Protein AF-A0AAJ0CS42-F1 (afdb_monomer_lite)

Organism: NCBI:txid1105319

Structure (mmCIF, N/CA/C/O backbone):
data_AF-A0AAJ0CS42-F1
#
_entry.id   AF-A0AAJ0CS42-F1
#
loop_
_atom_site.group_PDB
_atom_site.id
_atom_site.type_symbol
_atom_site.label_atom_id
_atom_site.label_alt_id
_atom_site.label_comp_id
_atom_site.label_asym_id
_atom_site.label_entity_id
_atom_site.label_seq_id
_atom_site.pdbx_PDB_ins_code
_atom_site.Cartn_x
_atom_site.Cartn_y
_atom_site.Cartn_z
_atom_site.occupancy
_atom_site.B_iso_or_equiv
_atom_site.auth_seq_id
_atom_site.auth_comp_id
_atom_site.auth_asym_id
_atom_site.auth_atom_id
_atom_site.pdbx_PDB_model_num
ATOM 1 N N . MET A 1 1 ? 46.069 -22.084 -33.048 1.00 49.28 1 MET A N 1
ATOM 2 C CA . MET A 1 1 ? 44.911 -21.333 -33.580 1.00 49.28 1 MET A CA 1
ATOM 3 C C . MET A 1 1 ? 45.043 -21.252 -35.090 1.00 49.28 1 MET A C 1
ATOM 5 O O . MET A 1 1 ? 46.167 -21.153 -35.567 1.00 49.28 1 MET A O 1
ATOM 9 N N . ILE A 1 2 ? 43.941 -21.375 -35.833 1.00 45.25 2 ILE A N 1
ATOM 10 C CA . ILE A 1 2 ? 43.944 -21.274 -37.301 1.00 45.25 2 ILE A CA 1
ATOM 11 C C . ILE A 1 2 ? 44.227 -19.797 -37.659 1.00 45.25 2 ILE A C 1
ATOM 13 O O . ILE A 1 2 ? 43.445 -18.951 -37.235 1.00 45.25 2 ILE A O 1
ATOM 17 N N . PRO A 1 3 ? 45.317 -19.454 -38.375 1.00 54.22 3 PRO A N 1
ATOM 18 C CA . PRO A 1 3 ? 45.839 -18.076 -38.440 1.00 54.22 3 PRO A CA 1
ATOM 19 C C . PRO A 1 3 ? 44.978 -17.063 -39.222 1.00 54.22 3 PRO A C 1
ATOM 21 O O . PRO A 1 3 ? 45.245 -15.869 -39.183 1.00 54.22 3 PRO A O 1
ATOM 24 N N . THR A 1 4 ? 43.954 -17.519 -39.946 1.00 55.00 4 THR A N 1
ATOM 25 C CA . THR A 1 4 ? 43.224 -16.718 -40.949 1.00 55.00 4 THR A CA 1
ATOM 26 C C . THR A 1 4 ? 41.768 -16.417 -40.595 1.00 55.00 4 THR A C 1
ATOM 28 O O . THR A 1 4 ? 41.054 -15.862 -41.423 1.00 55.00 4 THR A O 1
ATOM 31 N N . VAL A 1 5 ? 41.300 -16.816 -39.411 1.00 61.91 5 VAL A N 1
ATOM 32 C CA . VAL A 1 5 ? 39.915 -16.582 -38.972 1.00 61.91 5 VAL A CA 1
ATOM 33 C C . VAL A 1 5 ? 39.832 -15.255 -38.217 1.00 61.91 5 VAL A C 1
ATOM 35 O O . VAL A 1 5 ? 40.733 -14.916 -37.444 1.00 61.91 5 VAL A O 1
ATOM 38 N N . VAL A 1 6 ? 38.766 -14.505 -38.483 1.00 74.50 6 VAL A N 1
ATOM 39 C CA . VAL A 1 6 ? 38.503 -13.174 -37.933 1.00 74.50 6 VAL A CA 1
ATOM 40 C C . VAL A 1 6 ? 38.124 -13.288 -36.448 1.00 74.50 6 VAL A C 1
ATOM 42 O O . VAL A 1 6 ? 37.418 -14.209 -36.048 1.00 74.50 6 VAL A O 1
ATOM 45 N N . LEU A 1 7 ? 38.618 -12.380 -35.605 1.00 68.00 7 LEU A N 1
ATOM 46 C CA . LEU A 1 7 ? 38.482 -12.429 -34.144 1.00 68.00 7 LEU A CA 1
ATOM 47 C C . LEU A 1 7 ? 37.016 -12.371 -33.687 1.00 68.00 7 LEU A C 1
ATOM 49 O O . LEU A 1 7 ? 36.660 -13.021 -32.703 1.00 68.00 7 LEU A O 1
ATOM 53 N N . GLY A 1 8 ? 36.150 -11.680 -34.431 1.00 59.09 8 GLY A N 1
ATOM 54 C CA . GLY A 1 8 ? 34.704 -11.687 -34.208 1.00 59.09 8 GLY A CA 1
ATOM 55 C C . GLY A 1 8 ? 34.087 -13.091 -34.266 1.00 59.09 8 GLY A C 1
ATOM 56 O O . GLY A 1 8 ? 33.221 -13.407 -33.452 1.00 59.09 8 GLY A O 1
ATOM 57 N N . ASP A 1 9 ? 34.601 -13.982 -35.123 1.00 61.03 9 ASP A N 1
ATOM 58 C CA . ASP A 1 9 ? 34.127 -15.373 -35.231 1.00 61.03 9 ASP A CA 1
ATOM 59 C C . ASP A 1 9 ? 34.548 -16.238 -34.024 1.00 61.03 9 ASP A C 1
ATOM 61 O O . ASP A 1 9 ? 33.994 -17.315 -33.800 1.00 61.03 9 ASP A O 1
ATOM 65 N N . PHE A 1 10 ? 35.502 -15.762 -33.214 1.00 57.44 10 PHE A N 1
ATOM 66 C CA . PHE A 1 10 ? 35.887 -16.353 -31.926 1.00 57.44 10 PHE A CA 1
ATOM 67 C C . PHE A 1 10 ? 35.122 -15.763 -30.730 1.00 57.44 10 PHE A C 1
ATOM 69 O O . PHE A 1 10 ? 35.433 -16.089 -29.584 1.00 57.44 10 PHE A O 1
ATOM 76 N N . GLY A 1 11 ? 34.114 -14.922 -30.975 1.00 43.62 11 GLY A N 1
ATOM 77 C CA . GLY A 1 11 ? 33.304 -14.306 -29.925 1.00 43.62 11 GLY A CA 1
ATOM 78 C C . GLY A 1 11 ? 33.903 -13.028 -29.336 1.00 43.62 11 GLY A C 1
ATOM 79 O O . GLY A 1 11 ? 33.416 -12.562 -28.308 1.00 43.62 11 GLY A O 1
ATOM 80 N N . VAL A 1 12 ? 34.923 -12.438 -29.977 1.00 57.03 12 VAL A N 1
ATOM 81 C CA . VAL A 1 12 ? 35.430 -11.108 -29.609 1.00 57.03 12 VAL A CA 1
ATOM 82 C C . VAL A 1 12 ? 34.389 -10.063 -30.012 1.00 57.03 12 VAL A C 1
ATOM 84 O O . VAL A 1 12 ? 34.287 -9.678 -31.174 1.00 57.03 12 VAL A O 1
ATOM 87 N N . ASN A 1 13 ? 33.592 -9.630 -29.039 1.00 57.72 13 ASN A N 1
ATOM 88 C CA . ASN A 1 13 ? 32.634 -8.536 -29.188 1.00 57.72 13 ASN A CA 1
ATOM 89 C C . ASN A 1 13 ? 33.299 -7.173 -28.919 1.00 57.72 13 ASN A C 1
ATOM 91 O O . ASN A 1 13 ? 34.465 -7.103 -28.533 1.00 57.72 13 ASN A O 1
ATOM 95 N N . SER A 1 14 ? 32.561 -6.074 -29.080 1.00 61.31 14 SER A N 1
ATOM 96 C CA . SER A 1 14 ? 33.128 -4.724 -28.957 1.00 61.31 14 SER A CA 1
ATOM 97 C C . SER A 1 14 ? 33.672 -4.375 -27.571 1.00 61.31 14 SER A C 1
ATOM 99 O O . SER A 1 14 ? 34.585 -3.558 -27.466 1.00 61.31 14 SER A O 1
ATOM 101 N N . LEU A 1 15 ? 33.196 -5.038 -26.511 1.00 52.62 15 LEU A N 1
ATOM 102 C CA . LEU A 1 15 ? 33.794 -4.912 -25.181 1.00 52.62 15 LEU A CA 1
ATOM 103 C C . LEU A 1 15 ? 35.163 -5.598 -25.130 1.00 52.62 15 LEU A C 1
ATOM 105 O O . LEU A 1 15 ? 36.148 -4.964 -24.761 1.00 52.62 15 LEU A O 1
ATOM 109 N N . MET A 1 16 ? 35.243 -6.854 -25.578 1.00 62.56 16 MET A N 1
ATOM 110 C CA . MET A 1 16 ? 36.511 -7.585 -25.673 1.00 62.56 16 MET A CA 1
ATOM 111 C C . MET A 1 16 ? 37.494 -6.898 -26.628 1.00 62.56 16 MET A C 1
ATOM 113 O O . MET A 1 16 ? 38.691 -6.875 -26.372 1.00 62.56 16 MET A O 1
ATOM 117 N N . ALA A 1 17 ? 37.013 -6.276 -27.704 1.00 69.94 17 ALA A N 1
ATOM 118 C CA . ALA A 1 17 ? 37.833 -5.479 -28.612 1.00 69.94 17 ALA A CA 1
ATOM 119 C C . ALA A 1 17 ? 38.435 -4.248 -27.917 1.00 69.94 17 ALA A C 1
ATOM 121 O O . ALA A 1 17 ? 39.620 -3.959 -28.093 1.00 69.94 17 ALA A O 1
ATOM 122 N N . MET A 1 18 ? 37.653 -3.540 -27.092 1.00 66.81 18 MET A N 1
ATOM 123 C CA . MET A 1 18 ? 38.172 -2.452 -26.256 1.00 66.81 18 MET A CA 1
ATOM 124 C C . MET A 1 18 ? 39.194 -2.957 -25.228 1.00 66.81 18 MET A C 1
ATOM 126 O O . MET A 1 18 ? 40.195 -2.282 -24.994 1.00 66.81 18 MET A O 1
ATOM 130 N N . GLU A 1 19 ? 38.979 -4.138 -24.645 1.00 68.06 19 GLU A N 1
ATOM 131 C CA . GLU A 1 19 ? 39.927 -4.769 -23.716 1.00 68.06 19 GLU A CA 1
ATOM 132 C C . GLU A 1 19 ? 41.238 -5.157 -24.403 1.00 68.06 19 GLU A C 1
ATOM 134 O O . GLU A 1 19 ? 42.310 -4.845 -23.887 1.00 68.06 19 GLU A O 1
ATOM 139 N N . ILE A 1 20 ? 41.168 -5.760 -25.592 1.00 73.44 20 ILE A N 1
ATOM 140 C CA . ILE A 1 20 ? 42.340 -6.098 -26.406 1.00 73.44 20 ILE A CA 1
ATOM 141 C C . ILE A 1 20 ? 43.115 -4.828 -26.760 1.00 73.44 20 ILE A C 1
ATOM 143 O O . ILE A 1 20 ? 44.332 -4.804 -26.615 1.00 73.44 20 ILE A O 1
ATOM 147 N N . ARG A 1 21 ? 42.433 -3.744 -27.150 1.00 74.75 21 ARG A N 1
ATOM 148 C CA . ARG A 1 21 ? 43.077 -2.451 -27.431 1.00 74.75 21 ARG A CA 1
ATOM 149 C C . ARG A 1 21 ? 43.801 -1.890 -26.207 1.00 74.75 21 ARG A C 1
ATOM 151 O O . ARG A 1 21 ? 44.971 -1.536 -26.301 1.00 74.75 21 ARG A O 1
ATOM 158 N N . ALA A 1 22 ? 43.123 -1.849 -25.062 1.00 63.75 22 ALA A N 1
ATOM 159 C CA . ALA A 1 22 ? 43.705 -1.350 -23.820 1.00 63.75 22 ALA A CA 1
ATOM 160 C C . ALA A 1 22 ? 44.890 -2.213 -23.349 1.00 63.75 22 ALA A C 1
ATOM 162 O O . ALA A 1 22 ? 45.871 -1.670 -22.845 1.00 63.75 22 ALA A O 1
ATOM 163 N N . GLY A 1 23 ? 44.821 -3.535 -23.539 1.00 66.31 23 GLY A N 1
ATOM 164 C CA . GLY A 1 23 ? 45.925 -4.459 -23.273 1.00 66.31 23 GLY A CA 1
ATOM 165 C C . GLY A 1 23 ? 47.111 -4.248 -24.218 1.00 66.31 23 GLY A C 1
ATOM 166 O O . GLY A 1 23 ? 48.248 -4.196 -23.765 1.00 66.31 23 GLY A O 1
ATOM 167 N N . LEU A 1 24 ? 46.865 -4.042 -25.516 1.00 74.81 24 LEU A N 1
ATOM 168 C CA . LEU A 1 24 ? 47.912 -3.750 -26.506 1.00 74.81 24 LEU A CA 1
ATOM 169 C C . LEU A 1 24 ? 48.656 -2.441 -26.207 1.00 74.81 24 LEU A C 1
ATOM 171 O O . LEU A 1 24 ? 49.883 -2.394 -26.292 1.00 74.81 24 LEU A O 1
ATOM 175 N N . GLU A 1 25 ? 47.934 -1.402 -25.791 1.00 70.25 25 GLU A N 1
ATOM 176 C CA . GLU A 1 25 ? 48.531 -0.128 -25.379 1.00 70.25 25 GLU A CA 1
ATOM 177 C C . GLU A 1 25 ? 49.282 -0.252 -24.041 1.00 70.25 25 GLU A C 1
ATOM 179 O O . GLU A 1 25 ? 50.413 0.215 -23.924 1.00 70.25 25 GLU A O 1
ATOM 184 N N . SER A 1 26 ? 48.677 -0.898 -23.038 1.00 58.84 26 SER A N 1
ATOM 185 C CA . SER A 1 26 ? 49.244 -1.042 -21.688 1.00 58.84 26 SER A CA 1
ATOM 186 C C . SER A 1 26 ? 50.483 -1.937 -21.650 1.00 58.84 26 SER A C 1
ATOM 188 O O . SER A 1 26 ? 51.485 -1.576 -21.033 1.00 58.84 26 SER A O 1
ATOM 190 N N . ASP A 1 27 ? 50.408 -3.104 -22.289 1.00 68.00 27 ASP A N 1
ATOM 191 C CA . ASP A 1 27 ? 51.373 -4.185 -22.085 1.00 68.00 27 ASP A CA 1
ATOM 192 C C . ASP A 1 27 ? 52.442 -4.219 -23.187 1.00 68.00 27 ASP A C 1
ATOM 194 O O . ASP A 1 27 ? 53.548 -4.707 -22.956 1.00 68.00 27 ASP A O 1
ATOM 198 N N . PHE A 1 28 ? 52.139 -3.663 -24.369 1.00 70.06 28 PHE A N 1
ATOM 199 C CA . PHE A 1 28 ? 53.018 -3.703 -25.546 1.00 70.06 28 PHE A CA 1
ATOM 200 C C . PHE A 1 28 ? 53.328 -2.323 -26.148 1.00 70.06 28 PHE A C 1
ATOM 202 O O . PHE A 1 28 ? 54.125 -2.241 -27.081 1.00 70.06 28 PHE A O 1
ATOM 209 N N . GLY A 1 29 ? 52.734 -1.236 -25.635 1.00 68.19 29 GLY A N 1
ATOM 210 C CA . GLY A 1 29 ? 52.952 0.124 -26.145 1.00 68.19 29 GLY A CA 1
ATOM 211 C C . GLY A 1 29 ? 52.474 0.339 -27.587 1.00 68.19 29 GLY A C 1
ATOM 212 O O . GLY A 1 29 ? 52.938 1.264 -28.252 1.00 68.19 29 GLY A O 1
ATOM 213 N N . ALA A 1 30 ? 51.589 -0.526 -28.092 1.00 75.00 30 ALA A N 1
ATOM 214 C CA . ALA A 1 30 ? 51.102 -0.480 -29.465 1.00 75.00 30 ALA A CA 1
ATOM 215 C C . ALA A 1 30 ? 49.875 0.442 -29.573 1.00 75.00 30 ALA A C 1
ATOM 217 O O . ALA A 1 30 ? 48.770 0.052 -29.198 1.00 75.00 30 ALA A O 1
ATOM 218 N N . GLU A 1 31 ? 50.053 1.656 -30.103 1.00 69.00 31 GLU A N 1
ATOM 219 C CA . GLU A 1 31 ? 48.934 2.557 -30.410 1.00 69.00 31 GLU A CA 1
ATOM 220 C C . GLU A 1 31 ? 48.235 2.132 -31.709 1.00 69.00 31 GLU A C 1
ATOM 222 O O . GLU A 1 31 ? 48.825 2.128 -32.792 1.00 69.00 31 GLU A O 1
ATOM 227 N N . LEU A 1 32 ? 46.953 1.782 -31.606 1.00 70.88 32 LEU A N 1
ATOM 228 C CA . LEU A 1 32 ? 46.111 1.424 -32.746 1.00 70.88 32 LEU A CA 1
ATOM 229 C C . LEU A 1 32 ? 45.246 2.609 -33.181 1.00 70.88 32 LEU A C 1
ATOM 231 O O . LEU A 1 32 ? 44.657 3.293 -32.345 1.00 70.88 32 LEU A O 1
ATOM 235 N N . ASP A 1 33 ? 45.053 2.784 -34.492 1.00 66.44 33 ASP A N 1
ATOM 236 C CA . ASP A 1 33 ? 44.076 3.745 -35.022 1.00 66.44 33 ASP A CA 1
ATOM 237 C C . ASP A 1 33 ? 42.685 3.458 -34.424 1.00 66.44 33 ASP A C 1
ATOM 239 O O . ASP A 1 33 ? 42.219 2.312 -34.400 1.00 66.44 33 ASP A O 1
ATOM 243 N N . GLN A 1 34 ? 42.024 4.487 -33.890 1.00 57.22 34 GLN A N 1
ATOM 244 C CA . GLN A 1 34 ? 40.698 4.394 -33.270 1.00 57.22 34 GLN A CA 1
ATOM 245 C C . GLN A 1 34 ? 39.606 3.968 -34.263 1.00 57.22 34 GLN A C 1
ATOM 247 O O . GLN A 1 34 ? 38.554 3.481 -33.848 1.00 57.22 34 GLN A O 1
ATOM 252 N N . HIS A 1 35 ? 39.851 4.108 -35.568 1.00 53.84 35 HIS A N 1
ATOM 253 C CA . HIS A 1 35 ? 38.930 3.686 -36.623 1.00 53.84 35 HIS A CA 1
ATOM 254 C C . HIS A 1 35 ? 39.064 2.207 -37.016 1.00 53.84 35 HIS A C 1
ATOM 256 O O . HIS A 1 35 ? 38.218 1.695 -37.751 1.00 53.84 35 HIS A O 1
ATOM 262 N N . LEU A 1 36 ? 40.086 1.505 -36.516 1.00 64.75 36 LEU A N 1
ATOM 263 C CA . LEU A 1 36 ? 40.334 0.097 -36.825 1.00 64.75 36 LEU A CA 1
ATOM 264 C C . LEU A 1 36 ? 39.456 -0.831 -35.960 1.00 64.75 36 LEU A C 1
ATOM 266 O O . LEU A 1 36 ? 39.509 -0.776 -34.728 1.00 64.75 36 LEU A O 1
ATOM 270 N N . SER A 1 37 ? 38.655 -1.696 -36.594 1.00 72.94 37 SER A N 1
ATOM 271 C CA . SER A 1 37 ? 37.815 -2.689 -35.899 1.00 72.94 37 SER A CA 1
ATOM 272 C C . SER A 1 37 ? 38.621 -3.948 -35.588 1.00 72.94 37 SER A C 1
ATOM 274 O O . SER A 1 37 ? 38.962 -4.711 -36.491 1.00 72.94 37 SER A O 1
ATOM 276 N N . ILE A 1 38 ? 38.900 -4.176 -34.303 1.00 76.25 38 ILE A N 1
ATOM 277 C CA . ILE A 1 38 ? 39.643 -5.355 -33.827 1.00 76.25 38 ILE A CA 1
ATOM 278 C C . ILE A 1 38 ? 38.833 -6.634 -34.047 1.00 76.25 38 ILE A C 1
ATOM 280 O O . ILE A 1 38 ? 39.402 -7.680 -34.343 1.00 76.25 38 ILE A O 1
ATOM 284 N N . GLU A 1 39 ? 37.504 -6.547 -33.995 1.00 71.69 39 GLU A N 1
ATOM 285 C CA . GLU A 1 39 ? 36.606 -7.666 -34.280 1.00 71.69 39 GLU A CA 1
ATOM 286 C C . GLU A 1 39 ? 36.753 -8.165 -35.721 1.00 71.69 39 GLU A C 1
ATOM 288 O O . GLU A 1 39 ? 36.513 -9.337 -35.977 1.00 71.69 39 GLU A O 1
ATOM 293 N N . SER A 1 40 ? 37.171 -7.296 -36.651 1.00 72.56 40 SER A N 1
ATOM 294 C CA . SER A 1 40 ? 37.387 -7.628 -38.066 1.00 72.56 40 SER A CA 1
ATOM 295 C C . SER A 1 40 ? 38.802 -8.124 -38.396 1.00 72.56 40 SER A C 1
ATOM 297 O O . SER A 1 40 ? 39.060 -8.520 -39.531 1.00 72.56 40 SER A O 1
ATOM 299 N N . MET A 1 41 ? 39.711 -8.126 -37.417 1.00 80.88 41 MET A N 1
ATOM 300 C CA . MET A 1 41 ? 41.101 -8.547 -37.599 1.00 80.88 41 MET A CA 1
ATOM 301 C C . MET A 1 41 ? 41.272 -10.049 -37.388 1.00 80.88 41 MET A C 1
ATOM 303 O O . MET A 1 41 ? 40.502 -10.687 -36.681 1.00 80.88 41 MET A O 1
ATOM 307 N N . THR A 1 42 ? 42.328 -10.618 -37.952 1.00 80.88 42 THR A N 1
ATOM 308 C CA . THR A 1 42 ? 42.781 -11.987 -37.686 1.00 80.88 42 THR A CA 1
ATOM 309 C C . THR A 1 42 ? 43.829 -12.018 -36.572 1.00 80.88 42 THR A C 1
ATOM 311 O O . THR A 1 42 ? 44.539 -11.041 -36.322 1.00 80.88 42 THR A O 1
ATOM 314 N N . ALA A 1 43 ? 43.997 -13.176 -35.927 1.00 73.62 43 ALA A N 1
ATOM 315 C CA . ALA A 1 43 ? 45.040 -13.363 -34.913 1.00 73.62 43 ALA A CA 1
ATOM 316 C C . ALA A 1 43 ? 46.459 -13.059 -35.446 1.00 73.62 43 ALA A C 1
ATOM 318 O O . ALA A 1 43 ? 47.300 -12.570 -34.700 1.00 73.62 43 ALA A O 1
ATOM 319 N N . THR A 1 44 ? 46.727 -13.298 -36.737 1.00 75.88 44 THR A N 1
ATOM 320 C CA . THR A 1 44 ? 48.022 -12.990 -37.372 1.00 75.88 44 THR A CA 1
ATOM 321 C C . THR A 1 44 ? 48.249 -11.495 -37.595 1.00 75.88 44 THR A C 1
ATOM 323 O O . THR A 1 44 ? 49.387 -11.035 -37.534 1.00 75.88 44 THR A O 1
ATOM 326 N N . GLU A 1 45 ? 47.195 -10.720 -37.846 1.00 77.62 45 GLU A N 1
ATOM 327 C CA . GLU A 1 45 ? 47.304 -9.259 -37.949 1.00 77.62 45 GLU A CA 1
ATOM 328 C C . GLU A 1 45 ? 47.581 -8.633 -36.583 1.00 77.62 45 GLU A C 1
ATOM 330 O O . GLU A 1 45 ? 48.448 -7.768 -36.477 1.00 77.62 45 GLU A O 1
ATOM 335 N N . LEU A 1 46 ? 46.919 -9.130 -35.532 1.00 76.94 46 LEU A N 1
ATOM 336 C CA . LEU A 1 46 ? 47.176 -8.714 -34.153 1.00 76.94 46 LEU A CA 1
ATOM 337 C C . LEU A 1 46 ? 48.617 -9.049 -33.721 1.00 76.94 46 LEU A C 1
ATOM 339 O O . LEU A 1 46 ? 49.301 -8.212 -33.139 1.00 76.94 46 LEU A O 1
ATOM 343 N N . ASP A 1 47 ? 49.100 -10.246 -34.070 1.00 76.19 47 ASP A N 1
ATOM 344 C CA . ASP A 1 47 ? 50.472 -10.692 -33.796 1.00 76.19 47 ASP A CA 1
ATOM 345 C C . ASP A 1 47 ? 51.517 -9.829 -34.529 1.00 76.19 47 ASP A C 1
ATOM 347 O O . ASP A 1 47 ? 52.540 -9.469 -33.953 1.00 76.19 47 ASP A O 1
ATOM 351 N N . ARG A 1 48 ? 51.258 -9.397 -35.774 1.00 78.44 48 ARG A N 1
ATOM 352 C CA . ARG A 1 48 ? 52.142 -8.434 -36.463 1.00 78.44 48 ARG A CA 1
ATOM 353 C C . ARG A 1 48 ? 52.236 -7.099 -35.734 1.00 78.44 48 ARG A C 1
ATOM 355 O O . ARG A 1 48 ? 53.337 -6.593 -35.589 1.00 78.44 48 ARG A O 1
ATOM 362 N N . ILE A 1 49 ? 51.120 -6.559 -35.249 1.00 78.94 49 ILE A N 1
ATOM 363 C CA . ILE A 1 49 ? 51.106 -5.282 -34.517 1.00 78.94 49 ILE A CA 1
ATOM 364 C C . ILE A 1 49 ? 51.918 -5.376 -33.223 1.00 78.94 49 ILE A C 1
ATOM 366 O O . ILE A 1 49 ? 52.697 -4.474 -32.917 1.00 78.94 49 ILE A O 1
ATOM 370 N N . VAL A 1 50 ? 51.784 -6.485 -32.491 1.00 77.62 50 VAL A N 1
ATOM 371 C CA . VAL A 1 50 ? 52.579 -6.741 -31.282 1.00 77.62 50 VAL A CA 1
ATOM 372 C C . VAL A 1 50 ? 54.065 -6.867 -31.619 1.00 77.62 50 VAL A C 1
ATOM 374 O O . VAL A 1 50 ? 54.900 -6.264 -30.943 1.00 77.62 50 VAL A O 1
ATOM 377 N N . ASN A 1 51 ? 54.414 -7.605 -32.675 1.00 76.12 51 ASN A N 1
ATOM 378 C CA . ASN A 1 51 ? 55.804 -7.786 -33.102 1.00 76.12 51 ASN A CA 1
ATOM 379 C C . ASN A 1 51 ? 56.435 -6.478 -33.624 1.00 76.12 51 ASN A C 1
ATOM 381 O O . ASN A 1 51 ? 57.586 -6.178 -33.306 1.00 76.12 51 ASN A O 1
ATOM 385 N N . ASP A 1 52 ? 55.681 -5.656 -34.354 1.00 71.56 52 ASP A N 1
ATOM 386 C CA . ASP A 1 52 ? 56.146 -4.356 -34.846 1.00 71.56 52 ASP A CA 1
ATOM 387 C C . ASP A 1 52 ? 56.372 -3.374 -33.682 1.00 71.56 52 ASP A C 1
ATOM 389 O O . ASP A 1 52 ? 57.408 -2.705 -33.632 1.00 71.56 52 ASP A O 1
ATOM 393 N N . ALA A 1 53 ? 55.471 -3.342 -32.691 1.00 69.50 53 ALA A N 1
ATOM 394 C CA . ALA A 1 53 ? 55.606 -2.500 -31.499 1.00 69.50 53 ALA A CA 1
ATOM 395 C C . ALA A 1 53 ? 56.758 -2.943 -30.574 1.00 69.50 53 ALA A C 1
ATOM 397 O O . ALA A 1 53 ? 57.507 -2.109 -30.060 1.00 69.50 53 ALA A O 1
ATOM 398 N N . THR A 1 54 ? 56.967 -4.253 -30.411 1.00 60.12 54 THR A N 1
ATOM 399 C CA . THR A 1 54 ? 58.059 -4.801 -29.583 1.00 60.12 54 THR A CA 1
ATOM 400 C C . THR A 1 54 ? 59.433 -4.673 -30.246 1.00 60.12 54 THR A C 1
ATOM 402 O O . THR A 1 54 ? 60.414 -4.412 -29.547 1.00 60.12 54 THR A O 1
ATOM 405 N N . SER A 1 55 ? 59.521 -4.704 -31.583 1.00 52.53 55 SER A N 1
ATOM 406 C CA . SER A 1 55 ? 60.772 -4.432 -32.318 1.00 52.53 55 SER A CA 1
ATOM 407 C C . SER A 1 55 ? 61.311 -3.000 -32.117 1.00 52.53 55 SER A C 1
ATOM 409 O O . SER A 1 55 ? 62.516 -2.755 -32.239 1.00 52.53 55 SER A O 1
ATOM 411 N N . CYS A 1 56 ? 60.440 -2.056 -31.737 1.00 47.22 56 CYS A N 1
ATOM 412 C CA . CYS A 1 56 ? 60.807 -0.690 -31.350 1.00 47.22 56 CYS A CA 1
ATOM 413 C C . CYS A 1 56 ? 61.287 -0.576 -29.889 1.00 47.22 56 CYS A C 1
ATOM 415 O O . CYS A 1 56 ? 62.037 0.349 -29.569 1.00 47.22 56 CYS A O 1
ATOM 417 N N . LEU A 1 57 ? 60.907 -1.512 -29.011 1.00 46.31 57 LEU A N 1
ATOM 418 C CA . LEU A 1 57 ? 61.224 -1.502 -27.574 1.00 46.31 57 LEU A CA 1
ATOM 419 C C . LEU A 1 57 ? 62.559 -2.200 -27.233 1.00 46.31 57 LEU A C 1
ATOM 421 O O . LEU A 1 57 ? 63.170 -1.889 -26.209 1.00 46.31 57 LEU A O 1
ATOM 425 N N . GLU A 1 58 ? 63.090 -3.066 -28.105 1.00 39.31 58 GLU A N 1
ATOM 426 C CA . GLU A 1 58 ? 64.341 -3.817 -27.864 1.00 39.31 58 GLU A CA 1
ATOM 427 C C . GLU A 1 58 ? 65.643 -2.980 -27.873 1.00 39.31 58 GLU A C 1
ATOM 429 O O . GLU A 1 58 ? 66.727 -3.520 -27.645 1.00 39.31 58 GLU A O 1
ATOM 434 N N . ARG A 1 59 ? 65.599 -1.651 -28.068 1.00 38.09 59 ARG A N 1
ATOM 435 C CA . ARG A 1 59 ? 66.814 -0.805 -27.982 1.00 38.09 59 ARG A CA 1
ATOM 436 C C . ARG A 1 59 ? 67.177 -0.315 -26.584 1.00 38.09 59 ARG A C 1
ATOM 438 O O . ARG A 1 59 ? 68.244 0.279 -26.431 1.00 38.09 59 ARG A O 1
ATOM 445 N N . THR A 1 60 ? 66.377 -0.585 -25.557 1.00 38.31 60 THR A N 1
ATOM 446 C CA . THR A 1 60 ? 66.685 -0.118 -24.197 1.00 38.31 60 THR A CA 1
ATOM 447 C C . THR A 1 60 ? 66.125 -1.040 -23.118 1.00 38.31 60 THR A C 1
ATOM 449 O O . THR A 1 60 ? 65.012 -0.818 -22.662 1.00 38.31 60 THR A O 1
ATOM 452 N N . ALA A 1 61 ? 66.915 -2.017 -22.655 1.00 3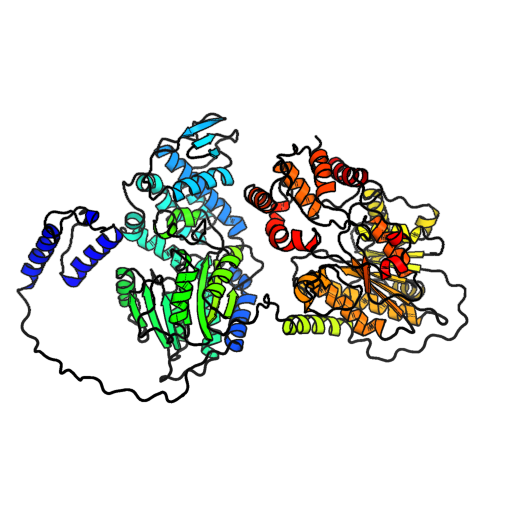0.06 61 ALA A N 1
ATOM 453 C CA . ALA A 1 61 ? 67.001 -2.396 -21.235 1.00 30.06 61 ALA A CA 1
ATOM 454 C C . ALA A 1 61 ? 68.048 -3.502 -21.005 1.00 30.06 61 ALA A C 1
ATOM 456 O O . ALA A 1 61 ? 68.022 -4.556 -21.633 1.00 30.06 61 ALA A O 1
ATOM 457 N N . VAL A 1 62 ? 68.951 -3.258 -20.052 1.00 30.52 62 VAL A N 1
ATOM 458 C CA . VAL A 1 62 ? 69.921 -4.217 -19.508 1.00 30.52 62 VAL A CA 1
ATOM 459 C C . VAL A 1 62 ? 69.438 -4.691 -18.130 1.00 30.52 62 VAL A C 1
ATOM 461 O O . VAL A 1 62 ? 69.108 -3.870 -17.284 1.00 30.52 62 VAL A O 1
ATOM 464 N N . SER A 1 63 ? 69.439 -6.019 -17.977 1.00 28.81 63 SER A N 1
ATOM 465 C CA . SER A 1 63 ? 69.513 -6.901 -16.792 1.00 28.81 63 SER A CA 1
ATOM 466 C C . SER A 1 63 ? 68.683 -6.648 -15.513 1.00 28.81 63 SER A C 1
ATOM 468 O O . SER A 1 63 ? 68.824 -5.662 -14.800 1.00 28.81 63 SER A O 1
ATOM 470 N N . ALA A 1 64 ? 67.959 -7.701 -15.108 1.00 25.38 64 ALA A N 1
ATOM 471 C CA . ALA A 1 64 ? 67.606 -7.998 -13.716 1.00 25.38 64 ALA A CA 1
ATOM 472 C C . ALA A 1 64 ? 67.876 -9.494 -13.424 1.00 25.38 64 ALA A C 1
ATOM 474 O O . ALA A 1 64 ? 67.592 -10.329 -14.290 1.00 25.38 64 ALA A O 1
ATOM 475 N N . PRO A 1 65 ? 68.418 -9.879 -12.248 1.00 28.77 65 PRO A N 1
ATOM 476 C CA . PRO A 1 65 ? 68.657 -11.279 -11.915 1.00 28.77 65 PRO A CA 1
ATOM 477 C C . PRO A 1 65 ? 67.522 -11.915 -11.088 1.00 28.77 65 PRO A C 1
ATOM 479 O O . PRO A 1 65 ? 67.174 -11.476 -9.999 1.00 28.77 65 PRO A O 1
ATOM 482 N N . SER A 1 66 ? 66.985 -12.993 -11.656 1.00 24.98 66 SER A N 1
ATOM 483 C CA . SER A 1 66 ? 66.626 -14.311 -11.098 1.00 24.98 66 SER A CA 1
ATOM 484 C C . SER A 1 66 ? 66.366 -14.567 -9.591 1.00 24.98 66 SER A C 1
ATOM 486 O O . SER A 1 66 ? 67.270 -14.461 -8.766 1.00 24.98 66 SER A O 1
ATOM 488 N N . ARG A 1 67 ? 65.236 -15.276 -9.392 1.00 28.78 67 ARG A N 1
ATOM 489 C CA . ARG A 1 67 ? 64.987 -16.514 -8.599 1.00 28.78 67 ARG A CA 1
ATOM 490 C C . ARG A 1 67 ? 64.454 -16.432 -7.154 1.00 28.78 67 ARG A C 1
ATOM 492 O O . ARG A 1 67 ? 65.124 -16.028 -6.215 1.00 28.78 67 ARG A O 1
ATOM 499 N N . ILE A 1 68 ? 63.258 -17.014 -7.035 1.00 30.83 68 ILE A N 1
ATOM 500 C CA . ILE A 1 68 ? 62.538 -17.535 -5.862 1.00 30.83 68 ILE A CA 1
ATOM 501 C C . ILE A 1 68 ? 63.157 -18.877 -5.409 1.00 30.83 68 ILE A C 1
ATOM 503 O O . ILE A 1 68 ? 63.581 -19.647 -6.277 1.00 30.83 68 ILE A O 1
ATOM 507 N N . PRO A 1 69 ? 63.088 -19.254 -4.116 1.00 25.84 69 PRO A N 1
ATOM 508 C CA . PRO A 1 69 ? 63.016 -20.654 -3.711 1.00 25.84 69 PRO A CA 1
ATOM 509 C C . PRO A 1 69 ? 61.620 -21.037 -3.194 1.00 25.84 69 PRO A C 1
ATOM 511 O O . PRO A 1 69 ? 60.984 -20.316 -2.428 1.00 25.84 69 PRO A O 1
ATOM 514 N N . ALA A 1 70 ? 61.167 -22.205 -3.641 1.00 27.00 70 ALA A N 1
ATOM 515 C CA . ALA A 1 70 ? 59.928 -22.861 -3.251 1.00 27.00 70 ALA A CA 1
ATOM 516 C C . ALA A 1 70 ? 60.018 -23.480 -1.844 1.00 27.00 70 ALA A C 1
ATOM 518 O O . ALA A 1 70 ? 61.038 -24.079 -1.501 1.00 27.00 70 ALA A O 1
ATOM 519 N N . HIS A 1 71 ? 58.917 -23.438 -1.088 1.00 26.80 71 HIS A N 1
ATOM 520 C CA . HIS A 1 71 ? 58.686 -24.331 0.047 1.00 26.80 71 HIS A CA 1
ATOM 521 C C . HIS A 1 71 ? 57.324 -25.028 -0.075 1.00 26.80 71 HIS A C 1
ATOM 523 O O . HIS A 1 71 ? 56.293 -24.403 -0.306 1.00 26.80 71 HIS A O 1
ATOM 529 N N . SER A 1 72 ? 57.382 -26.353 0.040 1.00 25.38 72 SER A N 1
ATOM 530 C CA . SER A 1 72 ? 56.304 -27.345 0.018 1.00 25.38 72 SER A CA 1
ATOM 531 C C . SER A 1 72 ? 55.567 -27.457 1.371 1.00 25.38 72 SER A C 1
ATOM 533 O O . SER A 1 72 ? 56.073 -26.973 2.383 1.00 25.38 72 SER A O 1
ATOM 535 N N . PRO A 1 73 ? 54.373 -28.088 1.407 1.00 30.00 73 PRO A N 1
ATOM 536 C CA . PRO A 1 73 ? 53.375 -27.894 2.457 1.00 30.00 73 PRO A CA 1
ATOM 537 C C . PRO A 1 73 ? 53.573 -28.830 3.657 1.00 30.00 73 PRO A C 1
ATOM 539 O O . PRO A 1 73 ? 53.859 -30.016 3.491 1.00 30.00 73 PRO A O 1
ATOM 542 N N . THR A 1 74 ? 53.336 -28.322 4.868 1.00 25.92 74 THR A N 1
ATOM 543 C CA . THR A 1 74 ? 53.159 -29.138 6.080 1.00 25.92 74 THR A CA 1
ATOM 544 C C . THR A 1 74 ? 51.710 -29.122 6.548 1.00 25.92 74 THR A C 1
ATOM 546 O O . THR A 1 74 ? 51.020 -28.109 6.477 1.00 25.92 74 THR A O 1
ATOM 549 N N . ALA A 1 75 ? 51.276 -30.305 6.974 1.00 27.28 75 ALA A N 1
ATOM 550 C CA . ALA A 1 75 ? 49.906 -30.733 7.182 1.00 27.28 75 ALA A CA 1
ATOM 551 C C . ALA A 1 75 ? 49.180 -30.087 8.375 1.00 27.28 75 ALA A C 1
ATOM 553 O O . ALA A 1 75 ? 49.781 -29.572 9.314 1.00 27.28 75 ALA A O 1
ATOM 554 N N . ALA A 1 76 ? 47.855 -30.198 8.283 1.00 30.16 76 ALA A N 1
ATOM 555 C CA . ALA A 1 76 ? 46.813 -29.702 9.164 1.00 30.16 76 ALA A CA 1
ATOM 556 C C . ALA A 1 76 ? 47.004 -29.967 10.667 1.00 30.16 76 ALA A C 1
ATOM 558 O O . ALA A 1 76 ? 47.247 -31.094 11.100 1.00 30.16 76 ALA A O 1
ATOM 559 N N . THR A 1 77 ? 46.688 -28.939 11.451 1.00 25.73 77 THR A N 1
ATOM 560 C CA . THR A 1 77 ? 46.111 -29.053 12.793 1.00 25.73 77 THR A CA 1
ATOM 561 C C . THR A 1 77 ? 44.775 -28.303 12.820 1.00 25.73 77 THR A C 1
ATOM 563 O O . THR A 1 77 ? 44.652 -27.190 12.314 1.00 25.73 77 THR A O 1
ATOM 566 N N . SER A 1 78 ? 43.747 -28.965 13.349 1.00 28.61 78 SER A N 1
ATOM 567 C CA . SER A 1 78 ? 42.363 -28.492 13.483 1.00 28.61 78 SER A CA 1
ATOM 568 C C . SER A 1 78 ? 42.231 -27.300 14.456 1.00 28.61 78 SER A C 1
ATOM 570 O O . SER A 1 78 ? 43.145 -27.033 15.237 1.00 28.61 78 SER A O 1
ATOM 572 N N . PRO A 1 79 ? 41.104 -26.565 14.408 1.00 34.62 79 PRO A N 1
ATOM 573 C CA . PRO A 1 79 ? 41.070 -25.118 14.590 1.00 34.62 79 PRO A CA 1
ATOM 574 C C . PRO A 1 79 ? 41.060 -24.692 16.060 1.00 34.62 79 PRO A C 1
ATOM 576 O O . PRO A 1 79 ? 40.235 -25.144 16.853 1.00 34.62 79 PRO A O 1
ATOM 579 N N . GLN A 1 80 ? 41.921 -23.734 16.404 1.00 27.91 80 GLN A N 1
ATOM 580 C CA . GLN A 1 80 ? 41.687 -22.894 17.573 1.00 27.91 80 GLN A CA 1
ATOM 581 C C . GLN A 1 80 ? 40.548 -21.920 17.255 1.00 27.91 80 GLN A C 1
ATOM 583 O O . GLN A 1 80 ? 40.679 -21.025 16.425 1.00 27.91 80 GLN A O 1
ATOM 588 N N . VAL A 1 81 ? 39.426 -22.112 17.942 1.00 40.78 81 VAL A N 1
ATOM 589 C CA . VAL A 1 81 ? 38.347 -21.133 18.087 1.00 40.78 81 VAL A CA 1
ATOM 590 C C . VAL A 1 81 ? 38.944 -19.869 18.709 1.00 40.78 81 VAL A C 1
ATOM 592 O O . VAL A 1 81 ? 39.335 -19.901 19.872 1.00 40.78 81 VAL A O 1
ATOM 595 N N . ASN A 1 82 ? 39.059 -18.773 17.951 1.00 36.12 82 ASN A N 1
ATOM 596 C CA . ASN A 1 82 ? 39.372 -17.467 18.531 1.00 36.12 82 ASN A CA 1
ATOM 597 C C . ASN A 1 82 ? 38.944 -16.287 17.630 1.00 36.12 82 ASN A C 1
ATOM 599 O O . ASN A 1 82 ? 39.602 -15.944 16.654 1.00 36.12 82 ASN A O 1
ATOM 603 N N . ASN A 1 83 ? 37.883 -15.603 18.070 1.00 48.06 83 ASN A N 1
ATOM 604 C CA . ASN A 1 83 ? 37.779 -14.140 18.060 1.00 48.06 83 ASN A CA 1
ATOM 605 C C . ASN A 1 83 ? 37.592 -13.409 16.701 1.00 48.06 83 ASN A C 1
ATOM 607 O O . ASN A 1 83 ? 38.214 -12.365 16.482 1.00 48.06 83 ASN A O 1
ATOM 611 N N . GLN A 1 84 ? 36.717 -13.915 15.817 1.00 62.53 84 GLN A N 1
ATOM 612 C CA . GLN A 1 84 ? 36.233 -13.192 14.622 1.00 62.53 84 GLN A CA 1
ATOM 613 C C . GLN A 1 84 ? 35.282 -12.040 15.006 1.00 62.53 84 GLN A C 1
ATOM 615 O O . GLN A 1 84 ? 34.463 -12.194 15.913 1.00 62.53 84 GLN A O 1
ATOM 620 N N . LEU A 1 85 ? 35.391 -10.889 14.327 1.00 74.12 85 LEU A N 1
ATOM 621 C CA . LEU A 1 85 ? 34.477 -9.753 14.497 1.00 74.12 85 LEU A CA 1
ATOM 622 C C . LEU A 1 85 ? 33.084 -10.158 14.001 1.00 74.12 85 LEU A C 1
ATOM 624 O O . LEU A 1 85 ? 32.834 -10.235 12.799 1.00 74.12 85 LEU A O 1
ATOM 628 N N . LEU A 1 86 ? 32.178 -10.421 14.936 1.00 76.38 86 LEU A N 1
ATOM 629 C CA . LEU A 1 86 ? 30.836 -10.897 14.637 1.00 76.38 86 LEU A CA 1
ATOM 630 C C . LEU A 1 86 ? 29.852 -9.728 14.713 1.00 76.38 86 LEU A C 1
ATOM 632 O O . LEU A 1 86 ? 29.699 -9.099 15.760 1.00 76.38 86 LEU A O 1
ATOM 636 N N . LEU A 1 87 ? 29.194 -9.423 13.596 1.00 84.12 87 LEU A N 1
ATOM 637 C CA . LEU A 1 87 ? 28.179 -8.373 13.548 1.00 84.12 87 LEU A CA 1
ATOM 638 C C . LEU A 1 87 ? 26.905 -8.905 14.217 1.00 84.12 87 LEU A C 1
ATOM 640 O O . LEU A 1 87 ? 26.364 -9.935 13.812 1.00 84.12 87 LEU A O 1
ATOM 644 N N . SER A 1 88 ? 26.436 -8.250 15.279 1.00 86.12 88 SER A N 1
ATOM 645 C CA . SER A 1 88 ? 25.188 -8.664 15.924 1.00 86.12 88 SER A CA 1
ATOM 646 C C . SER A 1 88 ? 23.996 -8.234 15.065 1.00 86.12 88 SER A C 1
ATOM 648 O O . SER A 1 88 ? 23.973 -7.108 14.564 1.00 86.12 88 SER A O 1
ATOM 650 N N . LEU A 1 89 ? 22.991 -9.105 14.904 1.00 83.94 89 LEU A N 1
ATOM 651 C CA . LEU A 1 89 ? 21.791 -8.761 14.133 1.00 83.94 89 LEU A CA 1
ATOM 652 C C . LEU A 1 89 ? 21.105 -7.513 14.705 1.00 83.94 89 LEU A C 1
ATOM 654 O O . LEU A 1 89 ? 20.714 -6.648 13.932 1.00 83.94 89 LEU A O 1
ATOM 658 N N . ALA A 1 90 ? 21.055 -7.377 16.035 1.00 76.19 90 ALA A N 1
ATOM 659 C CA . ALA A 1 90 ? 20.497 -6.209 16.714 1.00 76.19 90 ALA A CA 1
ATOM 660 C C . ALA A 1 90 ? 21.189 -4.908 16.277 1.00 76.19 90 ALA A C 1
ATOM 662 O O . ALA A 1 90 ? 20.518 -3.979 15.832 1.00 76.19 90 ALA A O 1
ATOM 663 N N . THR A 1 91 ? 22.525 -4.877 16.303 1.00 83.75 91 THR A N 1
ATOM 664 C CA . THR A 1 91 ? 23.324 -3.719 15.867 1.00 83.75 91 THR A CA 1
ATOM 665 C C . THR A 1 91 ? 23.070 -3.375 14.398 1.00 83.75 91 THR A C 1
ATOM 667 O O . THR A 1 91 ? 22.915 -2.204 14.059 1.00 83.75 91 THR A O 1
ATOM 670 N N . ILE A 1 92 ? 22.985 -4.388 13.526 1.00 87.62 92 ILE A N 1
ATOM 671 C CA . ILE A 1 92 ? 22.682 -4.196 12.100 1.00 87.62 92 ILE A CA 1
ATOM 672 C C . ILE A 1 92 ? 21.290 -3.582 11.936 1.00 87.62 92 ILE A C 1
ATOM 674 O O . ILE A 1 92 ? 21.138 -2.574 11.248 1.00 87.62 92 ILE A O 1
ATOM 678 N N . THR A 1 93 ? 20.278 -4.169 12.579 1.00 82.69 93 THR A N 1
ATOM 679 C CA . THR A 1 93 ? 18.886 -3.724 12.462 1.00 82.69 93 THR A CA 1
ATOM 680 C C . THR A 1 93 ? 18.664 -2.343 13.062 1.00 82.69 93 THR A C 1
ATOM 682 O O . THR A 1 93 ? 17.931 -1.552 12.482 1.00 82.69 93 THR A O 1
ATOM 685 N N . GLU A 1 94 ? 19.314 -2.008 14.178 1.00 79.56 94 GLU A N 1
ATOM 686 C CA . GLU A 1 94 ? 19.219 -0.687 14.802 1.00 79.56 94 GLU A CA 1
ATOM 687 C C . GLU A 1 94 ? 19.827 0.391 13.895 1.00 79.56 94 GLU A C 1
ATOM 689 O O . GLU A 1 94 ? 19.169 1.390 13.594 1.00 79.56 94 GLU A O 1
ATOM 694 N N . ALA A 1 95 ? 21.038 0.150 13.376 1.00 87.44 95 ALA A N 1
ATOM 695 C CA . ALA A 1 95 ? 21.691 1.055 12.435 1.00 87.44 95 ALA A CA 1
ATOM 696 C C . ALA A 1 95 ? 20.868 1.231 11.149 1.00 87.44 95 ALA A C 1
ATOM 698 O O . ALA A 1 95 ? 20.714 2.350 10.655 1.00 87.44 95 ALA A O 1
ATOM 699 N N . PHE A 1 96 ? 20.306 0.142 10.618 1.00 89.88 96 PHE A N 1
ATOM 700 C CA . PHE A 1 96 ? 19.505 0.184 9.398 1.00 89.88 96 PHE A CA 1
ATOM 701 C C . PHE A 1 96 ? 18.161 0.893 9.607 1.00 89.88 96 PHE A C 1
ATOM 703 O O . PHE A 1 96 ? 17.789 1.760 8.816 1.00 89.88 96 PHE A O 1
ATOM 710 N N . ASN A 1 97 ? 17.464 0.606 10.711 1.00 79.38 97 ASN A N 1
ATOM 711 C CA . ASN A 1 97 ? 16.199 1.253 11.061 1.00 79.38 97 ASN A CA 1
ATOM 712 C C . ASN A 1 97 ? 16.360 2.767 11.244 1.00 79.38 97 ASN A C 1
ATOM 714 O O . ASN A 1 97 ? 15.501 3.528 10.798 1.00 79.38 97 ASN A O 1
ATOM 718 N N . ALA A 1 98 ? 17.472 3.221 11.832 1.00 81.44 98 ALA A N 1
ATOM 719 C CA . ALA A 1 98 ? 17.759 4.647 12.001 1.00 81.44 98 ALA A CA 1
ATOM 720 C C . ALA A 1 98 ? 17.862 5.405 10.663 1.00 81.44 98 ALA A C 1
ATOM 722 O O . ALA A 1 98 ? 17.478 6.576 10.582 1.00 81.44 98 ALA A O 1
ATOM 723 N N . VAL A 1 99 ? 18.353 4.741 9.612 1.00 86.75 99 VAL A N 1
ATOM 724 C CA . VAL A 1 99 ? 18.396 5.285 8.246 1.00 86.75 99 VAL A CA 1
ATOM 725 C C . VAL A 1 99 ? 17.032 5.172 7.574 1.00 86.75 99 VAL A C 1
ATOM 727 O O . VAL A 1 99 ? 16.549 6.149 7.003 1.00 86.75 99 VAL A O 1
ATOM 730 N N . LYS A 1 100 ? 16.375 4.016 7.709 1.00 86.00 100 LYS A N 1
ATOM 731 C CA . LYS A 1 100 ? 15.064 3.720 7.120 1.00 86.00 100 LYS A CA 1
ATOM 732 C C . LYS A 1 100 ? 13.989 4.732 7.514 1.00 86.00 100 LYS A C 1
ATOM 734 O O . LYS A 1 100 ? 13.245 5.187 6.655 1.00 86.00 100 LYS A O 1
ATOM 739 N N . ILE A 1 101 ? 13.918 5.152 8.777 1.00 79.75 101 ILE A N 1
ATOM 740 C CA . ILE A 1 101 ? 12.924 6.156 9.205 1.00 79.75 101 ILE A CA 1
ATOM 741 C C . ILE A 1 101 ? 13.202 7.567 8.656 1.00 79.75 101 ILE A C 1
ATOM 743 O O . ILE A 1 101 ? 12.333 8.433 8.719 1.00 79.75 101 ILE A O 1
ATOM 747 N N . GLN A 1 102 ? 14.406 7.816 8.132 1.00 87.19 102 GLN A N 1
ATOM 748 C CA . GLN A 1 102 ? 14.828 9.112 7.594 1.00 87.19 102 GLN A CA 1
ATOM 749 C C . GLN A 1 102 ? 14.820 9.160 6.060 1.00 87.19 102 GLN A C 1
ATOM 751 O O . GLN A 1 102 ? 15.215 10.178 5.495 1.00 87.19 102 GLN A O 1
ATOM 756 N N . THR A 1 103 ? 14.359 8.113 5.368 1.00 88.44 103 THR A N 1
ATOM 757 C CA . THR A 1 103 ? 14.425 8.013 3.897 1.00 88.44 103 THR A CA 1
ATOM 758 C C . THR A 1 103 ? 13.814 9.235 3.193 1.00 88.44 103 THR A C 1
ATOM 760 O O . THR A 1 103 ? 14.479 9.870 2.373 1.00 88.44 103 THR A O 1
ATOM 763 N N . ASP A 1 104 ? 12.610 9.664 3.594 1.00 87.56 104 ASP A N 1
ATOM 764 C CA . ASP A 1 104 ? 11.941 10.850 3.025 1.00 87.56 104 ASP A CA 1
ATOM 765 C C . ASP A 1 104 ? 12.709 12.156 3.277 1.00 87.56 104 ASP A C 1
ATOM 767 O O . ASP A 1 104 ? 12.717 13.069 2.444 1.00 87.56 104 ASP A O 1
ATOM 771 N N . LYS A 1 105 ? 13.385 12.252 4.427 1.00 90.69 105 LYS A N 1
ATOM 772 C CA . LYS A 1 105 ? 14.225 13.403 4.764 1.00 90.69 105 LYS A CA 1
ATOM 773 C C . LYS A 1 105 ? 15.428 13.469 3.826 1.00 90.69 105 LYS A C 1
ATOM 775 O O . LYS A 1 105 ? 15.687 14.537 3.279 1.00 90.69 105 LYS A O 1
ATOM 780 N N . PHE A 1 106 ? 16.101 12.345 3.572 1.00 93.75 106 PHE A N 1
ATOM 781 C CA . PHE A 1 106 ? 17.208 12.291 2.612 1.00 93.75 106 PHE A CA 1
ATOM 782 C C . PHE A 1 106 ? 16.771 12.731 1.207 1.00 93.75 106 PHE A C 1
ATOM 784 O O . PHE A 1 106 ? 17.473 13.526 0.583 1.00 93.75 106 PHE A O 1
ATOM 791 N N . ILE A 1 107 ? 15.609 12.264 0.732 1.00 92.31 107 ILE A N 1
ATOM 792 C CA . ILE A 1 107 ? 15.040 12.643 -0.579 1.00 92.31 107 ILE A CA 1
ATOM 793 C C . ILE A 1 107 ? 14.746 14.146 -0.644 1.00 92.31 107 ILE A C 1
ATOM 795 O O . ILE A 1 107 ? 15.013 14.809 -1.648 1.00 92.31 107 ILE A O 1
ATOM 799 N N . THR A 1 108 ? 14.211 14.705 0.439 1.00 91.25 108 THR A N 1
ATOM 800 C CA . THR A 1 108 ? 13.903 16.136 0.516 1.00 91.25 108 THR A CA 1
ATOM 801 C C . THR A 1 108 ? 15.181 16.978 0.524 1.00 91.25 108 THR A C 1
ATOM 803 O O . THR A 1 108 ? 15.300 17.934 -0.240 1.00 91.25 108 THR A O 1
ATOM 806 N N . GLU A 1 109 ? 16.170 16.609 1.340 1.00 89.94 109 GLU A N 1
ATOM 807 C CA . GLU A 1 109 ? 17.438 17.339 1.488 1.00 89.94 109 GLU A CA 1
ATOM 808 C C . GLU A 1 109 ? 18.349 17.249 0.255 1.00 89.94 109 GLU A C 1
ATOM 810 O O . GLU A 1 109 ? 19.208 18.110 0.051 1.00 89.94 109 GLU A O 1
ATOM 815 N N . SER A 1 110 ? 18.184 16.224 -0.582 1.00 85.00 110 SER A N 1
ATOM 816 C CA . SER A 1 110 ? 18.879 16.125 -1.868 1.00 85.00 110 SER A CA 1
ATOM 817 C C . SER A 1 110 ? 18.217 16.941 -2.982 1.00 85.00 110 SER A C 1
ATOM 819 O O . SER A 1 110 ? 18.788 17.047 -4.067 1.00 85.00 110 SER A O 1
ATOM 821 N N . GLY A 1 111 ? 17.044 17.533 -2.722 1.00 86.81 111 GLY A N 1
ATOM 822 C CA . GLY A 1 111 ? 16.262 18.259 -3.720 1.00 86.81 111 GLY A CA 1
ATOM 823 C C . GLY A 1 111 ? 15.569 17.346 -4.733 1.00 86.81 111 GLY A C 1
ATOM 824 O O . GLY A 1 111 ? 15.252 17.810 -5.825 1.00 86.81 111 GLY A O 1
ATOM 825 N N . SER A 1 112 ? 15.356 16.071 -4.385 1.00 89.19 112 SER A N 1
ATOM 826 C CA . SER A 1 112 ? 14.711 15.078 -5.260 1.00 89.19 112 SER A CA 1
ATOM 827 C C . SER A 1 112 ? 13.208 14.930 -4.995 1.00 89.19 112 SER A C 1
ATOM 829 O O . SER A 1 112 ? 12.523 14.224 -5.728 1.00 89.19 112 SER A O 1
ATOM 831 N N . ALA A 1 113 ? 12.673 15.580 -3.957 1.00 88.56 113 ALA A N 1
ATOM 832 C CA . ALA A 1 113 ? 11.240 15.559 -3.674 1.00 88.56 113 ALA A CA 1
ATOM 833 C C . ALA A 1 113 ? 10.422 16.117 -4.855 1.00 88.56 113 ALA A C 1
ATOM 835 O O . ALA A 1 113 ? 10.774 17.148 -5.428 1.00 88.56 113 ALA A O 1
ATOM 836 N N . ASN A 1 114 ? 9.306 15.453 -5.167 1.00 86.81 114 ASN A N 1
ATOM 837 C CA . ASN A 1 114 ? 8.418 15.722 -6.306 1.00 86.81 114 ASN A CA 1
ATOM 838 C C . ASN A 1 114 ? 9.002 15.397 -7.691 1.00 86.81 114 ASN A C 1
ATOM 840 O O . ASN A 1 114 ? 8.332 15.654 -8.692 1.00 86.81 114 ASN A O 1
ATOM 844 N N . TYR A 1 115 ? 10.187 14.785 -7.789 1.00 92.12 115 TYR A N 1
ATOM 845 C CA . TYR A 1 115 ? 10.743 14.318 -9.063 1.00 92.12 115 TYR A CA 1
ATOM 846 C C . TYR A 1 115 ? 9.735 13.466 -9.857 1.00 92.12 115 TYR A C 1
ATOM 848 O O . TYR A 1 115 ? 9.556 13.681 -11.060 1.00 92.12 115 TYR A O 1
ATOM 856 N N . ILE A 1 116 ? 9.018 12.557 -9.180 1.00 89.50 116 ILE A N 1
ATOM 857 C CA . ILE A 1 116 ? 8.024 11.678 -9.819 1.00 89.50 116 ILE A CA 1
ATOM 858 C C . ILE A 1 116 ? 6.842 12.455 -10.399 1.00 89.50 116 ILE A C 1
ATOM 860 O O . ILE A 1 116 ? 6.299 12.067 -11.432 1.00 89.50 116 ILE A O 1
ATOM 864 N N . LEU A 1 117 ? 6.418 13.526 -9.731 1.00 85.88 117 LEU A N 1
ATOM 865 C CA . LEU A 1 117 ? 5.229 14.282 -10.118 1.00 85.88 117 LEU A CA 1
ATOM 866 C C . LEU A 1 117 ? 5.550 15.354 -11.162 1.00 85.88 117 LEU A C 1
ATOM 868 O O . LEU A 1 117 ? 4.774 15.544 -12.097 1.00 85.88 117 LEU A O 1
ATOM 872 N N . ASP A 1 118 ? 6.699 16.014 -11.029 1.00 87.31 118 ASP A N 1
ATOM 873 C CA . ASP A 1 118 ? 6.997 17.237 -11.773 1.00 87.31 118 ASP A CA 1
ATOM 874 C C . ASP A 1 118 ? 7.946 17.007 -12.958 1.00 87.31 118 ASP A C 1
ATOM 876 O O . ASP A 1 118 ? 7.832 17.686 -13.984 1.00 87.31 118 ASP A O 1
ATOM 880 N N . VAL A 1 119 ? 8.885 16.059 -12.844 1.00 94.31 119 VAL A N 1
ATOM 881 C CA . VAL A 1 119 ? 9.975 15.898 -13.822 1.00 94.31 119 VAL A CA 1
ATOM 882 C C . VAL A 1 119 ? 9.843 14.626 -14.649 1.00 94.31 119 VAL A C 1
ATOM 884 O O . VAL A 1 119 ? 9.957 14.687 -15.877 1.00 94.31 119 VAL A O 1
ATOM 887 N N . LEU A 1 120 ? 9.550 13.490 -14.011 1.00 94.81 120 LEU A N 1
ATOM 888 C CA . LEU A 1 120 ? 9.425 12.205 -14.700 1.00 94.81 120 LEU A CA 1
ATOM 889 C C . LEU A 1 120 ? 8.419 12.235 -15.871 1.00 94.81 120 LEU A C 1
ATOM 891 O O . LEU A 1 120 ? 8.772 11.743 -16.943 1.00 94.81 120 LEU A O 1
ATOM 895 N N . PRO A 1 121 ? 7.231 12.874 -15.779 1.00 93.06 121 PRO A N 1
ATOM 896 C CA . PRO A 1 121 ? 6.306 12.938 -16.914 1.00 93.06 121 PRO A CA 1
ATOM 897 C C . PRO A 1 121 ? 6.902 13.630 -18.149 1.00 93.06 121 PRO A C 1
ATOM 899 O O . PRO A 1 121 ? 6.642 13.225 -19.282 1.00 93.06 121 PRO A O 1
ATOM 902 N N . LYS A 1 122 ? 7.749 14.649 -17.952 1.00 95.12 122 LYS A N 1
ATOM 903 C CA . LYS A 1 122 ? 8.448 15.333 -19.050 1.00 95.12 122 LYS A CA 1
ATOM 904 C C . LYS A 1 122 ? 9.579 14.481 -19.631 1.00 95.12 122 LYS A C 1
ATOM 906 O O . LYS A 1 122 ? 9.810 14.512 -20.837 1.00 95.12 122 LYS A O 1
ATOM 911 N N . GLN A 1 123 ? 10.274 13.703 -18.800 1.00 97.25 123 GLN A N 1
ATOM 912 C CA . GLN A 1 123 ? 11.252 12.718 -19.274 1.00 97.25 123 GLN A CA 1
ATOM 913 C C . GLN A 1 123 ? 10.578 11.585 -20.065 1.00 97.25 123 GLN A C 1
ATOM 915 O O . GLN A 1 123 ? 11.117 11.156 -21.086 1.00 97.25 123 GLN A O 1
ATOM 920 N N . ASN A 1 124 ? 9.375 11.157 -19.669 1.00 97.06 124 ASN A N 1
ATOM 921 C CA . ASN A 1 124 ? 8.564 10.222 -20.453 1.00 97.06 124 ASN A CA 1
ATOM 922 C C . ASN A 1 124 ? 8.188 10.832 -21.813 1.00 97.06 124 ASN A C 1
ATOM 924 O O . ASN A 1 124 ? 8.352 10.176 -22.842 1.00 97.06 124 ASN A O 1
ATOM 928 N N . GLU A 1 125 ? 7.765 12.105 -21.844 1.00 97.00 125 GLU A N 1
ATOM 929 C CA . GLU A 1 125 ? 7.500 12.833 -23.097 1.00 97.00 125 GLU A CA 1
ATOM 930 C C . GLU A 1 125 ? 8.742 12.861 -24.006 1.00 97.00 125 GLU A C 1
ATOM 932 O O . GLU A 1 125 ? 8.636 12.599 -25.207 1.00 97.00 125 GLU A O 1
ATOM 937 N N . LEU A 1 126 ? 9.929 13.111 -23.437 1.00 98.44 126 LEU A N 1
ATOM 938 C CA . LEU A 1 126 ? 11.199 13.076 -24.166 1.00 98.44 126 LEU A CA 1
ATOM 939 C C . LEU A 1 126 ? 11.458 11.691 -24.779 1.00 98.44 126 LEU A C 1
ATOM 941 O O . LEU A 1 126 ? 11.798 11.602 -25.960 1.00 98.44 126 LEU A O 1
ATOM 945 N N . CYS A 1 127 ? 11.262 10.614 -24.014 1.00 98.56 127 CYS A N 1
ATOM 946 C CA . CYS A 1 127 ? 11.468 9.244 -24.492 1.00 98.56 127 CYS A CA 1
ATOM 947 C C . CYS A 1 127 ? 10.499 8.874 -25.622 1.00 98.56 127 CYS A C 1
ATOM 949 O O . CYS A 1 127 ? 10.907 8.278 -26.624 1.00 98.56 127 CYS A O 1
ATOM 951 N N . VAL A 1 128 ? 9.230 9.275 -25.499 1.00 98.19 128 VAL A N 1
ATOM 952 C CA . VAL A 1 128 ? 8.221 9.123 -26.555 1.00 98.19 128 VAL A CA 1
ATOM 953 C C . VAL A 1 128 ? 8.661 9.854 -27.821 1.00 98.19 128 VAL A C 1
ATOM 955 O O . VAL A 1 128 ? 8.692 9.246 -28.890 1.00 98.19 128 VAL A O 1
ATOM 958 N N . ALA A 1 129 ? 9.049 11.128 -27.720 1.00 98.44 129 ALA A N 1
ATOM 959 C CA . ALA A 1 129 ? 9.467 11.922 -28.874 1.00 98.44 129 ALA A CA 1
ATOM 960 C C . ALA A 1 129 ? 10.690 11.318 -29.584 1.00 98.44 129 ALA A C 1
ATOM 962 O O . ALA A 1 129 ? 10.672 11.153 -30.803 1.00 98.44 129 ALA A O 1
ATOM 963 N N . ILE A 1 130 ? 11.710 10.915 -28.822 1.00 98.56 130 ILE A N 1
ATOM 964 C CA . ILE A 1 130 ? 12.903 10.226 -29.333 1.00 98.56 130 ILE A CA 1
ATOM 965 C C . ILE A 1 130 ? 12.521 8.949 -30.088 1.00 98.56 130 ILE A C 1
ATOM 967 O O . ILE A 1 130 ? 12.997 8.715 -31.199 1.00 98.56 130 ILE A O 1
ATOM 971 N N . THR A 1 131 ? 11.650 8.126 -29.502 1.00 98.19 131 THR A N 1
ATOM 972 C CA . THR A 1 131 ? 11.241 6.850 -30.104 1.00 98.19 131 THR A CA 1
ATOM 973 C C . THR A 1 131 ? 10.496 7.077 -31.412 1.00 98.19 131 THR A C 1
ATOM 975 O O . THR A 1 131 ? 10.799 6.432 -32.412 1.00 98.19 131 THR A O 1
ATOM 978 N N . LEU A 1 132 ? 9.558 8.030 -31.435 1.00 97.44 132 LEU A N 1
ATOM 979 C CA . LEU A 1 132 ? 8.819 8.394 -32.645 1.00 97.44 132 LEU A CA 1
ATOM 980 C C . LEU A 1 132 ? 9.755 8.902 -33.749 1.00 97.44 132 LEU A C 1
ATOM 982 O O . LEU A 1 132 ? 9.603 8.515 -34.905 1.00 97.44 132 LEU A O 1
ATOM 986 N N . GLU A 1 133 ? 10.741 9.733 -33.405 1.00 98.00 133 GLU A N 1
ATOM 987 C CA . GLU A 1 133 ? 11.746 10.230 -34.352 1.00 98.00 133 GLU A CA 1
ATOM 988 C C . GLU A 1 133 ? 12.651 9.111 -34.887 1.00 98.00 133 GLU A C 1
ATOM 990 O O . GLU A 1 133 ? 12.972 9.095 -36.077 1.00 98.00 133 GLU A O 1
ATOM 995 N N . ALA A 1 134 ? 13.041 8.152 -34.044 1.00 97.75 134 ALA A N 1
ATOM 996 C CA . ALA A 1 134 ? 13.803 6.984 -34.474 1.00 97.75 134 ALA A CA 1
ATOM 997 C C . ALA A 1 134 ? 12.975 6.083 -35.404 1.00 97.75 134 ALA A C 1
ATOM 999 O O . ALA A 1 134 ? 13.455 5.696 -36.468 1.00 97.75 134 ALA A O 1
ATOM 1000 N N . PHE A 1 135 ? 11.718 5.801 -35.052 1.00 96.50 135 PHE A N 1
ATOM 1001 C CA . PHE A 1 135 ? 10.807 4.976 -35.854 1.00 96.50 135 PHE A CA 1
ATOM 1002 C C . PHE A 1 135 ? 10.541 5.618 -37.219 1.00 96.50 135 PHE A C 1
ATOM 1004 O O . PHE A 1 135 ? 10.569 4.936 -38.242 1.00 96.50 135 PHE A O 1
ATOM 1011 N N . GLU A 1 136 ? 10.382 6.942 -37.249 1.00 95.44 136 GLU A N 1
ATOM 1012 C CA . GLU A 1 136 ? 10.255 7.732 -38.471 1.00 95.44 136 GLU A CA 1
ATOM 1013 C C . GLU A 1 136 ? 11.470 7.551 -39.398 1.00 95.44 136 GLU A C 1
ATOM 1015 O O . GLU A 1 136 ? 11.295 7.266 -40.584 1.00 95.44 136 GLU A O 1
ATOM 1020 N N . ARG A 1 137 ? 12.700 7.648 -38.866 1.00 96.31 137 ARG A N 1
ATOM 1021 C CA . ARG A 1 137 ? 13.945 7.428 -39.637 1.00 96.31 137 ARG A CA 1
ATOM 1022 C C . ARG A 1 137 ? 14.071 6.000 -40.167 1.00 96.31 137 ARG A C 1
ATOM 1024 O O . ARG A 1 137 ? 14.711 5.790 -41.194 1.00 96.31 137 ARG A O 1
ATOM 1031 N N . LEU A 1 138 ? 13.459 5.039 -39.483 1.00 95.94 138 LEU A N 1
ATOM 1032 C CA . LEU A 1 138 ? 13.443 3.623 -39.852 1.00 95.94 138 LEU A CA 1
ATOM 1033 C C . LEU A 1 138 ? 12.268 3.260 -40.780 1.00 95.94 138 LEU A C 1
ATOM 1035 O O . LEU A 1 138 ? 12.057 2.090 -41.082 1.00 95.94 138 LEU A O 1
ATOM 1039 N N . GLY A 1 139 ? 11.507 4.250 -41.259 1.00 92.44 139 GLY A N 1
ATOM 1040 C CA . GLY A 1 139 ? 10.417 4.053 -42.220 1.00 92.44 139 GLY A CA 1
ATOM 1041 C C . GLY A 1 139 ? 9.054 3.739 -41.594 1.00 92.44 139 GLY A C 1
ATOM 1042 O O . GLY A 1 139 ? 8.093 3.494 -42.320 1.00 92.44 139 GLY A O 1
ATOM 1043 N N . CYS A 1 140 ? 8.931 3.792 -40.267 1.00 93.25 140 CYS A N 1
ATOM 1044 C CA . CYS A 1 140 ? 7.689 3.574 -39.530 1.00 93.25 140 CYS A CA 1
ATOM 1045 C C . CYS A 1 140 ? 7.078 4.921 -39.094 1.00 93.25 140 CYS A C 1
ATOM 1047 O O . CYS A 1 140 ? 7.285 5.402 -37.980 1.00 93.25 140 CYS A O 1
ATOM 1049 N N . SER A 1 141 ? 6.347 5.576 -40.004 1.00 93.12 141 SER A N 1
ATOM 1050 C CA . SER A 1 141 ? 5.852 6.947 -39.793 1.00 93.12 141 SER A CA 1
ATOM 1051 C C . SER A 1 141 ? 4.471 7.007 -39.135 1.00 93.12 141 SER A C 1
ATOM 1053 O O . SER A 1 141 ? 3.443 7.093 -39.806 1.00 93.12 141 SER A O 1
ATOM 1055 N N . ILE A 1 142 ? 4.439 7.063 -37.803 1.00 94.31 142 ILE A N 1
ATOM 1056 C CA . ILE A 1 142 ? 3.192 7.227 -37.025 1.00 94.31 142 ILE A CA 1
ATOM 1057 C C . ILE A 1 142 ? 2.541 8.596 -37.282 1.00 94.31 142 ILE A C 1
ATOM 1059 O O . ILE A 1 142 ? 1.317 8.729 -37.271 1.00 94.31 142 ILE A O 1
ATOM 1063 N N . LYS A 1 143 ? 3.353 9.625 -37.557 1.00 93.19 143 LYS A N 1
ATOM 1064 C CA . LYS A 1 143 ? 2.879 10.988 -37.839 1.00 93.19 143 LYS A CA 1
ATOM 1065 C C . LYS A 1 143 ? 2.047 11.073 -39.123 1.00 93.19 143 LYS A C 1
ATOM 1067 O O . LYS A 1 143 ? 1.124 11.882 -39.184 1.00 93.19 143 LYS A O 1
ATOM 1072 N N . ARG A 1 144 ? 2.390 10.283 -40.148 1.00 92.94 144 ARG A N 1
ATOM 1073 C CA . ARG A 1 144 ? 1.697 10.270 -41.452 1.00 92.94 144 ARG A CA 1
ATOM 1074 C C . ARG A 1 144 ? 0.639 9.172 -41.576 1.00 92.94 144 ARG A C 1
ATOM 1076 O O . ARG A 1 144 ? -0.154 9.229 -42.512 1.00 92.94 144 ARG A O 1
ATOM 1083 N N . ALA A 1 145 ? 0.631 8.211 -40.657 1.00 94.19 145 ALA A N 1
ATOM 1084 C CA . ALA A 1 145 ? -0.332 7.120 -40.621 1.00 94.19 145 ALA A CA 1
ATOM 1085 C C . ALA A 1 145 ? -1.770 7.629 -40.438 1.00 94.19 145 ALA A C 1
ATOM 1087 O O . ALA A 1 145 ? -2.026 8.541 -39.644 1.00 94.19 145 ALA A O 1
ATOM 1088 N N . LYS A 1 146 ? -2.722 7.011 -41.138 1.00 94.81 146 LYS A N 1
ATOM 1089 C CA . LYS A 1 146 ? -4.160 7.254 -40.959 1.00 94.81 146 LYS A CA 1
ATOM 1090 C C . LYS A 1 146 ? -4.684 6.479 -39.755 1.00 94.81 146 LYS A C 1
ATOM 1092 O O . LYS A 1 146 ? -4.171 5.417 -39.431 1.00 94.81 146 LYS A O 1
ATOM 1097 N N . THR A 1 147 ? -5.744 6.966 -39.114 1.00 95.25 147 THR A N 1
ATOM 1098 C CA . THR A 1 147 ? -6.445 6.217 -38.058 1.00 95.25 147 THR A CA 1
ATOM 1099 C C . THR A 1 147 ? -6.819 4.811 -38.539 1.00 95.25 147 THR A C 1
ATOM 1101 O O . THR A 1 147 ? -7.374 4.657 -39.627 1.00 95.25 147 THR A O 1
ATOM 1104 N N . GLY A 1 148 ? -6.509 3.794 -37.736 1.00 93.44 148 GLY A N 1
ATOM 1105 C CA . GLY A 1 148 ? -6.718 2.378 -38.044 1.00 93.44 148 GLY A CA 1
ATOM 1106 C C . GLY A 1 148 ? -5.672 1.761 -38.979 1.00 93.44 148 GLY A C 1
ATOM 1107 O O . GLY A 1 148 ? -5.715 0.558 -39.221 1.00 93.44 148 GLY A O 1
ATOM 1108 N N . GLU A 1 149 ? -4.727 2.543 -39.507 1.00 95.62 149 GLU A N 1
ATOM 1109 C CA . GLU A 1 149 ? -3.655 2.021 -40.353 1.00 95.62 149 GLU A CA 1
ATOM 1110 C C . GLU A 1 149 ? -2.707 1.148 -39.528 1.00 95.62 149 GLU A C 1
ATOM 1112 O O . GLU A 1 149 ? -2.136 1.598 -38.529 1.00 95.62 149 GLU A O 1
ATOM 1117 N N . LYS A 1 150 ? -2.550 -0.106 -39.960 1.00 94.25 150 LYS A N 1
ATOM 1118 C CA . LYS A 1 150 ? -1.647 -1.090 -39.362 1.00 94.25 150 LYS A CA 1
ATOM 1119 C C . LYS A 1 150 ? -0.312 -1.068 -40.101 1.00 94.25 150 LYS A C 1
ATOM 1121 O O . LYS A 1 150 ? -0.254 -1.350 -41.296 1.00 94.25 150 LYS A O 1
ATOM 1126 N N . ILE A 1 151 ? 0.757 -0.742 -39.384 1.00 93.19 151 ILE A N 1
ATOM 1127 C CA . ILE A 1 151 ? 2.117 -0.590 -39.905 1.00 93.19 151 ILE A CA 1
ATOM 1128 C C . ILE A 1 151 ? 2.990 -1.688 -39.301 1.00 93.19 151 ILE A C 1
ATOM 1130 O O . ILE A 1 151 ? 2.989 -1.904 -38.089 1.00 93.19 151 ILE A O 1
ATOM 1134 N N . ARG A 1 152 ? 3.743 -2.395 -40.146 1.00 91.94 152 ARG A N 1
ATOM 1135 C CA . ARG A 1 152 ? 4.741 -3.370 -39.691 1.00 91.94 152 ARG A CA 1
ATOM 1136 C C . ARG A 1 152 ? 5.943 -2.630 -39.104 1.00 91.94 152 ARG A C 1
ATOM 1138 O O . ARG A 1 152 ? 6.397 -1.649 -39.694 1.00 91.94 152 ARG A O 1
ATOM 1145 N N . LEU A 1 153 ? 6.470 -3.104 -37.976 1.00 91.75 153 LEU A N 1
ATOM 1146 C CA . LEU A 1 153 ? 7.732 -2.588 -37.451 1.00 91.75 153 LEU A CA 1
ATOM 1147 C C . LEU A 1 153 ? 8.870 -2.841 -38.453 1.00 91.75 153 LEU A C 1
ATOM 1149 O O . LEU A 1 153 ? 8.873 -3.832 -39.186 1.00 91.75 153 LEU A O 1
ATOM 1153 N N . PHE A 1 154 ? 9.814 -1.906 -38.491 1.00 94.00 154 PHE A N 1
ATOM 1154 C CA . PHE A 1 154 ? 11.011 -1.957 -39.329 1.00 94.00 154 PHE A CA 1
ATOM 1155 C C . PHE A 1 154 ? 11.899 -3.165 -38.989 1.00 94.00 154 PHE A C 1
ATOM 1157 O O . PHE A 1 154 ? 11.741 -3.798 -37.945 1.00 94.00 154 PHE A O 1
ATOM 1164 N N . GLU A 1 155 ? 12.852 -3.477 -39.865 1.00 93.50 155 GLU A N 1
ATOM 1165 C CA . GLU A 1 155 ? 13.871 -4.491 -39.582 1.00 93.50 155 GLU A CA 1
ATOM 1166 C C . GLU A 1 155 ? 14.922 -3.947 -38.608 1.00 93.50 155 GLU A C 1
ATOM 1168 O O . GLU A 1 155 ? 15.384 -2.812 -38.736 1.00 93.50 155 GLU A O 1
ATOM 1173 N N . TYR A 1 156 ? 15.294 -4.765 -37.627 1.00 94.25 156 TYR A N 1
ATOM 1174 C CA . TYR A 1 156 ? 16.280 -4.444 -36.599 1.00 94.25 156 TYR A CA 1
ATOM 1175 C C . TYR A 1 156 ? 17.107 -5.684 -36.244 1.00 94.25 156 TYR A C 1
ATOM 1177 O O . TYR A 1 156 ? 16.685 -6.819 -36.485 1.00 94.25 156 TYR A O 1
ATOM 1185 N N . VAL A 1 157 ? 18.285 -5.478 -35.653 1.00 93.50 157 VAL A N 1
ATOM 1186 C CA . VAL A 1 157 ? 19.160 -6.565 -35.192 1.00 93.50 157 VAL A CA 1
ATOM 1187 C C . VAL A 1 157 ? 18.451 -7.380 -34.107 1.00 93.50 157 VAL A C 1
ATOM 1189 O O . VAL A 1 157 ? 17.901 -6.822 -33.158 1.00 93.50 157 VAL A O 1
ATOM 1192 N N . ALA A 1 158 ? 18.471 -8.712 -34.227 1.00 90.06 158 ALA A N 1
ATOM 1193 C CA . ALA A 1 158 ? 17.678 -9.619 -33.390 1.00 90.06 158 ALA A CA 1
ATOM 1194 C C . ALA A 1 158 ? 17.915 -9.456 -31.874 1.00 90.06 158 ALA A C 1
ATOM 1196 O O . ALA A 1 158 ? 16.980 -9.623 -31.089 1.00 90.06 158 ALA A O 1
ATOM 1197 N N . THR A 1 159 ? 19.130 -9.079 -31.467 1.00 89.19 159 THR A N 1
ATOM 1198 C CA . THR A 1 159 ? 19.497 -8.807 -30.066 1.00 89.19 159 THR A CA 1
ATOM 1199 C C . THR A 1 159 ? 18.701 -7.649 -29.453 1.00 89.19 159 THR A C 1
ATOM 1201 O O . THR A 1 159 ? 18.478 -7.634 -28.247 1.00 89.19 159 THR A O 1
ATOM 1204 N N . HIS A 1 160 ? 18.181 -6.719 -30.261 1.00 93.12 160 HIS A N 1
ATOM 1205 C CA . HIS A 1 160 ? 17.389 -5.573 -29.798 1.00 93.12 160 HIS A CA 1
ATOM 1206 C C . HIS A 1 160 ? 15.875 -5.821 -29.774 1.00 93.12 160 HIS A C 1
ATOM 1208 O O . HIS A 1 160 ? 15.105 -4.894 -29.519 1.00 93.12 160 HIS A O 1
ATOM 1214 N N . LYS A 1 161 ? 15.416 -7.061 -30.000 1.00 92.50 161 LYS A N 1
ATOM 1215 C CA . LYS A 1 161 ? 13.983 -7.403 -30.002 1.00 92.50 161 LYS A CA 1
ATOM 1216 C C . LYS A 1 161 ? 13.257 -6.929 -28.742 1.00 92.50 161 LYS A C 1
ATOM 1218 O O . LYS A 1 161 ? 12.179 -6.350 -28.853 1.00 92.50 161 LYS A O 1
ATOM 1223 N N . GLN A 1 162 ? 13.836 -7.161 -27.563 1.00 92.81 162 GLN A N 1
ATOM 1224 C CA . GLN A 1 162 ? 13.205 -6.771 -26.298 1.00 92.81 162 GLN A CA 1
ATOM 1225 C C . GLN A 1 162 ? 13.097 -5.252 -26.160 1.0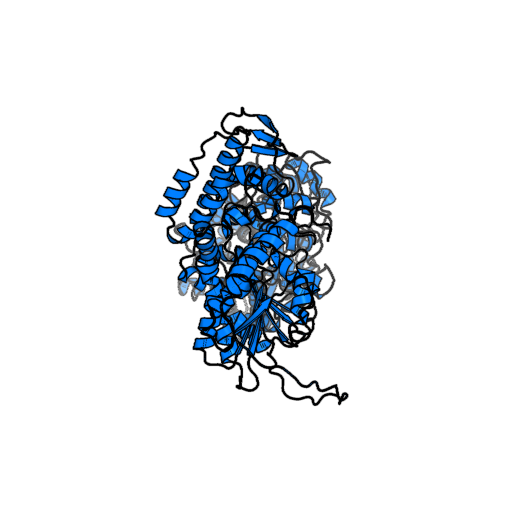0 92.81 162 GLN A C 1
ATOM 1227 O O . GLN A 1 162 ? 12.025 -4.750 -25.834 1.00 92.81 162 GLN A O 1
ATOM 1232 N N . LEU A 1 163 ? 14.154 -4.516 -26.521 1.00 95.19 163 LEU A N 1
ATOM 1233 C CA . LEU A 1 163 ? 14.130 -3.056 -26.530 1.00 95.19 163 LEU A CA 1
ATOM 1234 C C . LEU A 1 163 ? 13.047 -2.514 -27.474 1.00 95.19 163 LEU A C 1
ATOM 1236 O O . LEU A 1 163 ? 12.272 -1.649 -27.083 1.00 95.19 163 LEU A O 1
ATOM 1240 N N . VAL A 1 164 ? 12.942 -3.031 -28.702 1.00 95.38 164 VAL A N 1
ATOM 1241 C CA . VAL A 1 164 ? 11.930 -2.558 -29.665 1.00 95.38 164 VAL A CA 1
ATOM 1242 C C . VAL A 1 164 ? 10.508 -2.829 -29.169 1.00 95.38 164 VAL A C 1
ATOM 1244 O O . VAL A 1 164 ? 9.639 -1.962 -29.300 1.00 95.38 164 VAL A O 1
ATOM 1247 N N . LEU A 1 165 ? 10.262 -4.001 -28.575 1.00 92.31 165 LEU A N 1
ATOM 1248 C CA . LEU A 1 165 ? 8.973 -4.321 -27.959 1.00 92.31 165 LEU A CA 1
ATOM 1249 C C . LEU A 1 165 ? 8.664 -3.371 -26.798 1.00 92.31 165 LEU A C 1
ATOM 1251 O O . LEU A 1 165 ? 7.569 -2.813 -26.749 1.00 92.31 165 LEU A O 1
ATOM 1255 N N . TYR A 1 166 ? 9.638 -3.137 -25.920 1.00 93.94 166 TYR A N 1
ATOM 1256 C CA . TYR A 1 166 ? 9.508 -2.237 -24.779 1.00 93.94 166 TYR A CA 1
ATOM 1257 C C . TYR A 1 166 ? 9.185 -0.798 -25.209 1.00 93.94 166 TYR A C 1
ATOM 1259 O O . TYR A 1 166 ? 8.218 -0.201 -24.737 1.00 93.94 166 TYR A O 1
ATOM 1267 N N . LEU A 1 167 ? 9.927 -0.261 -26.181 1.00 95.94 167 LEU A N 1
ATOM 1268 C CA . LEU A 1 167 ? 9.696 1.077 -26.728 1.00 95.94 167 LEU A CA 1
ATOM 1269 C C . LEU A 1 167 ? 8.332 1.197 -27.417 1.00 95.94 167 LEU A C 1
ATOM 1271 O O . LEU A 1 167 ? 7.656 2.214 -27.279 1.00 95.94 167 LEU A O 1
ATOM 1275 N N . SER A 1 168 ? 7.891 0.152 -28.121 1.00 94.62 168 SER A N 1
ATOM 1276 C CA . SER A 1 168 ? 6.562 0.129 -28.743 1.00 94.62 168 SER A CA 1
ATOM 1277 C C . SER A 1 168 ? 5.456 0.167 -27.683 1.00 94.62 168 SER A C 1
ATOM 1279 O O . SER A 1 168 ? 4.521 0.956 -27.799 1.00 94.62 168 SER A O 1
ATOM 1281 N N . GLN A 1 169 ? 5.587 -0.623 -26.615 1.00 92.25 169 GLN A N 1
ATOM 1282 C CA . GLN A 1 169 ? 4.649 -0.617 -25.486 1.00 92.25 169 GLN A CA 1
ATOM 1283 C C . GLN A 1 169 ? 4.637 0.728 -24.750 1.00 92.25 169 GLN A C 1
ATOM 1285 O O . GLN A 1 169 ? 3.574 1.193 -24.343 1.00 92.25 169 GLN A O 1
ATOM 1290 N N . MET A 1 170 ? 5.788 1.394 -24.618 1.00 94.81 170 MET A N 1
ATOM 1291 C CA . MET A 1 170 ? 5.849 2.761 -24.095 1.00 94.81 170 MET A CA 1
ATOM 1292 C C . MET A 1 170 ? 5.060 3.730 -24.988 1.00 94.81 170 MET A C 1
ATOM 1294 O O . MET A 1 170 ? 4.298 4.547 -24.474 1.00 94.81 170 MET A O 1
ATOM 1298 N N . LEU A 1 171 ? 5.191 3.638 -26.318 1.00 95.06 171 LEU A N 1
ATOM 1299 C CA . LEU A 1 171 ? 4.390 4.463 -27.229 1.00 95.06 171 LEU A CA 1
ATOM 1300 C C . LEU A 1 171 ? 2.889 4.213 -27.046 1.00 95.06 171 LEU A C 1
ATOM 1302 O O . LEU A 1 171 ? 2.123 5.175 -27.015 1.00 95.06 171 LEU A O 1
ATOM 1306 N N . GLU A 1 172 ? 2.464 2.961 -26.898 1.00 90.94 172 GLU A N 1
ATOM 1307 C CA . GLU A 1 172 ? 1.065 2.622 -26.620 1.00 90.94 172 GLU A CA 1
ATOM 1308 C C . GLU A 1 172 ? 0.579 3.249 -25.309 1.00 90.94 172 GLU A C 1
ATOM 1310 O O . GLU A 1 172 ? -0.414 3.972 -25.317 1.00 90.94 172 GLU A O 1
ATOM 1315 N N . ARG A 1 173 ? 1.311 3.058 -24.206 1.00 85.62 173 ARG A N 1
ATOM 1316 C CA . ARG A 1 173 ? 0.895 3.489 -22.860 1.00 85.62 173 ARG A CA 1
ATOM 1317 C C . ARG A 1 173 ? 0.965 4.998 -22.644 1.00 85.62 173 ARG A C 1
ATOM 1319 O O . ARG A 1 173 ? 0.003 5.592 -22.163 1.00 85.62 173 ARG A O 1
ATOM 1326 N N . GLU A 1 174 ? 2.087 5.620 -22.999 1.00 88.81 174 GLU A N 1
ATOM 1327 C CA . GLU A 1 174 ? 2.356 7.027 -22.672 1.00 88.81 174 GLU A CA 1
ATOM 1328 C C . GLU A 1 174 ? 1.773 7.975 -23.721 1.00 88.81 174 GLU A C 1
ATOM 1330 O O . GLU A 1 174 ? 1.230 9.036 -23.403 1.00 88.81 174 GLU A O 1
ATOM 1335 N N . SER A 1 175 ? 1.868 7.607 -25.003 1.00 88.88 175 SER A N 1
ATOM 1336 C CA . SER A 1 175 ? 1.414 8.487 -26.080 1.00 88.88 175 SER A CA 1
ATOM 1337 C C . SER A 1 175 ? -0.039 8.239 -26.466 1.00 88.88 175 SER A C 1
ATOM 1339 O O . SER A 1 175 ? -0.686 9.179 -26.926 1.00 88.88 175 SER A O 1
ATOM 1341 N N . LEU A 1 176 ? -0.572 7.023 -26.276 1.00 88.75 176 LEU A N 1
ATOM 1342 C CA . LEU A 1 176 ? -1.880 6.572 -26.780 1.00 88.75 176 LEU A CA 1
ATOM 1343 C C . LEU A 1 176 ? -2.058 6.779 -28.301 1.00 88.75 176 LEU A C 1
ATOM 1345 O O . LEU A 1 176 ? -3.185 6.833 -28.795 1.00 88.75 176 LEU A O 1
ATOM 1349 N N . LEU A 1 177 ? -0.970 6.972 -29.058 1.00 90.19 177 LEU A N 1
ATOM 1350 C CA . LEU A 1 177 ? -1.010 7.197 -30.509 1.00 90.19 177 LEU A CA 1
ATOM 1351 C C . LEU A 1 177 ? -1.139 5.898 -31.302 1.00 90.19 177 LEU A C 1
ATOM 1353 O O . LEU A 1 177 ? -1.533 5.942 -32.472 1.00 90.19 177 LEU A O 1
ATOM 1357 N N . VAL A 1 178 ? -0.776 4.771 -30.691 1.00 93.56 178 VAL A N 1
ATOM 1358 C CA . VAL A 1 178 ? -0.708 3.458 -31.331 1.00 93.56 178 VAL A CA 1
ATOM 1359 C C . VAL A 1 178 ? -1.231 2.370 -30.399 1.00 93.56 178 VAL A C 1
ATOM 1361 O O . VAL A 1 178 ? -1.087 2.499 -29.190 1.00 93.56 178 VAL A O 1
ATOM 1364 N N . ASN A 1 179 ? -1.781 1.305 -30.977 1.00 90.44 179 ASN A N 1
ATOM 1365 C CA . ASN A 1 179 ? -1.967 0.011 -30.319 1.00 90.44 179 ASN A CA 1
ATOM 1366 C C . ASN A 1 179 ? -0.906 -0.961 -30.849 1.00 90.44 179 ASN A C 1
ATOM 1368 O O . ASN A 1 179 ? -0.617 -0.937 -32.050 1.00 90.44 179 ASN A O 1
ATOM 1372 N N . VAL A 1 180 ? -0.331 -1.805 -29.996 1.00 89.00 180 VAL A N 1
ATOM 1373 C CA . VAL A 1 180 ? 0.778 -2.705 -30.351 1.00 89.00 180 VAL A CA 1
ATOM 1374 C C . VAL A 1 180 ? 0.302 -4.153 -30.361 1.00 89.00 180 VAL A C 1
ATOM 1376 O O . VAL A 1 180 ? -0.190 -4.670 -29.366 1.00 89.00 180 VAL A O 1
ATOM 1379 N N . GLU A 1 181 ? 0.500 -4.838 -31.486 1.00 85.06 181 GLU A N 1
ATOM 1380 C CA . GLU A 1 181 ? 0.128 -6.246 -31.666 1.00 85.06 181 GLU A CA 1
ATOM 1381 C C . GLU A 1 181 ? 1.206 -6.965 -32.480 1.00 85.06 181 GLU A C 1
ATOM 1383 O O . GLU A 1 181 ? 1.426 -6.614 -33.636 1.00 85.06 181 GLU A O 1
ATOM 1388 N N . ASP A 1 182 ? 1.861 -7.977 -31.906 1.00 73.62 182 ASP A N 1
ATOM 1389 C CA . ASP A 1 182 ? 2.730 -8.946 -32.602 1.00 73.62 182 ASP A CA 1
ATOM 1390 C C . ASP A 1 182 ? 3.564 -8.387 -33.773 1.00 73.62 182 ASP A C 1
ATOM 1392 O O . ASP A 1 182 ? 3.448 -8.811 -34.924 1.00 73.62 182 ASP A O 1
ATOM 1396 N N . GLY A 1 183 ? 4.443 -7.422 -33.484 1.00 82.31 183 GLY A N 1
ATOM 1397 C CA . GLY A 1 183 ? 5.351 -6.839 -34.482 1.00 82.31 183 GLY A CA 1
ATOM 1398 C C . GLY A 1 183 ? 4.720 -5.774 -35.389 1.00 82.31 183 GLY A C 1
ATOM 1399 O O . GLY A 1 183 ? 5.368 -5.300 -36.327 1.00 82.31 183 GLY A O 1
ATOM 1400 N N . PHE A 1 184 ? 3.482 -5.376 -35.108 1.00 90.38 184 PHE A N 1
ATOM 1401 C CA . PHE A 1 184 ? 2.768 -4.293 -35.768 1.00 90.38 184 PHE A CA 1
ATOM 1402 C C . PHE A 1 184 ? 2.364 -3.210 -34.773 1.00 90.38 184 PHE A C 1
ATOM 1404 O O . PHE A 1 184 ? 2.130 -3.465 -33.591 1.00 90.38 184 PHE A O 1
ATOM 1411 N N . ILE A 1 185 ? 2.218 -2.000 -35.302 1.00 94.00 185 ILE A N 1
ATOM 1412 C CA . ILE A 1 185 ? 1.594 -0.878 -34.612 1.00 94.00 185 ILE A CA 1
ATOM 1413 C C . ILE A 1 185 ? 0.386 -0.405 -35.418 1.00 94.00 185 ILE A C 1
ATOM 1415 O O . ILE A 1 185 ? 0.457 -0.276 -36.640 1.00 94.00 185 ILE A O 1
ATOM 1419 N N . THR A 1 186 ? -0.727 -0.142 -34.746 1.00 94.75 186 THR A N 1
ATOM 1420 C CA . THR A 1 186 ? -1.957 0.355 -35.369 1.00 94.75 186 THR A CA 1
ATOM 1421 C C . THR A 1 186 ? -2.223 1.768 -34.890 1.00 94.75 186 THR A C 1
ATOM 1423 O O . THR A 1 186 ? -2.323 2.007 -33.691 1.00 94.75 186 THR A O 1
ATOM 1426 N N . ARG A 1 187 ? -2.341 2.723 -35.812 1.00 96.88 187 ARG A N 1
ATOM 1427 C CA . ARG A 1 187 ? -2.552 4.136 -35.483 1.00 96.88 187 ARG A CA 1
ATOM 1428 C C . ARG A 1 187 ? -3.931 4.368 -34.850 1.00 96.88 187 ARG A C 1
ATOM 1430 O O . ARG A 1 187 ? -4.949 4.022 -35.443 1.00 96.88 187 ARG A O 1
ATOM 1437 N N . THR A 1 188 ? -3.979 5.004 -33.682 1.00 94.75 188 THR A N 1
ATOM 1438 C CA . THR A 1 188 ? -5.237 5.371 -33.002 1.00 94.75 188 THR A CA 1
ATOM 1439 C C . THR A 1 188 ? -5.838 6.665 -33.560 1.00 94.75 188 THR A C 1
ATOM 1441 O O . THR A 1 188 ? -5.251 7.341 -34.404 1.00 94.75 188 THR A O 1
ATOM 1444 N N . GLU A 1 189 ? -7.015 7.047 -33.067 1.00 91.44 189 GLU A N 1
ATOM 1445 C CA . GLU A 1 189 ? -7.670 8.317 -33.408 1.00 91.44 189 GLU A CA 1
ATOM 1446 C C . GLU A 1 189 ? -7.051 9.550 -32.727 1.00 91.44 189 GLU A C 1
ATOM 1448 O O . GLU A 1 189 ? -7.340 10.682 -33.119 1.00 91.44 189 GLU A O 1
ATOM 1453 N N . LYS A 1 190 ? -6.175 9.361 -31.727 1.00 91.25 190 LYS A N 1
ATOM 1454 C CA . LYS A 1 190 ? -5.581 10.470 -30.970 1.00 91.25 190 LYS A CA 1
ATOM 1455 C C . LYS A 1 190 ? -4.755 11.371 -31.895 1.00 91.25 190 LYS A C 1
ATOM 1457 O O . LYS A 1 190 ? -3.871 10.850 -32.574 1.00 91.25 190 LYS A O 1
ATOM 1462 N N . PRO A 1 191 ? -4.963 12.699 -31.933 1.00 89.81 191 PRO A N 1
ATOM 1463 C CA . PRO A 1 191 ? -4.179 13.595 -32.783 1.00 89.81 191 PRO A CA 1
ATOM 1464 C C . PRO A 1 191 ? -2.675 13.547 -32.478 1.00 89.81 191 PRO A C 1
ATOM 1466 O O . PRO A 1 191 ? -2.269 13.445 -31.322 1.00 89.81 191 PRO A O 1
ATOM 1469 N N . TYR A 1 192 ? -1.838 13.659 -33.514 1.00 92.88 192 TYR A N 1
ATOM 1470 C CA . TYR A 1 192 ? -0.388 13.749 -33.332 1.00 92.88 192 TYR A CA 1
ATOM 1471 C C . TYR A 1 192 ? -0.014 15.165 -32.870 1.00 92.88 192 TYR A C 1
ATOM 1473 O O . TYR A 1 192 ? 0.005 16.094 -33.676 1.00 92.88 192 TYR A O 1
ATOM 1481 N N . SER A 1 193 ? 0.292 15.330 -31.583 1.00 91.62 193 SER A N 1
ATOM 1482 C CA . SER A 1 193 ? 0.651 16.621 -30.970 1.00 91.62 193 SER A CA 1
ATOM 1483 C C . SER A 1 193 ? 2.007 16.603 -30.253 1.00 91.62 193 SER A C 1
ATOM 1485 O O . SER A 1 193 ? 2.251 17.426 -29.374 1.00 91.62 193 SER A O 1
ATOM 1487 N N . ILE A 1 194 ? 2.879 15.648 -30.590 1.00 93.44 194 ILE A N 1
ATOM 1488 C CA . ILE A 1 194 ? 4.172 15.465 -29.920 1.00 93.44 194 ILE A CA 1
ATOM 1489 C C . ILE A 1 194 ? 5.183 16.507 -30.416 1.00 93.44 194 ILE A C 1
ATOM 1491 O O . ILE A 1 194 ? 5.361 16.685 -31.626 1.00 93.44 194 ILE A O 1
ATOM 1495 N N . ARG A 1 195 ? 5.833 17.202 -29.472 1.00 95.50 195 ARG A N 1
ATOM 1496 C CA . ARG A 1 195 ? 6.931 18.151 -29.727 1.00 95.50 195 ARG A CA 1
ATOM 1497 C C . ARG A 1 195 ? 8.204 17.398 -30.133 1.00 95.50 195 ARG A C 1
ATOM 1499 O O . ARG A 1 195 ? 8.313 16.201 -29.895 1.00 95.50 195 ARG A O 1
ATOM 1506 N N . SER A 1 196 ? 9.173 18.083 -30.744 1.00 97.31 196 SER A N 1
ATOM 1507 C CA . SER A 1 196 ? 10.465 17.449 -31.035 1.00 97.31 196 SER A CA 1
ATOM 1508 C C . SER A 1 196 ? 11.215 17.136 -29.742 1.00 97.31 196 SER A C 1
ATOM 1510 O O . SER A 1 196 ? 11.131 17.886 -28.764 1.00 97.31 196 SER A O 1
ATOM 1512 N N . SER A 1 197 ? 11.994 16.058 -29.763 1.00 98.12 197 SER A N 1
ATOM 1513 C CA . SER A 1 197 ? 12.847 15.637 -28.646 1.00 98.12 197 SER A CA 1
ATOM 1514 C C . SER A 1 197 ? 13.792 16.759 -28.193 1.00 98.12 197 SER A C 1
ATOM 1516 O O . SER A 1 197 ? 13.927 17.023 -27.001 1.00 98.12 197 SER A O 1
ATOM 1518 N N . GLN A 1 198 ? 14.361 17.499 -29.150 1.00 97.88 198 GLN A N 1
ATOM 1519 C CA . GLN A 1 198 ? 15.215 18.663 -28.903 1.00 97.88 198 GLN A CA 1
ATOM 1520 C C . GLN A 1 198 ? 14.484 19.776 -28.128 1.00 97.88 198 GLN A C 1
ATOM 1522 O O . GLN A 1 198 ? 15.028 20.305 -27.162 1.00 97.88 198 GLN A O 1
ATOM 1527 N N . ALA A 1 199 ? 13.245 20.117 -28.504 1.00 97.81 199 ALA A N 1
ATOM 1528 C CA . ALA A 1 199 ? 12.492 21.177 -27.826 1.00 97.81 199 ALA A CA 1
ATOM 1529 C C . ALA A 1 199 ? 12.089 20.778 -26.396 1.00 97.81 199 ALA A C 1
ATOM 1531 O O . ALA A 1 199 ? 12.066 21.619 -25.498 1.00 97.81 199 ALA A O 1
ATOM 1532 N N . ILE A 1 200 ? 11.782 19.495 -26.180 1.00 98.06 200 ILE A N 1
ATOM 1533 C CA . ILE A 1 200 ? 11.489 18.950 -24.848 1.00 98.06 200 ILE A CA 1
ATOM 1534 C C . ILE A 1 200 ? 12.758 18.949 -23.987 1.00 98.06 200 ILE A C 1
ATOM 1536 O O . ILE A 1 200 ? 12.700 19.360 -22.830 1.00 98.06 200 ILE A O 1
ATOM 1540 N N . LEU A 1 201 ? 13.910 18.558 -24.546 1.00 98.00 201 LEU A N 1
ATOM 1541 C CA . LEU A 1 201 ? 15.195 18.614 -23.848 1.00 98.00 201 LEU A CA 1
ATOM 1542 C C . LEU A 1 201 ? 15.529 20.043 -23.395 1.00 98.00 201 LEU A C 1
ATOM 1544 O O . LEU A 1 201 ? 15.922 20.243 -22.249 1.00 98.00 201 LEU A O 1
ATOM 1548 N N . GLU A 1 202 ? 15.341 21.040 -24.260 1.00 97.31 202 GLU A N 1
ATOM 1549 C CA . GLU A 1 202 ? 15.576 22.450 -23.921 1.00 97.31 202 GLU A CA 1
ATOM 1550 C C . GLU A 1 202 ? 14.641 22.963 -22.811 1.00 97.31 202 GLU A C 1
ATOM 1552 O O . GLU A 1 202 ? 15.061 23.772 -21.980 1.00 97.31 202 GLU A O 1
ATOM 1557 N N . ASP A 1 203 ? 13.385 22.502 -22.764 1.00 96.75 203 ASP A N 1
ATOM 1558 C CA . ASP A 1 203 ? 12.460 22.803 -21.660 1.00 96.75 203 ASP A CA 1
ATOM 1559 C C . ASP A 1 203 ? 12.888 22.118 -20.355 1.00 96.75 203 ASP A C 1
ATOM 1561 O O . ASP A 1 203 ? 12.900 22.742 -19.292 1.00 96.75 203 ASP A O 1
ATOM 1565 N N . LEU A 1 204 ? 13.296 20.851 -20.426 1.00 96.44 204 LEU A N 1
ATOM 1566 C CA . LEU A 1 204 ? 13.806 20.091 -19.284 1.00 96.44 204 LEU A CA 1
ATOM 1567 C C . LEU A 1 204 ? 15.071 20.724 -18.697 1.00 96.44 204 LEU A C 1
ATOM 1569 O O . LEU A 1 204 ? 15.173 20.864 -17.484 1.00 96.44 204 LEU A O 1
ATOM 1573 N N . GLN A 1 205 ? 16.000 21.187 -19.534 1.00 94.69 205 GLN A N 1
ATOM 1574 C CA . GLN A 1 205 ? 17.209 21.884 -19.082 1.00 94.69 205 GLN A CA 1
ATOM 1575 C C . GLN A 1 205 ? 16.894 23.196 -18.344 1.00 94.69 205 GLN A C 1
ATOM 1577 O O . GLN A 1 205 ? 17.625 23.581 -17.433 1.00 94.69 205 GLN A O 1
ATOM 1582 N N . LYS A 1 206 ? 15.800 23.877 -18.707 1.00 94.44 206 LYS A N 1
ATOM 1583 C CA . LYS A 1 206 ? 15.352 25.110 -18.038 1.00 94.44 206 LYS A CA 1
ATOM 1584 C C . LYS A 1 206 ? 14.565 24.835 -16.760 1.00 94.44 206 LYS A C 1
ATOM 1586 O O . LYS A 1 206 ? 14.714 25.568 -15.788 1.00 94.44 206 LYS A O 1
ATOM 1591 N N . THR A 1 207 ? 13.699 23.824 -16.777 1.00 93.75 207 THR A N 1
ATOM 1592 C CA . THR A 1 207 ? 12.723 23.568 -15.704 1.00 93.75 207 THR A CA 1
ATOM 1593 C C . THR A 1 207 ? 13.204 22.565 -14.659 1.00 93.75 207 THR A C 1
ATOM 1595 O O . THR A 1 207 ? 12.740 22.618 -13.526 1.00 93.75 207 THR A O 1
ATOM 1598 N N . ALA A 1 208 ? 14.159 21.700 -15.003 1.00 92.56 208 ALA A N 1
ATOM 1599 C CA . ALA A 1 208 ? 14.726 20.679 -14.127 1.00 92.56 208 ALA A CA 1
ATOM 1600 C C . ALA A 1 208 ? 16.265 20.610 -14.267 1.00 92.56 208 ALA A C 1
ATOM 1602 O O . ALA A 1 208 ? 16.810 19.590 -14.701 1.00 92.56 208 ALA A O 1
ATOM 1603 N N . PRO A 1 209 ? 17.005 21.675 -13.894 1.00 90.69 209 PRO A N 1
ATOM 1604 C CA . PRO A 1 209 ? 18.457 21.736 -14.085 1.00 90.69 209 PRO A CA 1
ATOM 1605 C C . PRO A 1 209 ? 19.221 20.641 -13.322 1.00 90.69 209 PRO A C 1
ATOM 1607 O O . PRO A 1 209 ? 20.271 20.198 -13.790 1.00 90.69 209 PRO A O 1
ATOM 1610 N N . ASN A 1 210 ? 18.677 20.150 -12.204 1.00 88.81 210 ASN A N 1
ATOM 1611 C CA . ASN A 1 210 ? 19.261 19.052 -11.424 1.00 88.81 210 ASN A CA 1
ATOM 1612 C C . ASN A 1 210 ? 19.272 17.712 -12.187 1.00 88.81 210 ASN A C 1
ATOM 1614 O O . ASN A 1 210 ? 20.119 16.866 -11.917 1.00 88.81 210 ASN A O 1
ATOM 1618 N N . GLU A 1 211 ? 18.398 17.549 -13.186 1.00 92.38 211 GLU A N 1
ATOM 1619 C CA . GLU A 1 211 ? 18.272 16.329 -13.996 1.00 92.38 211 GLU A CA 1
ATOM 1620 C C . GLU A 1 211 ? 19.050 16.400 -15.320 1.00 92.38 211 GLU A C 1
ATOM 1622 O O . GLU A 1 211 ? 18.964 15.500 -16.158 1.00 92.38 211 GLU A O 1
ATOM 1627 N N . THR A 1 212 ? 19.829 17.467 -15.539 1.00 92.31 212 THR A N 1
ATOM 1628 C CA . THR A 1 212 ? 20.531 17.735 -16.810 1.00 92.31 212 THR A CA 1
ATOM 1629 C C . THR A 1 212 ? 21.368 16.550 -17.285 1.00 92.31 212 THR A C 1
ATOM 1631 O O . THR A 1 212 ? 21.356 16.225 -18.471 1.00 92.31 212 THR A O 1
ATOM 1634 N N . THR A 1 213 ? 22.074 15.879 -16.376 1.00 90.62 213 THR A N 1
ATOM 1635 C CA . THR A 1 213 ? 22.929 14.738 -16.719 1.00 90.62 213 THR A CA 1
ATOM 1636 C C . THR A 1 213 ? 22.121 13.559 -17.259 1.00 90.62 213 THR A C 1
ATOM 1638 O O . THR A 1 213 ? 22.440 13.047 -18.334 1.00 90.62 213 THR A O 1
ATOM 1641 N N . ALA A 1 214 ? 21.037 13.178 -16.574 1.00 93.44 214 ALA A N 1
ATOM 1642 C CA . ALA A 1 214 ? 20.138 12.111 -17.011 1.00 93.44 214 ALA A CA 1
ATOM 1643 C C . ALA A 1 214 ? 19.451 12.468 -18.339 1.00 93.44 214 ALA A C 1
ATOM 1645 O O . ALA A 1 214 ? 19.438 11.663 -19.271 1.00 93.44 214 ALA A O 1
ATOM 1646 N N . ASN A 1 215 ? 18.971 13.707 -18.477 1.00 96.62 215 ASN A N 1
ATOM 1647 C CA . ASN A 1 215 ? 18.319 14.198 -19.694 1.00 96.62 215 ASN A CA 1
ATOM 1648 C C . ASN A 1 215 ? 19.262 14.175 -20.906 1.00 96.62 215 ASN A C 1
ATOM 1650 O O . ASN A 1 215 ? 18.897 13.691 -21.979 1.00 96.62 215 ASN A O 1
ATOM 1654 N N . ASN A 1 216 ? 20.496 14.656 -20.734 1.00 96.56 216 ASN A N 1
ATOM 1655 C CA . ASN A 1 216 ? 21.494 14.680 -21.799 1.00 96.56 216 ASN A CA 1
ATOM 1656 C C . ASN A 1 216 ? 21.937 13.270 -22.194 1.00 96.56 216 ASN A C 1
ATOM 1658 O O . ASN A 1 216 ? 22.127 13.017 -23.382 1.00 96.56 216 ASN A O 1
ATOM 1662 N N . MET A 1 217 ? 22.084 12.356 -21.231 1.00 96.44 217 MET A N 1
ATOM 1663 C CA . MET A 1 217 ? 22.416 10.962 -21.523 1.00 96.44 217 MET A CA 1
ATOM 1664 C C . MET A 1 217 ? 21.273 10.257 -22.263 1.00 96.44 217 MET A C 1
ATOM 1666 O O . MET A 1 217 ? 21.515 9.604 -23.277 1.00 96.44 217 MET A O 1
ATOM 1670 N N . THR A 1 218 ? 20.029 10.470 -21.824 1.00 97.69 218 THR A N 1
ATOM 1671 C CA . THR A 1 218 ? 18.817 9.948 -22.479 1.00 97.69 218 THR A CA 1
ATOM 1672 C C . THR A 1 218 ? 18.737 10.416 -23.926 1.00 97.69 218 THR A C 1
ATOM 1674 O O . THR A 1 218 ? 18.570 9.611 -24.839 1.00 97.69 218 THR A O 1
ATOM 1677 N N . TYR A 1 219 ? 18.919 11.718 -24.158 1.00 98.12 219 TYR A N 1
ATOM 1678 C CA . TYR A 1 219 ? 18.919 12.277 -25.504 1.00 98.12 219 TYR A CA 1
ATOM 1679 C C . TYR A 1 219 ? 20.099 11.778 -26.342 1.00 98.12 219 TYR A C 1
ATOM 1681 O O . TYR A 1 219 ? 19.936 11.476 -27.522 1.00 98.12 219 TYR A O 1
ATOM 1689 N N . TYR A 1 220 ? 21.291 11.661 -25.754 1.00 97.56 220 TYR A N 1
ATOM 1690 C CA . TYR A 1 220 ? 22.476 11.175 -26.456 1.00 97.56 220 TYR A CA 1
ATOM 1691 C C . TYR A 1 220 ? 22.311 9.723 -26.920 1.00 97.56 220 TYR A C 1
ATOM 1693 O O . TYR A 1 220 ? 22.513 9.458 -28.102 1.00 97.56 220 TYR A O 1
ATOM 1701 N N . ALA A 1 221 ? 21.877 8.813 -26.044 1.00 96.12 221 ALA A N 1
ATOM 1702 C CA . ALA A 1 221 ? 21.585 7.427 -26.410 1.00 96.12 221 ALA A CA 1
ATOM 1703 C C . ALA A 1 221 ? 20.429 7.347 -27.422 1.00 96.12 221 ALA A C 1
ATOM 1705 O O . ALA A 1 221 ? 20.564 6.782 -28.508 1.00 96.12 221 ALA A O 1
ATOM 1706 N N . GLY A 1 222 ? 19.317 8.009 -27.106 1.00 96.50 222 GLY A N 1
ATOM 1707 C CA . GLY A 1 222 ? 18.098 7.982 -27.902 1.00 96.50 222 GLY A CA 1
ATOM 1708 C C . GLY A 1 222 ? 18.245 8.559 -29.313 1.00 96.50 222 GLY A C 1
ATOM 1709 O O . GLY A 1 222 ? 17.715 8.007 -30.275 1.00 96.50 222 GLY A O 1
ATOM 1710 N N . SER A 1 223 ? 19.008 9.641 -29.481 1.00 96.25 223 SER A N 1
ATOM 1711 C CA . SER A 1 223 ? 19.224 10.268 -30.797 1.00 96.25 223 SER A CA 1
ATOM 1712 C C . SER A 1 223 ? 19.989 9.380 -31.789 1.00 96.25 223 SER A C 1
ATOM 1714 O O . SER A 1 223 ? 19.874 9.608 -32.998 1.00 96.25 223 SER A O 1
ATOM 1716 N N . HIS A 1 224 ? 20.693 8.353 -31.294 1.00 97.06 224 HIS A N 1
ATOM 1717 C CA . HIS A 1 224 ? 21.416 7.342 -32.076 1.00 97.06 224 HIS A CA 1
ATOM 1718 C C . HIS A 1 224 ? 20.667 6.004 -32.168 1.00 97.06 224 HIS A C 1
ATOM 1720 O O . HIS A 1 224 ? 21.164 5.060 -32.784 1.00 97.06 224 HIS A O 1
ATOM 1726 N N . LEU A 1 225 ? 19.458 5.910 -31.603 1.00 96.75 225 LEU A N 1
ATOM 1727 C CA . LEU A 1 225 ? 18.697 4.666 -31.518 1.00 96.75 225 LEU A CA 1
ATOM 1728 C C . LEU A 1 225 ? 18.484 4.009 -32.891 1.00 96.75 225 LEU A C 1
ATOM 1730 O O . LEU A 1 225 ? 18.604 2.797 -33.008 1.00 96.75 225 LEU A O 1
ATOM 1734 N N . SER A 1 226 ? 18.246 4.782 -33.956 1.00 96.75 226 SER A N 1
ATOM 1735 C CA . SER A 1 226 ? 18.091 4.218 -35.306 1.00 96.75 226 SER A CA 1
ATOM 1736 C C . SER A 1 226 ? 19.346 3.507 -35.818 1.00 96.75 226 SER A C 1
ATOM 1738 O O . SER A 1 226 ? 19.248 2.471 -36.474 1.00 96.75 226 SER A O 1
ATOM 1740 N N . ASP A 1 227 ? 20.527 4.045 -35.517 1.00 96.62 227 ASP A N 1
ATOM 1741 C CA . ASP A 1 227 ? 21.796 3.452 -35.940 1.00 96.62 227 ASP A CA 1
ATOM 1742 C C . ASP A 1 227 ? 22.150 2.230 -35.082 1.00 96.62 227 ASP A C 1
ATOM 1744 O O . ASP A 1 227 ? 22.697 1.264 -35.610 1.00 96.62 227 ASP A O 1
ATOM 1748 N N . ILE A 1 228 ? 21.757 2.228 -33.803 1.00 96.19 228 ILE A N 1
ATOM 1749 C CA . ILE A 1 228 ? 21.877 1.067 -32.909 1.00 96.19 228 ILE A CA 1
ATOM 1750 C C . ILE A 1 228 ? 20.970 -0.073 -33.376 1.00 96.19 228 ILE A C 1
ATOM 1752 O O . ILE A 1 228 ? 21.434 -1.181 -33.628 1.00 96.19 228 ILE A O 1
ATOM 1756 N N . LEU A 1 229 ? 19.676 0.200 -33.565 1.00 96.25 229 LEU A N 1
ATOM 1757 C CA . LEU A 1 229 ? 18.696 -0.821 -33.943 1.00 96.25 229 LEU A CA 1
ATOM 1758 C C . LEU A 1 229 ? 19.011 -1.470 -35.299 1.00 96.25 229 LEU A C 1
ATOM 1760 O O . LEU A 1 229 ? 18.648 -2.623 -35.515 1.00 96.25 229 LEU A O 1
ATOM 1764 N N . THR A 1 230 ? 19.707 -0.759 -36.191 1.00 95.50 230 THR A N 1
ATOM 1765 C CA . THR A 1 230 ? 20.151 -1.275 -37.498 1.00 95.50 230 THR A CA 1
ATOM 1766 C C . THR A 1 230 ? 21.562 -1.870 -37.488 1.00 95.50 230 THR A C 1
ATOM 1768 O O . THR A 1 230 ? 22.002 -2.381 -38.514 1.00 95.50 230 THR A O 1
ATOM 1771 N N . GLY A 1 231 ? 22.273 -1.828 -36.355 1.00 93.12 231 GLY A N 1
ATOM 1772 C CA . GLY A 1 231 ? 23.616 -2.393 -36.205 1.00 93.12 231 GLY A CA 1
ATOM 1773 C C . GLY A 1 231 ? 24.745 -1.567 -36.831 1.00 93.12 231 GLY A C 1
ATOM 1774 O O . GLY A 1 231 ? 25.854 -2.070 -36.980 1.00 93.12 231 GLY A O 1
ATOM 1775 N N . LYS A 1 232 ? 24.506 -0.302 -37.204 1.00 93.75 232 LYS A N 1
ATOM 1776 C CA . LYS A 1 232 ? 25.570 0.599 -37.696 1.00 93.75 232 LYS A CA 1
ATOM 1777 C C . LYS A 1 232 ? 26.543 1.015 -36.590 1.00 93.75 232 LYS A C 1
ATOM 1779 O O . LYS A 1 232 ? 27.690 1.361 -36.865 1.00 93.75 232 LYS A O 1
ATOM 1784 N N . THR A 1 233 ? 26.068 1.021 -35.350 1.00 93.19 233 THR A N 1
ATOM 1785 C CA . THR A 1 233 ? 26.856 1.148 -34.122 1.00 93.19 233 THR A CA 1
ATOM 1786 C C . THR A 1 233 ? 26.202 0.282 -33.052 1.00 93.19 233 THR A C 1
ATOM 1788 O O . THR A 1 233 ? 25.056 -0.126 -33.208 1.00 93.19 233 THR A O 1
ATOM 1791 N N . ASP A 1 234 ? 26.892 0.037 -31.949 1.00 91.19 234 ASP A N 1
ATOM 1792 C CA . ASP A 1 234 ? 26.331 -0.601 -30.762 1.00 91.19 234 ASP A CA 1
ATOM 1793 C C . ASP A 1 234 ? 26.364 0.350 -29.552 1.00 91.19 234 ASP A C 1
ATOM 1795 O O . ASP A 1 234 ? 27.012 1.407 -29.570 1.00 91.19 234 ASP A O 1
ATOM 1799 N N . GLY A 1 235 ? 25.642 -0.028 -28.495 1.00 89.75 235 GLY A N 1
ATOM 1800 C CA . GLY A 1 235 ? 25.548 0.759 -27.268 1.00 89.75 235 GLY A CA 1
ATOM 1801 C C . GLY A 1 235 ? 26.879 0.914 -26.532 1.00 89.75 235 GLY A C 1
ATOM 1802 O O . GLY A 1 235 ? 27.161 1.992 -26.008 1.00 89.75 235 GLY A O 1
ATOM 1803 N N . ILE A 1 236 ? 27.727 -0.121 -26.520 1.00 88.25 236 ILE A N 1
ATOM 1804 C CA . ILE A 1 236 ? 29.019 -0.095 -25.819 1.00 88.25 236 ILE A CA 1
ATOM 1805 C C . ILE A 1 236 ? 29.944 0.908 -26.501 1.00 88.25 236 ILE A C 1
ATOM 1807 O O . ILE A 1 236 ? 30.477 1.800 -25.841 1.00 88.25 236 ILE A O 1
ATOM 1811 N N . LYS A 1 237 ? 30.074 0.835 -27.826 1.00 88.25 237 LYS A N 1
ATOM 1812 C CA . LYS A 1 237 ? 30.870 1.784 -28.606 1.00 88.25 237 LYS A CA 1
ATOM 1813 C C . LYS A 1 237 ? 30.360 3.218 -28.470 1.00 88.25 237 LYS A C 1
ATOM 1815 O O . LYS A 1 237 ? 31.172 4.131 -28.324 1.00 88.25 237 LYS A O 1
ATOM 1820 N N . LEU A 1 238 ? 29.042 3.434 -28.470 1.00 92.19 238 LEU A N 1
ATOM 1821 C CA . LEU A 1 238 ? 28.468 4.774 -28.306 1.00 92.19 238 LEU A CA 1
ATOM 1822 C C . LEU A 1 238 ? 28.800 5.369 -26.928 1.00 92.19 238 LEU A C 1
ATOM 1824 O O . LEU A 1 238 ? 29.288 6.499 -26.829 1.00 92.19 238 LEU A O 1
ATOM 1828 N N . VAL A 1 239 ? 28.531 4.607 -25.866 1.00 89.88 239 VAL A N 1
ATOM 1829 C CA . VAL A 1 239 ? 28.610 5.100 -24.486 1.00 89.88 239 VAL A CA 1
ATOM 1830 C C . VAL A 1 239 ? 30.037 5.076 -23.949 1.00 89.88 239 VAL A C 1
ATOM 1832 O O . VAL A 1 239 ? 30.470 6.047 -23.340 1.00 89.88 239 VAL A O 1
ATOM 1835 N N . PHE A 1 240 ? 30.805 4.020 -24.199 1.00 85.69 240 PHE A N 1
ATOM 1836 C CA . PHE A 1 240 ? 32.150 3.859 -23.640 1.00 85.69 240 PHE A CA 1
ATOM 1837 C C . PHE A 1 240 ? 33.272 4.161 -24.635 1.00 85.69 240 PHE A C 1
ATOM 1839 O O . PHE A 1 240 ? 34.387 4.470 -24.209 1.00 85.69 240 PHE A O 1
ATOM 1846 N N . GLY A 1 241 ? 32.996 4.149 -25.942 1.00 83.19 241 GLY A N 1
ATOM 1847 C CA . GLY A 1 241 ? 33.993 4.441 -26.977 1.00 83.19 241 GLY A CA 1
ATOM 1848 C C . GLY A 1 241 ? 34.360 5.924 -27.093 1.00 83.19 241 GLY A C 1
ATOM 1849 O O . GLY A 1 241 ? 35.465 6.245 -27.521 1.00 83.19 241 GLY A O 1
ATOM 1850 N N . SER A 1 242 ? 33.494 6.843 -26.647 1.00 86.50 242 SER A N 1
ATOM 1851 C CA . SER A 1 242 ? 33.749 8.290 -26.688 1.00 86.50 242 SER A CA 1
ATOM 1852 C C . SER A 1 242 ? 33.933 8.901 -25.296 1.00 86.50 242 SER A C 1
ATOM 1854 O O . SER A 1 242 ? 33.312 8.475 -24.323 1.00 86.50 242 SER A O 1
ATOM 1856 N N . GLU A 1 243 ? 34.757 9.947 -25.188 1.00 86.50 243 GLU A N 1
ATOM 1857 C CA . GLU A 1 243 ? 34.912 10.702 -23.934 1.00 86.50 243 GLU A CA 1
ATOM 1858 C C . GLU A 1 243 ? 33.580 11.313 -23.478 1.00 86.50 243 GLU A C 1
ATOM 1860 O O . GLU A 1 243 ? 33.217 11.231 -22.305 1.00 86.50 243 GLU A O 1
ATOM 1865 N N . LYS A 1 244 ? 32.806 11.855 -24.426 1.00 91.44 244 LYS A N 1
ATOM 1866 C CA . LYS A 1 244 ? 31.476 12.412 -24.166 1.00 91.44 244 LYS A CA 1
ATOM 1867 C C . LYS A 1 244 ? 30.538 11.376 -23.542 1.00 91.44 244 LYS A C 1
ATOM 1869 O O . LYS A 1 244 ? 29.908 11.679 -22.533 1.00 91.44 244 LYS A O 1
ATOM 1874 N N . GLY A 1 245 ? 30.451 10.178 -24.123 1.00 90.25 245 GLY A N 1
ATOM 1875 C CA . GLY A 1 245 ? 29.616 9.097 -23.599 1.00 90.25 245 GLY A CA 1
ATOM 1876 C C . GLY A 1 245 ? 30.043 8.672 -22.193 1.00 90.25 245 GLY A C 1
ATOM 1877 O O . GLY A 1 245 ? 29.202 8.614 -21.295 1.00 90.25 245 GLY A O 1
ATOM 1878 N N . ARG A 1 246 ? 31.356 8.491 -21.969 1.00 87.31 246 ARG A N 1
ATOM 1879 C CA . ARG A 1 246 ? 31.912 8.112 -20.659 1.00 87.31 246 ARG A CA 1
ATOM 1880 C C . ARG A 1 246 ? 31.596 9.146 -19.580 1.00 87.31 246 ARG A C 1
ATOM 1882 O O . ARG A 1 246 ? 31.191 8.776 -18.480 1.00 87.31 246 ARG A O 1
ATOM 1889 N N . ASN A 1 247 ? 31.727 10.432 -19.902 1.00 87.44 247 ASN A N 1
ATOM 1890 C CA . ASN A 1 247 ? 31.417 11.516 -18.971 1.00 87.44 247 ASN A CA 1
ATOM 1891 C C . ASN A 1 247 ? 29.918 11.568 -18.635 1.00 87.44 247 ASN A C 1
ATOM 1893 O O . ASN A 1 247 ? 29.560 11.722 -17.469 1.00 87.44 247 ASN A O 1
ATOM 1897 N N . LEU A 1 248 ? 29.037 11.392 -19.629 1.00 92.25 248 LEU A N 1
ATOM 1898 C CA . LEU A 1 248 ? 27.588 11.383 -19.409 1.00 92.25 248 LEU A CA 1
ATOM 1899 C C . LEU A 1 248 ? 27.147 10.203 -18.531 1.00 92.25 248 LEU A C 1
ATOM 1901 O O . LEU A 1 248 ? 26.469 10.421 -17.528 1.00 92.25 248 LEU A O 1
ATOM 1905 N N . VAL A 1 249 ? 27.560 8.971 -18.854 1.00 89.19 249 VAL A N 1
ATOM 1906 C CA . VAL A 1 249 ? 27.163 7.782 -18.076 1.00 89.19 249 VAL A CA 1
ATOM 1907 C C . VAL A 1 249 ? 27.767 7.791 -16.669 1.00 89.19 249 VAL A C 1
ATOM 1909 O O . VAL A 1 249 ? 27.080 7.464 -15.702 1.00 89.19 249 VAL A O 1
ATOM 1912 N N . SER A 1 250 ? 29.017 8.248 -16.517 1.00 84.94 250 SER A N 1
ATOM 1913 C CA . SER A 1 250 ? 29.633 8.415 -15.196 1.00 84.94 250 SER A CA 1
ATOM 1914 C C . SER A 1 250 ? 28.885 9.440 -14.346 1.00 84.94 250 SER A C 1
ATOM 1916 O O . SER A 1 250 ? 28.817 9.274 -13.130 1.00 84.94 250 SER A O 1
ATOM 1918 N N . GLY A 1 251 ? 28.336 10.492 -14.958 1.00 86.12 251 GLY A N 1
ATOM 1919 C CA . GLY A 1 251 ? 27.527 11.480 -14.256 1.00 86.12 251 GLY A CA 1
ATOM 1920 C C . GLY A 1 251 ? 26.160 10.932 -13.826 1.00 86.12 251 GLY A C 1
ATOM 1921 O O . GLY A 1 251 ? 25.685 11.286 -12.751 1.00 86.12 251 GLY A O 1
ATOM 1922 N N . VAL A 1 252 ? 25.540 10.040 -14.611 1.00 88.38 252 VAL A N 1
ATOM 1923 C CA . VAL A 1 252 ? 24.282 9.372 -14.215 1.00 88.38 252 VAL A CA 1
ATOM 1924 C C . VAL A 1 252 ? 24.499 8.538 -12.952 1.00 88.38 252 VAL A C 1
ATOM 1926 O O . VAL A 1 252 ? 23.790 8.721 -11.966 1.00 88.38 252 VAL A O 1
ATOM 1929 N N . TYR A 1 253 ? 25.520 7.680 -12.931 1.00 83.38 253 TYR A N 1
ATOM 1930 C CA . TYR A 1 253 ? 25.812 6.887 -11.735 1.00 83.38 253 TYR A CA 1
ATOM 1931 C C . TYR A 1 253 ? 26.316 7.750 -10.579 1.00 83.38 253 TYR A C 1
ATOM 1933 O O . TYR A 1 253 ? 25.874 7.605 -9.451 1.00 83.38 253 TYR A O 1
ATOM 1941 N N . GLY A 1 254 ? 27.238 8.674 -10.835 1.00 78.06 254 GLY A N 1
ATOM 1942 C CA . GLY A 1 254 ? 27.923 9.388 -9.766 1.00 78.06 254 GLY A CA 1
ATOM 1943 C C . GLY A 1 254 ? 27.148 10.555 -9.158 1.00 78.06 254 GLY A C 1
ATOM 1944 O O . GLY A 1 254 ? 27.360 10.848 -7.977 1.00 78.06 254 GLY A O 1
ATOM 1945 N N . ASP A 1 255 ? 26.345 11.256 -9.961 1.00 81.50 255 ASP A N 1
ATOM 1946 C CA . ASP A 1 255 ? 25.907 12.622 -9.652 1.00 81.50 255 ASP A CA 1
ATOM 1947 C C . ASP A 1 255 ? 24.394 12.847 -9.794 1.00 81.50 255 ASP A C 1
ATOM 1949 O O . ASP A 1 255 ? 23.902 13.899 -9.372 1.00 81.50 255 ASP A O 1
ATOM 1953 N N . TRP A 1 256 ? 23.643 11.875 -10.324 1.00 89.62 256 TRP A N 1
ATOM 1954 C CA . TRP A 1 256 ? 22.182 11.945 -10.378 1.00 89.62 256 TRP A CA 1
ATOM 1955 C C . TRP A 1 256 ? 21.582 12.114 -8.963 1.00 89.62 256 TRP A C 1
ATOM 1957 O O . TRP A 1 256 ? 22.006 11.400 -8.044 1.00 89.62 256 TRP A O 1
ATOM 1967 N N . PRO A 1 257 ? 20.638 13.055 -8.733 1.00 90.44 257 PRO A N 1
ATOM 1968 C CA . PRO A 1 257 ? 20.174 13.397 -7.385 1.00 90.44 257 PRO A CA 1
ATOM 1969 C C . PRO A 1 257 ? 19.629 12.224 -6.562 1.00 90.44 257 PRO A C 1
ATOM 1971 O O . PRO A 1 257 ? 19.956 12.118 -5.374 1.00 90.44 257 PRO A O 1
ATOM 1974 N N . LEU A 1 258 ? 18.869 11.308 -7.174 1.00 88.88 258 LEU A N 1
ATOM 1975 C CA . LEU A 1 258 ? 18.364 10.127 -6.469 1.00 88.88 258 LEU A CA 1
ATOM 1976 C C . LEU A 1 258 ? 19.498 9.168 -6.081 1.00 88.88 258 LEU A C 1
ATOM 1978 O O . LEU A 1 258 ? 19.632 8.890 -4.893 1.00 88.88 258 LEU A O 1
ATOM 1982 N N . ASN A 1 259 ? 20.412 8.809 -6.991 1.00 89.50 259 ASN A N 1
ATOM 1983 C CA . ASN A 1 259 ? 21.613 8.023 -6.645 1.00 89.50 259 ASN A CA 1
ATOM 1984 C C . ASN A 1 259 ? 22.378 8.632 -5.457 1.00 89.50 259 ASN A C 1
ATOM 1986 O O . ASN A 1 259 ? 22.686 7.955 -4.477 1.00 89.50 259 ASN A O 1
ATOM 1990 N N . ARG A 1 260 ? 22.623 9.950 -5.485 1.00 89.75 260 ARG A N 1
ATOM 1991 C CA . ARG A 1 260 ? 23.297 10.668 -4.386 1.00 89.75 260 ARG A CA 1
ATOM 1992 C C . ARG A 1 260 ? 22.541 10.580 -3.062 1.00 89.75 260 ARG A C 1
ATOM 1994 O O . ARG A 1 260 ? 23.168 10.541 -2.005 1.00 89.75 260 ARG A O 1
ATOM 2001 N N . THR A 1 261 ? 21.212 10.573 -3.113 1.00 91.62 261 THR A N 1
ATOM 2002 C CA . THR A 1 261 ? 20.354 10.394 -1.936 1.00 91.62 261 THR A CA 1
ATOM 2003 C C . THR A 1 261 ? 20.635 9.053 -1.274 1.00 91.62 261 THR A C 1
ATOM 2005 O O . THR A 1 261 ? 20.878 9.001 -0.068 1.00 91.62 261 THR A O 1
ATOM 2008 N N . TYR A 1 262 ? 20.663 7.981 -2.062 1.00 93.00 262 TYR A N 1
ATOM 2009 C CA . TYR A 1 262 ? 20.896 6.642 -1.539 1.00 93.00 262 TYR A CA 1
ATOM 2010 C C . TYR A 1 262 ? 22.359 6.398 -1.167 1.00 93.00 262 TYR A C 1
ATOM 2012 O O . TYR A 1 262 ? 22.610 5.727 -0.172 1.00 93.00 262 TYR A O 1
ATOM 2020 N N . TYR A 1 263 ? 23.329 7.028 -1.838 1.00 94.00 263 TYR A N 1
ATOM 2021 C CA . TYR A 1 263 ? 24.721 7.017 -1.373 1.00 94.00 263 TYR A CA 1
ATOM 2022 C C . TYR A 1 263 ? 24.861 7.635 0.018 1.00 94.00 263 TYR A C 1
ATOM 2024 O O . TYR A 1 263 ? 25.506 7.043 0.876 1.00 94.00 263 TYR A O 1
ATOM 2032 N N . ARG A 1 264 ? 24.178 8.752 0.298 1.00 94.00 264 ARG A N 1
ATOM 2033 C CA . ARG A 1 264 ? 24.145 9.330 1.653 1.00 94.00 264 ARG A CA 1
ATOM 2034 C C . ARG A 1 264 ? 23.476 8.413 2.676 1.00 94.00 264 ARG A C 1
ATOM 2036 O O . ARG A 1 264 ? 23.895 8.385 3.829 1.00 94.00 264 ARG A O 1
ATOM 2043 N N . GLN A 1 265 ? 22.456 7.653 2.276 1.00 95.00 265 GLN A N 1
ATOM 2044 C CA . GLN A 1 265 ? 21.851 6.638 3.147 1.00 95.00 265 GLN A CA 1
ATOM 2045 C C . GLN A 1 265 ? 22.823 5.491 3.439 1.00 95.00 265 GLN A C 1
ATOM 2047 O O . GLN A 1 265 ? 22.948 5.087 4.594 1.00 95.00 265 GLN A O 1
ATOM 2052 N N . MET A 1 266 ? 23.549 5.006 2.425 1.00 97.31 266 MET A N 1
ATOM 2053 C CA . MET A 1 266 ? 24.610 4.009 2.598 1.00 97.31 266 MET A CA 1
ATOM 2054 C C . MET A 1 266 ? 25.703 4.534 3.533 1.00 97.31 266 MET A C 1
ATOM 2056 O O . MET A 1 266 ? 26.126 3.821 4.440 1.00 97.31 266 MET A O 1
ATOM 2060 N N . GLU A 1 267 ? 26.122 5.792 3.363 1.00 97.31 267 GLU A N 1
ATOM 2061 C CA . GLU A 1 267 ? 27.098 6.440 4.238 1.00 97.31 267 GLU A CA 1
ATOM 2062 C C . GLU A 1 267 ? 26.603 6.538 5.684 1.00 97.31 267 GLU A C 1
ATOM 2064 O O . GLU A 1 267 ? 27.343 6.211 6.610 1.00 97.31 267 GLU A O 1
ATOM 2069 N N . ALA A 1 268 ? 25.350 6.953 5.889 1.00 96.62 268 ALA A N 1
ATOM 2070 C CA . ALA A 1 268 ? 24.748 7.041 7.214 1.00 96.62 268 ALA A CA 1
ATOM 2071 C C . ALA A 1 268 ? 24.681 5.665 7.890 1.00 96.62 268 ALA A C 1
ATOM 2073 O O . ALA A 1 268 ? 25.094 5.527 9.041 1.00 96.62 268 ALA A O 1
ATOM 2074 N N . PHE A 1 269 ? 24.238 4.640 7.159 1.00 97.31 269 PHE A N 1
ATOM 2075 C CA . PHE A 1 269 ? 24.154 3.274 7.668 1.00 97.31 269 PHE A CA 1
ATOM 2076 C C . PHE A 1 269 ? 25.534 2.736 8.055 1.00 97.31 269 PHE A C 1
ATOM 2078 O O . PHE A 1 269 ? 25.725 2.281 9.184 1.00 97.31 269 PHE A O 1
ATOM 2085 N N . LEU A 1 270 ? 26.512 2.837 7.148 1.00 97.56 270 LEU A N 1
ATOM 2086 C CA . LEU A 1 270 ? 27.875 2.379 7.404 1.00 97.56 270 LEU A CA 1
ATOM 2087 C C . LEU A 1 270 ? 28.535 3.169 8.532 1.00 97.56 270 LEU A C 1
ATOM 2089 O O . LEU A 1 270 ? 29.194 2.568 9.369 1.00 97.56 270 LEU A O 1
ATOM 2093 N N . SER A 1 271 ? 28.342 4.486 8.605 1.00 96.56 271 SER A N 1
ATOM 2094 C CA . SER A 1 271 ? 28.886 5.312 9.687 1.00 96.56 271 SER A CA 1
ATOM 2095 C C . SER A 1 271 ? 28.340 4.882 11.049 1.00 96.56 271 SER A C 1
ATOM 2097 O O . SER A 1 271 ? 29.117 4.643 11.976 1.00 96.56 271 SER A O 1
ATOM 2099 N N . THR A 1 272 ? 27.021 4.716 11.177 1.00 93.44 272 THR A N 1
ATOM 2100 C CA . THR A 1 272 ? 26.398 4.251 12.424 1.00 93.44 272 THR A CA 1
ATOM 2101 C C . THR A 1 272 ? 26.878 2.852 12.797 1.00 93.44 272 THR A C 1
ATOM 2103 O O . THR A 1 272 ? 27.283 2.630 13.939 1.00 93.44 272 THR A O 1
ATOM 2106 N N . LEU A 1 273 ? 26.905 1.928 11.833 1.00 94.00 273 LEU A N 1
ATOM 2107 C CA . LEU A 1 273 ? 27.371 0.565 12.058 1.00 94.00 273 LEU A CA 1
ATOM 2108 C C . LEU A 1 273 ? 28.843 0.551 12.490 1.00 94.00 273 LEU A C 1
ATOM 2110 O O . LEU A 1 273 ? 29.154 0.055 13.565 1.00 94.00 273 LEU A O 1
ATOM 2114 N N . ILE A 1 274 ? 29.749 1.144 11.714 1.00 95.00 274 ILE A N 1
ATOM 2115 C CA . ILE A 1 274 ? 31.198 1.119 11.962 1.00 95.00 274 ILE A CA 1
ATOM 2116 C C . ILE A 1 274 ? 31.558 1.762 13.304 1.00 95.00 274 ILE A C 1
ATOM 2118 O O . ILE A 1 274 ? 32.411 1.241 14.023 1.00 95.00 274 ILE A O 1
ATOM 2122 N N . ASN A 1 275 ? 30.898 2.861 13.680 1.00 92.88 275 ASN A N 1
ATOM 2123 C CA . ASN A 1 275 ? 31.148 3.521 14.963 1.00 92.88 275 ASN A CA 1
ATOM 2124 C C . ASN A 1 275 ? 30.717 2.681 16.174 1.00 92.88 275 ASN A C 1
ATOM 2126 O O . ASN A 1 275 ? 31.248 2.884 17.264 1.00 92.88 275 ASN A O 1
ATOM 2130 N N . SER A 1 276 ? 29.801 1.728 15.986 1.00 88.75 276 SER A N 1
ATOM 2131 C CA . SER A 1 276 ? 29.377 0.793 17.034 1.00 88.75 276 SER A CA 1
ATOM 2132 C C . SER A 1 276 ? 30.290 -0.434 17.181 1.00 88.75 276 SER A C 1
ATOM 2134 O O . SER A 1 276 ? 30.144 -1.192 18.140 1.00 88.75 276 SER A O 1
ATOM 2136 N N . LEU A 1 277 ? 31.238 -0.643 16.257 1.00 89.00 277 LEU A N 1
ATOM 2137 C CA . LEU A 1 277 ? 32.084 -1.836 16.232 1.00 89.00 277 LEU A CA 1
ATOM 2138 C C . LEU A 1 277 ? 33.422 -1.625 16.965 1.00 89.00 277 LEU A C 1
ATOM 2140 O O . LEU A 1 277 ? 34.094 -0.606 16.762 1.00 89.00 277 LEU A O 1
ATOM 2144 N N . PRO A 1 278 ? 33.876 -2.612 17.762 1.00 87.25 278 PRO A N 1
ATOM 2145 C CA . PRO A 1 278 ? 35.192 -2.593 18.396 1.00 87.25 278 PRO A CA 1
ATOM 2146 C C . PRO A 1 278 ? 36.279 -3.020 17.393 1.00 87.25 278 PRO A C 1
ATOM 2148 O O . PRO A 1 278 ? 36.782 -4.140 17.440 1.00 87.25 278 PRO A O 1
ATOM 2151 N N . LEU A 1 279 ? 36.597 -2.144 16.436 1.00 87.44 279 LEU A N 1
ATOM 2152 C CA . LEU A 1 279 ? 37.594 -2.413 15.391 1.00 87.44 279 LEU A CA 1
ATOM 2153 C C . LEU A 1 279 ? 39.027 -2.183 15.893 1.00 87.44 279 LEU A C 1
ATOM 2155 O O . LEU A 1 279 ? 39.332 -1.122 16.442 1.00 87.44 279 LEU A O 1
ATOM 2159 N N . GLU A 1 280 ? 39.908 -3.148 15.624 1.00 85.12 280 GLU A N 1
ATOM 2160 C CA . GLU A 1 280 ? 41.341 -3.135 15.955 1.00 85.12 280 GLU A CA 1
ATOM 2161 C C . GLU A 1 280 ? 42.180 -3.299 14.670 1.00 85.12 280 GLU A C 1
ATOM 2163 O O . GLU A 1 280 ? 41.702 -3.930 13.723 1.00 85.12 280 GLU A O 1
ATOM 2168 N N . PRO A 1 281 ? 43.409 -2.747 14.584 1.00 82.50 281 PRO A N 1
ATOM 2169 C CA . PRO A 1 281 ? 44.256 -2.853 13.389 1.00 82.50 281 PRO A CA 1
ATOM 2170 C C . PRO A 1 281 ? 44.491 -4.289 12.905 1.00 82.50 281 PRO A C 1
ATOM 2172 O O . PRO A 1 281 ? 44.548 -4.537 11.705 1.00 82.50 281 PRO A O 1
ATOM 2175 N N . GLU A 1 282 ? 44.584 -5.241 13.831 1.00 83.12 282 GLU A N 1
ATOM 2176 C CA . GLU A 1 282 ? 44.790 -6.665 13.566 1.00 83.12 282 GLU A CA 1
ATOM 2177 C C . GLU A 1 282 ? 43.511 -7.382 13.090 1.00 83.12 282 GLU A C 1
ATOM 2179 O O . GLU A 1 282 ? 43.568 -8.536 12.660 1.00 83.12 282 GLU A O 1
ATOM 2184 N N . LYS A 1 283 ? 42.352 -6.715 13.171 1.00 85.25 283 LYS A N 1
ATOM 2185 C CA . LYS A 1 283 ? 41.031 -7.227 12.778 1.00 85.25 283 LYS A CA 1
ATOM 2186 C C . LYS A 1 283 ? 40.241 -6.154 12.017 1.00 85.25 283 LYS A C 1
ATOM 2188 O O . LYS A 1 283 ? 39.236 -5.648 12.529 1.00 85.25 283 LYS A O 1
ATOM 2193 N N . PRO A 1 284 ? 40.689 -5.784 10.805 1.00 92.62 284 PRO A N 1
ATOM 2194 C CA . PRO A 1 284 ? 40.017 -4.764 10.022 1.00 92.62 284 PRO A CA 1
ATOM 2195 C C . PRO A 1 284 ? 38.635 -5.233 9.566 1.00 92.62 284 PRO A C 1
ATOM 2197 O O . PRO A 1 284 ? 38.397 -6.421 9.324 1.00 92.62 284 PRO A O 1
ATOM 2200 N N . LEU A 1 285 ? 37.726 -4.275 9.391 1.00 96.00 285 LEU A N 1
ATOM 2201 C CA . LEU A 1 285 ? 36.454 -4.529 8.729 1.00 96.00 285 LEU A CA 1
ATOM 2202 C C . LEU A 1 285 ? 36.711 -4.834 7.248 1.00 96.00 285 LEU A C 1
ATOM 2204 O O . LEU A 1 285 ? 37.253 -4.000 6.531 1.00 96.00 285 LEU A O 1
ATOM 2208 N N . LYS A 1 286 ? 36.302 -6.013 6.780 1.00 97.31 286 LYS A N 1
ATOM 2209 C CA . LYS A 1 286 ? 36.481 -6.429 5.379 1.00 97.31 286 LYS A CA 1
ATOM 2210 C C . LYS A 1 286 ? 35.225 -6.167 4.562 1.00 97.31 286 LYS A C 1
ATOM 2212 O O . LYS A 1 286 ? 34.172 -6.736 4.865 1.00 97.31 286 LYS A O 1
ATOM 2217 N N . ILE A 1 287 ? 35.357 -5.310 3.556 1.00 98.44 287 ILE A N 1
ATOM 2218 C CA . ILE A 1 287 ? 34.294 -4.902 2.642 1.00 98.44 287 ILE A CA 1
ATOM 2219 C C . ILE A 1 287 ? 34.669 -5.356 1.231 1.00 98.44 287 ILE A C 1
ATOM 2221 O O . ILE A 1 287 ? 35.766 -5.071 0.756 1.00 98.44 287 ILE A O 1
ATOM 2225 N N . LEU A 1 288 ? 33.749 -6.029 0.548 1.00 98.56 288 LEU A N 1
ATOM 2226 C CA . LEU A 1 288 ? 33.891 -6.439 -0.847 1.00 98.56 288 LEU A CA 1
ATOM 2227 C C . LEU A 1 288 ? 32.814 -5.755 -1.685 1.00 98.56 288 LEU A C 1
ATOM 2229 O O . LEU A 1 288 ? 31.631 -5.959 -1.448 1.00 98.56 288 LEU A O 1
ATOM 2233 N N . GLU A 1 289 ? 33.199 -4.961 -2.675 1.00 98.50 289 GLU A N 1
ATOM 2234 C CA . GLU A 1 289 ? 32.263 -4.384 -3.641 1.00 98.50 289 GLU A CA 1
ATOM 2235 C C . GLU A 1 289 ? 32.263 -5.229 -4.916 1.00 98.50 289 GLU A C 1
ATOM 2237 O O . GLU A 1 289 ? 33.312 -5.431 -5.531 1.00 98.50 289 GLU A O 1
ATOM 2242 N N . MET A 1 290 ? 31.093 -5.737 -5.300 1.00 97.88 290 MET A N 1
ATOM 2243 C CA . MET A 1 290 ? 30.875 -6.545 -6.497 1.00 97.88 290 MET A CA 1
ATOM 2244 C C . MET A 1 290 ? 30.096 -5.757 -7.549 1.00 97.88 290 MET A C 1
ATOM 2246 O O . MET A 1 290 ? 29.039 -5.201 -7.252 1.00 97.88 290 MET A O 1
ATOM 2250 N N . GLY A 1 291 ? 30.604 -5.740 -8.786 1.00 94.75 291 GLY A N 1
ATOM 2251 C CA . GLY A 1 291 ? 29.997 -4.978 -9.884 1.00 94.75 291 GLY A CA 1
ATOM 2252 C C . GLY A 1 291 ? 30.151 -3.470 -9.696 1.00 94.75 291 GLY A C 1
ATOM 2253 O O . GLY A 1 291 ? 29.214 -2.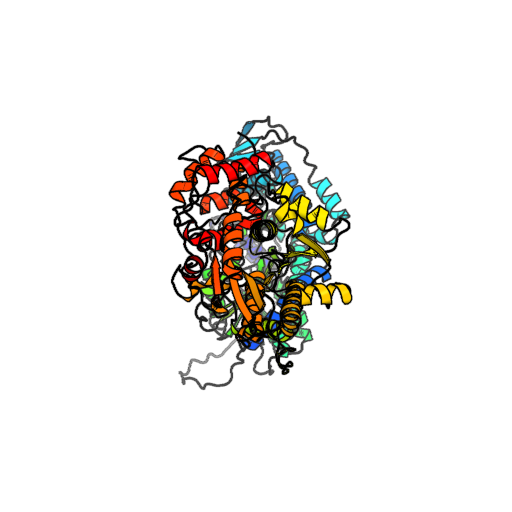707 -9.912 1.00 94.75 291 GLY A O 1
ATOM 2254 N N . ALA A 1 292 ? 31.319 -3.040 -9.220 1.00 93.31 292 ALA A N 1
ATOM 2255 C CA . ALA A 1 292 ? 31.574 -1.652 -8.856 1.00 93.31 292 ALA A CA 1
ATOM 2256 C C . ALA A 1 292 ? 31.646 -0.697 -10.072 1.00 93.31 292 ALA A C 1
ATOM 2258 O O . ALA A 1 292 ? 31.516 0.525 -9.925 1.00 93.31 292 ALA A O 1
ATOM 2259 N N . GLY A 1 293 ? 31.854 -1.237 -11.278 1.00 89.62 293 GLY A N 1
ATOM 2260 C CA . GLY A 1 293 ? 31.805 -0.532 -12.555 1.00 89.62 293 GLY A CA 1
ATOM 2261 C C . GLY A 1 293 ? 32.657 0.735 -12.587 1.00 89.62 293 GLY A C 1
ATOM 2262 O O . GLY A 1 293 ? 33.870 0.722 -12.387 1.00 89.62 293 GLY A O 1
ATOM 2263 N N . THR A 1 294 ? 32.009 1.878 -12.816 1.00 86.69 294 THR A N 1
ATOM 2264 C CA . THR A 1 294 ? 32.671 3.195 -12.896 1.00 86.69 294 THR A CA 1
ATOM 2265 C C . THR A 1 294 ? 33.191 3.727 -11.547 1.00 86.69 294 THR A C 1
ATOM 2267 O O . THR A 1 294 ? 33.828 4.786 -11.497 1.00 86.69 294 THR A O 1
ATOM 2270 N N . GLY A 1 295 ? 32.926 3.020 -10.443 1.00 89.94 295 GLY A N 1
ATOM 2271 C CA . GLY A 1 295 ? 33.249 3.444 -9.080 1.00 89.94 295 GLY A CA 1
ATOM 2272 C C . GLY A 1 295 ? 32.315 4.534 -8.546 1.00 89.94 295 GLY A C 1
ATOM 2273 O O . GLY A 1 295 ? 32.737 5.373 -7.745 1.00 89.94 295 GLY A O 1
ATOM 2274 N N . GLY A 1 296 ? 31.068 4.563 -9.033 1.00 88.44 296 GLY A N 1
ATOM 2275 C CA . GLY A 1 296 ? 30.041 5.537 -8.650 1.00 88.44 296 GLY A CA 1
ATOM 2276 C C . GLY A 1 296 ? 29.707 5.484 -7.161 1.00 88.44 296 GLY A C 1
ATOM 2277 O O . GLY A 1 296 ? 29.711 6.525 -6.514 1.00 88.44 296 GLY A O 1
ATOM 2278 N N . THR A 1 297 ? 29.523 4.281 -6.615 1.00 93.19 297 THR A N 1
ATOM 2279 C CA . THR A 1 297 ? 29.357 4.033 -5.174 1.00 93.19 297 THR A CA 1
ATOM 2280 C C . THR A 1 297 ? 30.697 4.146 -4.446 1.00 93.19 297 THR A C 1
ATOM 2282 O O . THR A 1 297 ? 30.803 4.874 -3.456 1.00 93.19 297 THR A O 1
ATOM 2285 N N . THR A 1 298 ? 31.744 3.499 -4.978 1.00 95.56 298 THR A N 1
ATOM 2286 C CA . THR A 1 298 ? 33.093 3.468 -4.394 1.00 95.56 298 THR A CA 1
ATOM 2287 C C . THR A 1 298 ? 33.581 4.855 -3.984 1.00 95.56 298 THR A C 1
ATOM 2289 O O . THR A 1 298 ? 34.050 5.013 -2.863 1.00 95.56 298 THR A O 1
ATOM 2292 N N . LYS A 1 299 ? 33.426 5.881 -4.843 1.00 93.50 299 LYS A N 1
ATOM 2293 C CA . LYS A 1 299 ? 33.928 7.244 -4.573 1.00 93.50 299 LYS A CA 1
ATOM 2294 C C . LYS A 1 299 ? 33.375 7.859 -3.279 1.00 93.50 299 LYS A C 1
ATOM 2296 O O . LYS A 1 299 ? 34.087 8.623 -2.635 1.00 93.50 299 LYS A O 1
ATOM 2301 N N . TRP A 1 300 ? 32.133 7.541 -2.912 1.00 94.25 300 TRP A N 1
ATOM 2302 C CA . TRP A 1 300 ? 31.507 8.023 -1.678 1.00 94.25 300 TRP A CA 1
ATOM 2303 C C . TRP A 1 300 ? 32.003 7.206 -0.487 1.00 94.25 300 TRP A C 1
ATOM 2305 O O . TRP A 1 300 ? 32.529 7.748 0.485 1.00 94.25 300 TRP A O 1
ATOM 2315 N N . LEU A 1 301 ? 31.939 5.878 -0.609 1.00 96.62 301 LEU A N 1
ATOM 2316 C CA . LEU A 1 301 ? 32.224 4.988 0.510 1.00 96.62 301 LEU A CA 1
ATOM 2317 C C . LEU A 1 301 ? 33.692 5.016 0.936 1.00 96.62 301 LEU A C 1
ATOM 2319 O O . LEU A 1 301 ? 33.964 5.090 2.129 1.00 96.62 301 LEU A O 1
ATOM 2323 N N . VAL A 1 302 ? 34.653 5.020 0.009 1.00 97.38 302 VAL A N 1
ATOM 2324 C CA . VAL A 1 302 ? 36.082 5.043 0.384 1.00 97.38 302 VAL A CA 1
ATOM 2325 C C . VAL A 1 302 ? 36.478 6.369 1.036 1.00 97.38 302 VAL A C 1
ATOM 2327 O O . VAL A 1 302 ? 37.287 6.381 1.963 1.00 97.38 302 VAL A O 1
ATOM 2330 N N . SER A 1 303 ? 35.849 7.476 0.625 1.00 96.38 303 SER A N 1
ATOM 2331 C CA . SER A 1 303 ? 36.026 8.782 1.263 1.00 96.38 303 SER A CA 1
ATOM 2332 C C . SER A 1 303 ? 35.471 8.781 2.691 1.00 96.38 303 SER A C 1
ATOM 2334 O O . SER A 1 303 ? 36.154 9.228 3.615 1.00 96.38 303 SER A O 1
ATOM 2336 N N . LEU A 1 304 ? 34.267 8.229 2.899 1.00 97.31 304 LEU A N 1
ATOM 2337 C CA . LEU A 1 304 ? 33.704 8.034 4.238 1.00 97.31 304 LEU A CA 1
ATOM 2338 C C . LEU A 1 304 ? 34.630 7.175 5.106 1.00 97.31 304 LEU A C 1
ATOM 2340 O O . LEU A 1 304 ? 34.981 7.581 6.213 1.00 97.31 304 LEU A O 1
ATOM 2344 N N . LEU A 1 305 ? 35.044 6.008 4.612 1.00 97.62 305 LEU A N 1
ATOM 2345 C CA . LEU A 1 305 ? 35.869 5.057 5.358 1.00 97.62 305 LEU A CA 1
ATOM 2346 C C . LEU A 1 305 ? 37.204 5.675 5.787 1.00 97.62 305 LEU A C 1
ATOM 2348 O O . LEU A 1 305 ? 37.601 5.531 6.944 1.00 97.62 305 LEU A O 1
ATOM 2352 N N . ALA A 1 306 ? 37.849 6.436 4.899 1.00 96.94 306 ALA A N 1
ATOM 2353 C CA . ALA A 1 306 ? 39.050 7.192 5.235 1.00 96.94 306 ALA A CA 1
ATOM 2354 C C . ALA A 1 306 ? 38.793 8.233 6.341 1.00 96.94 306 ALA A C 1
ATOM 2356 O O . ALA A 1 306 ? 39.608 8.369 7.252 1.00 96.94 306 ALA A O 1
ATOM 2357 N N . SER A 1 307 ? 37.649 8.929 6.300 1.00 97.12 307 SER A N 1
ATOM 2358 C CA . SER A 1 307 ? 37.284 9.946 7.299 1.00 97.12 307 SER A CA 1
ATOM 2359 C C . SER A 1 307 ? 36.991 9.371 8.691 1.00 97.12 307 SER A C 1
ATOM 2361 O O . SER A 1 307 ? 37.248 10.037 9.692 1.00 97.12 307 SER A O 1
ATOM 2363 N N . LEU A 1 308 ? 36.501 8.128 8.771 1.00 95.19 308 LEU A N 1
ATOM 2364 C CA . LEU A 1 308 ? 36.229 7.447 10.041 1.00 95.19 308 LEU A CA 1
ATOM 2365 C C . LEU A 1 308 ? 37.517 7.016 10.763 1.00 95.19 308 LEU A C 1
ATOM 2367 O O . LEU A 1 308 ? 37.490 6.792 11.973 1.00 95.19 308 LEU A O 1
ATOM 2371 N N . GLY A 1 309 ? 38.636 6.877 10.040 1.00 91.75 309 GLY A N 1
ATOM 2372 C CA . GLY A 1 309 ? 39.936 6.507 10.612 1.00 91.75 309 GLY A CA 1
ATOM 2373 C C . GLY A 1 309 ? 39.966 5.121 11.270 1.00 91.75 309 GLY A C 1
ATOM 2374 O O . GLY A 1 309 ? 40.805 4.868 12.134 1.00 91.75 309 GLY A O 1
ATOM 2375 N N . LYS A 1 310 ? 39.031 4.234 10.908 1.00 93.69 310 LYS A N 1
ATOM 2376 C CA . LYS A 1 310 ? 38.928 2.873 11.450 1.00 93.69 310 LYS A CA 1
ATOM 2377 C C . LYS A 1 310 ? 39.671 1.861 10.563 1.00 93.69 310 LYS A C 1
ATOM 2379 O O . LYS A 1 310 ? 39.710 2.051 9.348 1.00 93.69 310 LYS A O 1
ATOM 2384 N N . PRO A 1 311 ? 40.220 0.772 11.132 1.00 95.56 311 PRO A N 1
ATOM 2385 C CA . PRO A 1 311 ? 40.831 -0.306 10.354 1.00 95.56 311 PRO A CA 1
ATOM 2386 C C . PRO A 1 311 ? 39.826 -0.963 9.396 1.00 95.56 311 PRO A C 1
ATOM 2388 O O . PRO A 1 311 ? 38.829 -1.543 9.831 1.00 95.56 311 PRO A O 1
ATOM 2391 N N . VAL A 1 312 ? 40.092 -0.879 8.094 1.00 96.75 312 VAL A N 1
ATOM 2392 C CA . VAL A 1 312 ? 39.243 -1.417 7.023 1.00 96.75 312 VAL A CA 1
ATOM 2393 C C . VAL A 1 312 ? 40.113 -2.015 5.919 1.00 96.75 312 VAL A C 1
ATOM 2395 O O . VAL A 1 312 ? 41.222 -1.544 5.682 1.00 96.75 312 VAL A O 1
ATOM 2398 N N . GLU A 1 313 ? 39.602 -3.037 5.243 1.00 97.31 313 GLU A N 1
ATOM 2399 C CA . GLU A 1 313 ? 40.088 -3.540 3.957 1.00 97.31 313 GLU A CA 1
ATOM 2400 C C . GLU A 1 313 ? 38.927 -3.448 2.964 1.00 97.31 313 GLU A C 1
ATOM 2402 O O . GLU A 1 313 ? 37.844 -3.970 3.232 1.00 97.31 313 GLU A O 1
ATOM 2407 N N . TYR A 1 314 ? 39.135 -2.789 1.825 1.00 98.50 314 TYR A N 1
ATOM 2408 C CA . TYR A 1 314 ? 38.105 -2.611 0.804 1.00 98.50 314 TYR A CA 1
ATOM 2409 C C . TYR A 1 314 ? 38.544 -3.262 -0.501 1.00 98.50 314 TYR A C 1
ATOM 2411 O O . TYR A 1 314 ? 39.484 -2.802 -1.143 1.00 98.50 314 TYR A O 1
ATOM 2419 N N . THR A 1 315 ? 37.865 -4.323 -0.919 1.00 98.25 315 THR A N 1
ATOM 2420 C CA . THR A 1 315 ? 38.161 -5.031 -2.166 1.00 98.25 315 THR A CA 1
ATOM 2421 C C . THR A 1 315 ? 37.181 -4.595 -3.245 1.00 98.25 315 THR A C 1
ATOM 2423 O O . THR A 1 315 ? 36.005 -4.938 -3.202 1.00 98.25 315 THR A O 1
ATOM 2426 N N . PHE A 1 316 ? 37.666 -3.833 -4.220 1.00 98.31 316 PHE A N 1
ATOM 2427 C CA . PHE A 1 316 ? 36.920 -3.440 -5.410 1.00 98.31 316 PHE A CA 1
ATOM 2428 C C . PHE A 1 316 ? 36.947 -4.571 -6.439 1.00 98.31 316 PHE A C 1
ATOM 2430 O O . PHE A 1 316 ? 38.031 -5.031 -6.820 1.00 98.31 316 PHE A O 1
ATOM 2437 N N . THR A 1 317 ? 35.777 -4.972 -6.936 1.00 97.62 317 THR A N 1
ATOM 2438 C CA . THR A 1 317 ? 35.677 -5.948 -8.022 1.00 97.62 317 THR A CA 1
ATOM 2439 C C . THR A 1 317 ? 34.663 -5.569 -9.089 1.00 97.62 317 THR A C 1
ATOM 2441 O O . THR A 1 317 ? 33.638 -4.942 -8.822 1.00 97.62 317 THR A O 1
ATOM 2444 N N . ASP A 1 318 ? 34.967 -5.972 -10.317 1.00 95.81 318 ASP A N 1
ATOM 2445 C CA . ASP A 1 318 ? 34.073 -5.864 -11.463 1.00 95.81 318 ASP A CA 1
ATOM 2446 C C . ASP A 1 318 ? 34.368 -6.983 -12.472 1.00 95.81 318 ASP A C 1
ATOM 2448 O O . ASP A 1 318 ? 35.468 -7.551 -12.467 1.00 95.81 318 ASP A O 1
ATOM 2452 N N . LEU A 1 319 ? 33.399 -7.283 -13.340 1.00 92.12 319 LEU A N 1
ATOM 2453 C CA . LEU A 1 319 ? 33.570 -8.227 -14.442 1.00 92.12 319 LEU A CA 1
ATOM 2454 C C . LEU A 1 319 ? 34.602 -7.705 -15.454 1.00 92.12 319 LEU A C 1
ATOM 2456 O O . LEU A 1 319 ? 35.429 -8.479 -15.934 1.00 92.12 319 LEU A O 1
ATOM 2460 N N . ALA A 1 320 ? 34.577 -6.403 -15.760 1.00 87.44 320 ALA A N 1
ATOM 2461 C CA . ALA A 1 320 ? 35.444 -5.799 -16.766 1.00 87.44 320 ALA A CA 1
ATOM 2462 C C . ALA A 1 320 ? 36.803 -5.392 -16.174 1.00 87.44 320 ALA A C 1
ATOM 2464 O O . ALA A 1 320 ? 36.908 -4.529 -15.293 1.00 87.44 320 ALA A O 1
ATOM 2465 N N . ALA A 1 321 ? 37.886 -5.950 -16.721 1.00 86.12 321 ALA A N 1
ATOM 2466 C CA . ALA A 1 321 ? 39.250 -5.670 -16.260 1.00 86.12 321 ALA A CA 1
ATOM 2467 C C . ALA A 1 321 ? 39.638 -4.189 -16.418 1.00 86.12 321 ALA A C 1
ATOM 2469 O O . ALA A 1 321 ? 40.389 -3.638 -15.609 1.00 86.12 321 ALA A O 1
ATOM 2470 N N . SER A 1 322 ? 39.091 -3.527 -17.439 1.00 84.12 322 SER A N 1
ATOM 2471 C CA . SER A 1 322 ? 39.316 -2.109 -17.731 1.00 84.12 322 SER A CA 1
ATOM 2472 C C . SER A 1 322 ? 38.772 -1.181 -16.637 1.00 84.12 322 SER A C 1
ATOM 2474 O O . SER A 1 322 ? 39.439 -0.202 -16.274 1.00 84.12 322 SER A O 1
ATOM 2476 N N . PHE A 1 323 ? 37.616 -1.502 -16.041 1.00 87.62 323 PHE A N 1
ATOM 2477 C CA . PHE A 1 323 ? 37.097 -0.780 -14.878 1.00 87.62 323 PHE A CA 1
ATOM 2478 C C . PHE A 1 323 ? 37.982 -0.981 -13.650 1.00 87.62 323 PHE A C 1
ATOM 2480 O O . PHE A 1 323 ? 38.353 0.001 -13.006 1.00 87.62 323 PHE A O 1
ATOM 2487 N N . VAL A 1 324 ? 38.424 -2.214 -13.382 1.00 93.00 324 VAL A N 1
ATOM 2488 C CA . VAL A 1 324 ? 39.336 -2.516 -12.264 1.00 93.00 324 VAL A CA 1
ATOM 2489 C C . VAL A 1 324 ? 40.668 -1.765 -12.405 1.00 93.00 324 VAL A C 1
ATOM 2491 O O . VAL A 1 324 ? 41.147 -1.153 -11.447 1.00 93.00 324 VAL A O 1
ATOM 2494 N N . ALA A 1 325 ? 41.260 -1.747 -13.603 1.00 89.25 325 ALA A N 1
ATOM 2495 C CA . ALA A 1 325 ? 42.494 -1.010 -13.878 1.00 89.25 325 ALA A CA 1
ATOM 2496 C C . ALA A 1 325 ? 42.319 0.509 -13.696 1.00 89.25 325 ALA A C 1
ATOM 2498 O O . ALA A 1 325 ? 43.192 1.180 -13.136 1.00 89.25 325 ALA A O 1
ATOM 2499 N N . SER A 1 326 ? 41.178 1.053 -14.130 1.00 88.50 326 SER A N 1
ATOM 2500 C CA . SER A 1 326 ? 40.855 2.477 -13.983 1.00 88.50 326 SER A CA 1
ATOM 2501 C C . SER A 1 326 ? 40.626 2.857 -12.517 1.00 88.50 326 SER A C 1
ATOM 2503 O O . SER A 1 326 ? 41.168 3.860 -12.047 1.00 88.50 326 SER A O 1
ATOM 2505 N N . ALA A 1 327 ? 39.898 2.027 -11.766 1.00 93.38 327 ALA A N 1
ATOM 2506 C CA . ALA A 1 327 ? 39.673 2.191 -10.334 1.00 93.38 327 ALA A CA 1
ATOM 2507 C C . ALA A 1 327 ? 40.988 2.142 -9.544 1.0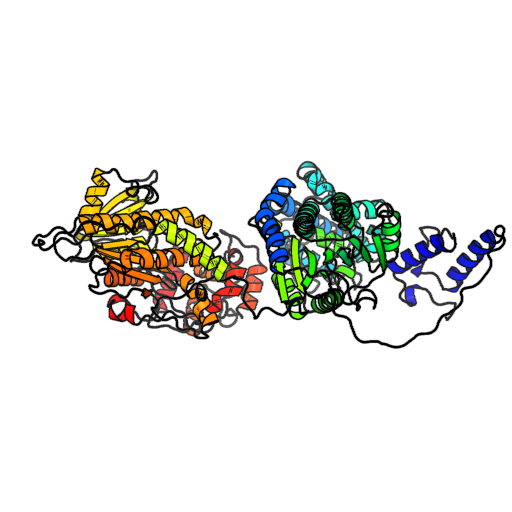0 93.38 327 ALA A C 1
ATOM 2509 O O . ALA A 1 327 ? 41.217 3.001 -8.694 1.00 93.38 327 ALA A O 1
ATOM 2510 N N . ARG A 1 328 ? 41.903 1.222 -9.888 1.00 95.69 328 ARG A N 1
ATOM 2511 C CA . ARG A 1 328 ? 43.240 1.141 -9.275 1.00 95.69 328 ARG A CA 1
ATOM 2512 C C . ARG A 1 328 ? 44.027 2.440 -9.439 1.00 95.69 328 ARG A C 1
ATOM 2514 O O . ARG A 1 328 ? 44.676 2.884 -8.498 1.00 95.69 328 ARG A O 1
ATOM 2521 N N . LYS A 1 329 ? 43.965 3.074 -10.617 1.00 94.25 329 LYS A N 1
ATOM 2522 C CA . LYS A 1 329 ? 44.611 4.377 -10.863 1.00 94.25 329 LYS A CA 1
ATOM 2523 C C . LYS A 1 329 ? 43.935 5.504 -10.074 1.00 94.25 329 LYS A C 1
ATOM 2525 O O . LYS A 1 329 ? 44.637 6.354 -9.527 1.00 94.25 329 LYS A O 1
ATOM 2530 N N . ARG A 1 330 ? 42.597 5.505 -10.020 1.00 93.62 330 ARG A N 1
ATOM 2531 C CA . ARG A 1 330 ? 41.773 6.554 -9.397 1.00 93.62 330 ARG A CA 1
ATOM 2532 C C . ARG A 1 330 ? 41.845 6.554 -7.871 1.00 93.62 330 ARG A C 1
ATOM 2534 O O . ARG A 1 330 ? 41.983 7.617 -7.287 1.00 93.62 330 ARG A O 1
ATOM 2541 N N . PHE A 1 331 ? 41.772 5.386 -7.238 1.00 96.12 331 PHE A N 1
ATOM 2542 C CA . PHE A 1 331 ? 41.654 5.244 -5.781 1.00 96.12 331 PHE A CA 1
ATOM 2543 C C . PHE A 1 331 ? 42.974 4.850 -5.097 1.00 96.12 331 PHE A C 1
ATOM 2545 O O . PHE A 1 331 ? 42.971 4.428 -3.945 1.00 96.12 331 PHE A O 1
ATOM 2552 N N . LYS A 1 332 ? 44.115 5.010 -5.785 1.00 95.06 332 LYS A N 1
ATOM 2553 C CA . LYS A 1 332 ? 45.458 4.661 -5.275 1.00 95.06 332 LYS A CA 1
ATOM 2554 C C . LYS A 1 332 ? 45.870 5.394 -3.993 1.00 95.06 332 LYS A C 1
ATOM 2556 O O . LYS A 1 332 ? 46.822 4.978 -3.344 1.00 95.06 332 LYS A O 1
ATOM 2561 N N . GLU A 1 333 ? 45.224 6.516 -3.679 1.00 95.88 333 GLU A N 1
ATOM 2562 C CA . GLU A 1 333 ? 45.512 7.307 -2.477 1.00 95.88 333 GLU A CA 1
ATOM 2563 C C . GLU A 1 333 ? 45.028 6.630 -1.188 1.00 95.88 333 GLU A C 1
ATOM 2565 O O . GLU A 1 333 ? 45.536 6.936 -0.112 1.00 95.88 333 GLU A O 1
ATOM 2570 N N . TYR A 1 334 ? 44.087 5.687 -1.293 1.00 97.44 334 TYR A N 1
ATOM 2571 C CA . TYR A 1 334 ? 43.523 4.964 -0.160 1.00 97.44 334 TYR A CA 1
ATOM 2572 C C . TYR A 1 334 ? 44.287 3.644 0.053 1.00 97.44 334 TYR A C 1
ATOM 2574 O O . TYR A 1 334 ? 44.124 2.708 -0.734 1.00 97.44 334 TYR A O 1
ATOM 2582 N N . PRO A 1 335 ? 45.113 3.520 1.111 1.00 95.50 335 PRO A N 1
ATOM 2583 C CA . PRO A 1 335 ? 46.018 2.378 1.286 1.00 95.50 335 PRO A CA 1
ATOM 2584 C C . PRO A 1 335 ? 45.301 1.065 1.637 1.00 95.50 335 PRO A C 1
ATOM 2586 O O . PRO A 1 335 ? 45.906 0.003 1.554 1.00 95.50 335 PRO A O 1
ATOM 2589 N N . PHE A 1 336 ? 44.025 1.129 2.025 1.00 96.94 336 PHE A N 1
ATOM 2590 C CA . PHE A 1 336 ? 43.193 -0.030 2.356 1.00 96.94 336 PHE A CA 1
ATOM 2591 C C . PHE A 1 336 ? 42.513 -0.683 1.137 1.00 96.94 336 PHE A C 1
ATOM 2593 O O . PHE A 1 336 ? 41.721 -1.611 1.305 1.00 96.94 336 PHE A O 1
ATOM 2600 N N . MET A 1 337 ? 42.763 -0.180 -0.078 1.00 98.06 337 MET A N 1
ATOM 2601 C CA . MET A 1 337 ? 42.105 -0.648 -1.299 1.00 98.06 337 MET A CA 1
ATOM 2602 C C . MET A 1 337 ? 42.815 -1.850 -1.930 1.00 98.06 337 MET A C 1
ATOM 2604 O O . MET A 1 337 ? 43.994 -1.789 -2.280 1.00 98.06 337 MET A O 1
ATOM 2608 N N . ASN A 1 338 ? 42.045 -2.900 -2.194 1.00 97.38 338 ASN A N 1
ATOM 2609 C CA . ASN A 1 338 ? 42.401 -4.052 -3.013 1.00 97.38 338 ASN A CA 1
ATOM 2610 C C . ASN A 1 338 ? 41.555 -4.061 -4.291 1.00 97.38 338 ASN A C 1
ATOM 2612 O O . ASN A 1 338 ? 40.459 -3.507 -4.328 1.00 97.38 338 ASN A O 1
ATOM 2616 N N . PHE A 1 339 ? 42.056 -4.691 -5.353 1.00 96.62 339 PHE A N 1
ATOM 2617 C CA . PHE A 1 339 ? 41.407 -4.677 -6.667 1.00 96.62 339 PHE A CA 1
ATOM 2618 C C . PHE A 1 339 ? 41.572 -6.029 -7.357 1.00 96.62 339 PHE A C 1
ATOM 2620 O O . PHE A 1 339 ? 42.711 -6.471 -7.550 1.00 96.62 339 PHE A O 1
ATOM 2627 N N . CYS A 1 340 ? 40.462 -6.636 -7.770 1.00 94.19 340 CYS A N 1
ATOM 2628 C CA . CYS A 1 340 ? 40.432 -7.924 -8.463 1.00 94.19 340 CYS A CA 1
ATOM 2629 C C . CYS A 1 340 ? 39.294 -7.959 -9.496 1.00 94.19 340 CYS A C 1
ATOM 2631 O O . CYS A 1 340 ? 38.286 -7.282 -9.323 1.00 94.19 340 CYS A O 1
ATOM 2633 N N . THR A 1 341 ? 39.437 -8.731 -10.571 1.00 95.38 341 THR A N 1
ATOM 2634 C CA . THR A 1 341 ? 38.326 -9.012 -11.489 1.00 95.38 341 THR A CA 1
ATOM 2635 C C . THR A 1 341 ? 37.464 -10.138 -10.928 1.00 95.38 341 THR A C 1
ATOM 2637 O O . THR A 1 341 ? 37.980 -11.162 -10.478 1.00 95.38 341 THR A O 1
ATOM 2640 N N . HIS A 1 342 ? 36.144 -9.963 -10.938 1.00 95.44 342 HIS A N 1
ATOM 2641 C CA . HIS A 1 342 ? 35.219 -10.980 -10.448 1.00 95.44 342 HIS A CA 1
ATOM 2642 C C . HIS A 1 342 ? 33.870 -10.908 -11.163 1.00 95.44 342 HIS A C 1
ATOM 2644 O O . HIS A 1 342 ? 33.283 -9.840 -11.308 1.00 95.44 342 HIS A O 1
ATOM 2650 N N . ASP A 1 343 ? 33.378 -12.074 -11.574 1.00 95.50 343 ASP A N 1
ATOM 2651 C CA . ASP A 1 343 ? 32.041 -12.261 -12.128 1.00 95.50 343 ASP A CA 1
ATOM 2652 C C . ASP A 1 343 ? 31.085 -12.687 -11.004 1.00 95.50 343 ASP A C 1
ATOM 2654 O O . ASP A 1 343 ? 31.268 -13.752 -10.413 1.00 95.50 343 ASP A O 1
ATOM 2658 N N . ILE A 1 344 ? 30.051 -11.881 -10.740 1.00 95.94 344 ILE A N 1
ATOM 2659 C CA . ILE A 1 344 ? 29.036 -12.128 -9.697 1.00 95.94 344 ILE A CA 1
ATOM 2660 C C . ILE A 1 344 ? 28.279 -13.450 -9.946 1.00 95.94 344 ILE A C 1
ATOM 2662 O O . ILE A 1 344 ? 27.809 -14.105 -9.011 1.00 95.94 344 ILE A O 1
ATOM 2666 N N . GLU A 1 345 ? 28.180 -13.897 -11.204 1.00 96.56 345 GLU A N 1
ATOM 2667 C CA . GLU A 1 345 ? 27.559 -15.182 -11.547 1.00 96.56 345 GLU A CA 1
ATOM 2668 C C . GLU A 1 345 ? 28.442 -16.393 -11.192 1.00 96.56 345 GLU A C 1
ATOM 2670 O O . GLU A 1 345 ? 27.986 -17.542 -11.280 1.00 96.56 345 GLU A O 1
ATOM 2675 N N . LYS A 1 346 ? 29.691 -16.175 -10.761 1.00 96.62 346 LYS A N 1
ATOM 2676 C CA . LYS A 1 346 ? 30.631 -17.224 -10.346 1.00 96.62 346 LYS A CA 1
ATOM 2677 C C . LYS A 1 346 ? 30.809 -17.257 -8.837 1.00 96.62 346 LYS A C 1
ATOM 2679 O O . LYS A 1 346 ? 30.528 -16.312 -8.112 1.00 96.62 346 LYS A O 1
ATOM 2684 N N . GLU A 1 347 ? 31.284 -18.400 -8.359 1.00 94.75 347 GLU A N 1
ATOM 2685 C CA . GLU A 1 347 ? 31.670 -18.542 -6.961 1.00 94.75 347 GLU A CA 1
ATOM 2686 C C . GLU A 1 347 ? 32.867 -17.626 -6.640 1.00 94.75 347 GLU A C 1
ATOM 2688 O O . GLU A 1 347 ? 33.773 -17.516 -7.475 1.00 94.75 347 GLU A O 1
ATOM 2693 N N . PRO A 1 348 ? 32.897 -16.971 -5.461 1.00 93.69 348 PRO A N 1
ATOM 2694 C CA . PRO A 1 348 ? 34.042 -16.173 -5.038 1.00 93.69 348 PRO A CA 1
ATOM 2695 C C . PRO A 1 348 ? 35.332 -16.996 -5.007 1.00 93.69 348 PRO A C 1
ATOM 2697 O O . PRO A 1 348 ? 35.315 -18.202 -4.752 1.00 93.69 348 PRO A O 1
ATOM 2700 N N . ALA A 1 349 ? 36.464 -16.332 -5.241 1.00 89.81 349 ALA A N 1
ATOM 2701 C CA . ALA A 1 349 ? 37.771 -16.968 -5.135 1.00 89.81 349 ALA A CA 1
ATOM 2702 C C . ALA A 1 349 ? 38.004 -17.532 -3.711 1.00 89.81 349 ALA A C 1
ATOM 2704 O O . ALA A 1 349 ? 37.425 -17.013 -2.751 1.00 89.81 349 ALA A O 1
ATOM 2705 N N . PRO A 1 350 ? 38.834 -18.584 -3.541 1.00 90.25 350 PRO A N 1
ATOM 2706 C CA . PRO A 1 350 ? 39.009 -19.255 -2.249 1.00 90.25 350 PRO A CA 1
ATOM 2707 C C . PRO A 1 350 ? 39.414 -18.340 -1.084 1.00 90.25 350 PRO A C 1
ATOM 2709 O O . PRO A 1 350 ? 39.067 -18.618 0.058 1.00 90.25 350 PRO A O 1
ATOM 2712 N N . ASP A 1 351 ? 40.126 -17.252 -1.366 1.00 89.31 351 ASP A N 1
ATOM 2713 C CA . ASP A 1 351 ? 40.543 -16.227 -0.407 1.00 89.31 351 ASP A CA 1
ATOM 2714 C C . ASP A 1 351 ? 39.414 -15.267 0.010 1.00 89.31 351 ASP A C 1
ATOM 2716 O O . ASP A 1 351 ? 39.526 -14.610 1.043 1.00 89.31 351 ASP A O 1
ATOM 2720 N N . LEU A 1 352 ? 38.314 -15.212 -0.749 1.00 93.00 352 LEU A N 1
ATOM 2721 C CA . LEU A 1 352 ? 37.123 -14.416 -0.440 1.00 93.00 352 LEU A CA 1
ATOM 2722 C C . LEU A 1 352 ? 36.029 -15.223 0.279 1.00 93.00 352 LEU A C 1
ATOM 2724 O O . LEU A 1 352 ? 35.177 -14.626 0.939 1.00 93.00 352 LEU A O 1
ATOM 2728 N N . LEU A 1 353 ? 36.046 -16.557 0.203 1.00 94.94 353 LEU A N 1
ATOM 2729 C CA . LEU A 1 353 ? 35.012 -17.419 0.791 1.00 94.94 353 LEU A CA 1
ATOM 2730 C C . LEU A 1 353 ? 34.917 -17.273 2.318 1.00 94.94 353 LEU A C 1
ATOM 2732 O O . LEU A 1 353 ? 35.862 -17.556 3.049 1.00 94.94 353 LEU A O 1
ATOM 2736 N N . GLY A 1 354 ? 33.745 -16.863 2.806 1.00 94.62 354 GLY A N 1
ATOM 2737 C CA . GLY A 1 354 ? 33.445 -16.722 4.232 1.00 94.62 354 GLY A CA 1
ATOM 2738 C C . GLY A 1 354 ? 34.283 -15.671 4.965 1.00 94.62 354 GLY A C 1
ATOM 2739 O O . GLY A 1 354 ? 34.419 -15.758 6.183 1.00 94.62 354 GLY A O 1
ATOM 2740 N N . THR A 1 355 ? 34.875 -14.711 4.249 1.00 94.25 355 THR A N 1
ATOM 2741 C CA . THR A 1 355 ? 35.834 -13.745 4.821 1.00 94.25 355 THR A CA 1
ATOM 2742 C C . THR A 1 355 ? 35.284 -12.328 4.965 1.00 94.25 355 THR A C 1
ATOM 2744 O O . THR A 1 355 ? 35.831 -11.533 5.730 1.00 94.25 355 THR A O 1
ATOM 2747 N N . GLN A 1 356 ? 34.232 -11.987 4.222 1.00 97.06 356 GLN A N 1
ATOM 2748 C CA . GLN A 1 356 ? 33.752 -10.614 4.101 1.00 97.06 356 GLN A CA 1
ATOM 2749 C C . GLN A 1 356 ? 32.703 -10.311 5.167 1.00 97.06 356 GLN A C 1
ATOM 2751 O O . GLN A 1 356 ? 31.774 -11.092 5.382 1.00 97.06 356 GLN A O 1
ATOM 2756 N N . HIS A 1 357 ? 32.834 -9.153 5.813 1.00 97.31 357 HIS A N 1
ATOM 2757 C CA . HIS A 1 357 ? 31.853 -8.661 6.780 1.00 97.31 357 HIS A CA 1
ATOM 2758 C C . HIS A 1 357 ? 30.691 -7.984 6.057 1.00 97.31 357 HIS A C 1
ATOM 2760 O O . HIS A 1 357 ? 29.537 -8.135 6.454 1.00 97.31 357 HIS A O 1
ATOM 2766 N N . ILE A 1 358 ? 31.004 -7.242 4.993 1.00 98.44 358 ILE A N 1
ATOM 2767 C CA . ILE A 1 358 ? 30.031 -6.538 4.164 1.00 98.44 358 ILE A CA 1
ATOM 2768 C C . ILE A 1 358 ? 30.353 -6.826 2.699 1.00 98.44 358 ILE A C 1
ATOM 2770 O O . ILE A 1 358 ? 31.491 -6.648 2.269 1.00 98.44 358 ILE A O 1
ATOM 2774 N N . VAL A 1 359 ? 29.354 -7.243 1.929 1.00 98.69 359 VAL A N 1
ATOM 2775 C CA . VAL A 1 359 ? 29.398 -7.226 0.467 1.00 98.69 359 VAL A CA 1
ATOM 2776 C C . VAL A 1 359 ? 28.482 -6.114 -0.022 1.00 98.69 359 VAL A C 1
ATOM 2778 O O . VAL A 1 359 ? 27.345 -6.004 0.429 1.00 98.69 359 VAL A O 1
ATOM 2781 N N . ILE A 1 360 ? 28.978 -5.286 -0.932 1.00 98.69 360 ILE A N 1
ATOM 2782 C CA . ILE A 1 360 ? 28.250 -4.175 -1.539 1.00 98.69 360 ILE A CA 1
ATOM 2783 C C . ILE A 1 360 ? 27.991 -4.512 -3.001 1.00 98.69 360 ILE A C 1
ATOM 2785 O O . ILE A 1 360 ? 28.915 -4.912 -3.704 1.00 98.69 360 ILE A O 1
ATOM 2789 N N . ALA A 1 361 ? 26.758 -4.333 -3.466 1.00 97.50 361 ALA A N 1
ATOM 2790 C CA . ALA A 1 361 ? 26.423 -4.444 -4.883 1.00 97.50 361 ALA A CA 1
ATOM 2791 C C . ALA A 1 361 ? 25.400 -3.366 -5.257 1.00 97.50 361 ALA A C 1
ATOM 2793 O O . ALA A 1 361 ? 24.287 -3.353 -4.742 1.00 97.50 361 ALA A O 1
ATOM 2794 N N . SER A 1 362 ? 25.785 -2.425 -6.115 1.00 95.31 362 SER A N 1
ATOM 2795 C CA . SER A 1 362 ? 24.955 -1.267 -6.463 1.00 95.31 362 SER A CA 1
ATOM 2796 C C . SER A 1 362 ? 24.554 -1.349 -7.927 1.00 95.31 362 SER A C 1
ATOM 2798 O O . SER A 1 362 ? 25.415 -1.227 -8.795 1.00 95.31 362 SER A O 1
ATOM 2800 N N . ASN A 1 363 ? 23.266 -1.575 -8.191 1.00 94.44 363 ASN A N 1
ATOM 2801 C CA . ASN A 1 363 ? 22.676 -1.662 -9.524 1.00 94.44 363 ASN A CA 1
ATOM 2802 C C . ASN A 1 363 ? 23.458 -2.624 -10.443 1.00 94.44 363 ASN A C 1
ATOM 2804 O O . ASN A 1 363 ? 23.746 -2.311 -11.598 1.00 94.44 363 ASN A O 1
ATOM 2808 N N . ALA A 1 364 ? 23.823 -3.789 -9.900 1.00 94.38 364 ALA A N 1
ATOM 2809 C CA . ALA A 1 364 ? 24.700 -4.760 -10.557 1.00 94.38 364 ALA A CA 1
ATOM 2810 C C . ALA A 1 364 ? 24.098 -6.167 -10.585 1.00 94.38 364 ALA A C 1
ATOM 2812 O O . ALA A 1 364 ? 24.238 -6.889 -11.573 1.00 94.38 364 ALA A O 1
ATOM 2813 N N . VAL A 1 365 ? 23.394 -6.573 -9.524 1.00 97.12 365 VAL A N 1
ATOM 2814 C CA . VAL A 1 365 ? 22.868 -7.940 -9.424 1.00 97.12 365 VAL A CA 1
ATOM 2815 C C . VAL A 1 365 ? 21.706 -8.135 -10.400 1.00 97.12 365 VAL A C 1
ATOM 2817 O O . VAL A 1 365 ? 21.574 -9.214 -10.986 1.00 97.12 365 VAL A O 1
ATOM 2820 N N . HIS A 1 366 ? 20.909 -7.090 -10.649 1.00 95.38 366 HIS A N 1
ATOM 2821 C CA . HIS A 1 366 ? 19.813 -7.140 -11.621 1.00 95.38 366 HIS A CA 1
ATOM 2822 C C . HIS A 1 366 ? 20.271 -7.458 -13.052 1.00 95.38 366 HIS A C 1
ATOM 2824 O O . HIS A 1 366 ? 19.497 -8.037 -13.815 1.00 95.38 366 HIS A O 1
ATOM 2830 N N . ALA A 1 367 ? 21.514 -7.121 -13.413 1.00 93.19 367 ALA A N 1
ATOM 2831 C CA . ALA A 1 367 ? 22.067 -7.349 -14.748 1.00 93.19 367 ALA A CA 1
ATOM 2832 C C . ALA A 1 367 ? 22.483 -8.815 -14.984 1.00 93.19 367 ALA A C 1
ATOM 2834 O O . ALA A 1 367 ? 22.838 -9.195 -16.096 1.00 93.19 367 ALA A O 1
ATOM 2835 N N . THR A 1 368 ? 22.439 -9.652 -13.944 1.00 96.12 368 THR A N 1
ATOM 2836 C CA . THR A 1 368 ? 22.791 -11.074 -14.039 1.00 96.12 368 THR A CA 1
ATOM 2837 C C . THR A 1 368 ? 21.627 -11.924 -14.550 1.00 96.12 368 THR A C 1
ATOM 2839 O O . THR A 1 368 ? 20.452 -11.564 -14.407 1.00 96.12 368 THR A O 1
ATOM 2842 N N . ARG A 1 369 ? 21.935 -13.112 -15.082 1.00 96.88 369 ARG A N 1
ATOM 2843 C CA . ARG A 1 369 ? 20.943 -14.084 -15.577 1.00 96.88 369 ARG A CA 1
ATOM 2844 C C . ARG A 1 369 ? 19.959 -14.537 -14.508 1.00 96.88 369 ARG A C 1
ATOM 2846 O O . ARG A 1 369 ? 18.793 -14.788 -14.805 1.00 96.88 369 ARG A O 1
ATOM 2853 N N . SER A 1 370 ? 20.415 -14.667 -13.263 1.00 97.12 370 SER A N 1
ATOM 2854 C CA . SER A 1 370 ? 19.580 -15.119 -12.151 1.00 97.12 370 SER A CA 1
ATOM 2855 C C . SER A 1 370 ? 19.942 -14.425 -10.848 1.00 97.12 370 SER A C 1
ATOM 2857 O O . SER A 1 370 ? 21.007 -14.684 -10.286 1.00 97.12 370 SER A O 1
ATOM 2859 N N . MET A 1 371 ? 19.011 -13.633 -10.308 1.00 97.00 371 MET A N 1
ATOM 2860 C CA . MET A 1 371 ? 19.226 -12.929 -9.037 1.00 97.00 371 MET A CA 1
ATOM 2861 C C . MET A 1 371 ? 19.494 -13.913 -7.898 1.00 97.00 371 MET A C 1
ATOM 2863 O O . MET A 1 371 ? 20.411 -13.712 -7.107 1.00 97.00 371 MET A O 1
ATOM 2867 N N . THR A 1 372 ? 18.741 -15.015 -7.831 1.00 97.00 372 THR A N 1
ATOM 2868 C CA . THR A 1 372 ? 18.911 -16.044 -6.794 1.00 97.00 372 THR A CA 1
ATOM 2869 C C . THR A 1 372 ? 20.282 -16.712 -6.860 1.00 97.00 372 THR A C 1
ATOM 2871 O O . THR A 1 372 ? 20.915 -16.898 -5.826 1.00 97.00 372 THR A O 1
ATOM 2874 N N . LYS A 1 373 ? 20.779 -17.063 -8.056 1.00 97.75 373 LYS A N 1
ATOM 2875 C CA . LYS A 1 373 ? 22.107 -17.690 -8.188 1.00 97.75 373 LYS A CA 1
ATOM 2876 C C . LYS A 1 373 ? 23.223 -16.714 -7.818 1.00 97.75 373 LYS A C 1
ATOM 2878 O O . LYS A 1 373 ? 24.110 -17.073 -7.050 1.00 97.75 373 LYS A O 1
ATOM 2883 N N . SER A 1 374 ? 23.143 -15.484 -8.316 1.00 98.12 374 SER A N 1
ATOM 2884 C CA . SER A 1 374 ? 24.120 -14.426 -8.041 1.00 98.12 374 SER A CA 1
ATOM 2885 C C . SER A 1 374 ? 24.169 -14.076 -6.552 1.00 98.12 374 SER A C 1
ATOM 2887 O O . SER A 1 374 ? 25.237 -14.056 -5.946 1.00 98.12 374 SER A O 1
ATOM 2889 N N . THR A 1 375 ? 23.011 -13.907 -5.908 1.00 98.19 375 THR A N 1
ATOM 2890 C CA . THR A 1 375 ? 22.940 -13.658 -4.458 1.00 98.19 375 THR A CA 1
ATOM 2891 C C . THR A 1 375 ? 23.385 -14.868 -3.632 1.00 98.19 375 THR A C 1
ATOM 2893 O O . THR A 1 375 ? 24.013 -14.686 -2.590 1.00 98.19 375 THR A O 1
ATOM 2896 N N . ALA A 1 376 ? 23.172 -16.101 -4.106 1.00 97.75 376 ALA A N 1
ATOM 2897 C CA . ALA A 1 376 ? 23.715 -17.301 -3.467 1.00 97.75 376 ALA A CA 1
ATOM 2898 C C . ALA A 1 376 ? 25.251 -17.371 -3.557 1.00 97.75 376 ALA A C 1
ATOM 2900 O O . ALA A 1 376 ? 25.894 -17.803 -2.602 1.00 97.75 376 ALA A O 1
ATOM 2901 N N . ASN A 1 377 ? 25.856 -16.918 -4.659 1.00 98.12 377 ASN A N 1
ATOM 2902 C CA . ASN A 1 377 ? 27.313 -16.798 -4.768 1.00 98.12 377 ASN A CA 1
ATOM 2903 C C . ASN A 1 377 ? 27.862 -15.693 -3.863 1.00 98.12 377 ASN A C 1
ATOM 2905 O O . ASN A 1 377 ? 28.802 -15.946 -3.111 1.00 98.12 377 ASN A O 1
ATOM 2909 N N . ILE A 1 378 ? 27.235 -14.511 -3.861 1.00 98.25 378 ILE A N 1
ATOM 2910 C CA . ILE A 1 378 ? 27.575 -13.413 -2.944 1.00 98.25 378 ILE A CA 1
ATOM 2911 C C . ILE A 1 378 ? 27.556 -13.901 -1.493 1.00 98.25 378 ILE A C 1
ATOM 2913 O O . ILE A 1 378 ? 28.491 -13.652 -0.730 1.00 98.25 378 ILE A O 1
ATOM 2917 N N . ARG A 1 379 ? 26.520 -14.657 -1.116 1.00 97.44 379 ARG A N 1
ATOM 2918 C CA . ARG A 1 379 ? 26.382 -15.212 0.230 1.00 97.44 379 ARG A CA 1
ATOM 2919 C C . ARG A 1 379 ? 27.590 -16.057 0.652 1.00 97.44 379 ARG A C 1
ATOM 2921 O O . ARG A 1 379 ? 27.913 -16.067 1.837 1.00 97.44 379 ARG A O 1
ATOM 2928 N N . LYS A 1 380 ? 28.260 -16.750 -0.276 1.00 97.31 380 LYS A N 1
ATOM 2929 C CA . LYS A 1 380 ? 29.455 -17.559 0.025 1.00 97.31 380 LYS A CA 1
ATOM 2930 C C . LYS A 1 380 ? 30.671 -16.711 0.403 1.00 97.31 380 LYS A C 1
ATOM 2932 O O . LYS A 1 380 ? 31.548 -17.221 1.089 1.00 97.31 380 LYS A O 1
ATOM 2937 N N . ALA A 1 381 ? 30.740 -15.443 -0.010 1.00 97.31 381 ALA A N 1
ATOM 2938 C CA . ALA A 1 381 ? 31.810 -14.532 0.406 1.00 97.31 381 ALA A CA 1
ATOM 2939 C C . ALA A 1 381 ? 31.621 -14.033 1.850 1.00 97.31 381 ALA A C 1
ATOM 2941 O O . ALA A 1 381 ? 32.591 -13.679 2.520 1.00 97.31 381 ALA A O 1
ATOM 2942 N N . LEU A 1 382 ? 30.378 -14.008 2.337 1.00 97.44 382 LEU A N 1
ATOM 2943 C CA . LEU A 1 382 ? 30.037 -13.481 3.653 1.00 97.44 382 LEU A CA 1
ATOM 2944 C C . LEU A 1 382 ? 30.362 -14.475 4.770 1.00 97.44 382 LEU A C 1
ATOM 2946 O O . LEU A 1 382 ? 29.998 -15.650 4.709 1.00 97.44 382 LEU A O 1
ATOM 2950 N N . GLN A 1 383 ? 30.969 -13.972 5.841 1.00 94.44 383 GLN A N 1
ATOM 2951 C CA . GLN A 1 383 ? 31.031 -14.685 7.118 1.00 94.44 383 GLN A CA 1
ATOM 2952 C C . GLN A 1 383 ? 29.625 -14.812 7.752 1.00 94.44 383 GLN A C 1
ATOM 2954 O O . GLN A 1 383 ? 28.687 -14.152 7.288 1.00 94.44 383 GLN A O 1
ATOM 2959 N N . PRO A 1 384 ? 29.432 -15.605 8.825 1.00 89.56 384 PRO A N 1
ATOM 2960 C CA . PRO A 1 384 ? 28.185 -15.591 9.594 1.00 89.56 384 PRO A CA 1
ATOM 2961 C C . PRO A 1 384 ? 27.822 -14.179 10.079 1.00 89.56 384 PRO A C 1
ATOM 2963 O O . PRO A 1 384 ? 28.675 -13.449 10.580 1.00 89.56 384 PRO A O 1
ATOM 2966 N N . ASN A 1 385 ? 26.552 -13.798 9.919 1.00 88.00 385 ASN A N 1
ATOM 2967 C CA . ASN A 1 385 ? 26.028 -12.445 10.168 1.00 88.00 385 ASN A CA 1
ATOM 2968 C C . ASN A 1 385 ? 26.678 -11.313 9.345 1.00 88.00 385 ASN A C 1
ATOM 2970 O O . ASN A 1 385 ? 26.510 -10.137 9.664 1.00 88.00 385 ASN A O 1
ATOM 2974 N N . GLY A 1 386 ? 27.400 -11.641 8.277 1.00 95.56 386 GLY A N 1
ATOM 2975 C CA . GLY A 1 386 ? 27.797 -10.673 7.265 1.00 95.56 386 GLY A CA 1
ATOM 2976 C C . GLY A 1 386 ? 26.589 -10.062 6.543 1.00 95.56 386 GLY A C 1
ATOM 2977 O O . GLY A 1 386 ? 25.508 -10.655 6.474 1.00 95.56 386 GLY A O 1
ATOM 2978 N N . ILE A 1 387 ? 26.783 -8.863 6.000 1.00 98.00 387 ILE A N 1
ATOM 2979 C CA . ILE A 1 387 ? 25.734 -8.052 5.377 1.00 98.00 387 ILE A CA 1
ATOM 2980 C C . ILE A 1 387 ? 25.971 -7.996 3.872 1.00 98.00 387 ILE A C 1
ATOM 2982 O O . ILE A 1 387 ? 27.014 -7.533 3.428 1.00 98.00 387 ILE A O 1
ATOM 2986 N N . LEU A 1 388 ? 24.988 -8.392 3.077 1.00 98.56 388 LEU A N 1
ATOM 2987 C CA . LEU A 1 388 ? 24.860 -7.927 1.704 1.00 98.56 388 LEU A CA 1
ATOM 2988 C C . LEU A 1 388 ? 24.092 -6.605 1.728 1.00 98.56 388 LEU A C 1
ATOM 2990 O O . LEU A 1 388 ? 22.923 -6.598 2.095 1.00 98.56 388 LEU A O 1
ATOM 2994 N N . MET A 1 389 ? 24.738 -5.503 1.363 1.00 98.50 389 MET A N 1
ATOM 2995 C CA . MET A 1 389 ? 24.127 -4.184 1.223 1.00 98.50 389 MET A CA 1
ATOM 2996 C C . MET A 1 389 ? 23.994 -3.850 -0.263 1.00 98.50 389 MET A C 1
ATOM 2998 O O . MET A 1 389 ? 24.998 -3.741 -0.967 1.00 98.50 389 MET A O 1
ATOM 3002 N N . MET A 1 390 ? 22.766 -3.675 -0.742 1.00 97.88 390 MET A N 1
ATOM 3003 C CA . MET A 1 390 ? 22.491 -3.408 -2.151 1.00 97.88 390 MET A CA 1
ATOM 3004 C C . MET A 1 390 ? 21.777 -2.082 -2.342 1.00 97.88 390 MET A C 1
ATOM 3006 O O . MET A 1 390 ? 20.838 -1.785 -1.615 1.00 97.88 390 MET A O 1
ATOM 3010 N N . LEU A 1 391 ? 22.181 -1.316 -3.346 1.00 96.19 391 LEU A N 1
ATOM 3011 C CA . LEU A 1 391 ? 21.364 -0.233 -3.884 1.00 96.19 391 LEU A CA 1
ATOM 3012 C C . LEU A 1 391 ? 20.802 -0.728 -5.209 1.00 96.19 391 LEU A C 1
ATOM 3014 O O . LEU A 1 391 ? 21.574 -0.994 -6.120 1.00 96.19 391 LEU A O 1
ATOM 3018 N N . GLU A 1 392 ? 19.490 -0.898 -5.305 1.00 96.12 392 GLU A N 1
ATOM 3019 C CA . GLU A 1 392 ? 18.858 -1.441 -6.508 1.00 96.12 392 GLU A CA 1
ATOM 3020 C C . GLU A 1 392 ? 17.652 -0.596 -6.908 1.00 96.12 392 GLU A C 1
ATOM 3022 O O . GLU A 1 392 ? 16.849 -0.171 -6.067 1.00 96.12 392 GLU A O 1
ATOM 3027 N N . MET A 1 393 ? 17.501 -0.391 -8.215 1.00 94.12 393 MET A N 1
ATOM 3028 C CA . MET A 1 393 ? 16.244 0.072 -8.786 1.00 94.12 393 MET A CA 1
ATOM 3029 C C . MET A 1 393 ? 15.142 -0.947 -8.485 1.00 94.12 393 MET A C 1
ATOM 3031 O O . MET A 1 393 ? 15.295 -2.149 -8.713 1.00 94.12 393 MET A O 1
ATOM 3035 N N . THR A 1 394 ? 14.014 -0.447 -7.985 1.00 92.88 394 THR A N 1
ATOM 3036 C CA . THR A 1 394 ? 12.806 -1.232 -7.677 1.00 92.88 394 THR A CA 1
ATOM 3037 C C . THR A 1 394 ? 11.583 -0.794 -8.482 1.00 92.88 394 THR A C 1
ATOM 3039 O O . THR A 1 394 ? 10.576 -1.501 -8.508 1.00 92.88 394 THR A O 1
ATOM 3042 N N . GLY A 1 395 ? 11.696 0.320 -9.211 1.00 87.38 395 GLY A N 1
ATOM 3043 C CA . GLY A 1 395 ? 10.707 0.809 -10.166 1.00 87.38 395 GLY A CA 1
ATOM 3044 C C . GLY A 1 395 ? 11.351 1.135 -11.510 1.00 87.38 395 GLY A C 1
ATOM 3045 O O . GLY A 1 395 ? 12.475 1.625 -11.579 1.00 87.38 395 GLY A O 1
ATOM 3046 N N . THR A 1 396 ? 10.637 0.850 -12.597 1.00 89.62 396 THR A N 1
ATOM 3047 C CA . THR A 1 396 ? 11.111 1.102 -13.965 1.00 89.62 396 THR A CA 1
ATOM 3048 C C . THR A 1 396 ? 10.943 2.568 -14.352 1.00 89.62 396 THR A C 1
ATOM 3050 O O . THR A 1 396 ? 9.891 3.157 -14.096 1.00 89.62 396 THR A O 1
ATOM 3053 N N . LEU A 1 397 ? 11.935 3.128 -15.046 1.00 92.12 397 LEU A N 1
ATOM 3054 C CA . LEU A 1 397 ? 11.897 4.476 -15.612 1.00 92.12 397 LEU A CA 1
ATOM 3055 C C . LEU A 1 397 ? 12.250 4.401 -17.100 1.00 92.12 397 LEU A C 1
ATOM 3057 O O . LEU A 1 397 ? 13.345 3.966 -17.448 1.00 92.12 397 LEU A O 1
ATOM 3061 N N . TYR A 1 398 ? 11.378 4.888 -17.986 1.00 96.06 398 TYR A N 1
ATOM 3062 C CA . TYR A 1 398 ? 11.609 4.764 -19.432 1.00 96.06 398 TYR A CA 1
ATOM 3063 C C . TYR A 1 398 ? 12.918 5.401 -19.903 1.00 96.06 398 TYR A C 1
ATOM 3065 O O . TYR A 1 398 ? 13.538 4.902 -20.836 1.00 96.06 398 TYR A O 1
ATOM 3073 N N . TRP A 1 399 ? 13.358 6.492 -19.270 1.00 96.38 399 TRP A N 1
ATOM 3074 C CA . TRP A 1 399 ? 14.615 7.145 -19.636 1.00 96.38 399 TRP A CA 1
ATOM 3075 C C . TRP A 1 399 ? 15.841 6.299 -19.261 1.00 96.38 399 TRP A C 1
ATOM 3077 O O . TRP A 1 399 ? 16.830 6.312 -19.991 1.00 96.38 399 TRP A O 1
ATOM 3087 N N . VAL A 1 400 ? 15.763 5.512 -18.182 1.00 95.94 400 VAL A N 1
ATOM 3088 C CA . VAL A 1 400 ? 16.794 4.527 -17.822 1.00 95.94 400 VAL A CA 1
ATOM 3089 C C . VAL A 1 400 ? 16.828 3.442 -18.890 1.00 95.94 400 VAL A C 1
ATOM 3091 O O . VAL A 1 400 ? 17.885 3.169 -19.447 1.00 95.94 400 VAL A O 1
ATOM 3094 N N . ASP A 1 401 ? 15.674 2.893 -19.266 1.00 95.81 401 ASP A N 1
ATOM 3095 C CA . ASP A 1 401 ? 15.594 1.841 -20.286 1.00 95.81 401 ASP A CA 1
ATOM 3096 C C . ASP A 1 401 ? 15.970 2.337 -21.692 1.00 95.81 401 ASP A C 1
ATOM 3098 O O . ASP A 1 401 ? 16.511 1.580 -22.495 1.00 95.81 401 ASP A O 1
ATOM 3102 N N . MET A 1 402 ? 15.771 3.626 -21.984 1.00 96.31 402 MET A N 1
ATOM 3103 C CA . MET A 1 402 ? 16.269 4.278 -23.199 1.00 96.31 402 MET A CA 1
ATOM 3104 C C . MET A 1 402 ? 17.803 4.292 -23.254 1.00 96.31 402 MET A C 1
ATOM 3106 O O . MET A 1 402 ? 18.386 4.171 -24.331 1.00 96.31 402 MET A O 1
ATOM 3110 N N . ILE A 1 403 ? 18.463 4.460 -22.103 1.00 95.12 403 ILE A N 1
ATOM 3111 C CA . ILE A 1 403 ? 19.925 4.492 -22.002 1.00 95.12 403 ILE A CA 1
ATOM 3112 C C . ILE A 1 403 ? 20.497 3.084 -21.942 1.00 95.12 403 ILE A C 1
ATOM 3114 O O . ILE A 1 403 ? 21.449 2.798 -22.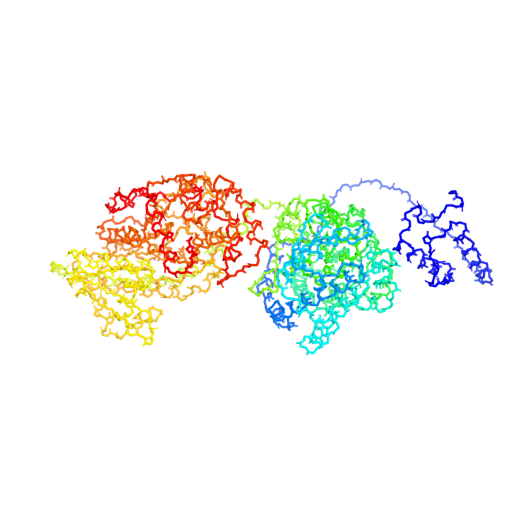656 1.00 95.12 403 ILE A O 1
ATOM 3118 N N . PHE A 1 404 ? 19.967 2.231 -21.066 1.00 94.88 404 PHE A N 1
ATOM 3119 C CA . PHE A 1 404 ? 20.578 0.946 -20.746 1.00 94.88 404 PHE A CA 1
ATOM 3120 C C . PHE A 1 404 ? 20.002 -0.214 -21.548 1.00 94.88 404 PHE A C 1
ATOM 3122 O O . PHE A 1 404 ? 20.714 -1.174 -21.822 1.00 94.88 404 PHE A O 1
ATOM 3129 N N . GLY A 1 405 ? 18.768 -0.099 -22.037 1.00 95.31 405 GLY A N 1
ATOM 3130 C CA . GLY A 1 405 ? 18.160 -1.116 -22.889 1.00 95.31 405 GLY A CA 1
ATOM 3131 C C . GLY A 1 405 ? 18.861 -1.290 -24.241 1.00 95.31 405 GLY A C 1
ATOM 3132 O O . GLY A 1 405 ? 18.618 -2.283 -24.924 1.00 95.31 405 GLY A O 1
ATOM 3133 N N . ILE A 1 406 ? 19.763 -0.381 -24.631 1.00 94.62 406 ILE A N 1
ATOM 3134 C CA . ILE A 1 406 ? 20.637 -0.562 -25.803 1.00 94.62 406 ILE A CA 1
ATOM 3135 C C . ILE A 1 406 ? 21.763 -1.579 -25.553 1.00 94.62 406 ILE A C 1
ATOM 3137 O O . ILE A 1 406 ? 22.388 -2.033 -26.512 1.00 94.62 406 ILE A O 1
ATOM 3141 N N . PHE A 1 407 ? 22.042 -1.928 -24.292 1.00 91.75 407 PHE A N 1
ATOM 3142 C CA . PHE A 1 407 ? 23.030 -2.936 -23.924 1.00 91.75 407 PHE A CA 1
ATOM 3143 C C . PHE A 1 407 ? 22.383 -4.314 -23.829 1.00 91.75 407 PHE A C 1
ATOM 3145 O O . PHE A 1 407 ? 21.316 -4.482 -23.241 1.00 91.75 407 PHE A O 1
ATOM 3152 N N . GLU A 1 408 ? 23.082 -5.332 -24.325 1.00 87.19 408 GLU A N 1
ATOM 3153 C CA . GLU A 1 408 ? 22.667 -6.730 -24.166 1.00 87.19 408 GLU A CA 1
ATOM 3154 C C . GLU A 1 408 ? 22.550 -7.127 -22.684 1.00 87.19 408 GLU A C 1
ATOM 3156 O O . GLU A 1 408 ? 21.614 -7.827 -22.305 1.00 87.19 408 GLU A O 1
ATOM 3161 N N . GLY A 1 409 ? 23.435 -6.586 -21.833 1.00 86.69 409 GLY A N 1
ATOM 3162 C CA . GLY A 1 409 ? 23.446 -6.799 -20.380 1.00 86.69 409 GLY A CA 1
ATOM 3163 C C . GLY A 1 409 ? 22.120 -6.491 -19.672 1.00 86.69 409 GLY A C 1
ATOM 3164 O O . GLY A 1 409 ? 21.805 -7.112 -18.663 1.00 86.69 409 GLY A O 1
ATOM 3165 N N . TRP A 1 410 ? 21.308 -5.582 -20.219 1.00 94.44 410 TRP A N 1
ATOM 3166 C CA . TRP A 1 410 ? 20.005 -5.215 -19.653 1.00 94.44 410 TRP A CA 1
ATOM 3167 C C . TRP A 1 410 ? 18.921 -6.284 -19.863 1.00 94.44 410 TRP A C 1
ATOM 3169 O O . TRP A 1 410 ? 17.864 -6.244 -19.237 1.00 94.44 410 TRP A O 1
ATOM 3179 N N . TRP A 1 411 ? 19.176 -7.258 -20.740 1.00 94.44 411 TRP A N 1
ATOM 3180 C CA . TRP A 1 411 ? 18.203 -8.263 -21.173 1.00 94.44 411 TRP A CA 1
ATOM 3181 C C . TRP A 1 411 ? 18.676 -9.705 -20.934 1.00 94.44 411 TRP A C 1
ATOM 3183 O O . TRP A 1 411 ? 18.120 -10.630 -21.520 1.00 94.44 411 TRP A O 1
ATOM 3193 N N . LEU A 1 412 ? 19.685 -9.911 -20.078 1.00 92.44 412 LEU A N 1
ATOM 3194 C CA . LEU A 1 412 ? 20.278 -11.230 -19.809 1.00 92.44 412 LEU A CA 1
ATOM 3195 C C . LEU A 1 412 ? 19.435 -12.144 -18.908 1.00 92.44 412 LEU A C 1
ATOM 3197 O O . LEU A 1 412 ? 19.791 -13.302 -18.725 1.00 92.44 412 LEU A O 1
ATOM 3201 N N . PHE A 1 413 ? 18.364 -11.654 -18.288 1.00 93.94 413 PHE A N 1
ATOM 3202 C CA . PHE A 1 413 ? 17.620 -12.414 -17.283 1.00 93.94 413 PHE A CA 1
ATOM 3203 C C . PHE A 1 413 ? 16.967 -13.692 -17.854 1.00 93.94 413 PHE A C 1
ATOM 3205 O O . PHE A 1 413 ? 16.283 -13.674 -18.875 1.00 93.94 413 PHE A O 1
ATOM 3212 N N . GLU A 1 414 ? 17.136 -14.810 -17.143 1.00 93.56 414 GLU A N 1
ATOM 3213 C CA . GLU A 1 414 ? 16.651 -16.154 -17.511 1.00 93.56 414 GLU A CA 1
ATOM 3214 C C . GLU A 1 414 ? 15.895 -16.836 -16.347 1.00 93.56 414 GLU A C 1
ATOM 3216 O O . GLU A 1 414 ? 15.616 -18.033 -16.368 1.00 93.56 414 GLU A O 1
ATOM 3221 N N . ASP A 1 415 ? 15.553 -16.079 -15.301 1.00 89.56 415 ASP A N 1
ATOM 3222 C CA . ASP A 1 415 ? 14.953 -16.555 -14.045 1.00 89.56 415 ASP A CA 1
ATOM 3223 C C . ASP A 1 415 ? 13.446 -16.259 -13.928 1.00 89.56 415 ASP A C 1
ATOM 3225 O O . ASP A 1 415 ? 12.883 -16.239 -12.835 1.00 89.56 415 ASP A O 1
ATOM 3229 N N . GLY A 1 416 ? 12.779 -16.037 -15.064 1.00 87.62 416 GLY A N 1
ATOM 3230 C CA . GLY A 1 416 ? 11.343 -15.747 -15.134 1.00 87.62 416 GLY A CA 1
ATOM 3231 C C . GLY A 1 416 ? 10.986 -14.269 -14.967 1.00 87.62 416 GLY A C 1
ATOM 3232 O O . GLY A 1 416 ? 9.809 -13.912 -15.076 1.00 87.62 416 GLY A O 1
ATOM 3233 N N . ARG A 1 417 ? 11.976 -13.392 -14.755 1.00 91.69 417 ARG A N 1
ATOM 3234 C CA . ARG A 1 417 ? 11.785 -11.943 -14.875 1.00 91.69 417 ARG A CA 1
ATOM 3235 C C . ARG A 1 417 ? 11.368 -11.561 -16.299 1.00 91.69 417 ARG A C 1
ATOM 3237 O O . ARG A 1 417 ? 11.694 -12.236 -17.271 1.00 91.69 417 ARG A O 1
ATOM 3244 N N . LYS A 1 418 ? 10.625 -10.457 -16.406 1.00 87.94 418 LYS A N 1
ATOM 3245 C CA . LYS A 1 418 ? 10.259 -9.815 -17.684 1.00 87.94 418 LYS A CA 1
ATOM 3246 C C . LYS A 1 418 ? 11.062 -8.534 -17.947 1.00 87.94 418 LYS A C 1
ATOM 3248 O O . LYS A 1 418 ? 10.931 -7.947 -19.014 1.00 87.94 418 LYS A O 1
ATOM 3253 N N . HIS A 1 419 ? 11.844 -8.096 -16.963 1.00 93.69 419 HIS A N 1
ATOM 3254 C CA . HIS A 1 419 ? 12.653 -6.885 -16.976 1.00 93.69 419 HIS A CA 1
ATOM 3255 C C . HIS A 1 419 ? 13.833 -7.053 -16.004 1.00 93.69 419 HIS A C 1
ATOM 3257 O O . HIS A 1 419 ? 13.706 -7.817 -15.044 1.00 93.69 419 HIS A O 1
ATOM 3263 N N . ALA A 1 420 ? 14.956 -6.358 -16.223 1.00 93.31 420 ALA A N 1
ATOM 3264 C CA . ALA A 1 420 ? 16.110 -6.430 -15.319 1.00 93.31 420 ALA A CA 1
ATOM 3265 C C . ALA A 1 420 ? 15.758 -5.917 -13.914 1.00 93.31 420 ALA A C 1
ATOM 3267 O O . ALA A 1 420 ? 15.953 -6.638 -12.934 1.00 93.31 420 ALA A O 1
ATOM 3268 N N . VAL A 1 421 ? 15.179 -4.712 -13.846 1.00 94.31 421 VAL A N 1
ATOM 3269 C CA . VAL A 1 421 ? 14.626 -4.103 -12.621 1.00 94.31 421 VAL A CA 1
ATOM 3270 C C . VAL A 1 421 ? 13.565 -5.015 -11.998 1.00 94.31 421 VAL A C 1
ATOM 3272 O O . VAL A 1 421 ? 12.659 -5.481 -12.693 1.00 94.31 421 VAL A O 1
ATOM 3275 N N . ALA A 1 422 ? 13.667 -5.235 -10.688 1.00 91.06 422 ALA A N 1
ATOM 3276 C CA . ALA A 1 422 ? 12.799 -6.123 -9.921 1.00 91.06 422 ALA A CA 1
ATOM 3277 C C . ALA A 1 422 ? 12.237 -5.409 -8.685 1.00 91.06 422 ALA A C 1
ATOM 3279 O O . ALA A 1 422 ? 12.918 -4.581 -8.083 1.00 91.06 422 ALA A O 1
ATOM 3280 N N . SER A 1 423 ? 11.009 -5.743 -8.284 1.00 88.06 423 SER A N 1
ATOM 3281 C CA . SER A 1 423 ? 10.388 -5.167 -7.085 1.00 88.06 423 SER A CA 1
ATOM 3282 C C . SER A 1 423 ? 11.083 -5.623 -5.799 1.00 88.06 423 SER A C 1
ATOM 3284 O O . SER A 1 423 ? 11.751 -6.659 -5.749 1.00 88.06 423 SER A O 1
ATOM 3286 N N . GLU A 1 424 ? 10.850 -4.906 -4.702 1.00 85.88 424 GLU A N 1
ATOM 3287 C CA . GLU A 1 424 ? 11.323 -5.269 -3.364 1.00 85.88 424 GLU A CA 1
ATOM 3288 C C . GLU A 1 424 ? 10.863 -6.672 -2.929 1.00 85.88 424 GLU A C 1
ATOM 3290 O O . GLU A 1 424 ? 11.593 -7.397 -2.251 1.00 85.88 424 GLU A O 1
ATOM 3295 N N . THR A 1 425 ? 9.675 -7.100 -3.368 1.00 82.69 425 THR A N 1
ATOM 3296 C CA . THR A 1 425 ? 9.141 -8.439 -3.087 1.00 82.69 425 THR A CA 1
ATOM 3297 C C . THR A 1 425 ? 9.889 -9.527 -3.853 1.00 82.69 425 THR A C 1
ATOM 3299 O O . THR A 1 425 ? 10.203 -10.570 -3.276 1.00 82.69 425 THR A O 1
ATOM 3302 N N . GLN A 1 426 ? 10.239 -9.277 -5.118 1.00 86.75 426 GLN A N 1
ATOM 3303 C CA . GLN A 1 426 ? 11.071 -10.185 -5.911 1.00 86.75 426 GLN A CA 1
ATOM 3304 C C . GLN A 1 426 ? 12.488 -10.283 -5.333 1.00 86.75 426 GLN A C 1
ATOM 3306 O O . GLN A 1 426 ? 13.028 -11.385 -5.221 1.00 86.75 426 GLN A O 1
ATOM 3311 N N . TRP A 1 427 ? 13.064 -9.157 -4.897 1.00 94.62 427 TRP A N 1
ATOM 3312 C CA . TRP A 1 427 ? 14.357 -9.134 -4.213 1.00 94.62 427 TRP A CA 1
ATOM 3313 C C . TRP A 1 427 ? 14.342 -9.928 -2.910 1.00 94.62 427 TRP A C 1
ATOM 3315 O O . TRP A 1 427 ? 15.226 -10.760 -2.699 1.00 94.62 427 TRP A O 1
ATOM 3325 N N . ARG A 1 428 ? 13.321 -9.736 -2.062 1.00 90.81 428 ARG A N 1
ATOM 3326 C CA . ARG A 1 428 ? 13.152 -10.526 -0.835 1.00 90.81 428 ARG A CA 1
ATOM 3327 C C . ARG A 1 428 ? 13.138 -12.016 -1.137 1.00 90.81 428 ARG A C 1
ATOM 3329 O O . ARG A 1 428 ? 13.912 -12.761 -0.544 1.00 90.81 428 ARG A O 1
ATOM 3336 N N . GLN A 1 429 ? 12.306 -12.439 -2.086 1.00 84.94 429 GLN A N 1
ATOM 3337 C CA . GLN A 1 429 ? 12.204 -13.844 -2.464 1.00 84.94 429 GLN A CA 1
ATOM 3338 C C . GLN A 1 429 ? 13.550 -14.398 -2.951 1.00 84.94 429 GLN A C 1
ATOM 3340 O O . GLN A 1 429 ? 13.941 -15.497 -2.549 1.00 84.94 429 GLN A O 1
ATOM 3345 N N . ALA A 1 430 ? 14.271 -13.653 -3.794 1.00 92.06 430 ALA A N 1
ATOM 3346 C CA . ALA A 1 430 ? 15.570 -14.076 -4.306 1.00 92.06 430 ALA A CA 1
ATOM 3347 C C . ALA A 1 430 ? 16.607 -14.239 -3.183 1.00 92.06 430 ALA A C 1
ATOM 3349 O O . ALA A 1 430 ? 17.270 -15.274 -3.129 1.00 92.06 430 ALA A O 1
ATOM 3350 N N . LEU A 1 431 ? 16.693 -13.271 -2.264 1.00 95.88 431 LEU A N 1
ATOM 3351 C CA . LEU A 1 431 ? 17.618 -13.284 -1.126 1.00 95.88 431 LEU A CA 1
ATOM 3352 C C . LEU A 1 431 ? 17.289 -14.399 -0.121 1.00 95.88 431 LEU A C 1
ATOM 3354 O O . LEU A 1 431 ? 18.167 -15.162 0.279 1.00 95.88 431 LEU A O 1
ATOM 3358 N N . GLU A 1 432 ? 16.024 -14.559 0.260 1.00 90.88 432 GLU A N 1
ATOM 3359 C CA . GLU A 1 432 ? 15.611 -15.634 1.170 1.00 90.88 432 GLU A CA 1
ATOM 3360 C C . GLU A 1 432 ? 15.871 -17.018 0.561 1.00 90.88 432 GLU A C 1
ATOM 3362 O O . GLU A 1 432 ? 16.328 -17.932 1.251 1.00 90.88 432 GLU A O 1
ATOM 3367 N N . THR A 1 433 ? 15.632 -17.173 -0.746 1.00 90.88 433 THR A N 1
ATOM 3368 C CA . THR A 1 433 ? 15.928 -18.418 -1.475 1.00 90.88 433 THR A CA 1
ATOM 3369 C C . THR A 1 433 ? 17.433 -18.670 -1.569 1.00 90.88 433 THR A C 1
ATOM 3371 O O . THR A 1 433 ? 17.873 -19.812 -1.459 1.00 90.88 433 THR A O 1
ATOM 3374 N N . ALA A 1 434 ? 18.236 -17.613 -1.708 1.00 94.62 434 ALA A N 1
ATOM 3375 C CA . ALA A 1 434 ? 19.694 -17.678 -1.658 1.00 94.62 434 ALA A CA 1
ATOM 3376 C C . ALA A 1 434 ? 20.253 -17.969 -0.250 1.00 94.62 434 ALA A C 1
ATOM 3378 O O . ALA A 1 434 ? 21.454 -18.197 -0.101 1.00 94.62 434 ALA A O 1
ATOM 3379 N N . GLY A 1 435 ? 19.400 -18.001 0.780 1.00 92.19 435 GLY A N 1
ATOM 3380 C CA . GLY A 1 435 ? 19.751 -18.408 2.139 1.00 92.19 435 GLY A CA 1
ATOM 3381 C C . GLY A 1 435 ? 20.105 -17.259 3.083 1.00 92.19 435 GLY A C 1
ATOM 3382 O O . GLY A 1 435 ? 20.731 -17.512 4.116 1.00 92.19 435 GLY A O 1
ATOM 3383 N N . PHE A 1 436 ? 19.757 -16.014 2.750 1.00 94.31 436 PHE A N 1
ATOM 3384 C CA . PHE A 1 436 ? 19.815 -14.904 3.703 1.00 94.31 436 PHE A CA 1
ATOM 3385 C C . PHE A 1 436 ? 18.709 -15.070 4.755 1.00 94.31 436 PHE A C 1
ATOM 3387 O O . PHE A 1 436 ? 17.553 -15.318 4.413 1.00 94.31 436 PHE A O 1
ATOM 3394 N N . GLY A 1 437 ? 19.073 -14.981 6.036 1.00 84.94 437 GLY A N 1
ATOM 3395 C CA . GLY A 1 437 ? 18.167 -15.255 7.155 1.00 84.94 437 GLY A CA 1
ATOM 3396 C C . GLY A 1 437 ? 17.337 -14.056 7.609 1.00 84.94 437 GLY A C 1
ATOM 3397 O O . GLY A 1 437 ? 16.332 -14.235 8.295 1.00 84.94 437 GLY A O 1
ATOM 3398 N N . PHE A 1 438 ? 17.739 -12.852 7.202 1.00 88.44 438 PHE A N 1
ATOM 3399 C CA . PHE A 1 438 ? 17.020 -11.599 7.416 1.00 88.44 438 PHE A CA 1
ATOM 3400 C C . PHE A 1 438 ? 17.180 -10.704 6.185 1.00 88.44 438 PHE A C 1
ATOM 3402 O O . PHE A 1 438 ? 18.286 -10.588 5.654 1.00 88.44 438 PHE A O 1
ATOM 3409 N N . VAL A 1 439 ? 16.087 -10.077 5.745 1.00 90.25 439 VAL A N 1
ATOM 3410 C CA . VAL A 1 439 ? 16.059 -9.158 4.601 1.00 90.25 439 VAL A CA 1
ATOM 3411 C C . VAL A 1 439 ? 15.217 -7.936 4.949 1.00 90.25 439 VAL A C 1
ATOM 3413 O O . VAL A 1 439 ? 14.072 -8.081 5.376 1.00 90.25 439 VAL A O 1
ATOM 3416 N N . ASP A 1 440 ? 15.751 -6.741 4.712 1.00 89.38 440 ASP A N 1
ATOM 3417 C CA . ASP A 1 440 ? 15.020 -5.481 4.880 1.00 89.38 440 ASP A CA 1
ATOM 3418 C C . ASP A 1 440 ? 15.432 -4.445 3.821 1.00 89.38 440 ASP A C 1
ATOM 3420 O O . ASP A 1 440 ? 16.404 -4.642 3.093 1.00 89.38 440 ASP A O 1
ATOM 3424 N N . TRP A 1 441 ? 14.684 -3.350 3.708 1.00 92.00 441 TRP A N 1
ATOM 3425 C CA . TRP A 1 441 ? 14.964 -2.240 2.796 1.00 92.00 441 TRP A CA 1
ATOM 3426 C C . TRP A 1 441 ? 14.544 -0.884 3.371 1.00 92.00 441 TRP A C 1
ATOM 3428 O O . TRP A 1 441 ? 13.704 -0.804 4.273 1.00 92.00 441 TRP A O 1
ATOM 3438 N N . THR A 1 442 ? 15.115 0.197 2.835 1.00 87.00 442 THR A N 1
ATOM 3439 C CA . THR A 1 442 ? 14.705 1.567 3.163 1.00 87.00 442 THR A CA 1
ATOM 3440 C C . THR A 1 442 ? 13.317 1.866 2.617 1.00 87.00 442 THR A C 1
ATOM 3442 O O . THR A 1 442 ? 12.949 1.424 1.527 1.00 87.00 442 THR A O 1
ATOM 3445 N N . ASP A 1 443 ? 12.518 2.593 3.397 1.00 80.50 443 ASP A N 1
ATOM 3446 C CA . ASP A 1 443 ? 11.116 2.861 3.091 1.00 80.50 443 ASP A CA 1
ATOM 3447 C C . ASP A 1 443 ? 10.707 4.277 3.499 1.00 80.50 443 ASP A C 1
ATOM 3449 O O . ASP A 1 443 ? 11.337 4.889 4.361 1.00 80.50 443 ASP A O 1
ATOM 3453 N N . GLY A 1 444 ? 9.657 4.798 2.870 1.00 74.81 444 GLY A N 1
ATOM 3454 C CA . GLY A 1 444 ? 9.188 6.165 3.074 1.00 74.81 444 GLY A CA 1
ATOM 3455 C C . GLY A 1 444 ? 7.885 6.460 2.330 1.00 74.81 444 GLY A C 1
ATOM 3456 O O . GLY A 1 444 ? 7.397 5.654 1.536 1.00 74.81 444 GLY A O 1
ATOM 3457 N N . LEU A 1 445 ? 7.285 7.615 2.614 1.00 78.44 445 LEU A N 1
ATOM 3458 C CA . LEU A 1 445 ? 5.989 8.035 2.078 1.00 78.44 445 LEU A CA 1
ATOM 3459 C C . LEU A 1 445 ? 6.101 8.737 0.723 1.00 78.44 445 LEU A C 1
ATOM 3461 O O . LEU A 1 445 ? 5.116 8.772 -0.021 1.00 78.44 445 LEU A O 1
ATOM 3465 N N . LEU A 1 446 ? 7.263 9.313 0.407 1.00 74.56 446 LEU A N 1
ATOM 3466 C CA . LEU A 1 446 ? 7.478 9.994 -0.865 1.00 74.56 446 LEU A CA 1
ATOM 3467 C C . LEU A 1 446 ? 7.479 8.990 -2.033 1.00 74.56 446 LEU A C 1
ATOM 3469 O O . LEU A 1 446 ? 8.019 7.887 -1.895 1.00 74.56 446 LEU A O 1
ATOM 3473 N N . PRO A 1 447 ? 6.870 9.327 -3.186 1.00 80.06 447 PRO A N 1
ATOM 3474 C CA . PRO A 1 447 ? 6.770 8.413 -4.323 1.00 80.06 447 PRO A CA 1
ATOM 3475 C C . PRO A 1 447 ? 8.136 8.027 -4.907 1.00 80.06 447 PRO A C 1
ATOM 3477 O O . PRO A 1 447 ? 8.264 6.937 -5.463 1.00 80.06 447 PRO A O 1
ATOM 3480 N N . GLU A 1 448 ? 9.159 8.868 -4.739 1.00 88.25 448 GLU A N 1
ATOM 3481 C CA . GLU A 1 448 ? 10.539 8.614 -5.163 1.00 88.25 448 GLU A CA 1
ATOM 3482 C C . GLU A 1 448 ? 11.131 7.341 -4.537 1.00 88.25 448 GLU A C 1
ATOM 3484 O O . GLU A 1 448 ? 11.941 6.672 -5.176 1.00 88.25 448 GLU A O 1
ATOM 3489 N N . ASN A 1 449 ? 10.662 6.933 -3.350 1.00 83.62 449 ASN A N 1
ATOM 3490 C CA . ASN A 1 449 ? 11.087 5.687 -2.694 1.00 83.62 449 ASN A CA 1
ATOM 3491 C C . ASN A 1 449 ? 10.793 4.426 -3.513 1.00 83.62 449 ASN A C 1
ATOM 3493 O O . ASN A 1 449 ? 11.331 3.360 -3.227 1.00 83.62 449 ASN A O 1
ATOM 3497 N N . LYS A 1 450 ? 9.893 4.516 -4.497 1.00 82.31 450 LYS A N 1
ATOM 3498 C CA . LYS A 1 450 ? 9.563 3.398 -5.383 1.00 82.31 450 LYS A CA 1
ATOM 3499 C C . LYS A 1 450 ? 10.531 3.256 -6.554 1.00 82.31 450 LYS A C 1
ATOM 3501 O O . LYS A 1 450 ? 10.394 2.303 -7.310 1.00 82.31 450 LYS A O 1
ATOM 3506 N N . VAL A 1 451 ? 11.449 4.203 -6.746 1.00 88.69 451 VAL A N 1
ATOM 3507 C CA . VAL A 1 451 ? 12.409 4.172 -7.855 1.00 88.69 451 VAL A CA 1
ATOM 3508 C C . VAL A 1 451 ? 13.597 3.298 -7.500 1.00 88.69 451 VAL A C 1
ATOM 3510 O O . VAL A 1 451 ? 13.884 2.340 -8.209 1.00 88.69 451 VAL A O 1
ATOM 3513 N N . GLU A 1 452 ? 14.247 3.587 -6.377 1.00 90.94 452 GLU A N 1
ATOM 3514 C CA . GLU A 1 452 ? 15.398 2.843 -5.867 1.00 90.94 452 GLU A CA 1
ATOM 3515 C C . GLU A 1 452 ? 15.238 2.588 -4.375 1.00 90.94 452 GLU A C 1
ATOM 3517 O O . GLU A 1 452 ? 14.548 3.326 -3.666 1.00 90.94 452 GLU A O 1
ATOM 3522 N N . ARG A 1 453 ? 15.885 1.535 -3.884 1.00 93.38 453 ARG A N 1
ATOM 3523 C CA . ARG A 1 453 ? 15.942 1.241 -2.455 1.00 93.38 453 ARG A CA 1
ATOM 3524 C C . ARG A 1 453 ? 17.331 0.777 -2.068 1.00 93.38 453 ARG A C 1
ATOM 3526 O O . ARG A 1 453 ? 18.015 0.106 -2.837 1.00 93.38 453 ARG A O 1
ATOM 3533 N N . LEU A 1 454 ? 17.709 1.099 -0.835 1.00 96.56 454 LEU A N 1
ATOM 3534 C CA . LEU A 1 454 ? 18.806 0.432 -0.153 1.00 96.56 454 LEU A CA 1
ATOM 3535 C C . LEU A 1 454 ? 18.232 -0.827 0.503 1.00 96.56 454 LEU A C 1
ATOM 3537 O O . LEU A 1 454 ? 17.336 -0.724 1.337 1.00 96.56 454 LEU A O 1
ATOM 3541 N N . LEU A 1 455 ? 18.723 -2.002 0.125 1.00 96.62 455 LEU A N 1
ATOM 3542 C CA . LEU A 1 455 ? 18.336 -3.302 0.663 1.00 96.62 455 LEU A CA 1
ATOM 3543 C C . LEU A 1 455 ? 19.489 -3.899 1.466 1.00 96.62 455 LEU A C 1
ATOM 3545 O O . LEU A 1 455 ? 20.656 -3.743 1.105 1.00 96.62 455 LEU A O 1
ATOM 3549 N N . ILE A 1 456 ? 19.162 -4.635 2.523 1.00 97.50 456 ILE A N 1
ATOM 3550 C CA . ILE A 1 456 ? 20.118 -5.463 3.251 1.00 97.50 456 ILE A CA 1
ATOM 3551 C C . ILE A 1 456 ? 19.655 -6.917 3.298 1.00 97.50 456 ILE A C 1
ATOM 3553 O O . ILE A 1 456 ? 18.479 -7.200 3.510 1.00 97.50 456 ILE A O 1
ATOM 3557 N N . GLY A 1 457 ? 20.597 -7.840 3.130 1.00 96.75 457 GLY A N 1
ATOM 3558 C CA . GLY A 1 457 ? 20.439 -9.263 3.411 1.00 96.75 457 GLY A CA 1
ATOM 3559 C C . GLY A 1 457 ? 21.500 -9.707 4.411 1.00 96.75 457 GLY A C 1
ATOM 3560 O O . GLY A 1 457 ? 22.687 -9.502 4.174 1.00 96.75 457 GLY A O 1
ATOM 3561 N N . VAL A 1 458 ? 21.109 -10.332 5.521 1.00 95.88 458 VAL A N 1
ATOM 3562 C CA . VAL A 1 458 ? 22.051 -10.800 6.553 1.00 95.88 458 VAL A CA 1
ATOM 3563 C C . VAL A 1 458 ? 22.218 -12.315 6.471 1.00 95.88 458 VAL A C 1
ATOM 3565 O O . VAL A 1 458 ? 21.243 -13.066 6.399 1.00 95.88 458 VAL A O 1
ATOM 3568 N N . SER A 1 459 ? 23.465 -12.785 6.485 1.00 93.38 459 SER A N 1
ATOM 3569 C CA . SER A 1 459 ? 23.839 -14.201 6.358 1.00 93.38 459 SER A CA 1
ATOM 3570 C C . SER A 1 459 ? 23.654 -15.012 7.659 1.00 93.38 459 SER A C 1
ATOM 3572 O O . SER A 1 459 ? 24.478 -15.868 7.990 1.00 93.38 459 SER A O 1
ATOM 3574 N N . CYS A 1 460 ? 22.580 -14.758 8.409 1.00 85.62 460 CYS A N 1
ATOM 3575 C CA . CYS A 1 460 ? 22.212 -15.481 9.630 1.00 85.62 460 CYS A CA 1
ATOM 3576 C C . CYS A 1 460 ? 21.326 -16.712 9.342 1.00 85.62 460 CYS A C 1
ATOM 3578 O O . CYS A 1 460 ? 20.934 -16.954 8.196 1.00 85.62 460 CYS A O 1
ATOM 3580 N N . GLU A 1 461 ? 21.036 -17.517 10.373 1.00 76.75 461 GLU A N 1
ATOM 3581 C CA . GLU A 1 461 ? 20.035 -18.586 10.269 1.00 76.75 461 GLU A CA 1
ATOM 3582 C C . GLU A 1 461 ? 18.682 -18.010 9.858 1.00 76.75 461 GLU A C 1
ATOM 3584 O O . GLU A 1 461 ? 18.317 -16.903 10.264 1.00 76.75 461 GLU A O 1
ATOM 3589 N N . LYS A 1 462 ? 17.946 -18.776 9.042 1.00 58.88 462 LYS A N 1
ATOM 3590 C CA . LYS A 1 462 ? 16.607 -18.400 8.606 1.00 58.88 462 LYS A CA 1
ATOM 3591 C C . LYS A 1 462 ? 15.751 -18.219 9.846 1.00 58.88 462 LYS A C 1
ATOM 3593 O O . LYS A 1 462 ? 15.388 -19.196 10.500 1.00 58.88 462 LYS A O 1
ATOM 3598 N N . GLN A 1 463 ? 15.437 -16.966 10.149 1.00 47.59 463 GLN A N 1
ATOM 3599 C CA . GLN A 1 463 ? 14.381 -16.666 11.092 1.00 47.59 463 GLN A CA 1
ATOM 3600 C C . GLN A 1 463 ? 13.147 -17.421 10.566 1.00 47.59 463 GLN A C 1
ATOM 3602 O O . GLN A 1 463 ? 12.867 -17.330 9.361 1.00 47.59 463 GLN A O 1
ATOM 3607 N N . PRO A 1 464 ? 12.464 -18.251 11.387 1.00 35.41 464 PRO A N 1
ATOM 3608 C CA . PRO A 1 464 ? 11.212 -18.878 10.961 1.00 35.41 464 PRO A CA 1
ATOM 3609 C C . PRO A 1 464 ? 10.356 -17.780 10.353 1.00 35.41 464 PRO A C 1
ATOM 3611 O O . PRO A 1 464 ? 10.431 -16.679 10.883 1.00 35.41 464 PRO A O 1
ATOM 3614 N N . VAL A 1 465 ? 9.649 -18.061 9.246 1.00 38.59 465 VAL A N 1
ATOM 3615 C CA . VAL A 1 465 ? 8.899 -17.081 8.436 1.00 38.59 465 VAL A CA 1
ATOM 3616 C C . VAL A 1 465 ? 7.920 -16.307 9.322 1.00 38.59 465 VAL A C 1
ATOM 3618 O O . VAL A 1 465 ? 6.724 -16.565 9.369 1.00 38.59 465 VAL A O 1
ATOM 3621 N N . SER A 1 466 ? 8.462 -15.347 10.050 1.00 35.44 466 SER A N 1
ATOM 3622 C CA . SER A 1 466 ? 7.821 -14.191 10.577 1.00 35.44 466 SER A CA 1
ATOM 3623 C C . SER A 1 466 ? 7.839 -13.294 9.363 1.00 35.44 466 SER A C 1
ATOM 3625 O O . SER A 1 466 ? 8.854 -12.731 8.952 1.00 35.44 466 SER A O 1
ATOM 3627 N N . SER A 1 467 ? 6.687 -13.202 8.708 1.00 36.69 467 SER A N 1
ATOM 3628 C CA . SER A 1 467 ? 6.327 -11.931 8.103 1.00 36.69 467 SER A CA 1
ATOM 3629 C C . SER A 1 467 ? 6.788 -10.854 9.080 1.00 36.69 467 SER A C 1
ATOM 3631 O O . SER A 1 467 ? 6.268 -10.831 10.194 1.00 36.69 467 SER A O 1
ATOM 3633 N N . ILE A 1 468 ? 7.821 -10.083 8.727 1.00 41.75 468 ILE A N 1
ATOM 3634 C CA . ILE A 1 468 ? 8.380 -9.051 9.598 1.00 41.75 468 ILE A CA 1
ATOM 3635 C C . ILE A 1 468 ? 7.222 -8.222 10.141 1.00 41.75 468 ILE A C 1
ATOM 3637 O O . ILE A 1 468 ? 6.591 -7.426 9.446 1.00 41.75 468 ILE A O 1
ATOM 3641 N N . GLN A 1 469 ? 6.945 -8.506 11.396 1.00 53.94 469 GLN A N 1
ATOM 3642 C CA . GLN A 1 469 ? 6.234 -7.748 12.385 1.00 53.94 469 GLN A CA 1
ATOM 3643 C C . GLN A 1 469 ? 6.805 -8.319 13.653 1.00 53.94 469 GLN A C 1
ATOM 3645 O O . GLN A 1 469 ? 6.385 -9.371 14.122 1.00 53.94 469 GLN A O 1
ATOM 3650 N N . ASP A 1 470 ? 7.836 -7.652 14.140 1.00 65.81 470 ASP A N 1
ATOM 3651 C CA . ASP A 1 470 ? 8.247 -7.781 15.518 1.00 65.81 470 ASP A CA 1
ATOM 3652 C C . ASP A 1 470 ? 6.996 -7.539 16.382 1.00 65.81 470 ASP A C 1
ATOM 3654 O O . ASP A 1 470 ? 6.536 -6.404 16.539 1.00 65.81 470 ASP A O 1
ATOM 3658 N N . HIS A 1 471 ? 6.344 -8.631 16.794 1.00 79.00 471 HIS A N 1
ATOM 3659 C CA . HIS A 1 471 ? 5.116 -8.580 17.577 1.00 79.00 471 HIS A CA 1
ATOM 3660 C C . HIS A 1 471 ? 5.383 -7.874 18.898 1.00 79.00 471 HIS A C 1
ATOM 3662 O O . HIS A 1 471 ? 4.509 -7.144 19.348 1.00 79.00 471 HIS A O 1
ATOM 3668 N N . ASP A 1 472 ? 6.590 -8.004 19.450 1.00 79.00 472 ASP A N 1
ATOM 3669 C CA . ASP A 1 472 ? 6.988 -7.342 20.685 1.00 79.00 472 ASP A CA 1
ATOM 3670 C C . ASP A 1 472 ? 7.127 -5.832 20.466 1.00 79.00 472 ASP A C 1
ATOM 3672 O O . ASP A 1 472 ? 6.561 -5.054 21.232 1.00 79.00 472 ASP A O 1
ATOM 3676 N N . ALA A 1 473 ? 7.771 -5.382 19.383 1.00 76.88 473 ALA A N 1
ATOM 3677 C CA . ALA A 1 473 ? 7.832 -3.954 19.055 1.00 76.88 473 ALA A CA 1
ATOM 3678 C C . ALA A 1 473 ? 6.448 -3.368 18.746 1.00 76.88 473 ALA A C 1
ATOM 3680 O O . ALA A 1 473 ? 6.117 -2.275 19.210 1.00 76.88 473 ALA A O 1
ATOM 3681 N N . ARG A 1 474 ? 5.607 -4.089 17.995 1.00 88.31 474 ARG A N 1
ATOM 3682 C CA . ARG A 1 474 ? 4.219 -3.667 17.738 1.00 88.31 474 ARG A CA 1
ATOM 3683 C C . ARG A 1 474 ? 3.428 -3.593 19.031 1.00 88.31 474 ARG A C 1
ATOM 3685 O O . ARG A 1 474 ? 2.753 -2.595 19.264 1.00 88.31 474 ARG A O 1
ATOM 3692 N N . GLN A 1 475 ? 3.534 -4.613 19.876 1.00 92.31 475 GLN A N 1
ATOM 3693 C CA . GLN A 1 475 ? 2.870 -4.655 21.171 1.00 92.31 475 GLN A CA 1
ATOM 3694 C C . GLN A 1 475 ? 3.348 -3.505 22.059 1.00 92.31 475 GLN A C 1
ATOM 3696 O O . GLN A 1 475 ? 2.507 -2.820 22.625 1.00 92.31 475 GLN A O 1
ATOM 3701 N N . ALA A 1 476 ? 4.644 -3.188 22.087 1.00 88.69 476 ALA A N 1
ATOM 3702 C CA . ALA A 1 476 ? 5.177 -2.052 22.838 1.00 88.69 476 ALA A CA 1
ATOM 3703 C C . ALA A 1 476 ? 4.598 -0.705 22.365 1.00 88.69 476 ALA A C 1
ATOM 3705 O O . ALA A 1 476 ? 4.257 0.154 23.182 1.00 88.69 476 ALA A O 1
ATOM 3706 N N . VAL A 1 477 ? 4.429 -0.519 21.051 1.00 90.75 477 VAL A N 1
ATOM 3707 C CA . VAL A 1 477 ? 3.770 0.674 20.493 1.00 90.75 477 VAL A CA 1
ATOM 3708 C C . VAL A 1 477 ? 2.288 0.719 20.880 1.00 90.75 477 VAL A C 1
ATOM 3710 O O . VAL A 1 477 ? 1.781 1.781 21.247 1.00 90.75 477 VAL A O 1
ATOM 3713 N N . ILE A 1 478 ? 1.585 -0.417 20.839 1.00 96.00 478 ILE A N 1
ATOM 3714 C CA . ILE A 1 478 ? 0.195 -0.514 21.306 1.00 96.00 478 ILE A CA 1
ATOM 3715 C C . ILE A 1 478 ? 0.104 -0.159 22.790 1.00 96.00 478 ILE A C 1
ATOM 3717 O O . ILE A 1 478 ? -0.718 0.677 23.164 1.00 96.00 478 ILE A O 1
ATOM 3721 N N . ASP A 1 479 ? 0.964 -0.741 23.621 1.00 95.19 479 ASP A N 1
ATOM 3722 C CA . ASP A 1 479 ? 0.983 -0.543 25.068 1.00 95.19 479 ASP A CA 1
ATOM 3723 C C . ASP A 1 479 ? 1.227 0.923 25.431 1.00 95.19 479 ASP A C 1
ATOM 3725 O O . ASP A 1 479 ? 0.583 1.446 26.342 1.00 95.19 479 ASP A O 1
ATOM 3729 N N . HIS A 1 480 ? 2.075 1.626 24.672 1.00 93.81 480 HIS A N 1
ATOM 3730 C CA . HIS A 1 480 ? 2.270 3.068 24.819 1.00 93.81 480 HIS A CA 1
ATOM 3731 C C . HIS A 1 480 ? 0.955 3.852 24.651 1.00 93.81 480 HIS A C 1
ATOM 3733 O O . HIS A 1 480 ? 0.590 4.652 25.518 1.00 93.81 480 HIS A O 1
ATOM 3739 N N . TYR A 1 481 ? 0.202 3.601 23.574 1.00 95.88 481 TYR A N 1
ATOM 3740 C CA . TYR A 1 481 ? -1.075 4.286 23.340 1.00 95.88 481 TYR A CA 1
ATOM 3741 C C . TYR A 1 481 ? -2.170 3.855 24.317 1.00 95.88 481 TYR A C 1
ATOM 3743 O O . TYR A 1 481 ? -2.952 4.694 24.771 1.00 95.88 481 TYR A O 1
ATOM 3751 N N . VAL A 1 482 ? -2.220 2.569 24.671 1.00 96.69 482 VAL A N 1
ATOM 3752 C CA . VAL A 1 482 ? -3.151 2.037 25.675 1.00 96.69 482 VAL A CA 1
ATOM 3753 C C . VAL A 1 482 ? -2.908 2.704 27.024 1.00 96.69 482 VAL A C 1
ATOM 3755 O O . VAL A 1 482 ? -3.862 3.176 27.635 1.00 96.69 482 VAL A O 1
ATOM 3758 N N . SER A 1 483 ? -1.649 2.826 27.455 1.00 93.31 483 SER A N 1
ATOM 3759 C CA . SER A 1 483 ? -1.274 3.515 28.694 1.00 93.31 483 SER A CA 1
ATOM 3760 C C . SER A 1 483 ? -1.694 4.989 28.682 1.00 93.31 483 SER A C 1
ATOM 3762 O O . SER A 1 483 ? -2.303 5.472 29.639 1.00 93.31 483 SER A O 1
ATOM 3764 N N . GLY A 1 484 ? -1.470 5.698 27.570 1.00 91.81 484 GLY A N 1
ATOM 3765 C CA . GLY A 1 484 ? -1.938 7.079 27.405 1.00 91.81 484 GLY A CA 1
ATOM 3766 C C . GLY A 1 484 ? -3.463 7.223 27.526 1.00 91.81 484 GLY A C 1
ATOM 3767 O O . GLY A 1 484 ? -3.954 8.215 28.065 1.00 91.81 484 GLY A O 1
ATOM 3768 N N . MET A 1 485 ? -4.215 6.212 27.080 1.00 93.44 485 MET A N 1
ATOM 3769 C CA . MET A 1 485 ? -5.676 6.144 27.179 1.00 93.44 485 MET A CA 1
ATOM 3770 C C . MET A 1 485 ? -6.207 5.522 28.475 1.00 93.44 485 MET A C 1
ATOM 3772 O O . MET A 1 485 ? -7.424 5.490 28.616 1.00 93.44 485 MET A O 1
ATOM 3776 N N . SER A 1 486 ? -5.369 5.020 29.391 1.00 89.88 486 SER A N 1
ATOM 3777 C CA . SER A 1 486 ? -5.818 4.340 30.623 1.00 89.88 486 SER A CA 1
ATOM 3778 C C . SER A 1 486 ? -5.182 4.864 31.921 1.00 89.88 486 SER A C 1
ATOM 3780 O O . SER A 1 486 ? -5.636 4.512 33.012 1.00 89.88 486 SER A O 1
ATOM 3782 N N . SER A 1 487 ? -4.199 5.766 31.840 1.00 82.19 487 SER A N 1
ATOM 3783 C CA . SER A 1 487 ? -3.427 6.262 32.992 1.00 82.19 487 SER A CA 1
ATOM 3784 C C . SER A 1 487 ? -4.251 6.944 34.098 1.00 82.19 487 SER A C 1
ATOM 3786 O O . SER A 1 487 ? -3.940 6.792 35.276 1.00 82.19 487 SER A O 1
ATOM 3788 N N . GLU A 1 488 ? -5.326 7.657 33.756 1.00 74.88 488 GLU A N 1
ATOM 3789 C CA . GLU A 1 488 ? -6.138 8.426 34.718 1.00 74.88 488 GLU A CA 1
ATOM 3790 C C . GLU A 1 488 ? -7.156 7.585 35.503 1.00 74.88 488 GLU A C 1
ATOM 3792 O O . GLU A 1 488 ? -7.741 8.069 36.470 1.00 74.88 488 GLU A O 1
ATOM 3797 N N . TRP A 1 489 ? -7.365 6.325 35.119 1.00 73.00 489 TRP A N 1
ATOM 3798 C CA . TRP A 1 489 ? -8.417 5.466 35.676 1.00 73.00 489 TRP A CA 1
ATOM 3799 C C . TRP A 1 489 ? -7.910 4.506 36.759 1.00 73.00 489 TRP A C 1
ATOM 3801 O O . TRP A 1 489 ? -8.622 3.596 37.169 1.00 73.00 489 TRP A O 1
ATOM 3811 N N . GLN A 1 490 ? -6.687 4.727 37.253 1.00 57.75 490 GLN A N 1
ATOM 3812 C CA . GLN A 1 490 ? -6.103 3.990 38.379 1.00 57.75 490 GLN A CA 1
ATOM 3813 C C . GLN A 1 490 ? -6.489 4.563 39.761 1.00 57.75 490 GLN A C 1
ATOM 3815 O O . GLN A 1 490 ? -6.071 4.014 40.778 1.00 57.75 490 GLN A O 1
ATOM 3820 N N . GLN A 1 491 ? -7.271 5.651 39.830 1.00 53.69 491 GLN A N 1
ATOM 3821 C CA . GLN A 1 491 ? -7.727 6.254 41.093 1.00 53.69 491 GLN A CA 1
ATOM 3822 C C . GLN A 1 491 ? -9.175 5.860 41.432 1.00 53.69 491 GLN A C 1
ATOM 3824 O O . GLN A 1 491 ? -10.069 5.957 40.590 1.00 53.69 491 GLN A O 1
ATOM 3829 N N . GLU A 1 492 ? -9.413 5.450 42.685 1.00 52.47 492 GLU A N 1
ATOM 3830 C CA . GLU A 1 492 ? -10.745 5.115 43.208 1.00 52.47 492 GLU A CA 1
ATOM 3831 C C . GLU A 1 492 ? -11.697 6.316 43.098 1.00 52.47 492 GLU A C 1
ATOM 3833 O O . GLU A 1 492 ? -11.468 7.384 43.666 1.00 52.47 492 GLU A O 1
ATOM 3838 N N . THR A 1 493 ? -12.782 6.144 42.346 1.00 56.31 493 THR A N 1
ATOM 3839 C CA . THR A 1 493 ? -13.838 7.152 42.179 1.00 56.31 493 THR A CA 1
ATOM 3840 C C . THR A 1 493 ? -14.961 6.890 43.190 1.00 56.31 493 THR A C 1
ATOM 3842 O O . THR A 1 493 ? -15.221 5.725 43.499 1.00 56.31 493 THR A O 1
ATOM 3845 N N . PRO A 1 494 ? -15.662 7.926 43.695 1.00 50.88 494 PRO A N 1
ATOM 3846 C CA . PRO A 1 494 ? -16.687 7.763 44.724 1.00 50.88 494 PRO A CA 1
ATOM 3847 C C . PRO A 1 494 ? -17.799 6.785 44.306 1.00 50.88 494 PRO A C 1
ATOM 3849 O O . PRO A 1 494 ? -18.111 6.692 43.112 1.00 50.88 494 PRO A O 1
ATOM 3852 N N . PRO A 1 495 ? -18.405 6.068 45.270 1.00 54.03 495 PRO A N 1
ATOM 3853 C CA . PRO A 1 495 ? -19.469 5.109 44.998 1.00 54.03 495 PRO A CA 1
ATOM 3854 C C . PRO A 1 495 ? -20.705 5.788 44.379 1.00 54.03 495 PRO A C 1
ATOM 3856 O O . PRO A 1 495 ? -20.922 6.985 44.595 1.00 54.03 495 PRO A O 1
ATOM 3859 N N . PRO A 1 496 ? -21.524 5.038 43.616 1.00 54.97 496 PRO A N 1
ATOM 3860 C CA . PRO A 1 496 ? -22.765 5.549 43.044 1.00 54.97 496 PRO A CA 1
ATOM 3861 C C . PRO A 1 496 ? -23.672 6.134 44.131 1.00 54.97 496 PRO A C 1
ATOM 3863 O O . PRO A 1 496 ? -23.739 5.631 45.255 1.00 54.97 496 PRO A O 1
ATOM 3866 N N . SER A 1 497 ? -24.375 7.213 43.791 1.00 52.19 497 SER A N 1
ATOM 3867 C CA . SER A 1 497 ? -25.297 7.867 44.719 1.00 52.19 497 SER A CA 1
ATOM 3868 C C . SER A 1 497 ? -26.485 6.948 45.040 1.00 52.19 497 SER A C 1
ATOM 3870 O O . SER A 1 497 ? -27.167 6.434 44.151 1.00 52.19 497 SER A O 1
ATOM 3872 N N . THR A 1 498 ? -26.705 6.697 46.333 1.00 44.72 498 THR A N 1
ATOM 3873 C CA . THR A 1 498 ? -27.766 5.822 46.839 1.00 44.72 498 THR A CA 1
ATOM 3874 C C . THR A 1 498 ? -29.113 6.542 46.786 1.00 44.72 498 THR A C 1
ATOM 3876 O O . THR A 1 498 ? -29.406 7.418 47.596 1.00 44.72 498 THR A O 1
ATOM 3879 N N . GLY A 1 499 ? -29.949 6.169 45.821 1.00 50.25 499 GLY A N 1
ATOM 3880 C CA . GLY A 1 499 ? -31.332 6.626 45.704 1.00 50.25 499 GLY A CA 1
ATOM 3881 C C . GLY A 1 499 ? -32.142 5.679 44.823 1.00 50.25 499 GLY A C 1
ATOM 3882 O O . GLY A 1 499 ? -31.577 4.998 43.965 1.00 50.25 499 GLY A O 1
ATOM 3883 N N . ASP A 1 500 ? -33.456 5.621 45.042 1.00 44.94 500 ASP A N 1
ATOM 3884 C CA . ASP A 1 500 ? -34.369 4.877 44.174 1.00 44.94 500 ASP A CA 1
ATOM 3885 C C . ASP A 1 500 ? -34.424 5.557 42.800 1.00 44.94 500 ASP A C 1
ATOM 3887 O O . ASP A 1 500 ? -34.791 6.729 42.677 1.00 44.94 500 ASP A O 1
ATOM 3891 N N . ALA A 1 501 ? -34.016 4.831 41.758 1.00 46.00 501 ALA A N 1
ATOM 3892 C CA . ALA A 1 501 ? -34.025 5.338 40.395 1.00 46.00 501 ALA A CA 1
ATOM 3893 C C . ALA A 1 501 ? -35.479 5.475 39.903 1.00 46.00 501 ALA A C 1
ATOM 3895 O O . ALA A 1 501 ? -36.201 4.472 39.883 1.00 46.00 501 ALA A O 1
ATOM 3896 N N . PRO A 1 502 ? -35.939 6.659 39.454 1.00 47.22 502 PRO A N 1
ATOM 3897 C CA . PRO A 1 502 ? -37.161 6.723 38.661 1.00 47.22 502 PRO A CA 1
ATOM 3898 C C . PRO A 1 502 ? -36.986 5.868 37.397 1.00 47.22 502 PRO A C 1
ATOM 3900 O O . PRO A 1 502 ? -35.862 5.692 36.922 1.00 47.22 502 PRO A O 1
ATOM 3903 N N . ALA A 1 503 ? -38.083 5.328 36.850 1.00 54.97 503 ALA A N 1
ATOM 3904 C CA . ALA A 1 503 ? -38.083 4.579 35.590 1.00 54.97 503 ALA A CA 1
ATOM 3905 C C . ALA A 1 503 ? -37.490 5.460 34.472 1.00 54.97 503 ALA A C 1
ATOM 3907 O O . ALA A 1 503 ? -38.163 6.328 33.921 1.00 54.97 503 ALA A O 1
ATOM 3908 N N . GLY A 1 504 ? -36.182 5.321 34.250 1.00 63.25 504 GLY A N 1
ATOM 3909 C CA . GLY A 1 504 ? -35.367 6.383 33.671 1.00 63.25 504 GLY A CA 1
ATOM 3910 C C . GLY A 1 504 ? -35.344 6.345 32.153 1.00 63.25 504 GLY A C 1
ATOM 3911 O O . GLY A 1 504 ? -34.992 5.320 31.566 1.00 63.25 504 GLY A O 1
ATOM 3912 N N . GLU A 1 505 ? -35.662 7.487 31.545 1.00 82.12 505 GLU A N 1
ATOM 3913 C CA . GLU A 1 505 ? -35.544 7.748 30.110 1.00 82.12 505 GLU A CA 1
ATOM 3914 C C . GLU A 1 505 ? -34.222 7.201 29.536 1.00 82.12 505 GLU A C 1
ATOM 3916 O O . GLU A 1 505 ? -33.145 7.406 30.104 1.00 82.12 505 GLU A O 1
ATOM 3921 N N . LEU A 1 506 ? -34.280 6.491 28.405 1.00 92.50 506 LEU A N 1
ATOM 3922 C CA . LEU A 1 506 ? -33.078 6.015 27.720 1.00 92.50 506 LEU A CA 1
ATOM 3923 C C . LEU A 1 506 ? -32.583 7.091 26.754 1.00 92.50 506 LEU A C 1
ATOM 3925 O O . LEU A 1 506 ? -33.289 7.470 25.814 1.00 92.50 506 LEU A O 1
ATOM 3929 N N . ALA A 1 507 ? -31.344 7.542 26.956 1.00 95.88 507 ALA A N 1
ATOM 3930 C CA . ALA A 1 507 ? -30.638 8.375 25.990 1.00 95.88 507 ALA A CA 1
ATOM 3931 C C . ALA A 1 507 ? -29.400 7.667 25.438 1.00 95.88 507 ALA A C 1
ATOM 3933 O O . ALA A 1 507 ? -28.541 7.214 26.208 1.00 95.88 507 ALA A O 1
ATOM 3934 N N . VAL A 1 508 ? -29.303 7.621 24.110 1.00 98.44 508 VAL A N 1
ATOM 3935 C CA . VAL A 1 508 ? -28.179 7.022 23.383 1.00 98.44 508 VAL A CA 1
ATOM 3936 C C . VAL A 1 508 ? -27.346 8.125 22.754 1.00 98.44 508 VAL A C 1
ATOM 3938 O O . VAL A 1 508 ? -27.858 8.935 21.981 1.00 98.44 508 VAL A O 1
ATOM 3941 N N . LEU A 1 509 ? -26.059 8.154 23.075 1.00 98.62 509 LEU A N 1
ATOM 3942 C CA . LEU A 1 509 ? -25.090 9.036 22.451 1.00 98.62 509 LEU A CA 1
ATOM 3943 C C . LEU A 1 509 ? -24.384 8.312 21.307 1.00 98.62 509 LEU A C 1
ATOM 3945 O O . LEU A 1 509 ? -23.844 7.228 21.499 1.00 98.62 509 LEU A O 1
ATOM 3949 N N . VAL A 1 510 ? -24.342 8.933 20.131 1.00 98.56 510 VAL A N 1
ATOM 3950 C CA . VAL A 1 510 ? -23.677 8.398 18.940 1.00 98.56 510 VAL A CA 1
ATOM 3951 C C . VAL A 1 510 ? -22.633 9.395 18.452 1.00 98.56 510 VAL A C 1
ATOM 3953 O O . VAL A 1 510 ? -22.936 10.560 18.174 1.00 98.56 510 VAL A O 1
ATOM 3956 N N . THR A 1 511 ? -21.387 8.945 18.308 1.00 97.38 511 THR A N 1
ATOM 3957 C CA . THR A 1 511 ? -20.362 9.731 17.607 1.00 97.38 511 THR A CA 1
ATOM 3958 C C . THR A 1 511 ? -20.335 9.361 16.127 1.00 97.38 511 THR A C 1
ATOM 3960 O O . THR A 1 511 ? -20.475 8.196 15.773 1.00 97.38 511 THR A O 1
ATOM 3963 N N . GLY A 1 512 ? -20.103 10.335 15.241 1.00 92.38 512 GLY A N 1
ATOM 3964 C CA . GLY A 1 512 ? -19.953 10.057 13.805 1.00 92.38 512 GLY A CA 1
ATOM 3965 C C . GLY A 1 512 ? -21.278 9.862 13.062 1.00 92.38 512 GLY A C 1
ATOM 3966 O O . GLY A 1 512 ? -21.306 9.167 12.049 1.00 92.38 512 GLY A O 1
ATOM 3967 N N . GLY A 1 513 ? -22.358 10.496 13.532 1.00 93.94 513 GLY A N 1
ATOM 3968 C CA . GLY A 1 513 ? -23.715 10.356 12.984 1.00 93.94 513 GLY A CA 1
ATOM 3969 C C . GLY A 1 513 ? -23.890 10.770 11.516 1.00 93.94 513 GLY A C 1
ATOM 3970 O O . GLY A 1 513 ? -24.864 10.369 10.883 1.00 93.94 513 GLY A O 1
ATOM 3971 N N . THR A 1 514 ? -22.946 11.513 10.935 1.00 92.31 514 THR A N 1
ATOM 3972 C CA . THR A 1 514 ? -22.956 11.904 9.511 1.00 92.31 514 THR A CA 1
ATOM 3973 C C . THR A 1 514 ? -22.247 10.913 8.579 1.00 92.31 514 THR A C 1
ATOM 3975 O O . THR A 1 514 ? -22.310 11.063 7.355 1.00 92.31 514 THR A O 1
ATOM 3978 N N . GLY A 1 515 ? -21.546 9.915 9.131 1.00 91.25 515 GLY A N 1
ATOM 3979 C CA . GLY A 1 515 ? -20.903 8.852 8.355 1.00 91.25 515 GLY A CA 1
ATOM 3980 C C . GLY A 1 515 ? -21.913 7.849 7.790 1.00 91.25 515 GLY A C 1
ATOM 3981 O O . GLY A 1 515 ? -23.054 7.802 8.235 1.00 91.25 515 GLY A O 1
ATOM 3982 N N . SER A 1 516 ? -21.482 7.008 6.839 1.00 90.62 516 SER A N 1
ATOM 3983 C CA . SER A 1 516 ? -22.357 6.014 6.186 1.00 90.62 516 SER A CA 1
ATOM 3984 C C . SER A 1 516 ? -23.090 5.122 7.193 1.00 90.62 516 SER A C 1
ATOM 3986 O O . SER A 1 516 ? -24.318 5.139 7.261 1.00 90.62 516 SER A O 1
ATOM 3988 N N . LEU A 1 517 ? -22.338 4.412 8.037 1.00 95.62 517 LEU A N 1
ATOM 3989 C CA . LEU A 1 517 ? -22.903 3.582 9.099 1.00 95.62 517 LEU A CA 1
ATOM 3990 C C . LEU A 1 517 ? -23.582 4.431 10.188 1.00 95.62 517 LEU A C 1
ATOM 3992 O O . LEU A 1 517 ? -24.697 4.130 10.601 1.00 95.62 517 LEU A O 1
ATOM 3996 N N . GLY A 1 518 ? -22.945 5.527 10.613 1.00 96.25 518 GLY A N 1
ATOM 3997 C CA . GLY A 1 518 ? -23.448 6.385 11.688 1.00 96.25 518 GLY A CA 1
ATOM 3998 C C . GLY A 1 518 ? -24.840 6.965 11.425 1.00 96.25 518 GLY A C 1
ATOM 3999 O O . GLY A 1 518 ? -25.657 7.004 12.339 1.00 96.25 518 GLY A O 1
ATOM 4000 N N . SER A 1 519 ? -25.152 7.355 10.186 1.00 96.19 519 SER A N 1
ATOM 4001 C CA . SER A 1 519 ? -26.491 7.842 9.830 1.00 96.19 519 SER A CA 1
ATOM 4002 C C . SER A 1 519 ? -27.557 6.753 9.963 1.00 96.19 519 SER A C 1
ATOM 4004 O O . SER A 1 519 ? -28.651 7.034 10.444 1.00 96.19 519 SER A O 1
ATOM 4006 N N . HIS A 1 520 ? -27.235 5.507 9.614 1.00 97.81 520 HIS A N 1
ATOM 4007 C CA . HIS A 1 520 ? -28.157 4.386 9.797 1.00 97.81 520 HIS A CA 1
ATOM 4008 C C . HIS A 1 520 ? -28.327 4.030 11.282 1.00 97.81 520 HIS A C 1
ATOM 4010 O O . HIS A 1 520 ? -29.451 3.792 11.708 1.00 97.81 520 HIS A O 1
ATOM 4016 N N . ILE A 1 521 ? -27.256 4.083 12.090 1.00 98.31 521 ILE A N 1
ATOM 4017 C CA . ILE A 1 521 ? -27.334 3.867 13.550 1.00 98.31 521 ILE A CA 1
ATOM 4018 C C . ILE A 1 521 ? -28.252 4.903 14.201 1.00 98.31 521 ILE A C 1
ATOM 4020 O O . ILE A 1 521 ? -29.150 4.543 14.958 1.00 98.31 521 ILE A O 1
ATOM 4024 N N . VAL A 1 522 ? -28.037 6.194 13.916 1.00 98.31 522 VAL A N 1
ATOM 4025 C CA . VAL A 1 522 ? -28.852 7.272 14.499 1.00 98.31 522 VAL A CA 1
ATOM 4026 C C . VAL A 1 522 ? -30.320 7.101 14.118 1.00 98.31 522 VAL A C 1
ATOM 4028 O O . VAL A 1 522 ? -31.188 7.287 14.969 1.00 98.31 522 VAL A O 1
ATOM 4031 N N . ALA A 1 523 ? -30.595 6.735 12.864 1.00 97.44 523 ALA A N 1
ATOM 4032 C CA . ALA A 1 523 ? -31.954 6.521 12.393 1.00 97.44 523 ALA A CA 1
ATOM 4033 C C . ALA A 1 523 ? -32.631 5.329 13.079 1.00 97.44 523 ALA A C 1
ATOM 4035 O O . ALA A 1 523 ? -33.725 5.495 13.609 1.00 97.44 523 ALA A O 1
ATOM 4036 N N . ASP A 1 524 ? -31.967 4.170 13.136 1.00 97.75 524 ASP A N 1
ATOM 4037 C CA . ASP A 1 524 ? -32.518 2.973 13.783 1.00 97.75 524 ASP A CA 1
ATOM 4038 C C . ASP A 1 524 ? -32.824 3.234 15.264 1.00 97.75 524 ASP A C 1
ATOM 4040 O O . ASP A 1 524 ? -33.952 3.037 15.714 1.00 97.75 524 ASP A O 1
ATOM 4044 N N . ILE A 1 525 ? -31.856 3.793 16.000 1.00 98.06 525 ILE A N 1
ATOM 4045 C CA . ILE A 1 525 ? -31.998 4.119 17.424 1.00 98.06 525 ILE A CA 1
ATOM 4046 C C . ILE A 1 525 ? -33.135 5.119 17.670 1.00 98.06 525 ILE A C 1
ATOM 4048 O O . ILE A 1 525 ? -33.883 4.969 18.637 1.00 98.06 525 ILE A O 1
ATOM 4052 N N . ALA A 1 526 ? -33.293 6.135 16.817 1.00 97.75 526 ALA A N 1
ATOM 4053 C CA . ALA A 1 526 ? -34.365 7.118 16.962 1.00 97.75 526 ALA A CA 1
ATOM 4054 C C . ALA A 1 526 ? -35.761 6.498 16.764 1.00 97.75 526 ALA A C 1
ATOM 4056 O O . ALA A 1 526 ? -36.722 6.926 17.408 1.00 97.75 526 ALA A O 1
ATOM 4057 N N . GLU A 1 527 ? -35.887 5.457 15.942 1.00 97.31 527 GLU A N 1
ATOM 4058 C CA . GLU A 1 527 ? -37.156 4.750 15.728 1.00 97.31 527 GLU A CA 1
ATOM 4059 C C . GLU A 1 527 ? -37.501 3.765 16.862 1.00 97.31 527 GLU A C 1
ATOM 4061 O O . GLU A 1 527 ? -38.656 3.358 17.006 1.00 97.31 527 GLU A O 1
ATOM 4066 N N . ARG A 1 528 ? -36.553 3.420 17.745 1.00 96.25 528 ARG A N 1
ATOM 4067 C CA . ARG A 1 528 ? -36.819 2.537 18.893 1.00 96.25 528 ARG A CA 1
ATOM 4068 C C . ARG A 1 528 ? -37.760 3.209 19.904 1.00 96.25 528 ARG A C 1
ATOM 4070 O O . ARG A 1 528 ? -37.503 4.311 20.398 1.00 96.25 528 ARG A O 1
ATOM 4077 N N . ALA A 1 529 ? -38.858 2.534 20.247 1.00 93.38 529 ALA A N 1
ATOM 4078 C CA . ALA A 1 529 ? -39.906 3.079 21.119 1.00 93.38 529 ALA A CA 1
ATOM 4079 C C . ALA A 1 529 ? -39.447 3.321 22.569 1.00 93.38 529 ALA A C 1
ATOM 4081 O O . ALA A 1 529 ? -39.930 4.240 23.221 1.00 93.38 529 ALA A O 1
ATOM 4082 N N . ASN A 1 530 ? -38.499 2.522 23.060 1.00 91.62 530 ASN A N 1
ATOM 4083 C CA . ASN A 1 530 ? -37.917 2.641 24.398 1.00 91.62 530 ASN A CA 1
ATOM 4084 C C . ASN A 1 530 ? -36.827 3.723 24.502 1.00 91.62 530 ASN A C 1
ATOM 4086 O O . ASN A 1 530 ? -36.336 3.967 25.600 1.00 91.62 530 ASN A O 1
ATOM 4090 N N . ILE A 1 531 ? -36.437 4.359 23.391 1.00 95.81 531 ILE A N 1
ATOM 4091 C CA . ILE A 1 531 ? -35.459 5.449 23.376 1.00 95.81 531 ILE A CA 1
ATOM 4092 C C . ILE A 1 531 ? -36.174 6.795 23.406 1.00 95.81 531 ILE A C 1
ATOM 4094 O O . ILE A 1 531 ? -36.993 7.103 22.537 1.00 95.81 531 ILE A O 1
ATOM 4098 N N . ASN A 1 532 ? -35.819 7.617 24.392 1.00 95.38 532 ASN A N 1
ATOM 4099 C CA . ASN A 1 532 ? -36.394 8.942 24.614 1.00 95.38 532 ASN A CA 1
ATOM 4100 C C . ASN A 1 532 ? -35.559 10.050 23.968 1.00 95.38 532 ASN A C 1
ATOM 4102 O O . ASN A 1 532 ? -36.091 11.097 23.603 1.00 95.38 532 ASN A O 1
ATOM 4106 N N . ARG A 1 533 ? -34.243 9.846 23.838 1.00 96.94 533 ARG A N 1
ATOM 4107 C CA . ARG A 1 533 ? -33.321 10.867 23.328 1.00 96.94 533 ARG A CA 1
ATOM 4108 C C . ARG A 1 533 ? -32.157 10.243 22.566 1.00 96.94 533 ARG A C 1
ATOM 4110 O O . ARG A 1 533 ? -31.569 9.263 23.014 1.00 96.94 533 ARG A O 1
ATOM 4117 N N . VAL A 1 534 ? -31.775 10.857 21.450 1.00 98.25 534 VAL A N 1
ATOM 4118 C CA . VAL A 1 534 ? -30.579 10.477 20.685 1.00 98.25 534 VAL A CA 1
ATOM 4119 C C . VAL A 1 534 ? -29.654 11.678 20.589 1.00 98.25 534 VAL A C 1
ATOM 4121 O O . VAL A 1 534 ? -29.987 12.682 19.960 1.00 98.25 534 VAL A O 1
ATOM 4124 N N . ILE A 1 535 ? -28.504 11.589 21.247 1.00 98.38 535 ILE A N 1
ATOM 4125 C CA . ILE A 1 535 ? -27.496 12.646 21.294 1.00 98.38 535 ILE A CA 1
ATOM 4126 C C . ILE A 1 535 ? -26.465 12.362 20.205 1.00 98.38 535 ILE A C 1
ATOM 4128 O O . ILE A 1 535 ? -25.793 11.337 20.239 1.00 98.38 535 ILE A O 1
ATOM 4132 N N . VAL A 1 536 ? -26.312 13.262 19.241 1.00 98.06 536 VAL A N 1
ATOM 4133 C CA . VAL A 1 536 ? -25.382 13.079 18.121 1.00 98.06 536 VAL A CA 1
ATOM 4134 C C . VAL A 1 536 ? -24.274 14.116 18.202 1.00 98.06 536 VAL A C 1
ATOM 4136 O O . VAL A 1 536 ? -24.540 15.318 18.192 1.00 98.06 536 VAL A O 1
ATOM 4139 N N . LEU A 1 537 ? -23.025 13.657 18.267 1.00 96.12 537 LEU A N 1
ATOM 4140 C CA . LEU A 1 537 ? -21.854 14.534 18.282 1.00 96.12 537 LEU A CA 1
ATOM 4141 C C . LEU A 1 537 ? -21.256 14.634 16.876 1.00 96.12 537 LEU A C 1
ATOM 4143 O O . LEU A 1 537 ? -20.574 13.714 16.408 1.00 96.12 537 LEU A O 1
ATOM 4147 N N . ASN A 1 538 ? -21.496 15.768 16.218 1.00 91.94 538 ASN A N 1
ATOM 4148 C CA . ASN A 1 538 ? -21.005 16.055 14.875 1.00 91.94 538 ASN A CA 1
ATOM 4149 C C . ASN A 1 538 ? -19.774 16.965 14.924 1.00 91.94 538 ASN A C 1
ATOM 4151 O O . ASN A 1 538 ? -19.662 17.849 15.768 1.00 91.94 538 ASN A O 1
ATOM 4155 N N . ARG A 1 539 ? -18.821 16.737 14.011 1.00 86.75 539 ARG A N 1
ATOM 4156 C CA . ARG A 1 539 ? -17.591 17.541 13.921 1.00 86.75 539 ARG A CA 1
ATOM 4157 C C . ARG A 1 539 ? -17.918 18.979 13.508 1.00 86.75 539 ARG A C 1
ATOM 4159 O O . ARG A 1 539 ? -18.688 19.128 12.561 1.00 86.75 539 ARG A O 1
ATOM 4166 N N . ARG A 1 540 ? -17.268 19.978 14.117 1.00 83.88 540 ARG A N 1
ATOM 4167 C CA . ARG A 1 540 ? -17.394 21.398 13.726 1.00 83.88 540 ARG A CA 1
ATOM 4168 C C . ARG A 1 540 ? -17.087 21.665 12.256 1.00 83.88 540 ARG A C 1
ATOM 4170 O O . ARG A 1 540 ? -16.055 21.219 11.754 1.00 83.88 540 ARG A O 1
ATOM 4177 N N . THR A 1 541 ? -17.985 22.402 11.606 1.00 84.06 541 THR A N 1
ATOM 4178 C CA . THR A 1 541 ? -17.891 22.905 10.223 1.00 84.06 541 THR A CA 1
ATOM 4179 C C . THR A 1 541 ? -18.666 24.218 10.097 1.00 84.06 541 THR A C 1
ATOM 4181 O O . THR A 1 541 ? -19.440 24.542 10.991 1.00 84.06 541 THR A O 1
ATOM 4184 N N . ASP A 1 542 ? -18.567 24.899 8.956 1.00 82.62 542 ASP A N 1
ATOM 4185 C CA . ASP A 1 542 ? -19.332 26.130 8.687 1.00 82.62 542 ASP A CA 1
ATOM 4186 C C . ASP A 1 542 ? -20.847 25.900 8.513 1.00 82.62 542 ASP A C 1
ATOM 4188 O O . ASP A 1 542 ? -21.634 26.844 8.541 1.00 82.62 542 ASP A O 1
ATOM 4192 N N . VAL A 1 543 ? -21.276 24.645 8.334 1.00 83.19 543 VAL A N 1
ATOM 4193 C CA . VAL A 1 543 ? -22.692 24.268 8.224 1.00 83.19 543 VAL A CA 1
ATOM 4194 C C . VAL A 1 543 ? -23.222 23.776 9.571 1.00 83.19 543 VAL A C 1
ATOM 4196 O O . VAL A 1 543 ? -22.600 22.929 10.222 1.00 83.19 543 VAL A O 1
ATOM 4199 N N . ASP A 1 544 ? -24.415 24.257 9.934 1.00 91.12 544 ASP A N 1
ATOM 4200 C CA . ASP A 1 544 ? -25.164 23.826 11.116 1.00 91.12 544 ASP A CA 1
ATOM 4201 C C . ASP A 1 544 ? -25.213 22.292 11.253 1.00 91.12 544 ASP A C 1
ATOM 4203 O O . ASP A 1 544 ? -25.398 21.549 10.282 1.00 91.12 544 ASP A O 1
ATOM 4207 N N . ALA A 1 545 ? -25.019 21.803 12.478 1.00 91.06 545 ALA A N 1
ATOM 4208 C CA . ALA A 1 545 ? -24.870 20.378 12.737 1.00 91.06 545 ALA A CA 1
ATOM 4209 C C . ALA A 1 545 ? -26.164 19.588 12.507 1.00 91.06 545 ALA A C 1
ATOM 4211 O O . ALA A 1 545 ? -26.090 18.462 12.007 1.00 91.06 545 ALA A O 1
ATOM 4212 N N . MET A 1 546 ? -27.326 20.169 12.823 1.00 94.19 546 MET A N 1
ATOM 4213 C CA . MET A 1 546 ? -28.623 19.539 12.573 1.00 94.19 546 MET A CA 1
ATOM 4214 C C . MET A 1 546 ? -28.900 19.474 11.071 1.00 94.19 546 MET A C 1
ATOM 4216 O O . MET A 1 546 ? -29.265 18.417 10.558 1.00 94.19 546 MET A O 1
ATOM 4220 N N . LYS A 1 547 ? -28.630 20.560 10.339 1.00 93.06 547 LYS A N 1
ATOM 4221 C CA . LYS A 1 547 ? -28.758 20.588 8.877 1.00 93.06 547 LYS A CA 1
ATOM 4222 C C . LYS A 1 547 ? -27.900 19.512 8.209 1.00 93.06 547 LYS A C 1
ATOM 4224 O O . LYS A 1 547 ? -28.418 18.739 7.407 1.00 93.06 547 LYS A O 1
ATOM 4229 N N . ARG A 1 548 ? -26.625 19.385 8.596 1.00 93.62 548 ARG A N 1
ATOM 4230 C CA . ARG A 1 548 ? -25.742 18.321 8.081 1.00 93.62 548 ARG A CA 1
ATOM 4231 C C . ARG A 1 548 ? -26.240 16.921 8.408 1.00 93.62 548 ARG A C 1
ATOM 4233 O O . ARG A 1 548 ? -26.076 16.017 7.595 1.00 93.62 548 ARG A O 1
ATOM 4240 N N . GLN A 1 549 ? -26.826 16.722 9.588 1.00 95.62 549 GLN A N 1
ATOM 4241 C CA . GLN A 1 549 ? -27.400 15.430 9.957 1.00 95.62 549 GLN A CA 1
ATOM 4242 C C . GLN A 1 549 ? -28.583 15.073 9.045 1.00 95.62 549 GLN A C 1
ATOM 4244 O O . GLN A 1 549 ? -28.659 13.953 8.544 1.00 95.62 549 GLN A O 1
ATOM 4249 N N . VAL A 1 550 ? -29.464 16.037 8.769 1.00 94.75 550 VAL A N 1
ATOM 4250 C CA . VAL A 1 550 ? -30.602 15.866 7.852 1.00 94.75 550 VAL A CA 1
ATOM 4251 C C . VAL A 1 550 ? -30.141 15.639 6.407 1.00 94.75 550 VAL A C 1
ATOM 4253 O O . VAL A 1 550 ? -30.680 14.772 5.716 1.00 94.75 550 VAL A O 1
ATOM 4256 N N . GLU A 1 551 ? -29.114 16.356 5.946 1.00 93.94 551 GLU A N 1
ATOM 4257 C CA . GLU A 1 551 ? -28.486 16.133 4.635 1.00 93.94 551 GLU A CA 1
ATOM 4258 C C . GLU A 1 551 ? -27.855 14.733 4.545 1.00 93.94 551 GLU A C 1
ATOM 4260 O O . GLU A 1 551 ? -27.983 14.048 3.525 1.00 93.94 551 GLU A O 1
ATOM 4265 N N . ALA A 1 552 ? -27.224 14.261 5.625 1.00 93.62 552 ALA A N 1
ATOM 4266 C CA . ALA A 1 552 ? -26.651 12.922 5.696 1.00 93.62 552 ALA A CA 1
ATOM 4267 C C . ALA A 1 552 ? -27.719 11.818 5.611 1.00 93.62 552 ALA A C 1
ATOM 4269 O O . ALA A 1 552 ? -27.466 10.799 4.967 1.00 93.62 552 ALA A O 1
ATOM 4270 N N . PHE A 1 553 ? -28.907 12.027 6.189 1.00 95.38 553 PHE A N 1
ATOM 4271 C CA . PHE A 1 553 ? -30.049 11.128 6.002 1.00 95.38 553 PHE A CA 1
ATOM 4272 C C . PHE A 1 553 ? -30.579 11.171 4.567 1.00 95.38 553 PHE A C 1
ATOM 4274 O O . PHE A 1 553 ? -30.695 10.135 3.913 1.00 95.38 553 PHE A O 1
ATOM 4281 N N . SER A 1 554 ? -30.839 12.374 4.055 1.00 92.19 554 SER A N 1
ATOM 4282 C CA . SER A 1 554 ? -31.478 12.577 2.749 1.00 92.19 554 SER A CA 1
ATOM 4283 C C . SER A 1 554 ? -30.628 12.026 1.601 1.00 92.19 554 SER A C 1
ATOM 4285 O O . SER A 1 554 ? -31.137 11.309 0.745 1.00 92.19 554 SER A O 1
ATOM 4287 N N . SER A 1 555 ? -29.313 12.274 1.627 1.00 89.31 555 SER A N 1
ATOM 4288 C CA . SER A 1 555 ? -28.355 11.745 0.638 1.00 89.31 555 SER A CA 1
ATOM 4289 C C . SER A 1 555 ? -28.243 10.215 0.628 1.00 89.31 555 SER A C 1
ATOM 4291 O O . SER A 1 555 ? -27.680 9.650 -0.307 1.00 89.31 555 SER A O 1
ATOM 4293 N N . ARG A 1 556 ? -28.782 9.540 1.650 1.00 90.94 556 ARG A N 1
ATOM 4294 C CA . ARG A 1 556 ? -28.785 8.078 1.808 1.00 90.94 556 ARG A CA 1
ATOM 4295 C C . ARG A 1 556 ? -30.185 7.474 1.725 1.00 90.94 556 ARG A C 1
ATOM 4297 O O . ARG A 1 556 ? -30.352 6.290 1.991 1.00 90.94 556 ARG A O 1
ATOM 4304 N N . GLY A 1 557 ? -31.197 8.274 1.381 1.00 90.06 557 GLY A N 1
ATOM 4305 C CA . GLY A 1 557 ? -32.586 7.818 1.305 1.00 90.06 557 GLY A CA 1
ATOM 4306 C C . GLY A 1 557 ? -33.199 7.436 2.658 1.00 90.06 557 GLY A C 1
ATOM 4307 O O . GLY A 1 557 ? -34.175 6.685 2.697 1.00 90.06 557 GLY A O 1
ATOM 4308 N N . ILE A 1 558 ? -32.641 7.935 3.764 1.00 94.31 558 ILE A N 1
ATOM 4309 C CA . ILE A 1 558 ? -33.151 7.708 5.118 1.00 94.31 558 ILE A CA 1
ATOM 4310 C C . ILE A 1 558 ? -34.221 8.760 5.419 1.00 94.31 558 ILE A C 1
ATOM 4312 O O . ILE A 1 558 ? -33.982 9.960 5.283 1.00 94.31 558 ILE A O 1
ATOM 4316 N N . ALA A 1 559 ? -35.392 8.309 5.864 1.00 92.06 559 ALA A N 1
ATOM 4317 C CA . ALA A 1 559 ? -36.487 9.164 6.308 1.00 92.06 559 ALA A CA 1
ATOM 4318 C C . ALA A 1 559 ? -36.922 8.739 7.711 1.00 92.06 559 ALA A C 1
ATOM 4320 O O . ALA A 1 559 ? -37.172 7.556 7.932 1.00 92.06 559 ALA A O 1
ATOM 4321 N N . LEU A 1 560 ? -37.007 9.704 8.627 1.00 94.50 560 LEU A N 1
ATOM 4322 C CA . LEU A 1 560 ? -37.435 9.484 10.008 1.00 94.50 560 LEU A CA 1
ATOM 4323 C C . LEU A 1 560 ? -38.922 9.781 10.179 1.00 94.50 560 LEU A C 1
ATOM 4325 O O . LEU A 1 560 ? -39.457 10.698 9.548 1.00 94.50 560 LEU A O 1
ATOM 4329 N N . SER A 1 561 ? -39.571 9.052 11.084 1.00 95.94 561 SER A N 1
ATOM 4330 C CA . SER A 1 561 ? -40.880 9.422 11.613 1.00 95.94 561 SER A CA 1
ATOM 4331 C C . SER A 1 561 ? -40.807 10.760 12.361 1.00 95.94 561 SER A C 1
ATOM 4333 O O . SER A 1 561 ? -39.760 11.140 12.894 1.00 95.94 561 SER A O 1
ATOM 4335 N N . ALA A 1 562 ? -41.927 11.488 12.437 1.00 95.25 562 ALA A N 1
ATOM 4336 C CA . ALA A 1 562 ? -41.986 12.753 13.179 1.00 95.25 562 ALA A CA 1
ATOM 4337 C C . ALA A 1 562 ? -41.566 12.561 14.649 1.00 95.25 562 ALA A C 1
ATOM 4339 O O . ALA A 1 562 ? -40.751 13.315 15.175 1.00 95.25 562 ALA A O 1
ATOM 4340 N N . THR A 1 563 ? -42.029 11.472 15.266 1.00 95.44 563 THR A N 1
ATOM 4341 C CA . THR A 1 563 ? -41.663 11.072 16.629 1.00 95.44 563 THR A CA 1
ATOM 4342 C C . THR A 1 563 ? -40.180 10.746 16.785 1.00 95.44 563 THR A C 1
ATOM 4344 O O . THR A 1 563 ? -39.597 11.059 17.817 1.00 95.44 563 THR A O 1
ATOM 4347 N N . ALA A 1 564 ? -39.540 10.125 15.788 1.00 96.19 564 ALA A N 1
ATOM 4348 C CA . ALA A 1 564 ? -38.105 9.851 15.830 1.00 96.19 564 ALA A CA 1
ATOM 4349 C C . ALA A 1 564 ? -37.280 11.136 15.676 1.00 96.19 564 ALA A C 1
ATOM 4351 O O . ALA A 1 564 ? -36.303 11.336 16.399 1.00 96.19 564 ALA A O 1
ATOM 4352 N N . ALA A 1 565 ? -37.701 12.041 14.789 1.00 95.69 565 ALA A N 1
ATOM 4353 C CA . ALA A 1 565 ? -37.041 13.327 14.588 1.00 95.69 565 ALA A CA 1
ATOM 4354 C C . ALA A 1 565 ? -37.037 14.187 15.867 1.00 95.69 565 ALA A C 1
ATOM 4356 O O . ALA A 1 565 ? -36.024 14.811 16.186 1.00 95.69 565 ALA A O 1
ATOM 4357 N N . GLU A 1 566 ? -38.122 14.165 16.649 1.00 96.50 566 GLU A N 1
ATOM 4358 C CA . GLU A 1 566 ? -38.238 14.899 17.920 1.00 96.50 566 GLU A CA 1
ATOM 4359 C C . GLU A 1 566 ? -37.253 14.432 19.006 1.00 96.50 566 GLU A C 1
ATOM 4361 O O . GLU A 1 566 ? -36.904 15.214 19.897 1.00 96.50 566 GLU A O 1
ATOM 4366 N N . LYS A 1 567 ? -36.750 13.192 18.927 1.00 97.00 567 LYS A N 1
ATOM 4367 C CA . LYS A 1 567 ? -35.771 12.635 19.879 1.00 97.00 567 LYS A CA 1
ATOM 4368 C C . LYS A 1 567 ? -34.344 13.125 19.630 1.00 97.00 567 LYS A C 1
ATOM 4370 O O . LYS A 1 567 ? -33.497 13.003 20.519 1.00 97.00 567 LYS A O 1
ATOM 4375 N N . LEU A 1 568 ? -34.049 13.653 18.439 1.00 97.56 568 LEU A N 1
ATOM 4376 C CA . LEU A 1 568 ? -32.690 14.010 18.035 1.00 97.56 568 LEU A CA 1
ATOM 4377 C C . LEU A 1 568 ? -32.200 15.284 18.730 1.00 97.56 568 LEU A C 1
ATOM 4379 O O . LEU A 1 568 ? -32.863 16.322 18.729 1.00 97.56 568 LEU A O 1
ATOM 4383 N N . ARG A 1 569 ? -30.993 15.228 19.289 1.00 97.06 569 ARG A N 1
ATOM 4384 C CA . ARG A 1 569 ? -30.246 16.379 19.809 1.00 97.06 569 ARG A CA 1
ATOM 4385 C C . ARG A 1 569 ? -28.849 16.347 19.203 1.00 97.06 569 ARG A C 1
ATOM 4387 O O . ARG A 1 569 ? -28.038 15.497 19.559 1.00 97.06 569 ARG A O 1
ATOM 4394 N N . VAL A 1 570 ? -28.586 17.240 18.254 1.00 96.94 570 VAL A N 1
ATOM 4395 C CA . VAL A 1 570 ? -27.331 17.260 17.495 1.00 96.94 570 VAL A CA 1
ATOM 4396 C C . VAL A 1 570 ? -26.456 18.406 17.984 1.00 96.94 570 VAL A C 1
ATOM 4398 O O . VAL A 1 570 ? -26.884 19.556 17.981 1.00 96.94 570 VAL A O 1
ATOM 4401 N N . TYR A 1 571 ? -25.229 18.088 18.386 1.00 95.44 571 TYR A N 1
ATOM 4402 C CA . TYR A 1 571 ? -24.267 19.055 18.901 1.00 95.44 571 TYR A CA 1
ATOM 4403 C C . TYR A 1 571 ? -23.086 19.207 17.955 1.00 95.44 571 TYR A C 1
ATOM 4405 O O . TYR A 1 571 ? -22.530 18.219 17.465 1.00 95.44 571 TYR A O 1
ATOM 4413 N N . ASP A 1 572 ? -22.677 20.457 17.750 1.00 91.94 572 ASP A N 1
ATOM 4414 C CA . ASP A 1 572 ? -21.497 20.787 16.968 1.00 91.94 572 ASP A CA 1
ATOM 4415 C C . ASP A 1 572 ? -20.247 20.854 17.845 1.00 91.94 572 ASP A C 1
ATOM 4417 O O . ASP A 1 572 ? -20.111 21.716 18.719 1.00 91.94 572 ASP A O 1
ATOM 4421 N N . THR A 1 573 ? -19.308 19.932 17.641 1.00 92.88 573 THR A N 1
ATOM 4422 C CA . THR A 1 573 ? -18.203 19.785 18.582 1.00 92.88 573 THR A CA 1
ATOM 4423 C C . THR A 1 573 ? -16.905 19.238 17.991 1.00 92.88 573 THR A C 1
ATOM 4425 O O . THR A 1 573 ? -16.835 18.764 16.858 1.00 92.88 573 THR A O 1
ATOM 4428 N N . ASN A 1 574 ? -15.827 19.343 18.765 1.00 91.69 574 ASN A N 1
ATOM 4429 C CA . ASN A 1 574 ? -14.564 18.669 18.492 1.00 91.69 574 ASN A CA 1
ATOM 4430 C C . ASN A 1 574 ? -14.260 17.716 19.648 1.00 91.69 574 ASN A C 1
ATOM 4432 O O . ASN A 1 574 ? -13.618 18.100 20.623 1.00 91.69 574 ASN A O 1
ATOM 4436 N N . ILE A 1 575 ? -14.689 16.463 19.490 1.00 93.94 575 ILE A N 1
ATOM 4437 C CA . ILE A 1 575 ? -14.569 15.410 20.507 1.00 93.94 575 ILE A CA 1
ATOM 4438 C C . ILE A 1 575 ? -13.119 15.049 20.886 1.00 93.94 575 ILE A C 1
ATOM 4440 O O . ILE A 1 575 ? -12.900 14.363 21.879 1.00 93.94 575 ILE A O 1
ATOM 4444 N N . CYS A 1 576 ? -12.116 15.530 20.140 1.00 93.44 576 CYS A N 1
ATOM 4445 C CA . CYS A 1 576 ? -10.702 15.382 20.497 1.00 93.44 576 CYS A CA 1
ATOM 4446 C C . CYS A 1 576 ? -10.267 16.357 21.610 1.00 93.44 576 CYS A C 1
ATOM 4448 O O . CYS A 1 576 ? -9.234 16.145 22.240 1.00 93.44 576 CYS A O 1
ATOM 4450 N N . LYS A 1 577 ? -11.030 17.433 21.854 1.00 93.44 577 LYS A N 1
ATOM 4451 C CA . LYS A 1 577 ? -10.757 18.405 22.922 1.00 93.44 577 LYS A CA 1
ATOM 4452 C C . LYS A 1 577 ? -11.328 17.930 24.269 1.00 93.44 577 LYS A C 1
ATOM 4454 O O . LYS A 1 577 ? -12.307 17.182 24.267 1.00 93.44 577 LYS A O 1
ATOM 4459 N N . PRO A 1 578 ? -10.784 18.412 25.407 1.00 91.31 578 PRO A N 1
ATOM 4460 C CA . PRO A 1 578 ? -11.366 18.177 26.729 1.00 91.31 578 PRO A CA 1
ATOM 4461 C C . PRO A 1 578 ? -12.866 18.491 26.769 1.00 91.31 578 PRO A C 1
ATOM 4463 O O . PRO A 1 578 ? -13.335 19.372 26.042 1.00 91.31 578 PRO A O 1
ATOM 4466 N N . ASN A 1 579 ? -13.616 17.762 27.601 1.00 94.00 579 ASN A N 1
ATOM 4467 C CA . ASN A 1 579 ? -15.083 17.848 27.687 1.00 94.00 579 ASN A CA 1
ATOM 4468 C C . ASN A 1 579 ? -15.760 17.721 26.311 1.00 94.00 579 ASN A C 1
ATOM 4470 O O . ASN A 1 579 ? -16.748 18.389 26.007 1.00 94.00 579 ASN A O 1
ATOM 4474 N N . LEU A 1 580 ? -15.166 16.902 25.436 1.00 95.75 580 LEU A N 1
ATOM 4475 C CA . LEU A 1 580 ? -15.596 16.668 24.059 1.00 95.75 580 LEU A CA 1
ATOM 4476 C C . LEU A 1 580 ? -15.638 17.930 23.187 1.00 95.75 580 LEU A C 1
ATOM 4478 O O . LEU A 1 580 ? -16.247 17.882 22.122 1.00 95.75 580 LEU A O 1
ATOM 4482 N N . GLY A 1 581 ? -15.023 19.042 23.611 1.00 94.94 581 GLY A N 1
ATOM 4483 C CA . GLY A 1 581 ? -15.098 20.348 22.948 1.00 94.94 581 GLY A CA 1
ATOM 4484 C C . GLY A 1 581 ? -16.404 21.119 23.182 1.00 94.94 581 GLY A C 1
ATOM 4485 O O . GLY A 1 581 ? -16.649 22.107 22.482 1.00 94.94 581 GLY A O 1
ATOM 4486 N N . LEU A 1 582 ? -17.230 20.679 24.133 1.00 95.88 582 LEU A N 1
ATOM 4487 C CA . LEU A 1 582 ? -18.487 21.322 24.511 1.00 95.88 582 LEU A CA 1
ATOM 4488 C C . LEU A 1 582 ? -18.266 22.359 25.632 1.00 95.88 582 LEU A C 1
ATOM 4490 O O . LEU A 1 582 ? -17.350 22.198 26.445 1.00 95.88 582 LEU A O 1
ATOM 4494 N N . PRO A 1 583 ? -19.105 23.410 25.708 1.00 95.88 583 PRO A N 1
ATOM 4495 C CA . PRO A 1 583 ? -19.236 24.227 26.916 1.00 95.88 583 PRO A CA 1
ATOM 4496 C C . PRO A 1 583 ? -19.535 23.357 28.146 1.00 95.88 583 PRO A C 1
ATOM 4498 O O . PRO A 1 583 ? -20.167 22.310 28.021 1.00 95.88 583 PRO A O 1
ATOM 4501 N N . LEU A 1 584 ? -19.054 23.752 29.329 1.00 94.88 584 LEU A N 1
ATOM 4502 C CA . LEU A 1 584 ? -19.085 22.893 30.522 1.00 94.88 584 LEU A CA 1
ATOM 4503 C C . LEU A 1 584 ? -20.511 22.564 30.992 1.00 94.88 584 LEU A C 1
ATOM 4505 O O . LEU A 1 584 ? -20.776 21.437 31.397 1.00 94.88 584 LEU A O 1
ATOM 4509 N N . ASP A 1 585 ? -21.419 23.530 30.920 1.00 95.31 585 ASP A N 1
ATOM 4510 C CA . ASP A 1 585 ? -22.855 23.361 31.156 1.00 95.31 585 ASP A CA 1
ATOM 4511 C C . ASP A 1 585 ? -23.460 22.333 30.189 1.00 95.31 585 ASP A C 1
ATOM 4513 O O . ASP A 1 585 ? -24.043 21.343 30.626 1.00 95.31 585 ASP A O 1
ATOM 4517 N N . VAL A 1 586 ? -23.195 22.478 28.889 1.00 95.94 586 VAL A N 1
ATOM 4518 C CA . VAL A 1 586 ? -23.674 21.541 27.861 1.00 95.94 586 VAL A CA 1
ATOM 4519 C C . VAL A 1 586 ? -23.075 20.144 28.045 1.00 95.94 586 VAL A C 1
ATOM 4521 O O . VAL A 1 586 ? -23.776 19.144 27.912 1.00 95.94 586 VAL A O 1
ATOM 4524 N N . TYR A 1 587 ? -21.784 20.048 28.367 1.00 96.88 587 TYR A N 1
ATOM 4525 C CA . TYR A 1 587 ? -21.127 18.775 28.664 1.00 96.88 587 TYR A CA 1
ATOM 4526 C C . TYR A 1 587 ? -21.767 18.086 29.871 1.00 96.88 587 TYR A C 1
ATOM 4528 O O . TYR A 1 587 ? -22.028 16.886 29.827 1.00 96.88 587 TYR A O 1
ATOM 4536 N N . ASN A 1 588 ? -22.049 18.840 30.935 1.00 94.06 588 ASN A N 1
ATOM 4537 C CA . ASN A 1 588 ? -22.706 18.323 32.128 1.00 94.06 588 ASN A CA 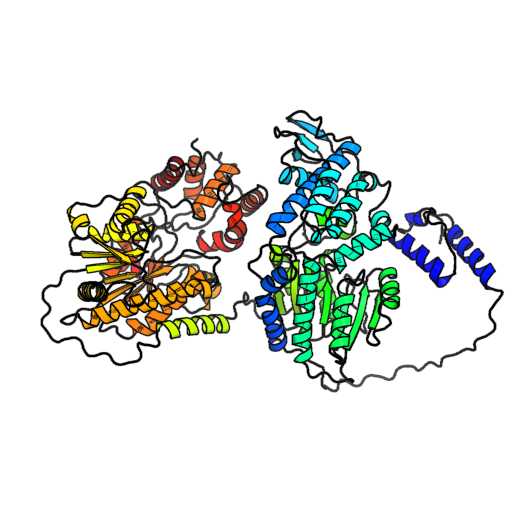1
ATOM 4538 C C . ASN A 1 588 ? -24.117 17.811 31.819 1.00 94.06 588 ASN A C 1
ATOM 4540 O O . ASN A 1 588 ? -24.483 16.740 32.305 1.00 94.06 588 ASN A O 1
ATOM 4544 N N . ASP A 1 589 ? -24.883 18.515 30.990 1.00 92.75 589 ASP A N 1
ATOM 4545 C CA . ASP A 1 589 ? -26.209 18.067 30.557 1.00 92.75 589 ASP A CA 1
ATOM 4546 C C . ASP A 1 589 ? -26.125 16.782 29.725 1.00 92.75 589 ASP A C 1
ATOM 4548 O O . ASP A 1 589 ? -26.874 15.830 29.962 1.00 92.75 589 ASP A O 1
ATOM 4552 N N . VAL A 1 590 ? -25.169 16.712 28.792 1.00 95.12 590 VAL A N 1
ATOM 4553 C CA . VAL A 1 590 ? -24.913 15.510 27.986 1.00 95.12 590 VAL A CA 1
ATOM 4554 C C . VAL A 1 590 ? -24.504 14.337 28.876 1.00 95.12 590 VAL A C 1
ATOM 4556 O O . VAL A 1 590 ? -25.076 13.257 28.741 1.00 95.12 590 VAL A O 1
ATOM 4559 N N . ALA A 1 591 ? -23.569 14.530 29.808 1.00 93.62 591 ALA A N 1
ATOM 4560 C CA . ALA A 1 591 ? -23.121 13.489 30.730 1.00 93.62 591 ALA A CA 1
ATOM 4561 C C . ALA A 1 591 ? -24.257 12.994 31.638 1.00 93.62 591 ALA A C 1
ATOM 4563 O O . ALA A 1 591 ? -24.382 11.796 31.852 1.00 93.62 591 ALA A O 1
ATOM 4564 N N . SER A 1 592 ? -25.114 13.893 32.131 1.00 90.81 592 SER A N 1
ATOM 4565 C CA . SER A 1 592 ? -26.236 13.528 33.013 1.00 90.81 592 SER A CA 1
ATOM 4566 C C . SER A 1 592 ? -27.346 12.781 32.273 1.00 90.81 592 SER A C 1
ATOM 4568 O O . SER A 1 592 ? -27.990 11.911 32.846 1.00 90.81 592 SER A O 1
ATOM 4570 N N . ALA A 1 593 ? -27.584 13.120 31.003 1.00 92.19 593 ALA A N 1
ATOM 4571 C CA . ALA A 1 593 ? -28.607 12.465 30.197 1.00 92.19 593 ALA A CA 1
ATOM 4572 C C . ALA A 1 593 ? -28.138 11.124 29.614 1.00 92.19 593 ALA A C 1
ATOM 4574 O O . ALA A 1 593 ? -28.964 10.249 29.379 1.00 92.19 593 ALA A O 1
ATOM 4575 N N . THR A 1 594 ? -26.843 10.971 29.323 1.00 95.25 594 THR A N 1
ATOM 4576 C CA . THR A 1 594 ? -26.311 9.828 28.567 1.00 95.25 594 THR A CA 1
ATOM 4577 C C . THR A 1 594 ? -26.382 8.538 29.367 1.00 95.25 594 THR A C 1
ATOM 4579 O O . THR A 1 594 ? -25.899 8.452 30.490 1.00 95.25 594 THR A O 1
ATOM 4582 N N . THR A 1 595 ? -26.920 7.497 28.736 1.00 95.50 595 THR A N 1
ATOM 4583 C CA . THR A 1 595 ? -27.032 6.176 29.362 1.00 95.50 595 THR A CA 1
ATOM 4584 C C . THR A 1 595 ? -26.413 5.044 28.549 1.00 95.50 595 THR A C 1
ATOM 4586 O O . THR A 1 595 ? -26.001 4.031 29.108 1.00 95.50 595 THR A O 1
ATOM 4589 N N . HIS A 1 596 ? -26.346 5.231 27.233 1.00 98.00 596 HIS A N 1
ATOM 4590 C CA . HIS A 1 596 ? -25.730 4.319 26.282 1.00 98.00 596 HIS A CA 1
ATOM 4591 C C . HIS A 1 596 ? -24.834 5.142 25.356 1.00 98.00 596 HIS A C 1
ATOM 4593 O O . HIS A 1 596 ? -25.212 6.248 24.963 1.00 98.00 596 HIS A O 1
ATOM 4599 N N . ILE A 1 597 ? -23.665 4.622 24.996 1.00 98.75 597 ILE A N 1
ATOM 4600 C CA . ILE A 1 597 ? -22.699 5.283 24.115 1.00 98.75 597 ILE A CA 1
ATOM 4601 C C . ILE A 1 597 ? -22.329 4.326 22.985 1.00 98.75 597 ILE A C 1
ATOM 4603 O O . ILE A 1 597 ? -21.815 3.241 23.241 1.00 98.75 597 ILE A O 1
ATOM 4607 N N . ILE A 1 598 ? -22.534 4.755 21.740 1.00 98.75 598 ILE A N 1
ATOM 4608 C CA . ILE A 1 598 ? -22.037 4.087 20.535 1.00 98.75 598 ILE A CA 1
ATOM 4609 C C . ILE A 1 598 ? -20.932 4.955 19.931 1.00 98.75 598 ILE A C 1
ATOM 4611 O O . ILE A 1 598 ? -21.180 6.019 19.349 1.00 98.75 598 ILE A O 1
ATOM 4615 N N . HIS A 1 599 ? -19.688 4.500 20.058 1.00 98.31 599 HIS A N 1
ATOM 4616 C CA . HIS A 1 599 ? -18.536 5.179 19.480 1.00 98.31 599 HIS A CA 1
ATOM 4617 C C . HIS A 1 599 ? -18.264 4.665 18.055 1.00 98.31 599 HIS A C 1
ATOM 4619 O O . HIS A 1 599 ? -17.570 3.666 17.864 1.00 98.31 599 HIS A O 1
ATOM 4625 N N . SER A 1 600 ? -18.819 5.361 17.051 1.00 96.06 600 SER A N 1
ATOM 4626 C CA . SER A 1 600 ? -18.654 5.041 15.619 1.00 96.06 600 SER A CA 1
ATOM 4627 C C . SER A 1 600 ? -17.712 5.992 14.871 1.00 96.06 600 SER A C 1
ATOM 4629 O O . SER A 1 600 ? -17.234 5.645 13.789 1.00 96.06 600 SER A O 1
ATOM 4631 N N . ALA A 1 601 ? -17.467 7.200 15.389 1.00 92.00 601 ALA A N 1
ATOM 4632 C CA . ALA A 1 601 ? -16.620 8.190 14.722 1.00 92.00 601 ALA A CA 1
ATOM 4633 C C . ALA A 1 601 ? -15.193 7.667 14.539 1.00 92.00 601 ALA A C 1
ATOM 4635 O O . ALA A 1 601 ? -14.483 7.465 15.518 1.00 92.00 601 ALA A O 1
ATOM 4636 N N . TRP A 1 602 ? -14.762 7.509 13.287 1.00 92.31 602 TRP A N 1
ATOM 4637 C CA . TRP A 1 602 ? -13.410 7.062 12.974 1.00 92.31 602 TRP A CA 1
ATOM 4638 C C . TRP A 1 602 ? -12.926 7.608 11.628 1.00 92.31 602 TRP A C 1
ATOM 4640 O O . TRP A 1 602 ? -13.720 7.826 10.713 1.00 92.31 602 TRP A O 1
ATOM 4650 N N . ALA A 1 603 ? -11.617 7.822 11.488 1.00 85.62 603 ALA A N 1
ATOM 4651 C CA . ALA A 1 603 ? -10.996 8.188 10.215 1.00 85.62 603 ALA A CA 1
ATOM 4652 C C . ALA A 1 603 ? -10.622 6.926 9.421 1.00 85.62 603 ALA A C 1
ATOM 4654 O O . ALA A 1 603 ? -9.760 6.159 9.842 1.00 85.62 603 ALA A O 1
ATOM 4655 N N . MET A 1 604 ? -11.252 6.692 8.271 1.00 80.06 604 MET A N 1
ATOM 4656 C CA . MET A 1 604 ? -11.000 5.480 7.486 1.00 80.06 604 MET A CA 1
ATOM 4657 C C . MET A 1 604 ? -9.764 5.634 6.593 1.00 80.06 604 MET A C 1
ATOM 4659 O O . MET A 1 604 ? -9.810 6.331 5.585 1.00 80.06 604 MET A O 1
ATOM 4663 N N . SER A 1 605 ? -8.640 5.012 6.972 1.00 78.88 605 SER A N 1
ATOM 4664 C CA . SER A 1 605 ? -7.401 5.034 6.181 1.00 78.88 605 SER A CA 1
ATOM 4665 C C . SER A 1 605 ? -6.503 3.833 6.488 1.00 78.88 605 SER A C 1
ATOM 4667 O O . SER A 1 605 ? -5.828 3.813 7.508 1.00 78.88 605 SER A O 1
ATOM 4669 N N . ALA A 1 606 ? -6.453 2.845 5.593 1.00 69.56 606 ALA A N 1
ATOM 4670 C CA . ALA A 1 606 ? -5.599 1.662 5.769 1.00 69.56 606 ALA A CA 1
ATOM 4671 C C . ALA A 1 606 ? -4.097 1.937 5.542 1.00 69.56 606 ALA A C 1
ATOM 4673 O O . ALA A 1 606 ? -3.264 1.153 5.980 1.00 69.56 606 ALA A O 1
ATOM 4674 N N . LYS A 1 607 ? -3.753 3.043 4.864 1.00 73.31 607 LYS A N 1
ATOM 4675 C CA . LYS A 1 607 ? -2.365 3.432 4.545 1.00 73.31 607 LYS A CA 1
ATOM 4676 C C . LYS A 1 607 ? -1.702 4.267 5.644 1.00 73.31 607 LYS A C 1
ATOM 4678 O O . LYS A 1 607 ? -0.502 4.502 5.600 1.00 73.31 607 LYS A O 1
ATOM 4683 N N . ARG A 1 608 ? -2.487 4.777 6.596 1.00 78.25 608 ARG A N 1
ATOM 4684 C CA . ARG A 1 608 ? -1.983 5.663 7.643 1.00 78.25 608 ARG A CA 1
ATOM 4685 C C . ARG A 1 608 ? -1.243 4.841 8.711 1.00 78.25 608 ARG A C 1
ATOM 4687 O O . ARG A 1 608 ? -1.813 3.856 9.179 1.00 78.25 608 ARG A O 1
ATOM 4694 N N . PRO A 1 609 ? -0.027 5.237 9.126 1.00 81.88 609 PRO A N 1
ATOM 4695 C CA . PRO A 1 609 ? 0.665 4.600 10.247 1.00 81.88 609 PRO A CA 1
ATOM 4696 C C . PRO A 1 609 ? -0.057 4.878 11.573 1.00 81.88 609 PRO A C 1
ATOM 4698 O O . PRO A 1 609 ? -0.826 5.837 11.675 1.00 81.88 609 PRO A O 1
ATOM 4701 N N . ILE A 1 610 ? 0.200 4.066 12.605 1.00 88.12 610 ILE A N 1
ATOM 4702 C CA . ILE A 1 610 ? -0.531 4.141 13.882 1.00 88.12 610 ILE A CA 1
ATOM 4703 C C . ILE A 1 610 ? -0.460 5.531 14.536 1.00 88.12 610 ILE A C 1
ATOM 4705 O O . ILE A 1 610 ? -1.477 6.042 14.999 1.00 88.12 610 ILE A O 1
ATOM 4709 N N . HIS A 1 611 ? 0.691 6.210 14.476 1.00 84.44 611 HIS A N 1
ATOM 4710 C CA . HIS A 1 611 ? 0.848 7.560 15.030 1.00 84.44 611 HIS A CA 1
ATOM 4711 C C . HIS A 1 611 ? -0.062 8.598 14.357 1.00 84.44 611 HIS A C 1
ATOM 4713 O O . HIS A 1 611 ? -0.515 9.545 14.991 1.00 84.44 611 HIS A O 1
ATOM 4719 N N . GLY A 1 612 ? -0.449 8.387 13.095 1.00 83.19 612 GLY A N 1
ATOM 4720 C CA . GLY A 1 612 ? -1.431 9.238 12.421 1.00 83.19 612 GLY A CA 1
ATOM 4721 C C . GLY A 1 612 ? -2.856 9.127 12.998 1.00 83.19 612 GLY A C 1
ATOM 4722 O O . GLY A 1 612 ? -3.749 9.892 12.605 1.00 83.19 612 GLY A O 1
ATOM 4723 N N . PHE A 1 613 ? -3.098 8.180 13.908 1.00 91.81 613 PHE A N 1
ATOM 4724 C CA . PHE A 1 613 ? -4.350 8.002 14.642 1.00 91.81 613 PHE A CA 1
ATOM 4725 C C . PHE A 1 613 ? -4.312 8.574 16.062 1.00 91.81 613 PHE A C 1
ATOM 4727 O O . PHE A 1 613 ? -5.275 8.387 16.797 1.00 91.81 613 PHE A O 1
ATOM 4734 N N . GLU A 1 614 ? -3.295 9.355 16.435 1.00 91.56 614 GLU A N 1
ATOM 4735 C CA . GLU A 1 614 ? -3.191 9.957 17.774 1.00 91.56 614 GLU A CA 1
ATOM 4736 C C . GLU A 1 614 ? -4.448 10.743 18.190 1.00 91.56 614 GLU A C 1
ATOM 4738 O O . GLU A 1 614 ? -4.950 10.621 19.308 1.00 91.56 614 GLU A O 1
ATOM 4743 N N . SER A 1 615 ? -5.049 11.476 17.247 1.00 92.75 615 SER A N 1
ATOM 4744 C CA . SER A 1 615 ? -6.344 12.133 17.474 1.00 92.75 615 SER A CA 1
ATOM 4745 C C . SER A 1 615 ? -7.464 11.157 17.864 1.00 92.75 615 SER A C 1
ATOM 4747 O O . SER A 1 615 ? -8.312 11.517 18.672 1.00 92.75 615 SER A O 1
ATOM 4749 N N . GLN A 1 616 ? -7.483 9.929 17.334 1.00 95.69 616 GLN A N 1
ATOM 4750 C CA . GLN A 1 616 ? -8.473 8.909 17.697 1.00 95.69 616 GLN A CA 1
ATOM 4751 C C . GLN A 1 616 ? -8.249 8.377 19.111 1.00 95.69 616 GLN A C 1
ATOM 4753 O O . GLN A 1 616 ? -9.226 8.165 19.819 1.00 95.69 616 GLN A O 1
ATOM 4758 N N . PHE A 1 617 ? -6.999 8.234 19.559 1.00 96.12 617 PHE A N 1
ATOM 4759 C CA . PHE A 1 617 ? -6.708 7.823 20.936 1.00 96.12 617 PHE A CA 1
ATOM 4760 C C . PHE A 1 617 ? -7.167 8.881 21.945 1.00 96.12 617 PHE A C 1
ATOM 4762 O O . PHE A 1 617 ? -7.824 8.560 22.934 1.00 96.12 617 PHE A O 1
ATOM 4769 N N . ASN A 1 618 ? -6.946 10.163 21.639 1.00 94.50 618 ASN A N 1
ATOM 4770 C CA . ASN A 1 618 ? -7.480 11.269 22.439 1.00 94.50 618 ASN A CA 1
ATOM 4771 C C . ASN A 1 618 ? -9.016 11.283 22.472 1.00 94.50 618 ASN A C 1
ATOM 4773 O O . ASN A 1 618 ? -9.617 11.491 23.525 1.00 94.50 618 ASN A O 1
ATOM 4777 N N . ILE A 1 619 ? -9.664 11.032 21.330 1.00 96.25 619 ILE A N 1
ATOM 4778 C CA . ILE A 1 619 ? -11.125 10.906 21.254 1.00 96.25 619 ILE A CA 1
ATOM 4779 C C . ILE A 1 619 ? -11.610 9.738 22.114 1.00 96.25 619 ILE A C 1
ATOM 4781 O O . ILE A 1 619 ? -12.523 9.926 22.913 1.00 96.25 619 ILE A O 1
ATOM 4785 N N . MET A 1 620 ? -10.995 8.563 21.983 1.00 97.06 620 MET A N 1
ATOM 4786 C CA . MET A 1 620 ? -11.352 7.374 22.752 1.00 97.06 620 MET A CA 1
ATOM 4787 C C . MET A 1 620 ? -11.238 7.645 24.254 1.00 97.06 620 MET A C 1
ATOM 4789 O O . MET A 1 620 ? -12.200 7.423 24.985 1.00 97.06 620 MET A O 1
ATOM 4793 N N . ARG A 1 621 ? -10.126 8.244 24.702 1.00 96.19 621 ARG A N 1
ATOM 4794 C CA . ARG A 1 621 ? -9.943 8.704 26.087 1.00 96.19 621 ARG A CA 1
ATOM 4795 C C . ARG A 1 621 ? -11.072 9.634 26.544 1.00 96.19 621 ARG A C 1
ATOM 4797 O O . ARG A 1 621 ? -11.655 9.409 27.603 1.00 96.19 621 ARG A O 1
ATOM 4804 N N . ASN A 1 622 ? -11.424 10.652 25.759 1.00 96.12 622 ASN A N 1
ATOM 4805 C CA . ASN A 1 622 ? -12.487 11.591 26.134 1.00 96.12 622 ASN A CA 1
ATOM 4806 C C . ASN A 1 622 ? -13.875 10.928 26.189 1.00 96.12 622 ASN A C 1
ATOM 4808 O O . ASN A 1 622 ? -14.701 11.295 27.023 1.00 96.12 622 ASN A O 1
ATOM 4812 N N . VAL A 1 623 ? -14.144 9.955 25.317 1.00 97.00 623 VAL A N 1
ATOM 4813 C CA . VAL A 1 623 ? -15.422 9.227 25.282 1.00 97.00 623 VAL A CA 1
ATOM 4814 C C . VAL A 1 623 ? -15.509 8.206 26.427 1.00 97.00 623 VAL A C 1
ATOM 4816 O O . VAL A 1 623 ? -16.567 8.086 27.042 1.00 97.00 623 VAL A O 1
ATOM 4819 N N . ILE A 1 624 ? -14.401 7.553 26.804 1.00 96.31 624 ILE A N 1
ATOM 4820 C CA . ILE A 1 624 ? -14.302 6.761 28.045 1.00 96.31 624 ILE A CA 1
ATOM 4821 C C . ILE A 1 624 ? -14.551 7.665 29.258 1.00 96.31 624 ILE A C 1
ATOM 4823 O O . ILE A 1 624 ? -15.339 7.320 30.137 1.00 96.31 624 ILE A O 1
ATOM 4827 N N . LYS A 1 625 ? -13.942 8.857 29.298 1.00 95.12 625 LYS A N 1
ATOM 4828 C CA . LYS A 1 625 ? -14.182 9.828 30.373 1.00 95.12 625 LYS A CA 1
ATOM 4829 C C . LYS A 1 625 ? -15.655 10.237 30.467 1.00 95.12 625 LYS A C 1
ATOM 4831 O O . LYS A 1 625 ? -16.187 10.295 31.572 1.00 95.12 625 LYS A O 1
ATOM 4836 N N . LEU A 1 626 ? -16.329 10.470 29.341 1.00 96.00 626 LEU A N 1
ATOM 4837 C CA . LEU A 1 626 ? -17.766 10.751 29.336 1.00 96.00 626 LEU A CA 1
ATOM 4838 C C . LEU A 1 626 ? -18.568 9.603 29.961 1.00 96.00 626 LEU A C 1
ATOM 4840 O O . LEU A 1 626 ? -19.476 9.866 30.743 1.00 96.00 626 LEU A O 1
ATOM 4844 N N . ALA A 1 627 ? -18.229 8.347 29.650 1.00 95.38 627 ALA A N 1
ATOM 4845 C CA . ALA A 1 627 ? -18.881 7.186 30.255 1.00 95.38 627 ALA A CA 1
ATOM 4846 C C . ALA A 1 627 ? -18.720 7.189 31.785 1.00 95.38 627 ALA A C 1
ATOM 4848 O O . ALA A 1 627 ? -19.688 6.979 32.518 1.00 95.38 627 ALA A O 1
ATOM 4849 N N . TRP A 1 628 ? -17.520 7.505 32.277 1.00 92.38 628 TRP A N 1
ATOM 4850 C CA . TRP A 1 628 ? -17.245 7.660 33.706 1.00 92.38 628 TRP A CA 1
ATOM 4851 C C . TRP A 1 628 ? -18.037 8.792 34.355 1.00 92.38 628 TRP A C 1
ATOM 4853 O O . TRP A 1 628 ? -18.694 8.576 35.380 1.00 92.38 628 TRP A O 1
ATOM 4863 N N . ASP A 1 629 ? -18.023 9.975 33.746 1.00 91.81 629 ASP A N 1
ATOM 4864 C CA . ASP A 1 629 ? -18.746 11.142 34.245 1.00 91.81 629 ASP A CA 1
ATOM 4865 C C . ASP A 1 629 ? -20.265 10.894 34.243 1.00 91.81 629 ASP A C 1
ATOM 4867 O O . ASP A 1 629 ? -20.945 11.320 35.175 1.00 91.81 629 ASP A O 1
ATOM 4871 N N . ALA A 1 630 ? -20.787 10.163 33.251 1.00 91.81 630 ALA A N 1
ATOM 4872 C CA . ALA A 1 630 ? -22.181 9.731 33.195 1.00 91.81 630 ALA A CA 1
ATOM 4873 C C . ALA A 1 630 ? -22.503 8.725 34.306 1.00 91.81 630 ALA A C 1
ATOM 4875 O O . ALA A 1 630 ? -23.448 8.931 35.062 1.00 91.81 630 ALA A O 1
ATOM 4876 N N . SER A 1 631 ? -21.677 7.686 34.486 1.00 89.62 631 SER A N 1
ATOM 4877 C CA . SER A 1 631 ? -21.903 6.658 35.517 1.00 89.62 631 SER A CA 1
ATOM 4878 C C . SER A 1 631 ? -21.914 7.229 36.937 1.00 89.62 631 SER A C 1
ATOM 4880 O O . SER A 1 631 ? -22.642 6.743 37.792 1.00 89.62 631 SER A O 1
ATOM 4882 N N . SER A 1 632 ? -21.154 8.299 37.182 1.00 85.44 632 SER A N 1
ATOM 4883 C CA . SER A 1 632 ? -21.097 8.968 38.489 1.00 85.44 632 SER A CA 1
ATOM 4884 C C . SER A 1 632 ? -22.357 9.790 38.797 1.00 85.44 632 SER A C 1
ATOM 4886 O O . SER A 1 632 ? -22.561 10.204 39.934 1.00 85.44 632 SER A O 1
ATOM 4888 N N . ARG A 1 633 ? -23.200 10.037 37.788 1.00 82.12 633 ARG A N 1
ATOM 4889 C CA . ARG A 1 633 ? -24.466 10.782 37.888 1.00 82.12 633 ARG A CA 1
ATOM 4890 C C . ARG A 1 633 ? -25.686 9.867 37.846 1.00 82.12 633 ARG A C 1
ATOM 4892 O O . ARG A 1 633 ? -26.808 10.345 37.997 1.00 82.12 633 ARG A O 1
ATOM 4899 N N . VAL A 1 634 ? -25.476 8.569 37.627 1.00 73.44 634 VAL A N 1
ATOM 4900 C CA . VAL A 1 634 ? -26.547 7.579 37.674 1.00 73.44 634 VAL A CA 1
ATOM 4901 C C . VAL A 1 634 ? -27.010 7.410 39.119 1.00 73.44 634 VAL A C 1
ATOM 4903 O O . VAL A 1 634 ? -26.205 7.274 40.042 1.00 73.44 634 VAL A O 1
ATOM 4906 N N . ILE A 1 635 ? -28.329 7.418 39.294 1.00 63.31 635 ILE A N 1
ATOM 4907 C CA . ILE A 1 635 ? -29.005 7.095 40.549 1.00 63.31 635 ILE A CA 1
ATOM 4908 C C . ILE A 1 635 ? -29.399 5.613 40.483 1.00 63.31 635 ILE A C 1
ATOM 4910 O O . ILE A 1 635 ? -29.981 5.176 39.487 1.00 63.31 635 ILE A O 1
ATOM 4914 N N . GLY A 1 636 ? -29.083 4.840 41.524 1.00 64.94 636 GLY A N 1
ATOM 4915 C CA . GLY A 1 636 ? -29.406 3.408 41.613 1.00 64.94 636 GLY A CA 1
ATOM 4916 C C . GLY A 1 636 ? -28.390 2.472 40.935 1.00 64.94 636 GLY A C 1
ATOM 4917 O O . GLY A 1 636 ? -27.269 2.860 40.623 1.00 64.94 636 GLY A O 1
ATOM 4918 N N . SER A 1 637 ? -28.769 1.208 40.715 1.00 70.25 637 SER A N 1
ATOM 4919 C CA . SER A 1 637 ? -27.886 0.123 40.232 1.00 70.25 637 SER A CA 1
ATOM 4920 C C . SER A 1 637 ? -27.748 0.026 38.703 1.00 70.25 637 SER A C 1
ATOM 4922 O O . SER A 1 637 ? -27.404 -1.029 38.165 1.00 70.25 637 SER A O 1
ATOM 4924 N N . ARG A 1 638 ? -28.048 1.102 37.969 1.00 82.00 638 ARG A N 1
ATOM 4925 C CA . ARG A 1 638 ? -28.049 1.092 36.501 1.00 82.00 638 ARG A CA 1
ATOM 4926 C C . ARG A 1 638 ? -26.629 1.234 35.939 1.00 82.00 638 ARG A C 1
ATOM 4928 O O . ARG A 1 638 ? -25.897 2.146 36.308 1.00 82.00 638 ARG A O 1
ATOM 4935 N N . LYS A 1 639 ? -26.276 0.380 34.975 1.00 91.31 639 LYS A N 1
ATOM 4936 C CA . LYS A 1 639 ? -24.995 0.451 34.255 1.00 91.31 639 LYS A CA 1
ATOM 4937 C C . LYS A 1 639 ? -25.043 1.460 33.106 1.00 91.31 639 LYS A C 1
ATOM 4939 O O . LYS A 1 639 ? -26.091 1.663 32.490 1.00 91.31 639 LYS A O 1
ATOM 4944 N N . ILE A 1 640 ? -23.897 2.060 32.786 1.00 94.94 640 ILE A N 1
ATOM 4945 C CA . ILE A 1 640 ? -23.696 2.773 31.517 1.00 94.94 640 ILE A CA 1
ATOM 4946 C C . ILE A 1 640 ? -23.276 1.760 30.456 1.00 94.94 640 ILE A C 1
ATOM 4948 O O . ILE A 1 640 ? -22.317 1.012 30.648 1.00 94.94 640 ILE A O 1
ATOM 4952 N N . HIS A 1 641 ? -23.983 1.741 29.332 1.00 97.62 641 HIS A N 1
ATOM 4953 C CA . HIS A 1 641 ? -23.667 0.841 28.229 1.00 97.62 641 HIS A CA 1
ATOM 4954 C C . HIS A 1 641 ? -22.702 1.521 27.264 1.00 97.62 641 HIS A C 1
ATOM 4956 O O . HIS A 1 641 ? -22.903 2.677 26.884 1.00 97.62 641 HIS A O 1
ATOM 4962 N N . PHE A 1 642 ? -21.660 0.810 26.852 1.00 98.56 642 PHE A N 1
ATOM 4963 C CA . PHE A 1 642 ? -20.629 1.331 25.966 1.00 98.56 642 PHE A CA 1
ATOM 4964 C C . PHE A 1 642 ? -20.346 0.341 24.842 1.00 98.56 642 PHE A C 1
ATOM 4966 O O . PHE A 1 642 ? -20.009 -0.815 25.086 1.00 98.56 642 PHE A O 1
ATOM 4973 N N . GLN A 1 643 ? -20.441 0.804 23.603 1.00 98.62 643 GLN A N 1
ATOM 4974 C CA . GLN A 1 643 ? -20.156 0.010 22.419 1.00 98.62 643 GLN A CA 1
ATOM 4975 C C . GLN A 1 643 ? -19.135 0.735 21.547 1.00 98.62 643 GLN A C 1
ATOM 4977 O O . GLN A 1 643 ? -19.392 1.826 21.030 1.00 98.62 643 GLN A O 1
ATOM 4982 N N . PHE A 1 644 ? -17.970 0.115 21.368 1.00 98.69 644 PHE A N 1
ATOM 4983 C CA . PHE A 1 644 ? -16.961 0.577 20.422 1.00 98.69 644 PHE A CA 1
ATOM 4984 C C . PHE A 1 644 ? -17.085 -0.166 19.097 1.00 98.69 644 PHE A C 1
ATOM 4986 O O . PHE A 1 644 ? -17.033 -1.396 19.060 1.00 98.69 644 PHE A O 1
ATOM 4993 N N . ILE A 1 645 ? -17.186 0.579 17.995 1.00 98.44 645 ILE A N 1
ATOM 4994 C CA . ILE A 1 645 ? -17.157 -0.013 16.659 1.00 98.44 645 ILE A CA 1
ATOM 4995 C C . ILE A 1 645 ? -15.705 -0.261 16.244 1.00 98.44 645 ILE A C 1
ATOM 4997 O O . ILE A 1 645 ? -14.973 0.658 15.852 1.00 98.44 645 ILE A O 1
ATOM 5001 N N . SER A 1 646 ? -15.305 -1.525 16.320 1.00 98.31 646 SER A N 1
ATOM 5002 C CA . SER A 1 646 ? -14.020 -2.043 15.864 1.00 98.31 646 SER A CA 1
ATOM 5003 C C . SER A 1 646 ? -14.110 -2.558 14.418 1.00 98.31 646 SER A C 1
ATOM 5005 O O . SER A 1 646 ? -15.016 -2.203 13.664 1.00 98.31 646 SER A O 1
ATOM 5007 N N . SER A 1 647 ? -13.134 -3.347 13.975 1.00 97.50 647 SER A N 1
ATOM 5008 C CA . SER A 1 647 ? -13.014 -3.796 12.591 1.00 97.50 647 SER A CA 1
ATOM 5009 C C . SER A 1 647 ? -12.468 -5.212 12.494 1.00 97.50 647 SER A C 1
ATOM 5011 O O . SER A 1 647 ? -11.607 -5.609 13.277 1.00 97.50 647 SER A O 1
ATOM 5013 N N . ILE A 1 648 ? -12.883 -5.919 11.443 1.00 96.31 648 ILE A N 1
ATOM 5014 C CA . ILE A 1 648 ? -12.244 -7.144 10.951 1.00 96.31 648 ILE A CA 1
ATOM 5015 C C . ILE A 1 648 ? -10.713 -7.029 10.810 1.00 96.31 648 ILE A C 1
ATOM 5017 O O . ILE A 1 648 ? -10.014 -8.029 10.929 1.00 96.31 648 ILE A O 1
ATOM 5021 N N . ALA A 1 649 ? -10.157 -5.823 10.632 1.00 94.88 649 ALA A N 1
ATOM 5022 C CA . ALA A 1 649 ? -8.708 -5.606 10.586 1.00 94.88 649 ALA A CA 1
ATOM 5023 C C . ALA A 1 649 ? -7.974 -6.026 11.879 1.00 94.88 649 ALA A C 1
ATOM 5025 O O . ALA A 1 649 ? -6.818 -6.436 11.802 1.00 94.88 649 ALA A O 1
ATOM 5026 N N . VAL A 1 650 ? -8.635 -5.995 13.045 1.00 97.44 650 VAL A N 1
ATOM 5027 C CA . VAL A 1 650 ? -8.065 -6.460 14.331 1.00 97.44 650 VAL A CA 1
ATOM 5028 C C . VAL A 1 650 ? -7.814 -7.971 14.343 1.00 97.44 650 VAL A C 1
ATOM 5030 O O . VAL A 1 650 ? -7.003 -8.471 15.109 1.00 97.44 650 VAL A O 1
ATOM 5033 N N . VAL A 1 651 ? -8.483 -8.702 13.459 1.00 96.38 651 VAL A N 1
ATOM 5034 C CA . VAL A 1 651 ? -8.374 -10.158 13.318 1.00 96.38 651 VAL A CA 1
ATOM 5035 C C . VAL A 1 651 ? -7.958 -10.555 11.903 1.00 96.38 651 VAL A C 1
ATOM 5037 O O . VAL A 1 651 ? -8.094 -11.710 11.503 1.00 96.38 651 VAL A O 1
ATOM 5040 N N . GLY A 1 652 ? -7.436 -9.601 11.126 1.00 91.69 652 GLY A N 1
ATOM 5041 C CA . GLY A 1 652 ? -7.120 -9.800 9.718 1.00 91.69 652 GLY A CA 1
ATOM 5042 C C . GLY A 1 652 ? -6.071 -10.883 9.477 1.00 91.69 652 GLY A C 1
ATOM 5043 O O . GLY A 1 652 ? -6.059 -11.464 8.400 1.00 91.69 652 GLY A O 1
ATOM 5044 N N . HIS A 1 653 ? -5.202 -11.178 10.446 1.00 89.56 653 HIS A N 1
ATOM 5045 C CA . HIS A 1 653 ? -4.189 -12.241 10.389 1.00 89.56 653 HIS A CA 1
ATOM 5046 C C . HIS A 1 653 ? -4.581 -13.513 11.147 1.00 89.56 653 HIS A C 1
ATOM 5048 O O . HIS A 1 653 ? -3.853 -14.499 11.073 1.00 89.56 653 HIS A O 1
ATOM 5054 N N . TYR A 1 654 ? -5.749 -13.550 11.794 1.00 89.56 654 TYR A N 1
ATOM 5055 C CA . TYR A 1 654 ? -6.199 -14.719 12.551 1.00 89.56 654 TYR A CA 1
ATOM 5056 C C . TYR A 1 654 ? -6.123 -16.035 11.743 1.00 89.56 654 TYR A C 1
ATOM 5058 O O . TYR A 1 654 ? -5.540 -16.995 12.246 1.00 89.56 654 TYR A O 1
ATOM 5066 N N . PRO A 1 655 ? -6.569 -16.106 10.471 1.00 84.56 655 PRO A N 1
ATOM 5067 C CA . PRO A 1 655 ? -6.477 -17.343 9.696 1.00 84.56 655 PRO A CA 1
ATOM 5068 C C . PRO A 1 655 ? -5.055 -17.782 9.373 1.00 84.56 655 PRO A C 1
ATOM 5070 O O . PRO A 1 655 ? -4.800 -18.974 9.247 1.00 84.56 655 PRO A O 1
ATOM 5073 N N . VAL A 1 656 ? -4.131 -16.827 9.262 1.00 80.31 656 VAL A N 1
ATOM 5074 C CA . VAL A 1 656 ? -2.713 -17.103 9.003 1.00 80.31 656 VAL A CA 1
ATOM 5075 C C . VAL A 1 656 ? -2.054 -17.674 10.258 1.00 80.31 656 VAL A C 1
ATOM 5077 O O . VAL A 1 656 ? -1.271 -18.612 10.165 1.00 80.31 656 VAL A O 1
ATOM 5080 N N . VAL A 1 657 ? -2.406 -17.142 11.431 1.00 79.62 657 VAL A N 1
ATOM 5081 C CA . VAL A 1 657 ? -1.833 -17.556 12.719 1.00 79.62 657 VAL A CA 1
ATOM 5082 C C . VAL A 1 657 ? -2.408 -18.884 13.206 1.00 79.62 657 VAL A C 1
ATOM 5084 O O . VAL A 1 657 ? -1.665 -19.754 13.650 1.00 79.62 657 VAL A O 1
ATOM 5087 N N . TYR A 1 658 ? -3.728 -19.052 13.127 1.00 78.38 658 TYR A N 1
ATOM 5088 C CA . TYR A 1 658 ? -4.430 -20.187 13.737 1.00 78.38 658 TYR A CA 1
ATOM 5089 C C . TYR A 1 658 ? -4.908 -21.230 12.721 1.00 78.38 658 TYR A C 1
ATOM 5091 O O . TYR A 1 658 ? -5.580 -22.187 13.099 1.00 78.38 658 TYR A O 1
ATOM 5099 N N . ASN A 1 659 ? -4.562 -21.064 11.439 1.00 79.88 659 ASN A N 1
ATOM 5100 C CA . ASN A 1 659 ? -4.875 -21.997 10.354 1.00 79.88 659 ASN A CA 1
ATOM 5101 C C . ASN A 1 659 ? -6.374 -22.360 10.259 1.00 79.88 659 ASN A C 1
ATOM 5103 O O . ASN A 1 659 ? -6.750 -23.513 10.052 1.00 79.88 659 ASN A O 1
ATOM 5107 N N . THR A 1 660 ? -7.245 -21.367 10.443 1.00 85.44 660 THR A N 1
ATOM 5108 C CA . THR A 1 660 ? -8.701 -21.509 10.313 1.00 85.44 660 THR A CA 1
ATOM 5109 C C . THR A 1 660 ? -9.312 -20.224 9.760 1.00 85.44 660 THR A C 1
ATOM 5111 O O . THR A 1 660 ? -8.975 -19.142 10.239 1.00 85.44 660 THR A O 1
ATOM 5114 N N . PRO A 1 661 ? -10.239 -20.290 8.789 1.00 86.38 661 PRO A N 1
ATOM 5115 C CA . PRO A 1 661 ? -10.897 -19.087 8.290 1.00 86.38 661 PRO A CA 1
ATOM 5116 C C . PRO A 1 661 ? -11.871 -18.491 9.316 1.00 86.38 661 PRO A C 1
ATOM 5118 O O . PRO A 1 661 ? -12.191 -17.313 9.220 1.00 86.38 661 PRO A O 1
ATOM 5121 N N . TYR A 1 662 ? -12.342 -19.272 10.296 1.00 91.31 662 TYR A N 1
ATOM 5122 C CA . TYR A 1 662 ? -13.367 -18.846 11.249 1.00 91.31 662 TYR A CA 1
ATOM 5123 C C . TYR A 1 662 ? -12.766 -18.137 12.461 1.00 91.31 662 TYR A C 1
ATOM 5125 O O . TYR A 1 662 ? -12.051 -18.747 13.258 1.00 91.31 662 TYR A O 1
ATOM 5133 N N . VAL A 1 663 ? -13.115 -16.863 12.629 1.00 96.25 663 VAL A N 1
ATOM 5134 C CA . VAL A 1 663 ? -12.669 -16.034 13.749 1.00 96.25 663 VAL A CA 1
ATOM 5135 C C . VAL A 1 663 ? -13.720 -16.023 14.863 1.00 96.25 663 VAL A C 1
ATOM 5137 O O . VAL A 1 663 ? -14.830 -15.538 14.637 1.00 96.25 663 VAL A O 1
ATOM 5140 N N . PRO A 1 664 ? -13.399 -16.503 16.074 1.00 97.06 664 PRO A N 1
ATOM 5141 C CA . PRO A 1 664 ? -14.314 -16.469 17.210 1.00 97.06 664 PRO A CA 1
ATOM 5142 C C . PRO A 1 664 ? -14.538 -15.052 17.771 1.00 97.06 664 PRO A C 1
ATOM 5144 O O . PRO A 1 664 ? -13.719 -14.146 17.608 1.00 97.06 664 PRO A O 1
ATOM 5147 N N . GLU A 1 665 ? -15.648 -14.869 18.488 1.00 98.00 665 GLU A N 1
ATOM 5148 C CA . GLU A 1 665 ? -16.013 -13.629 19.195 1.00 98.00 665 GLU A CA 1
ATOM 5149 C C . GLU A 1 665 ? -15.290 -13.525 20.551 1.00 98.00 665 GLU A C 1
ATOM 5151 O O . GLU A 1 665 ? -15.904 -13.496 21.616 1.00 98.00 665 GLU A O 1
ATOM 5156 N N . ILE A 1 666 ? -13.953 -13.516 20.509 1.00 96.81 666 ILE A N 1
ATOM 5157 C CA . ILE A 1 666 ? -13.075 -13.447 21.688 1.00 96.81 666 ILE A CA 1
ATOM 5158 C C . ILE A 1 666 ? -11.994 -12.370 21.535 1.00 96.81 666 ILE A C 1
ATOM 5160 O O . ILE A 1 666 ? -11.724 -11.855 20.443 1.00 96.81 666 ILE A O 1
ATOM 5164 N N . ARG A 1 667 ? -11.336 -12.046 22.652 1.00 97.06 667 ARG A N 1
ATOM 5165 C CA . ARG A 1 667 ? -10.101 -11.253 22.658 1.00 97.06 667 ARG A CA 1
ATOM 5166 C C . ARG A 1 667 ? -8.979 -12.017 21.955 1.00 97.06 667 ARG A C 1
ATOM 5168 O O . ARG A 1 667 ? -8.912 -13.238 22.047 1.00 97.06 667 ARG A O 1
ATOM 5175 N N . VAL A 1 668 ? -8.108 -11.284 21.275 1.00 95.00 668 VAL A N 1
ATOM 5176 C CA . VAL A 1 668 ? -6.965 -11.822 20.525 1.00 95.00 668 VAL A CA 1
ATOM 5177 C C . VAL A 1 668 ? -5.707 -11.034 20.877 1.00 95.00 668 VAL A C 1
ATOM 5179 O O . VAL A 1 668 ? -5.826 -9.922 21.393 1.00 95.00 668 VAL A O 1
ATOM 5182 N N . GLY A 1 669 ? -4.530 -11.602 20.617 1.00 94.88 669 GLY A N 1
ATOM 5183 C CA . GLY A 1 669 ? -3.259 -10.887 20.715 1.00 94.88 669 GLY A CA 1
ATOM 5184 C C . GLY A 1 669 ? -2.896 -10.136 19.429 1.00 94.88 669 GLY A C 1
ATOM 5185 O O . GLY A 1 669 ? -3.594 -10.222 18.411 1.00 94.88 669 GLY A O 1
ATOM 5186 N N . ILE A 1 670 ? -1.784 -9.395 19.474 1.00 94.56 670 ILE A N 1
ATOM 5187 C CA . ILE A 1 670 ? -1.270 -8.584 18.356 1.00 94.56 670 ILE A CA 1
ATOM 5188 C C . ILE A 1 670 ? -0.962 -9.416 17.102 1.00 94.56 670 ILE A C 1
ATOM 5190 O O . ILE A 1 670 ? -1.024 -8.901 15.985 1.00 94.56 670 ILE A O 1
ATOM 5194 N N . GLU A 1 671 ? -0.691 -10.711 17.263 1.00 90.88 671 GLU A N 1
ATOM 5195 C CA . GLU A 1 671 ? -0.441 -11.658 16.180 1.00 90.88 671 GLU A CA 1
ATOM 5196 C C . GLU A 1 671 ? -1.639 -11.799 15.230 1.00 90.88 671 GLU A C 1
ATOM 5198 O O . GLU A 1 671 ? -1.462 -11.989 14.028 1.00 90.88 671 GLU A O 1
ATOM 5203 N N . ALA A 1 672 ? -2.867 -11.646 15.737 1.00 92.94 672 ALA A N 1
ATOM 5204 C CA . ALA A 1 672 ? -4.078 -11.718 14.923 1.00 92.94 672 ALA A CA 1
ATOM 5205 C C . ALA A 1 672 ? -4.349 -10.423 14.134 1.00 92.94 672 ALA A C 1
ATOM 5207 O O . ALA A 1 672 ? -5.151 -10.429 13.193 1.00 92.94 672 ALA A O 1
ATOM 5208 N N . VAL A 1 673 ? -3.694 -9.318 14.500 1.00 93.81 673 VAL A N 1
ATOM 5209 C CA . VAL A 1 673 ? -3.972 -7.974 13.981 1.00 93.81 673 VAL A CA 1
ATOM 5210 C C . VAL A 1 673 ? -3.277 -7.760 12.646 1.00 93.81 673 VAL A C 1
ATOM 5212 O O . VAL A 1 673 ? -2.064 -7.950 12.526 1.00 93.81 673 VAL A O 1
ATOM 5215 N N . LEU A 1 674 ? -4.036 -7.279 11.656 1.00 88.25 674 LEU A N 1
ATOM 5216 C CA . LEU A 1 674 ? -3.480 -6.860 10.375 1.00 88.25 674 LEU A CA 1
ATOM 5217 C C . LEU A 1 674 ? -2.422 -5.762 10.613 1.00 88.25 674 LEU A C 1
ATOM 5219 O O . LEU A 1 674 ? -2.711 -4.774 11.291 1.00 88.25 674 LEU A O 1
ATOM 5223 N N . PRO A 1 675 ? -1.215 -5.894 10.055 1.00 85.44 675 PRO A N 1
ATOM 5224 C CA . PRO A 1 675 ? -0.079 -5.027 10.348 1.00 85.44 675 PRO A CA 1
ATOM 5225 C C . PRO A 1 675 ? -0.084 -3.752 9.539 1.00 85.44 675 PRO A C 1
ATOM 5227 O O . PRO A 1 675 ? 0.768 -3.474 8.698 1.00 85.44 675 PRO A O 1
ATOM 5230 N N . ASN A 1 676 ? -1.112 -2.973 9.794 1.00 84.81 676 ASN A N 1
ATOM 5231 C CA . ASN A 1 676 ? -1.220 -1.621 9.326 1.00 84.81 676 ASN A CA 1
ATOM 5232 C C . ASN A 1 676 ? -1.682 -0.742 10.483 1.00 84.81 676 ASN A C 1
ATOM 5234 O O . ASN A 1 676 ? -2.323 -1.205 11.430 1.00 84.81 676 ASN A O 1
ATOM 5238 N N . GLY A 1 677 ? -1.411 0.558 10.376 1.00 87.38 677 GLY A N 1
ATOM 5239 C CA . GLY A 1 677 ? -1.749 1.485 11.452 1.00 87.38 677 GLY A CA 1
ATOM 5240 C C . GLY A 1 677 ? -3.246 1.534 11.767 1.00 87.38 677 GLY A C 1
ATOM 5241 O O . GLY A 1 677 ? -3.615 1.863 12.888 1.00 87.38 677 GLY A O 1
ATOM 5242 N N . TYR A 1 678 ? -4.118 1.176 10.817 1.00 91.81 678 TYR A N 1
ATOM 5243 C CA . TYR A 1 678 ? -5.562 1.111 11.047 1.00 91.81 678 TYR A CA 1
ATOM 5244 C C . TYR A 1 678 ? -5.975 -0.046 11.970 1.00 91.81 678 TYR A C 1
ATOM 5246 O O . TYR A 1 678 ? -6.693 0.190 12.943 1.00 91.81 678 TYR A O 1
ATOM 5254 N N . GLY A 1 679 ? -5.549 -1.278 11.666 1.00 94.88 679 GLY A N 1
ATOM 5255 C CA . GLY A 1 679 ? -5.847 -2.460 12.477 1.00 94.88 679 GLY A CA 1
ATOM 5256 C C . GLY A 1 679 ? -5.252 -2.330 13.873 1.00 94.88 679 GLY A C 1
ATOM 5257 O O . GLY A 1 679 ? -5.942 -2.555 14.865 1.00 94.88 679 GLY A O 1
ATOM 5258 N N . GLU A 1 680 ? -4.015 -1.845 13.948 1.00 95.62 680 GLU A N 1
ATOM 5259 C CA . GLU A 1 680 ? -3.310 -1.575 15.201 1.00 95.62 680 GLU A CA 1
ATOM 5260 C C . GLU A 1 680 ? -3.995 -0.492 16.041 1.00 95.62 680 GLU A C 1
ATOM 5262 O O . GLU A 1 680 ? -4.215 -0.689 17.233 1.00 95.62 680 GLU A O 1
ATOM 5267 N N . ALA A 1 681 ? -4.425 0.623 15.441 1.00 97.44 681 ALA A N 1
ATOM 5268 C CA . ALA A 1 681 ? -5.148 1.662 16.175 1.00 97.44 681 ALA A CA 1
ATOM 5269 C C . ALA A 1 681 ? -6.507 1.169 16.706 1.00 97.44 681 ALA A C 1
ATOM 5271 O O . ALA A 1 681 ? -6.890 1.506 17.828 1.00 97.44 681 ALA A O 1
ATOM 5272 N N . LYS A 1 682 ? -7.239 0.354 15.932 1.00 98.06 682 LYS A N 1
ATOM 5273 C CA . LYS A 1 682 ? -8.486 -0.274 16.400 1.00 98.06 682 LYS A CA 1
ATOM 5274 C C . LYS A 1 682 ? -8.227 -1.242 17.553 1.00 98.06 682 LYS A C 1
ATOM 5276 O O . LYS A 1 682 ? -8.941 -1.182 18.551 1.00 98.06 682 LYS A O 1
ATOM 5281 N N . TYR A 1 683 ? -7.182 -2.059 17.447 1.00 98.31 683 TYR A N 1
ATOM 5282 C CA . TYR A 1 683 ? -6.760 -2.978 18.501 1.00 98.31 683 TYR A CA 1
ATOM 5283 C C . TYR A 1 683 ? -6.347 -2.241 19.785 1.00 98.31 683 TYR A C 1
ATOM 5285 O O . TYR A 1 683 ? -6.789 -2.618 20.868 1.00 98.31 683 TYR A O 1
ATOM 5293 N N . ALA A 1 684 ? -5.601 -1.135 19.683 1.00 98.25 684 ALA A N 1
ATOM 5294 C CA . ALA A 1 684 ? -5.258 -0.297 20.834 1.00 98.25 684 ALA A CA 1
ATOM 5295 C C . ALA A 1 684 ? -6.508 0.233 21.558 1.00 98.25 684 ALA A C 1
ATOM 5297 O O . ALA A 1 684 ? -6.551 0.249 22.785 1.00 98.25 684 ALA A O 1
ATOM 5298 N N . CYS A 1 685 ? -7.557 0.626 20.826 1.00 98.38 685 CYS A N 1
ATOM 5299 C CA . CYS A 1 685 ? -8.824 1.034 21.438 1.00 98.38 685 CYS A CA 1
ATOM 5300 C C . CYS A 1 685 ? -9.590 -0.138 22.079 1.00 98.38 685 CYS A C 1
ATOM 5302 O O . CYS A 1 685 ? -10.184 0.061 23.137 1.00 98.38 685 CYS A O 1
ATOM 5304 N N . GLU A 1 686 ? -9.557 -1.348 21.500 1.00 98.50 686 GLU A N 1
ATOM 5305 C CA . GLU A 1 686 ? -10.108 -2.543 22.166 1.00 98.50 686 GLU A CA 1
ATOM 5306 C C . GLU A 1 686 ? -9.382 -2.811 23.496 1.00 98.50 686 GLU A C 1
ATOM 5308 O O . GLU A 1 686 ? -10.020 -2.970 24.537 1.00 98.50 686 GLU A O 1
ATOM 5313 N N . ARG A 1 687 ? -8.043 -2.773 23.487 1.00 97.94 687 ARG A N 1
ATOM 5314 C CA . ARG A 1 687 ? -7.208 -2.951 24.685 1.00 97.94 687 ARG A CA 1
ATOM 5315 C C . ARG A 1 687 ? -7.413 -1.838 25.715 1.00 97.94 687 ARG A C 1
ATOM 5317 O O . ARG A 1 687 ? -7.424 -2.112 26.910 1.00 97.94 687 ARG A O 1
ATOM 5324 N N . ALA A 1 688 ? -7.653 -0.599 25.288 1.00 97.19 688 ALA A N 1
ATOM 5325 C CA . ALA A 1 688 ? -7.974 0.497 26.202 1.00 97.19 688 ALA A CA 1
ATOM 5326 C C . ALA A 1 688 ? -9.258 0.234 27.002 1.00 97.19 688 ALA A C 1
ATOM 5328 O O . ALA A 1 688 ? -9.321 0.587 28.178 1.00 97.19 688 ALA A O 1
ATOM 5329 N N . LEU A 1 689 ? -10.266 -0.415 26.409 1.00 97.31 689 LEU A N 1
ATOM 5330 C CA . LEU A 1 689 ? -11.483 -0.809 27.128 1.00 97.31 689 LEU A CA 1
ATOM 5331 C C . LEU A 1 689 ? -11.220 -1.914 28.153 1.00 97.31 689 LEU A C 1
ATOM 5333 O O . LEU A 1 689 ? -11.769 -1.855 29.254 1.00 97.31 689 LEU A O 1
ATOM 5337 N N . ASP A 1 690 ? -10.346 -2.873 27.830 1.00 95.88 690 ASP A N 1
ATOM 5338 C CA . ASP A 1 690 ? -9.879 -3.892 28.781 1.00 95.88 690 ASP A CA 1
ATOM 5339 C C . ASP A 1 690 ? -9.163 -3.280 29.987 1.00 95.88 690 ASP A C 1
ATOM 5341 O O . ASP A 1 690 ? -9.367 -3.715 31.119 1.00 95.88 690 ASP A O 1
ATOM 5345 N N . GLU A 1 691 ? -8.356 -2.245 29.758 1.00 94.94 691 GLU A N 1
ATOM 5346 C CA . GLU A 1 691 ? -7.629 -1.563 30.826 1.00 94.94 691 GLU A CA 1
ATOM 5347 C C . GLU A 1 691 ? -8.478 -0.538 31.597 1.00 94.94 691 GLU A C 1
ATOM 5349 O O . GLU A 1 691 ? -8.015 -0.049 32.629 1.00 94.94 691 GLU A O 1
ATOM 5354 N N . THR A 1 692 ? -9.706 -0.243 31.142 1.00 95.12 692 THR A N 1
ATOM 5355 C CA . THR A 1 692 ? -10.613 0.758 31.734 1.00 95.12 692 THR A CA 1
ATOM 5356 C C . THR A 1 692 ? -11.997 0.176 32.059 1.00 95.12 692 THR A C 1
ATOM 5358 O O . THR A 1 692 ? -12.178 -0.420 33.118 1.00 95.12 692 THR A O 1
ATOM 5361 N N . LEU A 1 693 ? -12.997 0.344 31.187 1.00 94.75 693 LEU A N 1
ATOM 5362 C CA . LEU A 1 693 ? -14.407 0.063 31.483 1.00 94.75 693 LEU A CA 1
ATOM 5363 C C . LEU A 1 693 ? -14.679 -1.413 31.817 1.00 94.75 693 LEU A C 1
ATOM 5365 O O . LEU A 1 693 ? -15.499 -1.691 32.691 1.00 94.75 693 LEU A O 1
ATOM 5369 N N . HIS A 1 694 ? -13.969 -2.363 31.193 1.00 94.94 694 HIS A N 1
ATOM 5370 C CA . HIS A 1 694 ? -14.136 -3.794 31.486 1.00 94.94 694 HIS A CA 1
ATOM 5371 C C . HIS A 1 694 ? -13.719 -4.181 32.915 1.00 94.94 694 HIS A C 1
ATOM 5373 O O . HIS A 1 694 ? -14.203 -5.191 33.424 1.00 94.94 694 HIS A O 1
ATOM 5379 N N . LYS A 1 695 ? -12.873 -3.387 33.590 1.00 93.00 695 LYS A N 1
ATOM 5380 C CA . LYS A 1 695 ? -12.489 -3.621 34.997 1.00 93.00 695 LYS A CA 1
ATOM 5381 C C . LYS A 1 695 ? -13.592 -3.254 35.995 1.00 93.00 695 LYS A C 1
ATOM 5383 O O . LYS A 1 695 ? -13.505 -3.641 37.155 1.00 93.00 695 LYS A O 1
ATOM 5388 N N . HIS A 1 696 ? -14.635 -2.552 35.548 1.00 90.88 696 HIS A N 1
ATOM 5389 C CA . HIS A 1 696 ? -15.731 -2.052 36.381 1.00 90.88 696 HIS A CA 1
ATOM 5390 C C . HIS A 1 696 ? -17.086 -2.539 35.849 1.00 90.88 696 HIS A C 1
ATOM 5392 O O . HIS A 1 696 ? -17.983 -1.752 35.534 1.00 90.88 696 HIS A O 1
ATOM 5398 N N . ALA A 1 697 ? -17.230 -3.860 35.709 1.00 89.69 697 ALA A N 1
ATOM 5399 C CA . ALA A 1 697 ? -18.431 -4.505 35.170 1.00 89.69 697 ALA A CA 1
ATOM 5400 C C . ALA A 1 697 ? -19.695 -4.290 36.029 1.00 89.69 697 ALA A C 1
ATOM 5402 O O . ALA A 1 697 ? -20.812 -4.515 35.563 1.00 89.69 697 ALA A O 1
ATOM 5403 N N . ASP A 1 698 ? -19.544 -3.850 37.278 1.00 86.81 698 ASP A N 1
ATOM 5404 C CA . ASP A 1 698 ? -20.621 -3.398 38.159 1.00 86.81 698 ASP A CA 1
ATOM 5405 C C . ASP A 1 698 ? -21.211 -2.045 37.719 1.00 86.81 698 ASP A C 1
ATOM 5407 O O . ASP A 1 698 ? -22.395 -1.795 37.940 1.00 86.81 698 ASP A O 1
ATOM 5411 N N . ARG A 1 699 ? -20.419 -1.211 37.032 1.00 88.19 699 ARG A N 1
ATOM 5412 C CA . ARG A 1 699 ? -20.798 0.132 36.557 1.00 88.19 699 ARG A CA 1
ATOM 5413 C C . ARG A 1 699 ? -21.045 0.208 35.056 1.00 88.19 699 ARG A C 1
ATOM 5415 O O . ARG A 1 699 ? -21.846 1.034 34.616 1.00 88.19 699 ARG A O 1
ATOM 5422 N N . PHE A 1 700 ? -20.358 -0.618 34.270 1.00 93.81 700 PHE A N 1
ATOM 5423 C CA . PHE A 1 700 ? -20.393 -0.546 32.813 1.00 93.81 700 PHE A CA 1
ATOM 5424 C C . PHE A 1 700 ? -20.781 -1.876 32.176 1.00 93.81 700 PHE A C 1
ATOM 5426 O O . PHE A 1 700 ? -20.301 -2.938 32.561 1.00 93.81 700 PHE A O 1
ATOM 5433 N N . ALA A 1 701 ? -21.611 -1.790 31.144 1.00 96.56 701 ALA A N 1
ATOM 5434 C CA . ALA A 1 701 ? -21.905 -2.874 30.217 1.00 96.56 701 ALA A CA 1
ATOM 5435 C C . ALA A 1 701 ? -21.180 -2.554 28.900 1.00 96.56 701 ALA A C 1
ATOM 5437 O O . ALA A 1 701 ? -21.675 -1.784 28.078 1.00 96.56 701 ALA A O 1
ATOM 5438 N N . THR A 1 702 ? -19.952 -3.055 28.748 1.00 97.62 702 THR A N 1
ATOM 5439 C CA . THR A 1 702 ? -19.034 -2.637 27.672 1.00 97.62 702 THR A CA 1
ATOM 5440 C C . THR A 1 702 ? -18.827 -3.748 26.652 1.00 97.62 702 THR A C 1
ATOM 5442 O O . THR A 1 702 ? -18.689 -4.908 27.026 1.00 97.62 702 THR A O 1
ATOM 5445 N N . SER A 1 703 ? -18.784 -3.384 25.370 1.00 98.12 703 SER A N 1
ATOM 5446 C CA . SER A 1 703 ? -18.466 -4.301 24.276 1.00 98.12 703 SER A CA 1
ATOM 5447 C C . SER A 1 703 ? -17.678 -3.631 23.148 1.00 98.12 703 SER A C 1
ATOM 5449 O O . SER A 1 703 ? -17.834 -2.440 22.852 1.00 98.12 703 SER A O 1
ATOM 5451 N N . CYS A 1 704 ? -16.853 -4.430 22.479 1.00 98.19 704 CYS A N 1
ATOM 5452 C CA . CYS A 1 704 ? -16.227 -4.122 21.198 1.00 98.19 704 CYS A CA 1
ATOM 5453 C C . CYS A 1 704 ? -16.952 -4.890 20.091 1.00 98.19 704 CYS A C 1
ATOM 5455 O O . CYS A 1 704 ? -17.167 -6.092 20.219 1.00 98.19 704 CYS A O 1
ATOM 5457 N N . VAL A 1 705 ? -17.286 -4.232 18.983 1.00 98.75 705 VAL A N 1
ATOM 5458 C CA . VAL A 1 705 ? -17.988 -4.869 17.859 1.00 98.75 705 VAL A CA 1
ATOM 5459 C C . VAL A 1 705 ? -17.128 -4.796 16.606 1.00 98.75 705 VAL A C 1
ATOM 5461 O O . VAL A 1 705 ? -16.958 -3.721 16.032 1.00 98.75 705 VAL A O 1
ATOM 5464 N N . ARG A 1 706 ? -16.558 -5.921 16.174 1.00 98.69 706 ARG A N 1
ATOM 5465 C CA . ARG A 1 706 ? -15.747 -6.017 14.954 1.00 98.69 706 ARG A CA 1
ATOM 5466 C C . ARG A 1 706 ? -16.661 -6.229 13.758 1.00 98.69 706 ARG A C 1
ATOM 5468 O O . ARG A 1 706 ? -17.396 -7.207 13.701 1.00 98.69 706 ARG A O 1
ATOM 5475 N N . ILE A 1 707 ? -16.620 -5.314 12.798 1.00 98.25 707 ILE A N 1
ATOM 5476 C CA . ILE A 1 707 ? -17.487 -5.384 11.616 1.00 98.25 707 ILE A CA 1
ATOM 5477 C C . ILE A 1 707 ? -16.681 -5.872 10.408 1.00 98.25 707 ILE A C 1
ATOM 5479 O O . ILE A 1 707 ? -15.568 -5.386 10.168 1.00 98.25 707 ILE A O 1
ATOM 5483 N N . GLY A 1 708 ? -17.247 -6.841 9.683 1.00 96.00 708 GLY A N 1
ATOM 5484 C CA . GLY A 1 708 ? -16.790 -7.330 8.383 1.00 96.00 708 GLY A CA 1
ATOM 5485 C C . GLY A 1 708 ? -17.168 -6.391 7.234 1.00 96.00 708 GLY A C 1
ATOM 5486 O O . GLY A 1 708 ? -17.144 -5.166 7.375 1.00 96.00 708 GLY A O 1
ATOM 5487 N N . GLN A 1 709 ? -17.512 -6.952 6.072 1.00 94.88 709 GLN A N 1
ATOM 5488 C CA . GLN A 1 709 ? -17.865 -6.147 4.902 1.00 94.88 709 GLN A CA 1
ATOM 5489 C C . GLN A 1 709 ? -19.262 -5.527 5.046 1.00 94.88 709 GLN A C 1
ATOM 5491 O O . GLN A 1 709 ? -20.283 -6.209 4.921 1.00 94.88 709 GLN A O 1
ATOM 5496 N N . ILE A 1 710 ? -19.300 -4.204 5.219 1.00 96.38 710 ILE A N 1
ATOM 5497 C CA . ILE A 1 710 ? -20.535 -3.418 5.149 1.00 96.38 710 ILE A CA 1
ATOM 5498 C C . ILE A 1 710 ? -20.905 -3.228 3.676 1.00 96.38 710 ILE A C 1
ATOM 5500 O O . ILE A 1 710 ? -20.129 -2.669 2.902 1.00 96.38 710 ILE A O 1
ATOM 5504 N N . ALA A 1 711 ? -22.078 -3.711 3.289 1.00 96.00 711 ALA A N 1
ATOM 5505 C CA . ALA A 1 711 ? -22.634 -3.564 1.952 1.00 96.00 711 ALA A CA 1
ATOM 5506 C C . ALA A 1 711 ? -23.671 -2.436 1.887 1.00 96.00 711 ALA A C 1
ATOM 5508 O O . ALA A 1 711 ? -23.996 -1.799 2.893 1.00 96.00 711 ALA A O 1
ATOM 5509 N N . GLY A 1 712 ? -24.198 -2.184 0.689 1.00 95.31 712 GLY A N 1
ATOM 5510 C CA . GLY A 1 712 ? -25.191 -1.139 0.476 1.00 95.31 712 GLY A CA 1
ATOM 5511 C C . GLY A 1 712 ? -26.490 -1.359 1.257 1.00 95.31 712 GLY A C 1
ATOM 5512 O O . GLY A 1 712 ? -26.822 -2.482 1.644 1.00 95.31 712 GLY A O 1
ATOM 5513 N N . ALA A 1 713 ? -27.250 -0.286 1.464 1.00 95.44 713 ALA A N 1
ATOM 5514 C CA . ALA A 1 713 ? -28.514 -0.336 2.197 1.00 95.44 713 ALA A CA 1
ATOM 5515 C C . ALA A 1 713 ? -29.564 -1.202 1.480 1.00 95.44 713 ALA A C 1
ATOM 5517 O O . ALA A 1 713 ? -29.708 -1.120 0.255 1.00 95.44 713 ALA A O 1
ATOM 5518 N N . THR A 1 714 ? -30.346 -1.991 2.228 1.00 95.12 714 THR A N 1
ATOM 5519 C CA . THR A 1 714 ? -31.431 -2.813 1.647 1.00 95.12 714 THR A CA 1
ATOM 5520 C C . THR A 1 714 ? -32.486 -1.954 0.945 1.00 95.12 714 THR A C 1
ATOM 5522 O O . THR A 1 714 ? -33.054 -2.338 -0.087 1.00 95.12 714 THR A O 1
ATOM 5525 N N . ARG A 1 715 ? -32.713 -0.745 1.473 1.00 88.50 715 ARG A N 1
ATOM 5526 C CA . ARG A 1 715 ? -33.564 0.288 0.887 1.00 88.50 715 ARG A CA 1
ATOM 5527 C C . ARG A 1 715 ? -32.723 1.250 0.049 1.00 88.50 715 ARG A C 1
ATOM 5529 O O . ARG A 1 715 ? -31.781 1.856 0.539 1.00 88.50 715 ARG A O 1
ATOM 5536 N N . GLY A 1 716 ? -33.085 1.416 -1.221 1.00 84.56 716 GLY A N 1
ATOM 5537 C CA . GLY A 1 716 ? -32.456 2.387 -2.127 1.00 84.56 716 GLY A CA 1
ATOM 5538 C C . GLY A 1 716 ? -31.073 2.000 -2.666 1.00 84.56 716 GLY A C 1
ATOM 5539 O O . GLY A 1 716 ? -30.625 2.621 -3.619 1.00 84.56 716 GLY A O 1
ATOM 5540 N N . GLY A 1 717 ? -30.414 0.973 -2.117 1.00 92.38 717 GLY A N 1
ATOM 5541 C CA . GLY A 1 717 ? -29.157 0.450 -2.658 1.00 92.38 717 GLY A CA 1
ATOM 5542 C C . GLY A 1 717 ? -27.933 1.337 -2.421 1.00 92.38 717 GLY A C 1
ATOM 5543 O O . GLY A 1 717 ? -26.888 1.068 -3.009 1.00 92.38 717 GLY A O 1
ATOM 5544 N N . TYR A 1 718 ? -28.033 2.367 -1.569 1.00 93.38 718 TYR A N 1
ATOM 5545 C CA . TYR A 1 718 ? -26.920 3.274 -1.278 1.00 93.38 718 TYR A CA 1
ATOM 5546 C C . TYR A 1 718 ? -25.700 2.487 -0.796 1.00 93.38 718 TYR A C 1
ATOM 5548 O O . TYR A 1 718 ? -25.717 1.913 0.294 1.00 93.38 718 TYR A O 1
ATOM 5556 N N . TRP A 1 719 ? -24.629 2.508 -1.586 1.00 94.00 719 TRP A N 1
ATOM 5557 C CA . TRP A 1 719 ? -23.308 2.017 -1.211 1.00 94.00 719 TRP A CA 1
ATOM 5558 C C . TRP A 1 719 ? -22.281 3.063 -1.629 1.00 94.00 719 TRP A C 1
ATOM 5560 O O . TRP A 1 719 ? -22.222 3.465 -2.792 1.00 94.00 719 TRP A O 1
ATOM 5570 N N . ASN A 1 720 ? -21.479 3.528 -0.675 1.00 90.69 720 ASN A N 1
ATOM 5571 C CA . ASN A 1 720 ? -20.423 4.501 -0.914 1.00 90.69 720 ASN A CA 1
ATOM 5572 C C . ASN A 1 720 ? -19.503 4.071 -2.085 1.00 90.69 720 ASN A C 1
ATOM 5574 O O . ASN A 1 720 ? -18.861 3.025 -1.990 1.00 90.69 720 ASN A O 1
ATOM 5578 N N . PRO A 1 721 ? -19.402 4.864 -3.170 1.00 89.88 721 PRO A N 1
ATOM 5579 C CA . PRO A 1 721 ? -18.606 4.506 -4.345 1.00 89.88 721 PRO A CA 1
ATOM 5580 C C . PRO A 1 721 ? -17.091 4.597 -4.108 1.00 89.88 721 PRO A C 1
ATOM 5582 O O . PRO A 1 721 ? -16.319 4.108 -4.925 1.00 89.88 721 PRO A O 1
ATOM 5585 N N . GLN A 1 722 ? -16.641 5.212 -3.009 1.00 86.25 722 GLN A N 1
ATOM 5586 C CA . GLN A 1 722 ? -15.221 5.333 -2.657 1.00 86.25 722 GLN A CA 1
ATOM 5587 C C . GLN A 1 722 ? -14.719 4.139 -1.829 1.00 86.25 722 GLN A C 1
ATOM 5589 O O . GLN A 1 722 ? -14.020 4.308 -0.830 1.00 86.25 722 GLN A O 1
ATOM 5594 N N . GLU A 1 723 ? -15.101 2.927 -2.222 1.00 88.69 723 GLU A N 1
ATOM 5595 C CA . GLU A 1 723 ? -14.720 1.679 -1.558 1.00 88.69 723 GLU A CA 1
ATOM 5596 C C . GLU A 1 723 ? -14.159 0.673 -2.570 1.00 88.69 723 GLU A C 1
ATOM 5598 O O . GLU A 1 723 ? -14.366 0.785 -3.780 1.00 88.69 723 GLU A O 1
ATOM 5603 N N . HIS A 1 724 ? -13.425 -0.324 -2.073 1.00 89.44 724 HIS A N 1
ATOM 5604 C CA . HIS A 1 724 ? -12.657 -1.248 -2.910 1.00 89.44 724 HIS A CA 1
ATOM 5605 C C . HIS A 1 724 ? -13.533 -2.066 -3.876 1.00 89.44 724 HIS A C 1
ATOM 5607 O O . HIS A 1 724 ? -13.128 -2.284 -5.016 1.00 89.44 724 HIS A O 1
ATOM 5613 N N . LEU A 1 725 ? -14.737 -2.481 -3.463 1.00 93.50 725 LEU A N 1
ATOM 5614 C CA . LEU A 1 725 ? -15.645 -3.236 -4.326 1.00 93.50 725 LEU A CA 1
ATOM 5615 C C . LEU A 1 725 ? -16.229 -2.373 -5.461 1.00 93.50 725 LEU A C 1
ATOM 5617 O O . LEU A 1 725 ? -16.095 -2.783 -6.615 1.00 93.50 725 LEU A O 1
ATOM 5621 N N . PRO A 1 726 ? -16.819 -1.183 -5.211 1.00 93.88 726 PRO A N 1
ATOM 5622 C CA . PRO A 1 726 ? -17.190 -0.281 -6.298 1.00 93.88 726 PRO A CA 1
ATOM 5623 C C . PRO A 1 726 ? -16.022 0.008 -7.252 1.00 93.88 726 PRO A C 1
ATOM 5625 O O . PRO A 1 726 ? -16.227 0.059 -8.461 1.00 93.88 726 PRO A O 1
ATOM 5628 N N . PHE A 1 727 ? -14.786 0.141 -6.750 1.00 93.56 727 PHE A N 1
ATOM 5629 C CA . PHE A 1 727 ? -13.610 0.342 -7.606 1.00 93.56 727 PHE A CA 1
ATOM 5630 C C . PHE A 1 727 ? -13.317 -0.866 -8.504 1.00 93.56 727 PHE A C 1
ATOM 5632 O O . PHE A 1 727 ? -13.042 -0.687 -9.695 1.00 93.56 727 PHE A O 1
ATOM 5639 N N . LEU A 1 728 ? -13.416 -2.086 -7.965 1.00 94.19 728 LEU A N 1
ATOM 5640 C CA . LEU A 1 728 ? -13.294 -3.332 -8.725 1.00 94.19 728 LEU A CA 1
ATOM 5641 C C . LEU A 1 728 ? -14.354 -3.404 -9.833 1.00 94.19 728 LEU A C 1
ATOM 5643 O O . LEU A 1 728 ? -14.022 -3.679 -10.987 1.00 94.19 728 LEU A O 1
ATOM 5647 N N . LEU A 1 729 ? -15.613 -3.086 -9.523 1.00 94.62 729 LEU A N 1
ATOM 5648 C CA . LEU A 1 729 ? -16.713 -3.133 -10.493 1.00 94.62 729 LEU A CA 1
ATOM 5649 C C . LEU A 1 729 ? -16.641 -2.005 -11.535 1.00 94.62 729 LEU A C 1
ATOM 5651 O O . LEU A 1 729 ? -16.909 -2.238 -12.713 1.00 94.62 729 LEU A O 1
ATOM 5655 N N . LYS A 1 730 ? -16.214 -0.798 -11.147 1.00 93.94 730 LYS A N 1
ATOM 5656 C CA . LYS A 1 730 ? -15.981 0.308 -12.089 1.00 93.94 730 LYS A CA 1
ATOM 5657 C C . LYS A 1 730 ? -14.877 -0.030 -13.083 1.00 93.94 730 LYS A C 1
ATOM 5659 O O . LYS A 1 730 ? -15.062 0.141 -14.284 1.00 93.94 730 LYS A O 1
ATOM 5664 N N . SER A 1 731 ? -13.773 -0.577 -12.584 1.00 93.88 731 SER A N 1
ATOM 5665 C CA . SER A 1 731 ? -12.646 -0.979 -13.430 1.00 93.88 731 SER A CA 1
ATOM 5666 C C . SER A 1 731 ? -13.035 -2.133 -14.343 1.00 93.88 731 SER A C 1
ATOM 5668 O O . SER A 1 731 ? -12.731 -2.079 -15.527 1.00 93.88 731 SER A O 1
ATOM 5670 N N . THR A 1 732 ? -13.806 -3.100 -13.829 1.00 93.81 732 THR A N 1
ATOM 5671 C CA . THR A 1 732 ? -14.449 -4.175 -14.605 1.00 93.81 732 THR A CA 1
ATOM 5672 C C . THR A 1 732 ? -15.275 -3.625 -15.768 1.00 93.81 732 THR A C 1
ATOM 5674 O O . THR A 1 732 ? -15.141 -4.105 -16.891 1.00 93.81 732 THR A O 1
ATOM 5677 N N . GLN A 1 733 ? -16.085 -2.585 -15.534 1.00 90.38 733 GLN A N 1
ATOM 5678 C CA . GLN A 1 733 ? -16.859 -1.931 -16.591 1.00 90.38 733 GLN A CA 1
ATOM 5679 C C . GLN A 1 733 ? -15.955 -1.262 -17.638 1.00 90.38 733 GLN A C 1
ATOM 5681 O O . GLN A 1 733 ? -16.290 -1.247 -18.817 1.00 90.38 733 GLN A O 1
ATOM 5686 N N . THR A 1 734 ? -14.805 -0.713 -17.249 1.00 89.44 734 THR A N 1
ATOM 5687 C CA . THR A 1 734 ? -13.873 -0.094 -18.205 1.00 89.44 734 THR A CA 1
ATOM 5688 C C . THR A 1 734 ? -13.058 -1.122 -18.992 1.00 89.44 734 THR A C 1
ATOM 5690 O O . THR A 1 734 ? -12.914 -0.954 -20.197 1.00 89.44 734 THR A O 1
ATOM 5693 N N . ILE A 1 735 ? -12.579 -2.206 -18.371 1.00 90.19 735 ILE A N 1
ATOM 5694 C CA . ILE A 1 735 ? -11.833 -3.270 -19.074 1.00 90.19 735 ILE A CA 1
ATOM 5695 C C . ILE A 1 735 ? -12.735 -4.305 -19.766 1.00 90.19 735 ILE A C 1
ATOM 5697 O O . ILE A 1 735 ? -12.224 -5.198 -20.437 1.00 90.19 735 ILE A O 1
ATOM 5701 N N . GLN A 1 736 ? -14.056 -4.221 -19.564 1.00 91.69 736 GLN A N 1
ATOM 5702 C CA . GLN A 1 736 ? -15.066 -5.140 -20.107 1.00 91.69 736 GLN A CA 1
ATOM 5703 C C . GLN A 1 736 ? -14.879 -6.611 -19.686 1.00 91.69 736 GLN A C 1
ATOM 5705 O O . GLN A 1 736 ? -15.279 -7.529 -20.398 1.00 91.69 736 GLN A O 1
ATOM 5710 N N . CYS A 1 737 ? -14.281 -6.850 -18.517 1.00 93.56 737 CYS A N 1
ATOM 5711 C CA . CYS A 1 737 ? -14.056 -8.176 -17.935 1.00 93.56 737 CYS A CA 1
ATOM 5712 C C . CYS A 1 737 ? -14.137 -8.100 -16.407 1.00 93.56 737 CYS A C 1
ATOM 5714 O O . CYS A 1 737 ? -13.605 -7.165 -15.807 1.00 93.56 737 CYS A O 1
ATOM 5716 N N . ILE A 1 738 ? -14.758 -9.094 -15.777 1.00 94.81 738 ILE A N 1
ATOM 5717 C CA . ILE A 1 738 ? -14.896 -9.229 -14.322 1.00 94.81 738 ILE A CA 1
ATOM 5718 C C . ILE A 1 738 ? -13.944 -10.328 -13.821 1.00 94.81 738 ILE A C 1
ATOM 5720 O O . ILE A 1 738 ? -13.760 -11.331 -14.523 1.00 94.81 738 ILE A O 1
ATOM 5724 N N . PRO A 1 739 ? -13.313 -10.182 -12.642 1.00 95.19 739 PRO A N 1
ATOM 5725 C CA . PRO A 1 739 ? -12.461 -11.239 -12.139 1.00 95.19 739 PRO A CA 1
ATOM 5726 C C . PRO A 1 739 ? -13.299 -12.413 -11.644 1.00 95.19 739 PRO A C 1
ATOM 5728 O O . PRO A 1 739 ? -14.324 -12.239 -10.982 1.00 95.19 739 PRO A O 1
ATOM 5731 N N . ARG A 1 740 ? -12.822 -13.624 -11.911 1.00 94.56 740 ARG A N 1
ATOM 5732 C CA . ARG A 1 740 ? -13.296 -14.841 -11.270 1.00 94.56 740 ARG A CA 1
ATOM 5733 C C . ARG A 1 740 ? -12.881 -14.799 -9.807 1.00 94.56 740 ARG A C 1
ATOM 5735 O O . ARG A 1 740 ? -11.693 -14.824 -9.507 1.00 94.56 740 ARG A O 1
ATOM 5742 N N . LEU A 1 741 ? -13.876 -14.740 -8.934 1.00 93.44 741 LEU A N 1
ATOM 5743 C CA . LEU A 1 741 ? -13.733 -14.829 -7.488 1.00 93.44 741 LEU A CA 1
ATOM 5744 C C . LEU A 1 741 ? -14.359 -16.148 -7.037 1.00 93.44 741 LEU A C 1
ATOM 5746 O O . LEU A 1 741 ? -15.461 -16.494 -7.469 1.00 93.44 741 LEU A O 1
ATOM 5750 N N . GLU A 1 742 ? -13.642 -16.895 -6.207 1.00 88.62 742 GLU A N 1
ATOM 5751 C CA . GLU A 1 742 ? -14.094 -18.183 -5.673 1.00 88.62 742 GLU A CA 1
ATOM 5752 C C . GLU A 1 742 ? -14.467 -18.058 -4.190 1.00 88.62 742 GLU A C 1
ATOM 5754 O O . GLU A 1 742 ? -14.292 -17.010 -3.581 1.00 88.62 742 GLU A O 1
ATOM 5759 N N . GLY A 1 743 ? -15.026 -19.110 -3.594 1.00 92.81 743 GLY A N 1
ATOM 5760 C CA . GLY A 1 743 ? -15.351 -19.125 -2.167 1.00 92.81 743 GLY A CA 1
ATOM 5761 C C . GLY A 1 743 ? -16.508 -18.209 -1.750 1.00 92.81 743 GLY A C 1
ATOM 5762 O O . GLY A 1 743 ? -17.328 -17.767 -2.562 1.00 92.81 743 GLY A O 1
ATOM 5763 N N . LEU A 1 744 ? -16.587 -17.971 -0.439 1.00 92.75 744 LEU A N 1
ATOM 5764 C CA . LEU A 1 744 ? -17.735 -17.336 0.204 1.00 92.75 744 LEU A CA 1
ATOM 5765 C C . LEU A 1 744 ? -17.617 -15.811 0.210 1.00 92.75 744 LEU A C 1
ATOM 5767 O O . LEU A 1 744 ? -16.604 -15.257 0.639 1.00 92.75 744 LEU A O 1
ATOM 5771 N N . LEU A 1 745 ? -18.703 -15.141 -0.168 1.00 92.81 745 LEU A N 1
ATOM 5772 C CA . LEU A 1 745 ? -18.905 -13.712 0.039 1.00 92.81 745 LEU A CA 1
ATOM 5773 C C . LEU A 1 745 ? -19.803 -13.485 1.263 1.00 92.81 745 LEU A C 1
ATOM 5775 O O . LEU A 1 745 ? -20.796 -14.187 1.474 1.00 92.81 745 LEU A O 1
ATOM 5779 N N . SER A 1 746 ? -19.447 -12.491 2.075 1.00 93.50 746 SER A N 1
ATOM 5780 C CA . SER A 1 746 ? -20.072 -12.239 3.379 1.00 93.50 746 SER A CA 1
ATOM 5781 C C . SER A 1 746 ? -20.485 -10.771 3.526 1.00 93.50 746 SER A C 1
ATOM 5783 O O . SER A 1 746 ? -19.974 -10.010 4.340 1.00 93.50 746 SER A O 1
ATOM 5785 N N . TRP A 1 747 ? -21.374 -10.327 2.640 1.00 96.06 747 TRP A N 1
ATOM 5786 C CA . TRP A 1 747 ? -21.862 -8.948 2.615 1.00 96.06 747 TRP A CA 1
ATOM 5787 C C . TRP A 1 747 ? -23.007 -8.744 3.600 1.00 96.06 747 TRP A C 1
ATOM 5789 O O . TRP A 1 747 ? -24.016 -9.446 3.527 1.00 96.06 747 TRP A O 1
ATOM 5799 N N . THR A 1 748 ? -22.878 -7.740 4.470 1.00 97.56 748 THR A N 1
ATOM 5800 C CA . THR A 1 748 ? -23.929 -7.365 5.428 1.00 97.56 748 THR A CA 1
ATOM 5801 C C . THR A 1 748 ? -24.441 -5.957 5.114 1.00 97.56 748 THR A C 1
ATOM 5803 O O . THR A 1 748 ? -23.662 -5.008 5.222 1.00 97.56 748 THR A O 1
ATOM 5806 N N . PRO A 1 749 ? -25.714 -5.775 4.714 1.00 97.81 749 PRO A N 1
ATOM 5807 C CA . PRO A 1 749 ? -26.266 -4.453 4.403 1.00 97.81 749 PRO A CA 1
ATOM 5808 C C . PRO A 1 749 ? -26.122 -3.455 5.563 1.00 97.81 749 PRO A C 1
ATOM 5810 O O . PRO A 1 749 ? -26.337 -3.812 6.720 1.00 97.81 749 PRO A O 1
ATOM 5813 N N . VAL A 1 750 ? -25.771 -2.199 5.273 1.00 97.31 750 VAL A N 1
ATOM 5814 C CA . VAL A 1 750 ? -25.462 -1.180 6.302 1.00 97.31 750 VAL A CA 1
ATOM 5815 C C . VAL A 1 750 ? -26.593 -0.921 7.302 1.00 97.31 750 VAL A C 1
ATOM 5817 O O . VAL A 1 750 ? -26.333 -0.679 8.478 1.00 97.31 750 VAL A O 1
ATOM 5820 N N . ASP A 1 751 ? -27.845 -1.000 6.868 1.00 96.94 751 ASP A N 1
ATOM 5821 C CA . ASP A 1 751 ? -29.031 -0.861 7.712 1.00 96.94 751 ASP A CA 1
ATOM 5822 C C . ASP A 1 751 ? -29.230 -2.067 8.641 1.00 96.94 751 ASP A C 1
ATOM 5824 O O . ASP A 1 751 ? -29.606 -1.894 9.797 1.00 96.94 751 ASP A O 1
ATOM 5828 N N . ILE A 1 752 ? -28.865 -3.271 8.192 1.00 98.31 752 ILE A N 1
ATOM 5829 C CA . ILE A 1 752 ? -28.822 -4.470 9.040 1.00 98.31 752 ILE A CA 1
ATOM 5830 C C . ILE A 1 752 ? -27.691 -4.367 10.067 1.00 98.31 752 ILE A C 1
ATOM 5832 O O . ILE A 1 752 ? -27.902 -4.669 11.242 1.00 98.31 752 ILE A O 1
ATOM 5836 N N . VAL A 1 753 ? -26.507 -3.893 9.662 1.00 98.62 753 VAL A N 1
ATOM 5837 C CA . VAL A 1 753 ? -25.393 -3.626 10.589 1.00 98.62 753 VAL A CA 1
ATOM 5838 C C . VAL A 1 753 ? -25.821 -2.611 11.655 1.00 98.62 753 VAL A C 1
ATOM 5840 O O . VAL A 1 753 ? -25.578 -2.825 12.841 1.00 98.62 753 VAL A O 1
ATOM 5843 N N . ALA A 1 754 ? -26.497 -1.530 11.259 1.00 98.44 754 ALA A N 1
ATOM 5844 C CA . ALA A 1 754 ? -27.001 -0.516 12.181 1.00 98.44 754 ALA A CA 1
ATOM 5845 C C . ALA A 1 754 ? -28.052 -1.062 13.162 1.00 98.44 754 ALA A C 1
ATOM 5847 O O . ALA A 1 754 ? -27.919 -0.837 14.365 1.00 98.44 754 ALA A O 1
ATOM 5848 N N . GLY A 1 755 ? -29.044 -1.817 12.677 1.00 98.38 755 GLY A N 1
ATOM 5849 C CA . GLY A 1 755 ? -30.049 -2.450 13.536 1.00 98.38 755 GLY A CA 1
ATOM 5850 C C . GLY A 1 755 ? -29.447 -3.492 14.484 1.00 98.38 755 GLY A C 1
ATOM 5851 O O . GLY A 1 755 ? -29.847 -3.584 15.642 1.00 98.38 755 GLY A O 1
ATOM 5852 N N . THR A 1 756 ? -28.407 -4.202 14.039 1.00 98.75 756 THR A N 1
ATOM 5853 C CA . THR A 1 756 ? -27.638 -5.126 14.884 1.00 98.75 756 THR A CA 1
ATOM 5854 C C . THR A 1 756 ? -26.935 -4.386 16.018 1.00 98.75 756 THR A C 1
ATOM 5856 O O . THR A 1 756 ? -27.080 -4.756 17.179 1.00 98.75 756 THR A O 1
ATOM 5859 N N . LEU A 1 757 ? -26.224 -3.295 15.719 1.00 98.75 757 LEU A N 1
ATOM 5860 C CA . LEU A 1 757 ? -25.573 -2.468 16.742 1.00 98.75 757 LEU A CA 1
ATOM 5861 C C . LEU A 1 757 ? -26.582 -1.915 17.758 1.00 98.75 757 LEU A C 1
ATOM 5863 O O . LEU A 1 757 ? -26.285 -1.894 18.955 1.00 98.75 757 LEU A O 1
ATOM 5867 N N . ALA A 1 758 ? -27.770 -1.525 17.286 1.00 98.19 758 ALA A N 1
ATOM 5868 C CA . ALA A 1 758 ? -28.868 -1.046 18.115 1.00 98.19 758 ALA A CA 1
ATOM 5869 C C . ALA A 1 758 ? -29.482 -2.129 19.018 1.00 98.19 758 ALA A C 1
ATOM 5871 O O . ALA A 1 758 ? -29.852 -1.827 20.151 1.00 98.19 758 ALA A O 1
ATOM 5872 N N . ASP A 1 759 ? -29.551 -3.384 18.570 1.00 98.38 759 ASP A N 1
ATOM 5873 C CA . ASP A 1 759 ? -29.946 -4.504 19.433 1.00 98.38 759 ASP A CA 1
ATOM 5874 C C . ASP A 1 759 ? -28.870 -4.777 20.502 1.00 98.38 759 ASP A C 1
ATOM 5876 O O . ASP A 1 759 ? -29.164 -4.863 21.696 1.00 98.38 759 ASP A O 1
ATOM 5880 N N . LEU A 1 760 ? -27.600 -4.844 20.082 1.00 98.44 760 LEU A N 1
ATOM 5881 C CA . LEU A 1 760 ? -26.477 -5.196 20.954 1.00 98.44 760 LEU A CA 1
ATOM 5882 C C . LEU A 1 760 ? -26.248 -4.168 22.072 1.00 98.44 760 LEU A C 1
ATOM 5884 O O . LEU A 1 760 ? -26.020 -4.554 23.216 1.00 98.44 760 LEU A O 1
ATOM 5888 N N . ILE A 1 761 ? -26.333 -2.863 21.783 1.00 97.62 761 ILE A N 1
ATOM 5889 C CA . ILE A 1 761 ? -26.121 -1.818 22.803 1.00 97.62 761 ILE A CA 1
ATOM 5890 C C . ILE A 1 761 ? -27.189 -1.867 23.909 1.00 97.62 761 ILE A C 1
ATOM 5892 O O . ILE A 1 761 ? -26.895 -1.521 25.050 1.00 97.62 761 ILE A O 1
ATOM 5896 N N . LEU A 1 762 ? -28.406 -2.326 23.592 1.00 95.12 762 LEU A N 1
ATOM 5897 C CA . LEU A 1 762 ? -29.535 -2.432 24.524 1.00 95.12 762 LEU A CA 1
ATOM 5898 C C . LEU A 1 762 ? -29.557 -3.751 25.311 1.00 95.12 762 LEU A C 1
ATOM 5900 O O . LEU A 1 762 ? -30.450 -3.961 26.133 1.00 95.12 762 LEU A O 1
ATOM 5904 N N . THR A 1 763 ? -28.589 -4.639 25.078 1.00 93.00 763 THR A N 1
ATOM 5905 C CA . THR A 1 763 ? -28.483 -5.916 25.789 1.00 93.00 763 THR A CA 1
ATOM 5906 C C . THR A 1 763 ? -27.996 -5.697 27.221 1.00 93.00 763 THR A C 1
ATOM 5908 O O . THR A 1 763 ? -27.007 -5.002 27.441 1.00 93.00 763 THR A O 1
ATOM 5911 N N . GLY A 1 764 ? -28.679 -6.303 28.199 1.00 87.25 764 GLY A N 1
ATOM 5912 C CA . GLY A 1 764 ? -28.385 -6.126 29.628 1.00 87.25 764 GLY A CA 1
ATOM 5913 C C . GLY A 1 764 ? -27.051 -6.725 30.090 1.00 87.25 764 GLY A C 1
ATOM 5914 O O . GLY A 1 764 ? -26.405 -6.152 30.967 1.00 87.25 764 GLY A O 1
ATOM 5915 N N . ASP A 1 765 ? -26.634 -7.843 29.494 1.00 89.75 765 ASP A N 1
ATOM 5916 C CA . ASP A 1 765 ? -25.378 -8.535 29.808 1.00 89.75 765 ASP A CA 1
ATOM 5917 C C . ASP A 1 765 ? -24.574 -8.794 28.522 1.00 89.75 765 ASP A C 1
ATOM 5919 O O . ASP A 1 765 ? -24.739 -9.830 27.875 1.00 89.75 765 ASP A O 1
ATOM 5923 N N . PRO A 1 766 ? -23.790 -7.809 28.049 1.00 96.12 766 PRO A N 1
ATOM 5924 C CA . PRO A 1 766 ? -23.105 -7.940 26.778 1.00 96.12 766 PRO A CA 1
ATOM 5925 C C . PRO A 1 766 ? -21.831 -8.783 26.897 1.00 96.12 766 PRO A C 1
ATOM 5927 O O . PRO A 1 766 ? -21.047 -8.628 27.834 1.00 96.12 766 PRO A O 1
ATOM 5930 N N . TYR A 1 767 ? -21.548 -9.585 25.870 1.00 98.06 767 TYR A N 1
ATOM 5931 C CA . TYR A 1 767 ? -20.215 -10.141 25.668 1.00 98.06 767 TYR A CA 1
ATOM 5932 C C . TYR A 1 767 ? -19.183 -9.022 25.417 1.00 98.06 767 TYR A C 1
ATOM 5934 O O . TYR A 1 767 ? -19.506 -8.020 24.771 1.00 98.06 767 TYR A O 1
ATOM 5942 N N . PRO A 1 768 ? -17.916 -9.193 25.847 1.00 97.12 768 PRO A N 1
ATOM 5943 C CA . PRO A 1 768 ? -16.877 -8.183 25.629 1.00 97.12 768 PRO A CA 1
ATOM 5944 C C . PRO A 1 768 ? -16.544 -7.945 24.152 1.00 97.12 768 PRO A C 1
ATOM 5946 O O . PRO A 1 768 ? -16.084 -6.865 23.785 1.00 97.12 768 PRO A O 1
ATOM 5949 N N . VAL A 1 769 ? -16.740 -8.962 23.309 1.00 98.44 769 VAL A N 1
ATOM 5950 C CA . VAL A 1 769 ? -16.458 -8.919 21.873 1.00 98.44 769 VAL A CA 1
ATOM 5951 C C . VAL A 1 769 ? -17.636 -9.515 21.112 1.00 98.44 769 VAL A C 1
ATOM 5953 O O . VAL A 1 769 ? -18.090 -10.612 21.426 1.00 98.44 769 VAL A O 1
ATOM 5956 N N . TYR A 1 770 ? -18.069 -8.795 20.085 1.00 98.81 770 TYR A N 1
ATOM 5957 C CA . TYR A 1 770 ? -19.026 -9.230 19.078 1.00 98.81 770 TYR A CA 1
ATOM 5958 C C . TYR A 1 770 ? -18.423 -9.085 17.689 1.00 98.81 770 TYR A C 1
ATOM 5960 O O . TYR A 1 770 ? -17.577 -8.219 17.450 1.00 98.81 770 TYR A O 1
ATOM 5968 N N . ASN A 1 771 ? -18.925 -9.878 16.756 1.00 98.69 771 ASN A N 1
ATOM 5969 C CA . ASN A 1 771 ? -18.588 -9.802 15.349 1.00 98.69 771 ASN A CA 1
ATOM 5970 C C . ASN A 1 771 ? -19.857 -9.622 14.510 1.00 98.69 771 ASN A C 1
ATOM 5972 O O . ASN A 1 771 ? -20.755 -10.460 14.541 1.00 98.69 771 ASN A O 1
ATOM 5976 N N . ILE A 1 772 ? -19.893 -8.583 13.679 1.00 98.56 772 ILE A N 1
ATOM 5977 C CA . ILE A 1 772 ? -20.955 -8.414 12.684 1.00 98.56 772 ILE A CA 1
ATOM 5978 C C . ILE A 1 772 ? -20.415 -8.810 11.318 1.00 98.56 772 ILE A C 1
ATOM 5980 O O . ILE A 1 772 ? -19.555 -8.138 10.746 1.00 98.56 772 ILE A O 1
ATOM 5984 N N . ASP A 1 773 ? -20.964 -9.898 10.803 1.00 97.19 773 ASP A N 1
ATOM 5985 C CA . ASP A 1 773 ? -20.743 -10.440 9.470 1.00 97.19 773 ASP A CA 1
ATOM 5986 C C . ASP A 1 773 ? -22.034 -11.153 9.030 1.00 97.19 773 ASP A C 1
ATOM 5988 O O . ASP A 1 773 ? -22.927 -11.349 9.857 1.00 97.19 773 ASP A O 1
ATOM 5992 N N . ASN A 1 774 ? -22.192 -11.523 7.757 1.00 97.12 774 ASN A N 1
ATOM 5993 C CA . ASN A 1 774 ? -23.447 -12.146 7.331 1.00 97.12 774 ASN A CA 1
ATOM 5994 C C . ASN A 1 774 ? -23.498 -13.609 7.822 1.00 97.12 774 ASN A C 1
ATOM 5996 O O . ASN A 1 774 ? -22.649 -14.407 7.409 1.00 97.12 774 ASN A O 1
ATOM 6000 N N . PRO A 1 775 ? -24.470 -14.001 8.672 1.00 96.12 775 PRO A N 1
ATOM 6001 C CA . PRO A 1 775 ? -24.562 -15.377 9.159 1.00 96.12 775 PRO A CA 1
ATOM 6002 C C . PRO A 1 775 ? -24.932 -16.370 8.047 1.00 96.12 775 PRO A C 1
ATOM 6004 O O . PRO A 1 775 ? -24.589 -17.549 8.141 1.00 96.12 775 PRO A O 1
ATOM 6007 N N . VAL A 1 776 ? -25.589 -15.905 6.976 1.00 96.06 776 VAL A N 1
ATOM 6008 C CA . VAL A 1 776 ? -26.007 -16.716 5.827 1.00 96.06 776 VAL A CA 1
ATOM 6009 C C . VAL A 1 776 ? -25.238 -16.275 4.580 1.00 96.06 776 VAL A C 1
ATOM 6011 O O . VAL A 1 776 ? -25.665 -15.419 3.806 1.00 96.06 776 VAL A O 1
ATOM 6014 N N . ARG A 1 777 ? -24.055 -16.868 4.405 1.00 93.94 777 ARG A N 1
ATOM 6015 C CA . ARG A 1 777 ? -23.107 -16.560 3.322 1.00 93.94 777 ARG A CA 1
ATOM 6016 C C . ARG A 1 777 ? -23.488 -17.254 2.015 1.00 93.94 777 ARG A C 1
ATOM 6018 O O . ARG A 1 777 ? -24.169 -18.276 2.029 1.00 93.94 777 ARG A O 1
ATOM 6025 N N . GLN A 1 778 ? -23.000 -16.724 0.895 1.00 93.31 778 GLN A N 1
ATOM 6026 C CA . GLN A 1 778 ? -23.244 -17.275 -0.444 1.00 93.31 778 GLN A CA 1
ATOM 6027 C C . GLN A 1 778 ? -21.957 -17.328 -1.272 1.00 93.31 778 GLN A C 1
ATOM 6029 O O . GLN A 1 778 ? -20.989 -16.635 -0.956 1.00 93.31 778 GLN A O 1
ATOM 6034 N N . GLN A 1 779 ? -21.930 -18.149 -2.321 1.00 95.06 779 GLN A N 1
ATOM 6035 C CA . GLN A 1 779 ? -20.743 -18.291 -3.160 1.00 95.06 779 GLN A CA 1
ATOM 6036 C C . GLN A 1 779 ? -20.610 -17.113 -4.127 1.00 95.06 779 GLN A C 1
ATOM 6038 O O . GLN A 1 779 ? -21.593 -16.656 -4.717 1.00 95.06 779 GLN A O 1
ATOM 6043 N N . TRP A 1 780 ? -19.378 -16.655 -4.355 1.00 95.31 780 TRP A N 1
ATOM 6044 C CA . TRP A 1 780 ? -19.097 -15.658 -5.394 1.00 95.31 780 TRP A CA 1
ATOM 6045 C C . TRP A 1 780 ? -19.570 -16.110 -6.778 1.00 95.31 780 TRP A C 1
ATOM 6047 O O . TRP A 1 780 ? -20.102 -15.299 -7.533 1.00 95.31 780 TRP A O 1
ATOM 6057 N N . SER A 1 781 ? -19.457 -17.407 -7.079 1.00 92.88 781 SER A N 1
ATOM 6058 C CA . SER A 1 781 ? -19.915 -18.024 -8.332 1.00 92.88 781 SER A CA 1
ATOM 6059 C C . SER A 1 781 ? -21.379 -17.747 -8.662 1.00 92.88 781 SER A C 1
ATOM 6061 O O . SER A 1 781 ? -21.732 -17.679 -9.838 1.00 92.88 781 SER A O 1
ATOM 6063 N N . ASP A 1 782 ? -22.217 -17.567 -7.642 1.00 92.38 782 ASP A N 1
ATOM 6064 C CA . ASP A 1 782 ? -23.659 -17.395 -7.809 1.00 92.38 782 ASP A CA 1
ATOM 6065 C C . ASP A 1 782 ? -24.001 -15.928 -8.103 1.00 92.38 782 ASP A C 1
ATOM 6067 O O . ASP A 1 782 ? -24.923 -15.629 -8.863 1.00 92.38 782 ASP A O 1
ATOM 6071 N N . LEU A 1 783 ? -23.224 -14.997 -7.537 1.00 93.31 783 LEU A N 1
ATOM 6072 C CA . LEU A 1 783 ? -23.449 -13.558 -7.662 1.00 93.31 783 LEU A CA 1
ATOM 6073 C C . LEU A 1 783 ? -22.675 -12.917 -8.825 1.00 93.31 783 LEU A C 1
ATOM 6075 O O . LEU A 1 783 ? -23.130 -11.923 -9.392 1.00 93.31 783 LEU A O 1
ATOM 6079 N N . LEU A 1 784 ? -21.530 -13.478 -9.223 1.00 94.25 784 LEU A N 1
ATOM 6080 C CA . LEU A 1 784 ? -20.713 -12.950 -10.322 1.00 94.25 784 LEU A CA 1
ATOM 6081 C C . LEU A 1 784 ? -21.492 -12.797 -11.640 1.00 94.25 784 LEU A C 1
ATOM 6083 O O . LEU A 1 784 ? -21.395 -11.721 -12.233 1.00 94.25 784 LEU A O 1
ATOM 6087 N N . PRO A 1 785 ? -22.308 -13.775 -12.093 1.00 94.38 785 PRO A N 1
ATOM 6088 C CA . PRO A 1 785 ? -23.115 -13.606 -13.300 1.00 94.38 785 PRO A CA 1
ATOM 6089 C C . PRO A 1 785 ? -24.128 -12.460 -13.184 1.00 94.38 785 PRO A C 1
ATOM 6091 O O . PRO A 1 785 ? -24.363 -11.742 -14.154 1.00 94.38 785 PRO A O 1
ATOM 6094 N N . VAL A 1 786 ? -24.701 -12.250 -11.993 1.00 95.25 786 VAL A N 1
ATOM 6095 C CA . VAL A 1 786 ? -25.641 -11.151 -11.721 1.00 95.25 786 VAL A CA 1
ATOM 6096 C C . VAL A 1 786 ? -24.938 -9.802 -11.877 1.00 95.25 786 VAL A C 1
ATOM 6098 O O . VAL A 1 786 ? -25.436 -8.923 -12.581 1.00 95.25 786 VAL A O 1
ATOM 6101 N N . LEU A 1 787 ? -23.753 -9.651 -11.276 1.00 95.38 787 LEU A N 1
ATOM 6102 C CA . LEU A 1 787 ? -22.950 -8.429 -11.371 1.00 95.38 787 LEU A CA 1
ATOM 6103 C C . LEU A 1 787 ? -22.455 -8.180 -12.801 1.00 95.38 787 LEU A C 1
ATOM 6105 O O . LEU A 1 787 ? -22.555 -7.059 -13.291 1.00 95.38 787 LEU A O 1
ATOM 6109 N N . ALA A 1 788 ? -21.968 -9.215 -13.489 1.00 94.12 788 ALA A N 1
ATOM 6110 C CA . ALA A 1 788 ? -21.503 -9.120 -14.870 1.00 94.12 788 ALA A CA 1
ATOM 6111 C C . ALA A 1 788 ? -22.616 -8.638 -15.812 1.00 94.12 788 ALA A C 1
ATOM 6113 O O . ALA A 1 788 ? -22.421 -7.664 -16.542 1.00 94.12 788 ALA A O 1
ATOM 6114 N N . ASN A 1 789 ? -23.808 -9.238 -15.719 1.00 92.94 789 ASN A N 1
ATOM 6115 C CA . ASN A 1 789 ? -24.980 -8.816 -16.488 1.00 92.94 789 ASN A CA 1
ATOM 6116 C C . ASN A 1 789 ? -25.378 -7.370 -16.168 1.00 92.94 789 ASN A C 1
ATOM 6118 O O . ASN A 1 789 ? -25.631 -6.579 -17.076 1.00 92.94 789 ASN A O 1
ATOM 6122 N N . ALA A 1 790 ? -25.384 -6.988 -14.886 1.00 92.88 790 ALA A N 1
ATOM 6123 C CA . ALA A 1 790 ? -25.708 -5.623 -14.476 1.00 92.88 790 ALA A CA 1
ATOM 6124 C C . ALA A 1 790 ? -24.690 -4.586 -14.996 1.00 92.88 790 ALA A C 1
ATOM 6126 O O . ALA A 1 790 ? -25.052 -3.425 -15.203 1.00 92.88 790 ALA A O 1
ATOM 6127 N N . LEU A 1 791 ? -23.440 -4.990 -15.240 1.00 91.81 791 LEU A N 1
ATOM 6128 C CA . LEU A 1 791 ? -22.371 -4.157 -15.802 1.00 91.81 791 LEU A CA 1
ATOM 6129 C C . LEU A 1 791 ? -22.283 -4.201 -17.337 1.00 91.81 791 LEU A C 1
ATOM 6131 O O . LEU A 1 791 ? -21.515 -3.423 -17.902 1.00 91.81 791 LEU A O 1
ATOM 6135 N N . GLY A 1 792 ? -23.057 -5.068 -18.002 1.00 89.75 792 GLY A N 1
ATOM 6136 C CA . GLY A 1 792 ? -23.007 -5.291 -19.454 1.00 89.75 792 GLY A CA 1
ATOM 6137 C C . GLY A 1 792 ? -21.783 -6.066 -19.935 1.00 89.75 792 GLY A C 1
ATOM 6138 O O . GLY A 1 792 ? -21.419 -5.972 -21.102 1.00 89.75 792 GLY A O 1
ATOM 6139 N N . VAL A 1 793 ? -21.136 -6.820 -19.047 1.00 91.31 793 VAL A N 1
ATOM 6140 C CA . VAL A 1 793 ? -20.013 -7.691 -19.403 1.00 91.31 793 VAL A CA 1
ATOM 6141 C C . VAL A 1 793 ? -20.562 -8.941 -20.094 1.00 91.31 793 VAL A C 1
ATOM 6143 O O . VAL A 1 793 ? -21.433 -9.621 -19.556 1.00 91.31 793 VAL A O 1
ATOM 6146 N N . SER A 1 794 ? -20.050 -9.251 -21.288 1.00 87.25 794 SER A N 1
ATOM 6147 C CA . SER A 1 794 ? -20.494 -10.414 -22.069 1.00 87.25 794 SER A CA 1
ATOM 6148 C C . SER A 1 794 ? -20.096 -11.724 -21.384 1.00 87.25 794 SER A C 1
ATOM 6150 O O . SER A 1 794 ? -18.932 -11.919 -21.048 1.00 87.25 794 SER A O 1
ATOM 6152 N N . LEU A 1 795 ? -21.048 -12.638 -21.188 1.00 86.50 795 LEU A N 1
ATOM 6153 C CA . LEU A 1 795 ? -20.816 -13.945 -20.563 1.00 86.50 795 LEU A CA 1
ATOM 6154 C C . LEU A 1 795 ? -20.843 -15.084 -21.600 1.00 86.50 795 LEU A C 1
ATOM 6156 O O . LEU A 1 795 ? -21.618 -14.995 -22.554 1.00 86.50 795 LEU A O 1
ATOM 6160 N N . PRO A 1 796 ? -20.059 -16.169 -21.405 1.00 78.12 796 PRO A N 1
ATOM 6161 C CA . PRO A 1 796 ? -19.184 -16.450 -20.254 1.00 78.12 796 PRO A CA 1
ATOM 6162 C C . PRO A 1 796 ? -17.776 -15.832 -20.351 1.00 78.12 796 PRO A C 1
ATOM 6164 O O . PRO A 1 796 ? -17.095 -15.734 -19.331 1.00 78.12 796 PRO A O 1
ATOM 6167 N N . ASP A 1 797 ? -17.356 -15.394 -21.542 1.00 83.62 797 ASP A N 1
ATOM 6168 C CA . ASP A 1 797 ? -15.968 -15.000 -21.846 1.00 83.62 797 ASP A CA 1
ATOM 6169 C C . ASP A 1 797 ? -15.465 -13.784 -21.048 1.00 83.62 797 ASP A C 1
ATOM 6171 O O . ASP A 1 797 ? -14.261 -13.593 -20.881 1.00 83.62 797 ASP A O 1
ATOM 6175 N N . GLY A 1 798 ? -16.374 -12.970 -20.511 1.00 86.69 798 GLY A N 1
ATOM 6176 C CA . GLY A 1 798 ? -16.047 -11.817 -19.682 1.00 86.69 798 GLY A CA 1
ATOM 6177 C C . GLY A 1 798 ? -15.637 -12.146 -18.245 1.00 86.69 798 GLY A C 1
ATOM 6178 O O . GLY A 1 798 ? -15.194 -11.236 -17.549 1.00 86.69 798 GLY A O 1
ATOM 6179 N N . ILE A 1 799 ? -15.755 -13.400 -17.779 1.00 93.88 799 ILE A N 1
ATOM 6180 C CA . ILE A 1 799 ? -15.237 -13.833 -16.466 1.00 93.88 799 ILE A CA 1
ATOM 6181 C C . ILE A 1 799 ? -13.842 -14.443 -16.644 1.00 93.88 799 ILE A C 1
ATOM 6183 O O . ILE A 1 799 ? -13.697 -15.603 -17.044 1.00 93.88 799 ILE A O 1
ATOM 6187 N N . ILE A 1 800 ? -12.811 -13.689 -16.268 1.00 94.62 800 ILE A N 1
ATOM 6188 C CA . ILE A 1 800 ? -11.399 -14.071 -16.443 1.00 94.62 800 ILE A CA 1
ATOM 6189 C C . ILE A 1 800 ? -10.722 -14.382 -15.099 1.00 94.62 800 ILE A C 1
ATOM 6191 O O . ILE A 1 800 ? -11.199 -13.911 -14.069 1.00 94.62 800 ILE A O 1
ATOM 6195 N N . PRO A 1 801 ? -9.617 -15.148 -15.054 1.00 94.50 801 PRO A N 1
ATOM 6196 C CA . PRO A 1 801 ? -8.862 -15.372 -13.817 1.00 94.50 801 PRO A CA 1
ATOM 6197 C C . PRO A 1 801 ? -8.489 -14.063 -13.098 1.00 94.50 801 PRO A C 1
ATOM 6199 O O . PRO A 1 801 ? -8.155 -13.071 -13.747 1.00 94.50 801 PRO A O 1
ATOM 6202 N N . PHE A 1 802 ? -8.517 -14.053 -11.757 1.00 92.25 802 PHE A N 1
ATOM 6203 C CA . PHE A 1 802 ? -8.252 -12.845 -10.959 1.00 92.25 802 PHE A CA 1
ATOM 6204 C C . PHE A 1 802 ? -6.889 -12.213 -11.272 1.00 92.25 802 PHE A C 1
ATOM 6206 O O . PHE A 1 802 ? -6.793 -11.001 -11.446 1.00 92.25 802 PHE A O 1
ATOM 6213 N N . LYS A 1 803 ? -5.849 -13.037 -11.437 1.00 89.50 803 LYS A N 1
ATOM 6214 C CA . LYS A 1 803 ? -4.506 -12.577 -11.811 1.00 89.50 803 LYS A CA 1
ATOM 6215 C C . LYS A 1 803 ? -4.485 -11.869 -13.170 1.00 89.50 803 LYS A C 1
ATOM 6217 O O . LYS A 1 803 ? -3.940 -10.775 -13.273 1.00 89.50 803 LYS A O 1
ATOM 6222 N N . ASP A 1 804 ? -5.133 -12.442 -14.181 1.00 92.12 804 ASP A N 1
ATOM 6223 C CA . ASP A 1 804 ? -5.219 -11.848 -15.521 1.00 92.12 804 ASP A CA 1
ATOM 6224 C C . ASP A 1 804 ? -5.997 -10.526 -15.482 1.00 92.12 804 ASP A C 1
ATOM 6226 O O . ASP A 1 804 ? -5.646 -9.555 -16.154 1.00 92.12 804 ASP A O 1
ATOM 6230 N N . TRP A 1 805 ? -7.045 -10.461 -14.656 1.00 94.69 805 TRP A N 1
ATOM 6231 C CA . TRP A 1 805 ? -7.787 -9.228 -14.406 1.00 94.69 805 TRP A CA 1
ATOM 6232 C C . TRP A 1 805 ? -6.905 -8.149 -13.763 1.00 94.69 805 TRP A C 1
ATOM 6234 O O . TRP A 1 805 ? -6.917 -7.007 -14.224 1.00 94.69 805 TRP A O 1
ATOM 6244 N N . LEU A 1 806 ? -6.091 -8.500 -12.760 1.00 90.31 806 LEU A N 1
ATOM 6245 C CA . LEU A 1 806 ? -5.133 -7.580 -12.134 1.00 90.31 806 LEU A CA 1
ATOM 6246 C C . LEU A 1 806 ? -4.090 -7.076 -13.138 1.00 90.31 806 LEU A C 1
ATOM 6248 O O . LEU A 1 806 ? -3.778 -5.887 -13.147 1.00 90.31 806 LEU A O 1
ATOM 6252 N N . GLU A 1 807 ? -3.582 -7.944 -14.016 1.00 89.50 807 GLU A N 1
ATOM 6253 C CA . GLU A 1 807 ? -2.660 -7.544 -15.086 1.00 89.50 807 GLU A CA 1
ATOM 6254 C C . GLU A 1 807 ? -3.305 -6.525 -16.038 1.00 89.50 807 GLU A C 1
ATOM 6256 O O . GLU A 1 807 ? -2.680 -5.515 -16.366 1.00 89.50 807 GLU A O 1
ATOM 6261 N N . ARG A 1 808 ? -4.580 -6.708 -16.407 1.00 90.62 808 ARG A N 1
ATOM 6262 C CA . ARG A 1 808 ? -5.327 -5.729 -17.221 1.00 90.62 808 ARG A CA 1
ATOM 6263 C C . ARG A 1 808 ? -5.562 -4.410 -16.489 1.00 90.62 808 ARG A C 1
ATOM 6265 O O . ARG A 1 808 ? -5.431 -3.346 -17.091 1.00 90.62 808 ARG A O 1
ATOM 6272 N N . VAL A 1 809 ? -5.862 -4.464 -15.191 1.00 89.06 809 VAL A N 1
ATOM 6273 C CA . VAL A 1 809 ? -5.984 -3.269 -14.341 1.00 89.06 809 VAL A CA 1
ATOM 6274 C C . VAL A 1 809 ? -4.660 -2.508 -14.254 1.00 89.06 809 VAL A C 1
ATOM 6276 O O . VAL A 1 809 ? -4.684 -1.281 -14.264 1.00 89.06 809 VAL A O 1
ATOM 6279 N N . ARG A 1 810 ? -3.513 -3.199 -14.205 1.00 87.25 810 ARG A N 1
ATOM 6280 C CA . ARG A 1 810 ? -2.176 -2.573 -14.239 1.00 87.25 810 ARG A CA 1
ATOM 6281 C C . ARG A 1 810 ? -1.837 -1.981 -15.603 1.00 87.25 810 ARG A C 1
ATOM 6283 O O . ARG A 1 810 ? -1.159 -0.962 -15.668 1.00 87.25 810 ARG A O 1
ATOM 6290 N N . ALA A 1 811 ? -2.273 -2.631 -16.678 1.00 79.19 811 ALA A N 1
ATOM 6291 C CA . ALA A 1 811 ? -1.927 -2.247 -18.041 1.00 79.19 811 ALA A CA 1
ATOM 6292 C C . ALA A 1 811 ? -2.623 -0.960 -18.516 1.00 79.19 811 ALA A C 1
ATOM 6294 O O . ALA A 1 811 ? -2.087 -0.276 -19.385 1.00 79.19 811 ALA A O 1
ATOM 6295 N N . MET A 1 812 ? -3.792 -0.614 -17.963 1.00 76.81 812 MET A N 1
ATOM 6296 C CA . MET A 1 812 ? -4.494 0.624 -18.315 1.00 76.81 812 MET A CA 1
ATOM 6297 C C . MET A 1 812 ? -4.170 1.771 -17.348 1.00 76.81 812 MET A C 1
ATOM 6299 O O . MET A 1 812 ? -4.198 1.554 -16.132 1.00 76.81 812 MET A O 1
ATOM 6303 N N . PRO A 1 813 ? -3.979 3.013 -17.843 1.00 61.12 813 PRO A N 1
ATOM 6304 C CA . PRO A 1 813 ? -3.867 4.192 -16.989 1.00 61.12 813 PRO A CA 1
ATOM 6305 C C . PRO A 1 813 ? -5.033 4.255 -15.997 1.00 61.12 813 PRO A C 1
ATOM 6307 O O . PRO A 1 813 ? -6.193 4.065 -16.372 1.00 61.12 813 PRO A O 1
ATOM 6310 N N . GLY A 1 814 ? -4.740 4.514 -14.725 1.00 60.62 814 GLY A N 1
ATOM 6311 C CA . GLY A 1 814 ? -5.762 4.543 -13.685 1.00 60.62 814 GLY A CA 1
ATOM 6312 C C . GLY A 1 814 ? -5.447 5.521 -12.559 1.00 60.62 814 GLY A C 1
ATOM 6313 O O . GLY A 1 814 ? -4.329 6.009 -12.423 1.00 60.62 814 GLY A O 1
ATOM 6314 N N . GLY A 1 815 ? -6.472 5.837 -11.774 1.00 58.44 815 GLY A N 1
ATOM 6315 C CA . GLY A 1 815 ? -6.465 6.903 -10.775 1.00 58.44 815 GLY A CA 1
ATOM 6316 C C . GLY A 1 815 ? -7.874 7.214 -10.269 1.00 58.44 815 GLY A C 1
ATOM 6317 O O . GLY A 1 815 ? -8.871 6.839 -10.897 1.00 58.44 815 GLY A O 1
ATOM 6318 N N . LEU A 1 816 ? -7.977 7.920 -9.142 1.00 57.53 816 LEU A N 1
ATOM 6319 C CA . LEU A 1 816 ? -9.261 8.410 -8.632 1.00 57.53 816 LEU A CA 1
ATOM 6320 C C . LEU A 1 816 ? -9.865 9.401 -9.643 1.00 57.53 816 LEU A C 1
ATOM 6322 O O . LEU A 1 816 ? -9.249 10.415 -9.951 1.00 57.53 816 LEU A O 1
ATOM 6326 N N . GLY A 1 817 ? -11.052 9.091 -10.175 1.00 58.75 817 GLY A N 1
ATOM 6327 C CA . GLY A 1 817 ? -11.721 9.888 -11.217 1.00 58.75 817 GLY A CA 1
ATOM 6328 C C . GLY A 1 817 ? -11.502 9.404 -12.658 1.00 58.75 817 GLY A C 1
ATOM 6329 O O . GLY A 1 817 ? -12.086 9.967 -13.577 1.00 58.75 817 GLY A O 1
ATOM 6330 N N . THR A 1 818 ? -10.711 8.346 -12.865 1.00 69.25 818 THR A N 1
ATOM 6331 C CA . THR A 1 818 ? -10.597 7.645 -14.160 1.00 69.25 818 THR A CA 1
ATOM 6332 C C . THR A 1 818 ? -11.611 6.494 -14.266 1.00 69.25 818 THR A C 1
ATOM 6334 O O . THR A 1 818 ? -12.293 6.163 -13.294 1.00 69.25 818 THR A O 1
ATOM 6337 N N . GLY A 1 819 ? -11.695 5.837 -15.430 1.00 80.81 819 GLY A N 1
ATOM 6338 C CA . GLY A 1 819 ? -12.462 4.591 -15.589 1.00 80.81 819 GLY A CA 1
ATOM 6339 C C . GLY A 1 819 ? -11.885 3.392 -14.818 1.00 80.81 819 GLY A C 1
ATOM 6340 O O . GLY A 1 819 ? -12.607 2.446 -14.529 1.00 80.81 819 GLY A O 1
ATOM 6341 N N . ASN A 1 820 ? -10.611 3.442 -14.414 1.00 87.94 820 ASN A N 1
ATOM 6342 C CA . ASN A 1 820 ? -9.901 2.331 -13.777 1.00 87.94 820 ASN A CA 1
ATOM 6343 C C . ASN A 1 820 ? -9.433 2.678 -12.346 1.00 87.94 820 ASN A C 1
ATOM 6345 O O . ASN A 1 820 ? -8.233 2.795 -12.088 1.00 87.94 820 ASN A O 1
ATOM 6349 N N . PRO A 1 821 ? -10.350 2.892 -11.385 1.00 89.06 821 PRO A N 1
ATOM 6350 C CA . PRO A 1 821 ? -9.975 3.215 -10.010 1.00 89.06 821 PRO A CA 1
ATOM 6351 C C . PRO A 1 821 ? -9.376 2.030 -9.230 1.00 89.06 821 PRO A C 1
ATOM 6353 O O . PRO A 1 821 ? -8.775 2.253 -8.185 1.00 89.06 821 PRO A O 1
ATOM 6356 N N . ALA A 1 822 ? -9.490 0.779 -9.694 1.00 89.75 822 ALA A N 1
ATOM 6357 C CA . ALA A 1 822 ? -8.877 -0.373 -9.026 1.00 89.75 822 ALA A CA 1
ATOM 6358 C C . ALA A 1 822 ? -7.343 -0.338 -9.083 1.00 89.75 822 ALA A C 1
ATOM 6360 O O . ALA A 1 822 ? -6.702 -0.909 -8.202 1.00 89.75 822 ALA A O 1
ATOM 6361 N N . SER A 1 823 ? -6.747 0.376 -10.047 1.00 87.75 823 SER A N 1
ATOM 6362 C CA . SER A 1 823 ? -5.288 0.495 -10.163 1.00 87.75 823 SER A CA 1
ATOM 6363 C C . SER A 1 823 ? -4.641 1.094 -8.909 1.00 87.75 823 SER A C 1
ATOM 6365 O O . SER A 1 823 ? -3.554 0.680 -8.516 1.00 87.75 823 SER A O 1
ATOM 6367 N N . VAL A 1 824 ? -5.332 2.003 -8.207 1.00 81.31 824 VAL A N 1
ATOM 6368 C CA . VAL A 1 824 ? -4.819 2.638 -6.976 1.00 81.31 824 VAL A CA 1
ATOM 6369 C C . VAL A 1 824 ? -4.843 1.711 -5.752 1.00 81.31 824 VAL A C 1
ATOM 6371 O O . VAL A 1 824 ? -4.267 2.043 -4.708 1.00 81.31 824 VAL A O 1
ATOM 6374 N N . LEU A 1 825 ? -5.534 0.571 -5.872 1.00 81.44 825 LEU A N 1
ATOM 6375 C CA . LEU A 1 825 ? -5.681 -0.470 -4.855 1.00 81.44 825 LEU A CA 1
ATOM 6376 C C . LEU A 1 825 ? -5.121 -1.818 -5.324 1.00 81.44 825 LEU A C 1
ATOM 6378 O O . LEU A 1 825 ? -5.323 -2.809 -4.629 1.00 81.44 825 LEU A O 1
ATOM 6382 N N . VAL A 1 826 ? -4.433 -1.882 -6.467 1.00 83.69 826 VAL A N 1
ATOM 6383 C CA . VAL A 1 826 ? -4.081 -3.161 -7.100 1.00 83.69 826 VAL A CA 1
ATOM 6384 C C . VAL A 1 826 ? -3.229 -4.050 -6.194 1.00 83.69 826 VAL A C 1
ATOM 6386 O O . VAL A 1 826 ? -3.512 -5.236 -6.078 1.00 83.69 826 VAL A O 1
ATOM 6389 N N . ASP A 1 827 ? -2.288 -3.468 -5.448 1.00 75.38 827 ASP A N 1
ATOM 6390 C CA . ASP A 1 827 ? -1.455 -4.213 -4.497 1.00 75.38 827 ASP A CA 1
ATOM 6391 C C . ASP A 1 827 ? -2.274 -4.722 -3.304 1.00 75.38 827 ASP A C 1
ATOM 6393 O O . ASP A 1 827 ? -2.037 -5.813 -2.792 1.00 75.38 827 ASP A O 1
ATOM 6397 N N . PHE A 1 828 ? -3.271 -3.956 -2.848 1.00 78.69 828 PHE A N 1
ATOM 6398 C CA . PHE A 1 828 ? -4.196 -4.433 -1.818 1.00 78.69 828 PHE A CA 1
ATOM 6399 C C . PHE A 1 828 ? -5.052 -5.586 -2.353 1.00 78.69 828 PHE A C 1
ATOM 6401 O O . PHE A 1 828 ? -5.242 -6.576 -1.646 1.00 78.69 828 PHE A O 1
ATOM 6408 N N . LEU A 1 829 ? -5.543 -5.465 -3.591 1.00 84.25 829 LEU A N 1
ATOM 6409 C CA . LEU A 1 829 ? -6.357 -6.490 -4.232 1.00 84.25 829 LEU A CA 1
ATOM 6410 C C . LEU A 1 829 ? -5.572 -7.794 -4.405 1.00 84.25 829 LEU A C 1
ATOM 6412 O O . LEU A 1 829 ? -6.044 -8.838 -3.969 1.00 84.25 829 LEU A O 1
ATOM 6416 N N . GLU A 1 830 ? -4.356 -7.718 -4.940 1.00 81.12 830 GLU A N 1
ATOM 6417 C CA . GLU A 1 830 ? -3.474 -8.872 -5.133 1.00 81.12 830 GLU A CA 1
ATOM 6418 C C . GLU A 1 830 ? -3.106 -9.556 -3.811 1.00 81.12 830 GLU A C 1
ATOM 6420 O O . GLU A 1 830 ? -3.187 -10.774 -3.704 1.00 81.12 830 GLU A O 1
ATOM 6425 N N . ASN A 1 831 ? -2.742 -8.785 -2.782 1.00 76.00 831 ASN A N 1
ATOM 6426 C CA . ASN A 1 831 ? -2.184 -9.363 -1.557 1.00 76.00 831 ASN A CA 1
ATOM 6427 C C . ASN A 1 831 ? -3.232 -9.738 -0.496 1.00 76.00 831 ASN A C 1
ATOM 6429 O O . ASN A 1 831 ? -2.929 -10.502 0.421 1.00 76.00 831 ASN A O 1
ATOM 6433 N N . ASN A 1 832 ? -4.444 -9.171 -0.545 1.00 78.25 832 ASN A N 1
ATOM 6434 C CA . ASN A 1 832 ? -5.413 -9.318 0.549 1.00 78.25 832 ASN A CA 1
ATOM 6435 C C . ASN A 1 832 ? -6.831 -9.685 0.119 1.00 78.25 832 ASN A C 1
ATOM 6437 O O . ASN A 1 832 ? -7.551 -10.258 0.936 1.00 78.25 832 ASN A O 1
ATOM 6441 N N . PHE A 1 833 ? -7.270 -9.358 -1.099 1.00 86.62 833 PHE A N 1
ATOM 6442 C CA . PHE A 1 833 ? -8.698 -9.413 -1.420 1.00 86.62 833 PHE A CA 1
ATOM 6443 C C . PHE A 1 833 ? -9.262 -10.834 -1.435 1.00 86.62 833 PHE A C 1
ATOM 6445 O O . PHE A 1 833 ? -10.292 -11.060 -0.806 1.00 86.62 833 PHE A O 1
ATOM 6452 N N . GLU A 1 834 ? -8.581 -11.801 -2.055 1.00 83.56 834 GLU A N 1
ATOM 6453 C CA . GLU A 1 834 ? -9.028 -13.203 -2.034 1.00 83.56 834 GLU A CA 1
ATOM 6454 C C . GLU A 1 834 ? -9.105 -13.731 -0.594 1.00 83.56 834 GLU A C 1
ATOM 6456 O O . GLU A 1 834 ? -10.144 -14.205 -0.136 1.00 83.56 834 GLU A O 1
ATOM 6461 N N . ARG A 1 835 ? -8.047 -13.529 0.194 1.00 84.88 835 ARG A N 1
ATOM 6462 C CA . ARG A 1 835 ? -8.019 -13.953 1.598 1.00 84.88 835 ARG A CA 1
ATOM 6463 C C . ARG A 1 835 ? -9.131 -13.314 2.434 1.00 84.88 835 ARG A C 1
ATOM 6465 O O . ARG A 1 835 ? -9.776 -14.005 3.211 1.00 84.88 835 ARG A O 1
ATOM 6472 N N . MET A 1 836 ? -9.349 -12.007 2.305 1.00 84.81 836 MET A N 1
ATOM 6473 C CA . MET A 1 836 ? -10.261 -11.267 3.184 1.00 84.81 836 MET A CA 1
ATOM 6474 C C . MET A 1 836 ? -11.715 -11.241 2.702 1.00 84.81 836 MET A C 1
ATOM 6476 O O . MET A 1 836 ? -12.608 -11.057 3.520 1.00 84.81 836 MET A O 1
ATOM 6480 N N . SER A 1 837 ? -11.960 -11.394 1.399 1.00 90.31 837 SER A N 1
ATOM 6481 C CA . SER A 1 837 ? -13.285 -11.184 0.787 1.00 90.31 837 SER A CA 1
ATOM 6482 C C . SER A 1 837 ? -13.842 -12.421 0.079 1.00 90.31 837 SER A C 1
ATOM 6484 O O . SER A 1 837 ? -14.994 -12.392 -0.348 1.00 90.31 837 SER A O 1
ATOM 6486 N N . CYS A 1 838 ? -13.052 -13.492 -0.052 1.00 91.81 838 CYS A N 1
ATOM 6487 C CA . CYS A 1 838 ? -13.410 -14.722 -0.773 1.00 91.81 838 CYS A CA 1
ATOM 6488 C C . CYS A 1 838 ? -13.393 -15.964 0.145 1.00 91.81 838 CYS A C 1
ATOM 6490 O O . CYS A 1 838 ? -13.070 -17.074 -0.267 1.00 91.81 838 CYS A O 1
ATOM 6492 N N . GLY A 1 839 ? -13.734 -15.779 1.425 1.00 87.62 839 GLY A N 1
ATOM 6493 C CA . GLY A 1 839 ? -13.929 -16.867 2.390 1.00 87.62 839 GLY A CA 1
ATOM 6494 C C . GLY A 1 839 ? -12.693 -17.304 3.181 1.00 87.62 839 GLY A C 1
ATOM 6495 O O . GLY A 1 839 ? -12.812 -18.178 4.036 1.00 87.62 839 GLY A O 1
ATOM 6496 N N . GLY A 1 840 ? -11.526 -16.691 2.956 1.00 87.62 840 GLY A N 1
ATOM 6497 C CA . GLY A 1 840 ? -10.313 -16.964 3.740 1.00 87.62 840 GLY A CA 1
ATOM 6498 C C . GLY A 1 840 ? -10.311 -16.351 5.150 1.00 87.62 840 GLY A C 1
ATOM 6499 O O . GLY A 1 840 ? -9.473 -16.722 5.967 1.00 87.62 840 GLY A O 1
ATOM 6500 N N . LEU A 1 841 ? -11.243 -15.439 5.443 1.00 92.44 841 LEU A N 1
ATOM 6501 C CA . LEU A 1 841 ? -11.446 -14.784 6.735 1.00 92.44 841 LEU A CA 1
ATOM 6502 C C . LEU A 1 841 ? -12.949 -14.568 6.951 1.00 92.44 841 LEU A C 1
ATOM 6504 O O . LEU A 1 841 ? -13.570 -13.768 6.257 1.00 92.44 841 LEU A O 1
ATOM 6508 N N . LEU A 1 842 ? -13.527 -15.283 7.908 1.00 94.50 842 LEU A N 1
ATOM 6509 C CA . LEU A 1 842 ? -14.956 -15.313 8.200 1.00 94.50 842 LEU A CA 1
ATOM 6510 C C . LEU A 1 842 ? -15.163 -15.044 9.684 1.00 94.50 842 LEU A C 1
ATOM 6512 O O . LEU A 1 842 ? -14.654 -15.784 10.527 1.00 94.50 842 LEU A O 1
ATOM 6516 N N . LEU A 1 843 ? -15.929 -14.014 10.031 1.00 97.88 843 LEU A N 1
ATOM 6517 C CA . LEU A 1 843 ? -16.203 -13.758 11.439 1.00 97.88 843 LEU A CA 1
ATOM 6518 C C . LEU A 1 843 ? -17.336 -14.673 11.917 1.00 97.88 843 LEU A C 1
ATOM 6520 O O . LEU A 1 843 ? -18.427 -14.680 11.351 1.00 97.88 843 LEU A O 1
ATOM 6524 N N . SER A 1 844 ? -17.096 -15.464 12.961 1.00 96.56 844 SER A N 1
ATOM 6525 C CA . SER A 1 844 ? -18.179 -16.157 13.663 1.00 96.56 844 SER A CA 1
ATOM 6526 C C . SER A 1 844 ? -19.107 -15.120 14.277 1.00 96.56 844 SER A C 1
ATOM 6528 O O . SER A 1 844 ? -18.610 -14.149 14.834 1.00 96.56 844 SER A O 1
ATOM 6530 N N . THR A 1 845 ? -20.418 -15.333 14.200 1.00 98.06 845 THR A N 1
ATOM 6531 C CA . THR A 1 845 ? -21.437 -14.370 14.652 1.00 98.06 845 THR A CA 1
ATOM 6532 C C . THR A 1 845 ? -22.348 -14.937 15.738 1.00 98.06 845 THR A C 1
ATOM 6534 O O . THR A 1 845 ? -23.434 -14.408 15.938 1.00 98.06 845 THR A O 1
ATOM 6537 N N . SER A 1 846 ? -21.970 -16.038 16.388 1.00 97.75 846 SER A N 1
ATOM 6538 C CA . SER A 1 846 ? -22.805 -16.768 17.349 1.00 97.75 846 SER A CA 1
ATOM 6539 C C . SER A 1 846 ? -23.379 -15.876 18.456 1.00 97.75 846 SER A C 1
ATOM 6541 O O . SER A 1 846 ? -24.600 -15.799 18.584 1.00 97.75 846 SER A O 1
ATOM 6543 N N . HIS A 1 847 ? -22.532 -15.147 19.191 1.00 98.50 847 HIS A N 1
ATOM 6544 C CA . HIS A 1 847 ? -22.959 -14.212 20.239 1.00 98.50 847 HIS A CA 1
ATOM 6545 C C . HIS A 1 847 ? -23.769 -13.056 19.645 1.00 98.50 847 HIS A C 1
ATOM 6547 O O . HIS A 1 847 ? -24.781 -12.633 20.202 1.00 98.50 847 HIS A O 1
ATOM 6553 N N . SER A 1 848 ? -23.351 -12.547 18.483 1.00 98.31 848 SER A N 1
ATOM 6554 C CA . SER A 1 848 ? -24.066 -11.458 17.813 1.00 98.31 848 SER A CA 1
ATOM 6555 C C . SER A 1 848 ? -25.477 -11.866 17.389 1.00 98.31 848 SER A C 1
ATOM 6557 O O . SER A 1 848 ? -26.410 -11.092 17.566 1.00 98.31 848 SER A O 1
ATOM 6559 N N . THR A 1 849 ? -25.673 -13.084 16.880 1.00 98.19 849 THR A N 1
ATOM 6560 C CA . THR A 1 849 ? -26.996 -13.616 16.516 1.00 98.19 849 THR A CA 1
ATOM 6561 C C . THR A 1 849 ? -27.837 -13.998 17.728 1.00 98.19 849 THR A C 1
ATOM 6563 O O . THR A 1 849 ? -29.059 -13.918 17.661 1.00 98.19 849 THR A O 1
ATOM 6566 N N . GLU A 1 850 ? -27.208 -14.377 18.841 1.00 98.06 850 GLU A N 1
ATOM 6567 C CA . GLU A 1 850 ? -27.904 -14.629 20.104 1.00 98.06 850 GLU A CA 1
ATOM 6568 C C . GLU A 1 850 ? -28.550 -13.346 20.644 1.00 98.06 850 GLU A C 1
ATOM 6570 O O . GLU A 1 850 ? -29.726 -13.346 21.010 1.00 98.06 850 GLU A O 1
ATOM 6575 N N . HIS A 1 851 ? -27.807 -12.236 20.636 1.00 98.44 851 HIS A N 1
ATOM 6576 C CA . HIS A 1 851 ? -28.254 -10.963 21.207 1.00 98.44 851 HIS A CA 1
ATOM 6577 C C . HIS A 1 851 ? -28.886 -9.988 20.199 1.00 98.44 851 HIS A C 1
ATOM 6579 O O . HIS A 1 851 ? -29.522 -9.018 20.612 1.00 98.44 851 HIS A O 1
ATOM 6585 N N . SER A 1 852 ? -28.777 -10.233 18.888 1.00 98.44 852 SER A N 1
ATOM 6586 C CA . SER A 1 852 ? -29.431 -9.423 17.853 1.00 98.44 852 SER A CA 1
ATOM 6587 C C . SER A 1 852 ? -30.446 -10.223 17.034 1.00 98.44 852 SER A C 1
ATOM 6589 O O . SER A 1 852 ? -30.084 -10.941 16.094 1.00 98.44 852 SER A O 1
ATOM 6591 N N . PRO A 1 853 ? -31.750 -10.009 17.288 1.00 97.81 853 PRO A N 1
ATOM 6592 C CA . PRO A 1 853 ? -32.810 -10.489 16.411 1.00 97.81 853 PRO A CA 1
ATOM 6593 C C . PRO A 1 853 ? -32.696 -9.961 14.975 1.00 97.81 853 PRO A C 1
ATOM 6595 O O . PRO A 1 853 ? -33.164 -10.631 14.054 1.00 97.81 853 PRO A O 1
ATOM 6598 N N . THR A 1 854 ? -32.109 -8.774 14.771 1.00 98.25 854 THR A N 1
ATOM 6599 C CA . THR A 1 854 ? -31.861 -8.208 13.436 1.00 98.25 854 THR A CA 1
ATOM 6600 C C . THR A 1 854 ? -30.877 -9.074 12.652 1.00 98.25 854 THR A C 1
ATOM 6602 O O . THR A 1 854 ? -31.200 -9.527 11.550 1.00 98.25 854 THR A O 1
ATOM 6605 N N . LEU A 1 855 ? -29.712 -9.381 13.234 1.00 98.31 855 LEU A N 1
ATOM 6606 C CA . LEU A 1 855 ? -28.710 -10.216 12.571 1.00 98.31 855 LEU A CA 1
ATOM 6607 C C . LEU A 1 855 ? -29.202 -11.656 12.398 1.00 98.31 855 LEU A C 1
ATOM 6609 O O . LEU A 1 855 ? -29.061 -12.221 11.319 1.00 98.31 855 LEU A O 1
ATOM 6613 N N . ALA A 1 856 ? -29.859 -12.229 13.412 1.00 98.12 856 ALA A N 1
ATOM 6614 C CA . ALA A 1 856 ? -30.376 -13.600 13.368 1.00 98.12 856 ALA A CA 1
ATOM 6615 C C . ALA A 1 856 ? -31.395 -13.848 12.240 1.00 98.12 856 ALA A C 1
ATOM 6617 O O . ALA A 1 856 ? -31.516 -14.967 11.747 1.00 98.12 856 ALA A O 1
ATOM 6618 N N . LYS A 1 857 ? -32.135 -12.812 11.822 1.00 97.44 857 LYS A N 1
ATOM 6619 C CA . LYS A 1 857 ? -33.111 -12.880 10.718 1.00 97.44 857 LYS A CA 1
ATOM 6620 C C . LYS A 1 857 ? -32.505 -12.564 9.350 1.00 97.44 857 LYS A C 1
ATOM 6622 O O . LYS A 1 857 ? -33.223 -12.589 8.350 1.00 97.44 857 LYS A O 1
ATOM 6627 N N . THR A 1 858 ? -31.220 -12.224 9.296 1.00 96.69 858 THR A N 1
ATOM 6628 C CA . THR A 1 858 ? -30.554 -11.820 8.059 1.00 96.69 858 THR A CA 1
ATOM 6629 C C . THR A 1 858 ? -30.318 -13.032 7.165 1.00 96.69 858 THR A C 1
ATOM 6631 O O . THR A 1 858 ? -29.751 -14.034 7.590 1.00 96.69 858 THR A O 1
ATOM 6634 N N . GLY A 1 859 ? -30.776 -12.929 5.919 1.00 95.38 859 GLY A N 1
ATOM 6635 C CA . GLY A 1 859 ? -30.512 -13.906 4.869 1.00 95.38 859 GLY A CA 1
ATOM 6636 C C . GLY A 1 859 ? -29.344 -13.502 3.958 1.00 95.38 859 GLY A C 1
ATOM 6637 O O . GLY A 1 859 ? -28.683 -12.482 4.186 1.00 95.38 859 GLY A O 1
ATOM 6638 N N . PRO A 1 860 ? -29.114 -14.272 2.884 1.00 94.81 860 PRO A N 1
ATOM 6639 C CA . PRO A 1 860 ? -28.107 -13.936 1.889 1.00 94.81 860 PRO A CA 1
ATOM 6640 C C . PRO A 1 860 ? -28.500 -12.675 1.099 1.00 94.81 860 PRO A C 1
ATOM 6642 O O . PRO A 1 860 ? -29.680 -12.326 0.989 1.00 94.81 860 PRO A O 1
ATOM 6645 N N . VAL A 1 861 ? -27.513 -11.987 0.516 1.00 95.00 861 VAL A N 1
ATOM 6646 C CA . VAL A 1 861 ? -27.766 -10.839 -0.372 1.00 95.00 861 VAL A CA 1
ATOM 6647 C C . VAL A 1 861 ? -28.354 -11.342 -1.688 1.00 95.00 861 VAL A C 1
ATOM 6649 O O . VAL A 1 861 ? -27.641 -11.910 -2.514 1.00 95.00 861 VAL A O 1
ATOM 6652 N N . SER A 1 862 ? -29.649 -11.105 -1.896 1.00 95.12 862 SER A N 1
ATOM 6653 C CA . SER A 1 862 ? -30.349 -11.562 -3.098 1.00 95.12 862 SER A CA 1
ATOM 6654 C C . SER A 1 862 ? -29.830 -10.892 -4.378 1.00 95.12 862 SER A C 1
ATOM 6656 O O . SER A 1 862 ? -29.263 -9.794 -4.347 1.00 95.12 862 SER A O 1
ATOM 6658 N N . ALA A 1 863 ? -30.073 -11.529 -5.527 1.00 95.62 863 ALA A N 1
ATOM 6659 C CA . ALA A 1 863 ? -29.717 -10.976 -6.832 1.00 95.62 863 ALA A CA 1
ATOM 6660 C C . ALA A 1 863 ? -30.377 -9.606 -7.073 1.00 95.62 863 ALA A C 1
ATOM 6662 O O . ALA A 1 863 ? -29.740 -8.687 -7.586 1.00 95.62 863 ALA A O 1
ATOM 6663 N N . GLU A 1 864 ? -31.627 -9.428 -6.637 1.00 96.31 864 GLU A N 1
ATOM 6664 C CA . GLU A 1 864 ? -32.350 -8.159 -6.746 1.00 96.31 864 GLU A CA 1
ATOM 6665 C C . GLU A 1 864 ? -31.669 -7.054 -5.936 1.00 96.31 864 GLU A C 1
ATOM 6667 O O . GLU A 1 864 ? -31.596 -5.911 -6.387 1.00 96.31 864 GLU A O 1
ATOM 6672 N N . LEU A 1 865 ? -31.161 -7.379 -4.744 1.00 96.62 865 LEU A N 1
ATOM 6673 C CA . LEU A 1 865 ? -30.453 -6.418 -3.907 1.00 96.62 865 LEU A CA 1
ATOM 6674 C C . LEU A 1 865 ? -29.077 -6.066 -4.490 1.00 96.62 865 LEU A C 1
ATOM 6676 O O . LEU A 1 865 ? -28.732 -4.887 -4.555 1.00 96.62 865 LEU A O 1
ATOM 6680 N N . ALA A 1 866 ? -28.334 -7.049 -5.002 1.00 96.44 866 ALA A N 1
ATOM 6681 C CA . ALA A 1 866 ? -27.079 -6.796 -5.708 1.00 96.44 866 ALA A CA 1
ATOM 6682 C C . ALA A 1 866 ? -27.281 -5.892 -6.940 1.00 96.44 866 ALA A C 1
ATOM 6684 O O . ALA A 1 866 ? -26.534 -4.932 -7.140 1.00 96.44 866 ALA A O 1
ATOM 6685 N N . CYS A 1 867 ? -28.341 -6.127 -7.721 1.00 96.06 867 CYS A N 1
ATOM 6686 C CA . CYS A 1 867 ? -28.725 -5.257 -8.834 1.00 96.06 867 CYS A CA 1
ATOM 6687 C C . CYS A 1 867 ? -29.076 -3.837 -8.373 1.00 96.06 867 CYS A C 1
ATOM 6689 O O . CYS A 1 867 ? -28.698 -2.879 -9.044 1.00 96.06 867 CYS A O 1
ATOM 6691 N N . LYS A 1 868 ? -29.745 -3.669 -7.223 1.00 96.06 868 LYS A N 1
ATOM 6692 C CA . LYS A 1 868 ? -30.013 -2.336 -6.651 1.00 96.06 868 LYS A CA 1
ATOM 6693 C C . LYS A 1 868 ? -28.731 -1.583 -6.300 1.00 96.06 868 LYS A C 1
ATOM 6695 O O . LYS A 1 868 ? -28.689 -0.378 -6.519 1.00 96.06 868 LYS A O 1
ATOM 6700 N N . TYR A 1 869 ? -27.692 -2.259 -5.805 1.00 96.56 869 TYR A N 1
ATOM 6701 C CA . TYR A 1 869 ? -26.391 -1.621 -5.556 1.00 96.56 869 TYR A CA 1
ATOM 6702 C C . TYR A 1 869 ? -25.768 -1.096 -6.850 1.00 96.56 869 TYR A C 1
ATOM 6704 O O . TYR A 1 869 ? -25.363 0.064 -6.925 1.00 96.56 869 TYR A O 1
ATOM 6712 N N . VAL A 1 870 ? -25.761 -1.928 -7.897 1.00 96.12 870 VAL A N 1
ATOM 6713 C CA . VAL A 1 870 ? -25.257 -1.528 -9.218 1.00 96.12 870 VAL A CA 1
ATOM 6714 C C . VAL A 1 870 ? -26.075 -0.378 -9.797 1.00 96.12 870 VAL A C 1
ATOM 6716 O O . VAL A 1 870 ? -25.498 0.574 -10.320 1.00 96.12 870 VAL A O 1
ATOM 6719 N N . GLN A 1 871 ? -27.402 -0.430 -9.668 1.00 94.88 871 GLN A N 1
ATOM 6720 C CA . GLN A 1 871 ? -28.283 0.632 -10.138 1.00 94.88 871 GLN A CA 1
ATOM 6721 C C . GLN A 1 871 ? -28.023 1.948 -9.403 1.00 94.88 871 GLN A C 1
ATOM 6723 O O . GLN A 1 871 ? -27.882 2.973 -10.056 1.00 94.88 871 GLN A O 1
ATOM 6728 N N . TYR A 1 872 ? -27.855 1.920 -8.078 1.00 94.38 872 TYR A N 1
ATOM 6729 C CA . TYR A 1 872 ? -27.506 3.115 -7.311 1.00 94.38 872 TYR A CA 1
ATOM 6730 C C . TYR A 1 872 ? -26.208 3.763 -7.820 1.00 94.38 872 TYR A C 1
ATOM 6732 O O . TYR A 1 872 ? -26.157 4.976 -8.019 1.00 94.38 872 TYR A O 1
ATOM 6740 N N . TRP A 1 873 ? -25.165 2.971 -8.091 1.00 94.88 873 TRP A N 1
ATOM 6741 C CA . TRP A 1 873 ? -23.918 3.500 -8.653 1.00 94.88 873 TRP A CA 1
ATOM 6742 C C . TRP A 1 873 ? -24.075 4.053 -10.076 1.00 94.88 873 TRP A C 1
ATOM 6744 O O . TRP A 1 873 ? -23.340 4.971 -10.447 1.00 94.88 873 TRP A O 1
ATOM 6754 N N . LYS A 1 874 ? -25.002 3.521 -10.881 1.00 93.88 874 LYS A N 1
ATOM 6755 C CA . LYS A 1 874 ? -25.352 4.100 -12.189 1.00 93.88 874 LYS A CA 1
ATOM 6756 C C . LYS A 1 874 ? -26.081 5.431 -12.025 1.00 93.88 874 LYS A C 1
ATOM 6758 O O . LYS A 1 874 ? -25.683 6.420 -12.634 1.00 93.88 874 LYS A O 1
ATOM 6763 N N . ASP A 1 875 ? -27.085 5.473 -11.154 1.00 92.38 875 ASP A N 1
ATOM 6764 C CA . ASP A 1 875 ? -27.890 6.667 -10.878 1.00 92.38 875 ASP A CA 1
ATOM 6765 C C . ASP A 1 875 ? -27.036 7.798 -10.283 1.00 92.38 875 ASP A C 1
ATOM 6767 O O . ASP A 1 875 ? -27.256 8.973 -10.573 1.00 92.38 875 ASP A O 1
ATOM 6771 N N . SER A 1 876 ? -26.007 7.457 -9.498 1.00 90.00 876 SER A N 1
ATOM 6772 C CA . SER A 1 876 ? -25.048 8.421 -8.953 1.00 90.00 876 SER A CA 1
ATOM 6773 C C . SER A 1 876 ? -23.999 8.899 -9.970 1.00 90.00 876 SER A C 1
ATOM 6775 O O . SER A 1 876 ? -23.110 9.666 -9.600 1.00 90.00 876 SER A O 1
ATOM 6777 N N . GLY A 1 877 ? -24.023 8.393 -11.209 1.00 90.81 877 GLY A N 1
ATOM 6778 C CA . GLY A 1 877 ? -23.031 8.678 -12.250 1.00 90.81 877 GLY A CA 1
ATOM 6779 C C . GLY A 1 877 ? -21.652 8.049 -12.017 1.00 90.81 877 GLY A C 1
ATOM 6780 O O . GLY A 1 877 ? -20.698 8.390 -12.714 1.00 90.81 877 GLY A O 1
ATOM 6781 N N . PHE A 1 878 ? -21.515 7.143 -11.041 1.00 91.62 878 PHE A N 1
ATOM 6782 C CA . PHE A 1 878 ? -20.248 6.459 -10.779 1.00 91.62 878 PHE A CA 1
ATOM 6783 C C . PHE A 1 878 ? -19.995 5.363 -11.821 1.00 91.62 878 PHE A C 1
ATOM 6785 O O . PHE A 1 878 ? -18.918 5.314 -12.415 1.00 91.62 878 PHE A O 1
ATOM 6792 N N . LEU A 1 879 ? -20.995 4.523 -12.101 1.00 92.88 879 LEU A N 1
ATOM 6793 C CA . LEU A 1 879 ? -20.998 3.567 -13.213 1.00 92.88 879 LEU A CA 1
ATOM 6794 C C . LEU A 1 879 ? -21.721 4.157 -14.429 1.00 92.88 879 LEU A C 1
ATOM 6796 O O . LEU A 1 879 ? -22.646 4.951 -14.293 1.00 92.88 879 LEU A O 1
ATOM 6800 N N . CYS A 1 880 ? -21.319 3.746 -15.629 1.00 86.56 880 CYS A N 1
ATOM 6801 C CA . CYS A 1 880 ? -22.028 4.100 -16.855 1.00 86.56 880 CYS A CA 1
ATOM 6802 C C . CYS A 1 880 ? -23.339 3.301 -16.960 1.00 86.56 880 CYS A C 1
ATOM 6804 O O . CYS A 1 880 ? -23.379 2.120 -16.592 1.00 86.56 880 CYS A O 1
ATOM 6806 N N . SER A 1 881 ? -24.395 3.934 -17.475 1.00 81.38 881 SER A N 1
ATOM 6807 C CA . SER A 1 881 ? -25.604 3.220 -17.908 1.00 81.38 881 SER A CA 1
ATOM 6808 C C . SER A 1 881 ? -25.324 2.456 -19.204 1.00 81.38 881 SER A C 1
ATOM 6810 O O . SER A 1 881 ? -24.436 2.852 -19.960 1.00 81.38 881 SER A O 1
ATOM 6812 N N . LEU A 1 882 ? -26.037 1.343 -19.399 1.00 61.25 882 LEU A N 1
ATOM 6813 C CA . LEU A 1 882 ? -25.956 0.530 -20.617 1.00 61.25 882 LEU A CA 1
ATOM 6814 C C . LEU A 1 882 ? -26.742 1.166 -21.759 1.00 61.25 882 LEU A C 1
ATOM 6816 O O . LEU A 1 882 ? -27.793 1.776 -21.450 1.00 61.25 882 LEU A O 1
#

Secondary structure (DSSP, 8-state):
--TTSBGGGGT--HHHHHHHHHHHHHHH--PPPTT--GGGSBHHHHHHHHHHHHHHHTTS-------------------------PPPHHHHHHHHHHHHTTHHHHHHHTT-TTIIIIIHHHHHHHHHHHHHHHHHHTT--TTTPPTT-EEEPPP--GGGHHHHHHHHHHIIIII-SEEEETTEEEE-SS---PPPHHHHHHHHHHH-GGGHHHHHHHHHHHHTHHHHHTTSS-HHHHHHSSHHHHHHHHHHHHH-HHHHHHHHHHHHHHHHHHHHS--BTTBPEEEEESS-TTTTTHHHHHHHHHHHT--EEEEEEES-HHHHHHHHHHSTT-TTEEEEE--TTSPPPTTTTTTEEEEEEES-GGGSS-HHHHHHHHHHHEEEEEEEEEEEE-S--HHHHHHHTTSGGGG---SS-SSSS--HHHHHHHHHHTT-SEEEE---SSGGGGTEEEEEEE-S-------S--HHHHHHHHHHHHHHTTGGGGSPPPPPB-SPPPS--EEEEEE-TTSHHHHHHHHHHHH-TTEEEEEEEEEP-SS-HHHHHHHHHHTTT----HHHHHTEEEEEE-TTSGGGG--HHHHHHHHHH--EEEE------TTS-GGGGHHHHHHHHHHHHHHHHHHTT-BSSPPEEEEEEEEGGGGTTHHHHHS-SEEPSS---GGGS-SSHHHHHHHHHHHHHHHTGGGGTTTEEEEEEEE-EEE--TTTT---SSSHHHHHHHHHHHHT-EEE--SEE-EEEHHHHHHHHHHHHT-SS--SEEEES-SS-EEHHHHHHHHHHHHT--TTTTEEEHHHHHHHHHHS---TTSS-GGGGGHHHIIIIIHHHHSSSSEE--HHHHHH-HHHHT-----HHHHHHHHHHHHHTTSSPP-

Sequence (882 aa):
MIPTVVLGDFGVNSLMAMEIRAGLESDFGAELDQHLSIESMTATELDRIVNDATSCLERTAVSAPSRIPAHSPTAATSPQVNNQLLLSLATITEAFNAVKIQTDKFITESGSANYILDVLPKQNELCVAITLEAFERLGCSIKRAKTGEKIRLFEYVATHKQLVLYLSQMLERESLLVNVEDGFITRTEKPYSIRSSQAILEDLQKTAPNETTANNMTYYAGSHLSDILTGKTDGIKLVFGSEKGRNLVSGVYGDWPLNRTYYRQMEAFLSTLINSLPLEPEKPLKILEMGAGTGGTTKWLVSLLASLGKPVEYTFTDLAASFVASARKRFKEYPFMNFCTHDIEKEPAPDLLGTQHIVIASNAVHATRSMTKSTANIRKALQPNGILMMLEMTGTLYWVDMIFGIFEGWWLFEDGRKHAVASETQWRQALETAGFGFVDWTDGLLPENKVERLLIGVSCEKQPVSSIQDHDARQAVIDHYVSGMSSEWQQETPPPSTGDAPAGELAVLVTGGTGSLGSHIVADIAERANINRVIVLNRRTDVDAMKRQVEAFSSRGIALSATAAEKLRVYDTNICKPNLGLPLDVYNDVASATTHIIHSAWAMSAKRPIHGFESQFNIMRNVIKLAWDASSRVIGSRKIHFQFISSIAVVGHYPVVYNTPYVPEIRVGIEAVLPNGYGEAKYACERALDETLHKHADRFATSCVRIGQIAGATRGGYWNPQEHLPFLLKSTQTIQCIPRLEGLLSWTPVDIVAGTLADLILTGDPYPVYNIDNPVRQQWSDLLPVLANALGVSLPDGIIPFKDWLERVRAMPGGLGTGNPASVLVDFLENNFERMSCGGLLLSTSHSTEHSPTLAKTGPVSAELACKYVQYWKDSGFLCSL

Foldseek 3Di:
DPQPDFQLVVVCDPLNQVVLQVCCCVVQVQHDDLPDRSSRDTPNVSVVSSVVSVVVVVPDDDDDDDDDDDDDDDDDDDDDDDDAFFQDPVLLCVLLVVLQVCLVVLCVVLVNFCCVPFPQLLLLLLLLQLLQVLQVVQVNHLLPDDAFDKAAGHQFDPLLVLVNVVSLLSCCASVVQWDDDDRITTGHPDHPPRDHSVVSLVVCCVRPVLCNLLSVLLCQLSNCVNCLRHVVDFLCCSQVVDPVNVVSVLCVLARRSLNVSVLVSVLSSCVSSVVPGPADQVRAAEEEEEQCAQVNSVVSVLVSVVVSVGRHAYEYEYQRVVSQVVCCVVVVVRPNYHGDYDDLLDADDPVQFQAHQEYEYEQGLLLAQANLSSLLRVLRSHHAFRKYKYKAFADDRSSVCSNPSSDSSQVNHNHPDSGSHHHPVVNVVSLVSSQQQDKDWRDDDGPSCNGIIIIMTTNYHNDPPDPPDPLVVLVVVLVVLLCVLQVVQPDDDDDADEDDADVAAAEEEEEPCLDPLNVLLLQLLLPDPSHQAYEYEDEDDPDDQLVSNVVSCVVQVHDHDPSSNVRYDYDYACLLDALRRDDPVVSLVCLQNHQFYEYPDDDDDQADAQVVCSSVSSSLSRVLVSLVSNLNNDHPQGARFYEYEAACQLQLCVCVVVVDQEDEQDDDGSNRHNPTSRSSNSNSSLVSCVSHVVVPVSHYQYAYEHEAAAAAALPQLDDDCPDLVVLQLLQLLVLLAHEDAWAKAWYDYSSLVSLLVSLQSPDPHHDRGAYDIQPAIDTPVVQVVLSSVLSVRDPDVRHYHPVVSLVSLCSHDEDDPDSRPNVVCSVVCVPRCNCRGRSVHDYDGVRSLVRGPSNVPGYYCDSVSVSSNSVSCCVVVNGPDD

InterPro domains:
  IPR006162 Phosphopantetheine attachment site [PS00012] (9-24)
  IPR013120 Fatty acyl-CoA reductase-like, NAD-binding domain [PF07993] (510-754)
  IPR013217 Methyltransferase type 12 [PF08242] (288-388)
  IPR029063 S-adenosyl-L-methionine-dependent methyltransferase superfamily [G3DSA:3.40.50.150] (140-446)
  IPR029063 S-adenosyl-L-methionine-dependent methyltransferase superfamily [SSF53335] (213-443)
  IPR036291 NAD(P)-binding domain superfamily [SSF51735] (508-810)
  IPR036736 ACP-like superfamily [G3DSA:1.10.1200.10] (3-63)
  IPR036736 ACP-like superfamily [SSF47336] (8-71)
  IPR041068 Methyltransferase, fungal type, helix-turn-helix domain [PF18558] (98-180)
  IPR050444 Polyketide synthase [PTHR45681] (280-441)

Radius of gyration: 34.36 Å; chains: 1; bounding box: 112×57×89 Å

pLDDT: mean 87.41, std 15.03, range [24.98, 98.81]